Protein AF-A4GHK6-F1 (afdb_monomer_lite)

InterPro domains:
  IPR031161 Peptidase family M60 domain [PF13402] (667-925)
  IPR031161 Peptidase family M60 domain [PS51723] (570-876)
  IPR031161 Peptidase family M60 domain [SM01276] (570-876)
  IPR035423 M60-like domain, N-terminal [PF17291] (563-652)
  IPR042279 Peptidase M60, enhancin-like domain 3 [G3DSA:1.10.390.30] (796-961)
  IPR051244 TRPM8 Channel-Associated Factors [PTHR15730] (474-944)

Radius of gyration: 40.1 Å; chains: 1; bounding box: 82×114×128 Å

Organism: NCBI:txid415435

pLDDT: mean 71.29, std 22.97, range [21.38, 98.38]

Sequence (1173 aa):
MQSFAGSCADGSDPVKSISADGTYFVFECSNSSSESTTVGNQEYFEIINLTSNDDKYYMELLNFSASKIKNIPADQKTLAVFIPIGAYIRTIENDAKSYGMTSDLYEVLLTQTQMDNVFKKIDDFYENLGCANYYDAGIETTKYQIKNGIWTSLKISLCGNKNLIIMIFNETLRPTNAPFTTNWRDYTLSHVTLHETYHSFQKKIIKNCHRVDMPHYVFLIEGGAEYFSTYYMLERENRLDELNNLMLEQVMRRGADSSTLVHEGEPHMKGLAAINLMIQQGWVEQSSILDGSFFSDCRGVRQFLLGSDKLKYLNDNWYKIEKHNGNYRFNASMSDDEAMAQKYRIETVSIEESYEDILLKSARIDAKQKISGFTFTQMDFHKMVKKDGVLVKSAPETEITGWYQFIPKENDWHTGIIFFEKGQLKWKN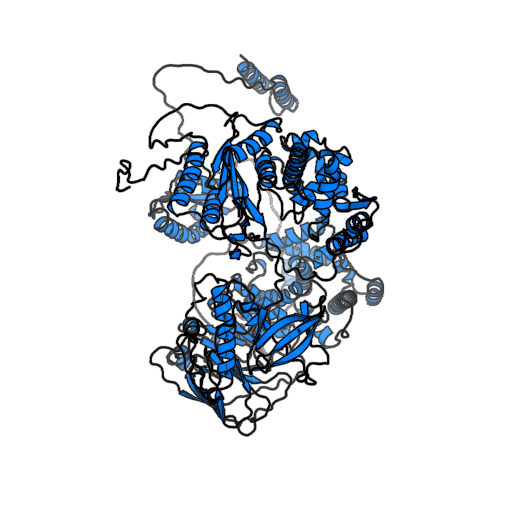EAGVEWNLQPDINNNKLITGEDNPYQTEYEPDFMIIKSSEKSKSVPQSEEYPRHLFRLSQETVPSISNIWFQKLSTENLFDIKKDKILIESMQKNPLDVIAHPGAQFTPGLPIEGSSPVVHKFQINKIISPTDVHIHMSGDNWFSTGLFASAGQKITIKVPKDLVNAGLKIQIGSHIWGDYIFNHMDMRRFPYITYQWNLDQSEVIVNSSFGGLIYIVDPVNQQINFPKTSSWSISGAYLAPRYIHGKTALNDWKNEIRKYPAPWAEIESDKVILTVPSHAIRDLDNPDDLMEFWARAIDAAADLASISRVREFPQRYVTDPNWQWGAHAGYPIMMAGPWYPYLLNHKKIGLNYWWGTFHELGHNHQMNDWMWDGWGEVSTNLWSVYILETIAGLERKNTWDGMLLFPGKRQKRINKFIDRGRSFAILQADPELALEHLLQLQEVFGWELFMALHQSYHDKPVHKNVSDNEKIQQFVIRTSQITKTNLINFYKEWGFPIERSTIDFLANFNYPSKDLAIAQKIAEAIKSSEKSSSKKLPDNSKFSRNRYGFKCNSGFKREGNNMCTKDLAIAQKIAEAIKTSEKSKSVSQSEEYPTADYNTKLDEVCRGLINNSWNGYLDINKNEFNSKGYMFVVAGEDGRCESGIGRAKENALNECTKWQEENNIIGVCELYAEGEEVVWDGSVWDDSVKASKSASKEVSTLETNESVDYVERLKQIKALLDSGIINQDDFEKMKQKIIDTMN

Structure (mmCIF, N/CA/C/O backbone):
data_AF-A4GHK6-F1
#
_entry.id   AF-A4GHK6-F1
#
loop_
_atom_site.group_PDB
_atom_site.id
_atom_site.type_symbol
_atom_site.label_atom_id
_atom_site.label_alt_id
_atom_site.label_comp_id
_atom_site.label_asym_id
_atom_site.label_entity_id
_atom_site.label_seq_id
_atom_site.pdbx_PDB_ins_code
_atom_site.Cartn_x
_atom_site.Cartn_y
_atom_site.Cartn_z
_atom_site.occupancy
_atom_site.B_iso_or_equiv
_atom_site.auth_seq_id
_atom_site.auth_comp_id
_atom_site.auth_asym_id
_atom_site.auth_atom_id
_atom_site.pdbx_PDB_model_num
ATOM 1 N N . MET A 1 1 ? -4.283 61.940 36.201 1.00 27.42 1 MET A N 1
ATOM 2 C CA . MET A 1 1 ? -5.539 62.721 36.205 1.00 27.42 1 MET A CA 1
ATOM 3 C C . MET A 1 1 ? -6.494 62.096 35.201 1.00 27.42 1 MET A C 1
ATOM 5 O O . MET A 1 1 ? -6.031 61.448 34.277 1.00 27.42 1 MET A O 1
ATOM 9 N N . GLN A 1 2 ? -7.788 62.216 35.481 1.00 27.91 2 GLN A N 1
ATOM 10 C CA . GLN A 1 2 ? -8.930 61.525 34.875 1.00 27.91 2 GLN A CA 1
ATOM 11 C C . GLN A 1 2 ? -9.129 61.778 33.368 1.00 27.91 2 GLN A C 1
ATOM 13 O O . GLN A 1 2 ? -8.873 62.880 32.894 1.00 27.91 2 GLN A O 1
ATOM 18 N N . SER A 1 3 ? -9.758 60.804 32.700 1.00 24.81 3 SER A N 1
ATOM 19 C CA . SER A 1 3 ? -11.000 60.931 31.903 1.00 24.81 3 SER A CA 1
ATOM 20 C C . SER A 1 3 ? -10.967 60.307 30.501 1.00 24.81 3 SER A C 1
ATOM 22 O O . SER A 1 3 ? -9.923 60.140 29.883 1.00 24.81 3 SER A O 1
ATOM 24 N N . PHE A 1 4 ? -12.171 59.893 30.105 1.00 30.62 4 PHE A N 1
ATOM 25 C CA . PHE A 1 4 ? -12.578 59.076 28.969 1.00 30.62 4 PHE A CA 1
ATOM 26 C C . PHE A 1 4 ? -12.646 59.830 27.627 1.00 30.62 4 PHE A C 1
ATOM 28 O O . PHE A 1 4 ? -13.033 60.993 27.595 1.00 30.62 4 PHE A O 1
ATOM 35 N N . ALA A 1 5 ? -12.425 59.041 26.567 1.00 39.09 5 ALA A N 1
ATOM 36 C CA . ALA A 1 5 ? -13.111 58.963 25.267 1.00 39.09 5 ALA A CA 1
ATOM 37 C C . ALA A 1 5 ? -13.114 60.145 24.275 1.00 39.09 5 ALA A C 1
ATOM 39 O O . ALA A 1 5 ? -13.640 61.226 24.523 1.00 39.09 5 ALA A O 1
ATOM 40 N N . GLY A 1 6 ? -12.688 59.809 23.055 1.00 33.69 6 GLY A N 1
ATOM 41 C CA . GLY A 1 6 ? -13.040 60.460 21.798 1.00 33.69 6 GLY A CA 1
ATOM 42 C C . GLY A 1 6 ? -12.570 59.575 20.643 1.00 33.69 6 GLY A C 1
ATOM 43 O O . GLY A 1 6 ? -11.481 59.786 20.124 1.00 33.69 6 GLY A O 1
ATOM 44 N N . SER A 1 7 ? -13.352 58.547 20.309 1.00 40.56 7 SER A N 1
ATOM 45 C CA . SER A 1 7 ? -13.084 57.621 19.203 1.00 40.56 7 SER A CA 1
ATOM 46 C C . SER A 1 7 ? -13.066 58.341 17.850 1.00 40.56 7 SER A C 1
ATOM 48 O O . SER A 1 7 ? -13.842 59.278 17.636 1.00 40.56 7 SER A O 1
ATOM 50 N N . CYS A 1 8 ? -12.248 57.856 16.910 1.00 43.56 8 CYS A N 1
ATOM 51 C CA . CYS A 1 8 ? -12.377 58.172 15.485 1.00 43.56 8 CYS A CA 1
ATOM 52 C C . CYS A 1 8 ? -13.792 57.814 14.982 1.00 43.56 8 CYS A C 1
ATOM 54 O O . CYS A 1 8 ? -14.490 57.010 15.601 1.00 43.56 8 CYS A O 1
ATOM 56 N N . ALA A 1 9 ? -14.246 58.404 13.869 1.00 47.06 9 ALA A N 1
ATOM 57 C CA . ALA A 1 9 ? -15.612 58.206 13.354 1.00 47.06 9 ALA A CA 1
ATOM 58 C C . ALA A 1 9 ? -15.945 56.740 12.979 1.00 47.06 9 ALA A C 1
ATOM 60 O O . ALA A 1 9 ? -17.107 56.431 12.723 1.00 47.06 9 ALA A O 1
ATOM 61 N N . ASP A 1 10 ? -14.947 55.850 12.981 1.00 45.31 10 ASP A N 1
ATOM 62 C CA . ASP A 1 10 ? -15.059 54.402 12.785 1.00 45.31 10 ASP A CA 1
ATOM 63 C C . ASP A 1 10 ? -14.940 53.560 14.078 1.00 45.31 10 ASP A C 1
ATOM 65 O O . ASP A 1 10 ? -15.151 52.350 14.032 1.00 45.31 10 ASP A O 1
ATOM 69 N N . GLY A 1 11 ? -14.650 54.171 15.233 1.00 43.91 11 GLY A N 1
ATOM 70 C CA . GLY A 1 11 ? -14.576 53.492 16.532 1.00 43.91 11 GLY A CA 1
ATOM 71 C C . GLY A 1 11 ? -13.181 53.064 17.016 1.00 43.91 11 GLY A C 1
ATOM 72 O O . GLY A 1 11 ? -13.109 52.348 18.012 1.00 43.91 11 GLY A O 1
ATOM 73 N N . SER A 1 12 ? -12.083 53.493 16.384 1.00 45.62 12 SER A N 1
ATOM 74 C CA . SER A 1 12 ? -10.707 53.238 16.867 1.00 45.62 12 SER A CA 1
ATOM 75 C C . SER A 1 12 ? -10.127 54.377 17.744 1.00 45.62 12 SER A C 1
ATOM 77 O O . SER A 1 12 ? -10.534 55.535 17.614 1.00 45.62 12 SER A O 1
ATOM 79 N N . ASP A 1 13 ? -9.192 54.055 18.658 1.00 38.59 13 ASP A N 1
ATOM 80 C CA . ASP A 1 13 ? -8.453 55.014 19.512 1.00 38.59 13 ASP A CA 1
ATOM 81 C C . ASP A 1 13 ? -7.125 55.463 18.844 1.00 38.59 13 ASP A C 1
ATOM 83 O O . ASP A 1 13 ? -6.335 54.605 18.440 1.00 38.59 13 ASP A O 1
ATOM 87 N N . PRO A 1 14 ? -6.793 56.771 18.776 1.00 43.47 14 PRO A N 1
ATOM 88 C CA . PRO A 1 14 ? -5.481 57.242 18.320 1.00 43.47 14 PRO A CA 1
ATOM 89 C C . PRO A 1 14 ? -4.412 57.133 19.425 1.00 43.47 14 PRO A C 1
ATOM 91 O O . PRO A 1 14 ? -4.570 57.679 20.519 1.00 43.47 14 PRO A O 1
ATOM 94 N N . VAL A 1 15 ? -3.270 56.497 19.139 1.00 43.22 15 VAL A N 1
ATOM 95 C CA . VAL A 1 15 ? -2.154 56.369 20.097 1.00 43.22 15 VAL A CA 1
ATOM 96 C C . VAL A 1 15 ? -1.099 57.454 19.846 1.00 43.22 15 VAL A C 1
ATOM 98 O O . VAL A 1 15 ? -0.433 57.460 18.814 1.00 43.22 15 VAL A O 1
ATOM 101 N N . LYS A 1 16 ? -0.909 58.363 20.814 1.00 39.44 16 LYS A N 1
ATOM 102 C CA . LYS A 1 16 ? 0.283 59.229 20.912 1.00 39.44 16 LYS A CA 1
ATOM 103 C C . LYS A 1 16 ? 1.232 58.665 21.969 1.00 39.44 16 LYS A C 1
ATOM 105 O O . LYS A 1 16 ? 0.854 58.572 23.135 1.00 39.44 16 LYS A O 1
ATOM 110 N N . SER A 1 17 ? 2.477 58.371 21.596 1.00 41.34 17 SER A N 1
ATOM 111 C CA . SER A 1 17 ? 3.575 58.116 22.539 1.00 41.34 17 SER A CA 1
ATOM 112 C C . SER A 1 17 ? 4.658 59.186 22.395 1.00 41.34 17 SER A C 1
ATOM 114 O O . SER A 1 17 ? 5.035 59.548 21.282 1.00 41.34 17 SER A O 1
ATOM 116 N N . ILE A 1 18 ? 5.150 59.689 23.527 1.00 39.75 18 ILE A N 1
ATOM 117 C CA . ILE A 1 18 ? 6.223 60.688 23.617 1.00 39.75 18 ILE A CA 1
ATOM 118 C C . ILE A 1 18 ? 7.545 59.963 23.893 1.00 39.75 18 ILE A C 1
ATOM 120 O O . ILE A 1 18 ? 7.604 59.086 24.756 1.00 39.75 18 ILE A O 1
ATOM 124 N N . SER A 1 19 ? 8.595 60.348 23.173 1.00 44.94 19 SER A N 1
ATOM 125 C CA . SER A 1 19 ? 9.975 59.910 23.392 1.00 44.94 19 SER A CA 1
ATOM 126 C C . SER A 1 19 ? 10.612 60.653 24.580 1.00 44.94 19 SER A C 1
ATOM 128 O O . SER A 1 19 ? 10.254 61.791 24.888 1.00 44.94 19 SER A O 1
ATOM 130 N N . ALA A 1 20 ? 11.600 60.040 25.241 1.00 41.56 20 ALA A N 1
ATOM 131 C CA . ALA A 1 20 ? 12.314 60.624 26.383 1.00 41.56 20 ALA A CA 1
ATOM 132 C C . ALA A 1 20 ? 13.119 61.906 26.051 1.00 41.56 20 ALA A C 1
ATOM 134 O O . ALA A 1 20 ? 13.588 62.576 26.969 1.00 41.56 20 ALA A O 1
ATOM 135 N N . ASP A 1 21 ? 13.262 62.264 24.771 1.00 52.72 21 ASP A N 1
ATOM 136 C CA . ASP A 1 21 ? 13.945 63.475 24.291 1.00 52.72 21 ASP A CA 1
ATOM 137 C C . ASP A 1 21 ? 13.006 64.653 23.951 1.00 52.72 21 ASP A C 1
ATOM 139 O O . ASP A 1 21 ? 13.468 65.704 23.508 1.00 52.72 21 ASP A O 1
ATOM 143 N N . GLY A 1 22 ? 11.696 64.519 24.195 1.00 40.97 22 GLY A N 1
ATOM 144 C CA . GLY A 1 22 ? 10.720 65.598 24.000 1.00 40.97 22 GLY A CA 1
ATOM 145 C C . GLY A 1 22 ? 10.097 65.676 22.603 1.00 40.97 22 GLY A C 1
ATOM 146 O O . GLY A 1 22 ? 9.376 66.633 22.317 1.00 40.97 22 GLY A O 1
ATOM 147 N N . THR A 1 23 ? 10.313 64.679 21.745 1.00 48.16 23 THR A N 1
ATOM 148 C CA . THR A 1 23 ? 9.615 64.561 20.454 1.00 48.16 23 THR A CA 1
ATOM 149 C C . THR A 1 23 ? 8.329 63.724 20.569 1.00 48.16 23 THR A C 1
ATOM 151 O O . THR A 1 23 ? 8.226 62.812 21.396 1.00 48.16 23 THR A O 1
ATOM 154 N N . TYR A 1 24 ? 7.312 64.053 19.761 1.00 37.03 24 TYR A N 1
ATOM 155 C CA . TYR A 1 24 ? 6.031 63.336 19.694 1.00 37.03 24 TYR A CA 1
ATOM 156 C C . TYR A 1 24 ? 5.666 63.000 18.241 1.00 37.03 24 TYR A C 1
ATOM 158 O O . TYR A 1 24 ? 5.963 63.778 17.338 1.00 37.03 24 TYR A O 1
ATOM 166 N N . PHE A 1 25 ? 4.967 61.881 18.032 1.00 33.94 25 PHE A N 1
ATOM 167 C CA . PHE A 1 25 ? 4.295 61.545 16.771 1.00 33.94 25 PHE A CA 1
ATOM 168 C C . PHE A 1 25 ? 2.773 61.531 16.974 1.00 33.94 25 PHE A C 1
ATOM 170 O O . PHE A 1 25 ? 2.278 61.129 18.030 1.00 33.94 25 PHE A O 1
ATOM 177 N N . VAL A 1 26 ? 2.030 62.001 15.969 1.00 38.16 26 VAL A N 1
ATOM 178 C CA . VAL A 1 26 ? 0.562 61.944 15.898 1.00 38.16 26 VAL A CA 1
ATOM 179 C C . VAL A 1 26 ? 0.191 61.058 14.716 1.00 38.16 26 VAL A C 1
ATOM 181 O O . VAL A 1 26 ? 0.655 61.310 13.610 1.00 38.16 26 VAL A O 1
ATOM 184 N N . PHE A 1 27 ? -0.628 60.036 14.952 1.00 37.47 27 PHE A N 1
ATOM 185 C CA . PHE A 1 27 ? -1.241 59.233 13.894 1.00 37.47 27 PHE A CA 1
ATOM 186 C C . PHE A 1 27 ? -2.582 59.884 13.509 1.00 37.47 27 PHE A C 1
ATOM 188 O O . PHE A 1 27 ? -3.435 60.062 14.381 1.00 37.47 27 PHE A O 1
ATOM 195 N N . GLU A 1 28 ? -2.761 60.278 12.243 1.00 36.78 28 GLU A N 1
ATOM 196 C CA . GLU A 1 28 ? -4.038 60.777 11.707 1.00 36.78 28 GLU A CA 1
ATOM 197 C C . GLU A 1 28 ? -4.739 59.679 10.899 1.00 36.78 28 GLU A C 1
ATOM 199 O O . GLU A 1 28 ? -4.146 59.070 10.008 1.00 36.78 28 GLU A O 1
ATOM 204 N N . CYS A 1 29 ? -6.013 59.424 11.207 1.00 34.91 29 CYS A N 1
ATOM 205 C CA . CYS A 1 29 ? -6.822 58.433 10.506 1.00 34.91 29 CYS A CA 1
ATOM 206 C C . CYS A 1 29 ? -7.606 59.054 9.333 1.00 34.91 29 CYS A C 1
ATOM 208 O O . CYS A 1 29 ? -8.519 59.855 9.524 1.00 34.91 29 CYS A O 1
ATOM 210 N N . SER A 1 30 ? -7.316 58.512 8.147 1.00 35.25 30 SER A N 1
ATOM 211 C CA . SER A 1 30 ? -8.158 58.330 6.952 1.00 35.25 30 SER A CA 1
ATOM 212 C C . SER A 1 30 ? -8.123 59.337 5.780 1.00 35.25 30 SER A C 1
ATOM 214 O O . SER A 1 30 ? -8.526 60.491 5.865 1.00 35.25 30 SER A O 1
ATOM 216 N N . ASN A 1 31 ? -7.805 58.721 4.633 1.00 29.55 31 ASN A N 1
ATOM 217 C CA . ASN A 1 31 ? -8.411 58.818 3.300 1.00 29.55 31 ASN A CA 1
ATOM 218 C C . ASN A 1 31 ? -7.882 59.779 2.212 1.00 29.55 31 ASN A C 1
ATOM 220 O O . ASN A 1 31 ? -8.177 60.968 2.166 1.00 29.55 31 ASN A O 1
ATOM 224 N N . SER A 1 32 ? -7.359 59.091 1.185 1.00 30.75 32 SER A N 1
ATOM 225 C CA . SER A 1 32 ? -7.462 59.303 -0.269 1.00 30.75 32 SER A CA 1
ATOM 226 C C . SER A 1 32 ? -6.279 59.936 -1.017 1.00 30.75 32 SER A C 1
ATOM 228 O O . SER A 1 32 ? -5.817 61.026 -0.712 1.00 30.75 32 SER A O 1
ATOM 230 N N . SER A 1 33 ? -5.885 59.205 -2.072 1.00 29.12 33 SER A N 1
ATOM 231 C CA . SER A 1 33 ? -5.151 59.602 -3.285 1.00 29.12 33 SER A CA 1
ATOM 232 C C . SER A 1 33 ? -3.713 60.134 -3.179 1.00 29.12 33 SER A C 1
ATOM 234 O O . SER A 1 33 ? -3.468 61.224 -2.686 1.00 29.12 33 SER A O 1
ATOM 236 N N . SER A 1 34 ? -2.815 59.360 -3.807 1.00 33.75 34 SER A N 1
ATOM 237 C CA . SER A 1 34 ? -1.658 59.784 -4.616 1.00 33.75 34 SER A CA 1
ATOM 238 C C . SER A 1 34 ? -0.711 60.846 -4.045 1.00 33.75 34 SER A C 1
ATOM 240 O O . SER A 1 34 ? -0.977 62.032 -4.176 1.00 33.75 34 SER A O 1
ATOM 242 N N . GLU A 1 35 ? 0.476 60.421 -3.605 1.00 27.61 35 GLU A N 1
ATOM 243 C CA . GLU A 1 35 ? 1.738 60.815 -4.252 1.00 27.61 35 GLU A CA 1
ATOM 244 C C . GLU A 1 35 ? 2.916 60.012 -3.688 1.00 27.61 35 GLU A C 1
ATOM 246 O O . GLU A 1 35 ? 3.124 59.897 -2.482 1.00 27.61 35 GLU A O 1
ATOM 251 N N . SER A 1 36 ? 3.658 59.398 -4.607 1.00 31.50 36 SER A N 1
ATOM 252 C CA . SER A 1 36 ? 4.780 58.509 -4.349 1.00 31.50 36 SER A CA 1
ATOM 253 C C . SER A 1 36 ? 6.056 59.299 -4.069 1.00 31.50 36 SER A C 1
ATOM 255 O O . SER A 1 36 ? 6.468 60.113 -4.896 1.00 31.50 36 SER A O 1
ATOM 257 N N . THR A 1 37 ? 6.766 58.961 -2.999 1.00 29.20 37 THR A N 1
ATOM 258 C CA . THR A 1 37 ? 8.202 59.235 -2.870 1.00 29.20 37 THR A CA 1
ATOM 259 C C . THR A 1 37 ? 8.967 57.927 -3.052 1.00 29.20 37 THR A C 1
ATOM 261 O O . THR A 1 37 ? 9.301 57.196 -2.129 1.00 29.20 37 THR A O 1
ATOM 264 N N . THR A 1 38 ? 9.160 57.642 -4.338 1.00 37.31 38 THR A N 1
ATOM 265 C CA . THR A 1 38 ? 10.039 56.672 -4.997 1.00 37.31 38 THR A CA 1
ATOM 266 C C . THR A 1 38 ? 11.212 56.126 -4.174 1.00 37.31 38 THR A C 1
ATOM 268 O O . THR A 1 38 ? 12.230 56.797 -3.994 1.00 37.31 38 THR A O 1
ATOM 271 N N . VAL A 1 39 ? 11.125 54.831 -3.860 1.00 35.16 39 VAL A N 1
ATOM 272 C CA . VAL A 1 39 ? 12.255 53.898 -3.942 1.00 35.16 39 VAL A CA 1
ATOM 273 C C . VAL A 1 39 ? 11.981 52.971 -5.136 1.00 35.16 39 VAL A C 1
ATOM 275 O O . VAL A 1 39 ? 11.044 52.184 -5.111 1.00 35.16 39 VAL A O 1
ATOM 278 N N . GLY A 1 40 ? 12.768 53.182 -6.196 1.00 32.22 40 GLY A N 1
ATOM 279 C CA . GLY A 1 40 ? 13.051 52.352 -7.381 1.00 32.22 40 GLY A CA 1
ATOM 280 C C . GLY A 1 40 ? 12.034 51.316 -7.883 1.00 32.22 40 GLY A C 1
ATOM 281 O O . GLY A 1 40 ? 11.935 50.235 -7.321 1.00 32.22 40 GLY A O 1
ATOM 282 N N . ASN A 1 41 ? 11.398 51.635 -9.019 1.00 37.41 41 ASN A N 1
ATOM 283 C CA . ASN A 1 41 ? 10.707 50.772 -9.995 1.00 37.41 41 ASN A CA 1
ATOM 284 C C . ASN A 1 41 ? 9.940 49.539 -9.466 1.00 37.41 41 ASN A C 1
ATOM 286 O O . ASN A 1 41 ? 10.455 48.426 -9.462 1.00 37.41 41 ASN A O 1
ATOM 290 N N . GLN A 1 42 ? 8.632 49.709 -9.225 1.00 55.47 42 GLN A N 1
ATOM 291 C CA . GLN A 1 42 ? 7.611 48.638 -9.255 1.00 55.47 42 GLN A CA 1
ATOM 292 C C . GLN A 1 42 ? 7.342 48.129 -10.692 1.00 55.47 42 GLN A C 1
ATOM 294 O O . GLN A 1 42 ? 6.212 47.839 -11.066 1.00 55.47 42 GLN A O 1
ATOM 299 N N . GLU A 1 43 ? 8.358 48.096 -11.553 1.00 69.88 43 GLU A N 1
ATOM 300 C CA . GLU A 1 43 ? 8.166 47.853 -12.990 1.00 69.88 43 GLU A CA 1
ATOM 301 C C . GLU A 1 43 ? 7.739 46.403 -13.274 1.00 69.88 43 GLU A C 1
ATOM 303 O O . GLU A 1 43 ? 6.987 46.160 -14.214 1.00 69.88 43 GLU A O 1
ATOM 308 N N . TYR A 1 44 ? 8.153 45.460 -12.416 1.00 84.38 44 TYR A N 1
ATOM 309 C CA . TYR A 1 44 ? 7.946 44.021 -12.618 1.00 84.38 44 TYR A CA 1
ATOM 310 C C . TYR A 1 44 ? 7.234 43.306 -11.464 1.00 84.38 44 TYR A C 1
ATOM 312 O O . TYR A 1 44 ? 6.766 42.185 -11.667 1.00 84.38 44 TYR A O 1
ATOM 320 N N . PHE A 1 45 ? 7.161 43.907 -10.270 1.00 91.31 45 PHE A N 1
ATOM 321 C CA . PHE A 1 45 ? 6.693 43.234 -9.054 1.00 91.31 45 PHE A CA 1
ATOM 322 C C . PHE A 1 45 ? 5.592 43.994 -8.319 1.00 91.31 45 PHE A C 1
ATOM 324 O O . PHE A 1 45 ? 5.689 45.201 -8.100 1.00 91.31 45 PHE A O 1
ATOM 331 N N . GLU A 1 46 ? 4.603 43.237 -7.858 1.00 92.12 46 GLU A N 1
ATOM 332 C CA . GLU A 1 46 ? 3.603 43.638 -6.870 1.00 92.12 46 GLU A CA 1
ATOM 333 C C . GLU A 1 46 ? 3.745 42.727 -5.645 1.00 92.12 46 GLU A C 1
ATOM 335 O O . GLU A 1 46 ? 4.115 41.561 -5.792 1.00 92.12 46 GLU A O 1
ATOM 340 N N . ILE A 1 47 ? 3.467 43.230 -4.437 1.00 92.88 47 ILE A N 1
ATOM 341 C CA . ILE A 1 47 ? 3.597 42.428 -3.214 1.00 92.88 47 ILE A CA 1
ATOM 342 C C . ILE A 1 47 ? 2.339 42.449 -2.349 1.00 92.88 47 ILE A C 1
ATOM 344 O O . ILE A 1 47 ? 1.644 43.458 -2.226 1.00 92.88 47 ILE A O 1
ATOM 348 N N . ILE A 1 48 ? 2.078 41.314 -1.708 1.00 93.38 48 ILE A N 1
ATOM 349 C CA . ILE A 1 48 ? 1.164 41.172 -0.579 1.00 93.38 48 ILE A CA 1
ATOM 350 C C . ILE A 1 48 ? 1.998 40.636 0.571 1.00 93.38 48 ILE A C 1
ATOM 352 O O . ILE A 1 48 ? 2.422 39.485 0.549 1.00 93.38 48 ILE A O 1
ATOM 356 N N . ASN A 1 49 ? 2.228 41.463 1.578 1.00 92.12 49 ASN A N 1
ATOM 357 C CA . ASN A 1 49 ? 3.017 41.094 2.738 1.00 92.12 49 ASN A CA 1
ATOM 358 C C . ASN A 1 49 ? 2.151 41.170 3.996 1.00 92.12 49 ASN A C 1
ATOM 360 O O . ASN A 1 49 ? 1.547 42.201 4.290 1.00 92.12 49 ASN A O 1
ATOM 364 N N . LEU A 1 50 ? 2.066 40.054 4.714 1.00 91.25 50 LEU A N 1
ATOM 365 C CA . LEU A 1 50 ? 1.386 39.955 6.006 1.00 91.25 50 LEU A CA 1
ATOM 366 C C . LEU A 1 50 ? 2.349 39.568 7.134 1.00 91.25 50 LEU A C 1
ATOM 368 O O . LEU A 1 50 ? 1.898 39.242 8.226 1.00 91.25 50 LEU A O 1
ATOM 372 N N . THR A 1 51 ? 3.654 39.573 6.861 1.00 87.88 51 THR A N 1
ATOM 373 C CA . THR A 1 51 ? 4.711 39.205 7.811 1.00 87.88 51 THR A CA 1
ATOM 374 C C . THR A 1 51 ? 5.100 40.391 8.694 1.00 87.88 51 THR A C 1
ATOM 376 O O . THR A 1 51 ? 4.691 41.526 8.451 1.00 87.88 51 THR A O 1
ATOM 379 N N . SER A 1 52 ? 5.915 40.145 9.718 1.00 85.00 52 SER A N 1
ATOM 380 C CA . SER A 1 52 ? 6.470 41.199 10.572 1.00 85.00 52 SER A CA 1
ATOM 381 C C . SER A 1 52 ? 7.554 42.051 9.891 1.00 85.00 52 SER A C 1
ATOM 383 O O . SER A 1 52 ? 7.909 43.114 10.403 1.00 85.00 52 SER A O 1
ATOM 385 N N . ASN A 1 53 ? 8.084 41.606 8.746 1.00 82.50 53 ASN A N 1
ATOM 386 C CA . ASN A 1 53 ? 9.096 42.336 7.983 1.00 82.50 53 ASN A CA 1
ATOM 387 C C . ASN A 1 53 ? 8.463 43.427 7.111 1.00 82.50 53 ASN A C 1
ATOM 389 O O . ASN A 1 53 ? 7.355 43.264 6.610 1.00 82.50 53 ASN A O 1
ATOM 393 N N . ASP A 1 54 ? 9.194 44.521 6.892 1.00 83.75 54 ASP A N 1
ATOM 394 C CA . ASP A 1 54 ? 8.729 45.653 6.084 1.00 83.75 54 ASP A CA 1
ATOM 395 C C . ASP A 1 54 ? 8.686 45.321 4.581 1.00 83.75 54 ASP A C 1
ATOM 397 O O . ASP A 1 54 ? 9.562 44.629 4.059 1.00 83.75 54 ASP A O 1
ATOM 401 N N . ASP A 1 55 ? 7.707 45.870 3.863 1.00 86.69 55 ASP A N 1
ATOM 402 C CA . ASP A 1 55 ? 7.549 45.743 2.406 1.00 86.69 55 ASP A CA 1
ATOM 403 C C . ASP A 1 55 ? 8.834 46.071 1.635 1.00 86.69 55 ASP A C 1
ATOM 405 O O . ASP A 1 55 ? 9.174 45.411 0.646 1.00 86.69 55 ASP A O 1
ATOM 409 N N . LYS A 1 56 ? 9.594 47.060 2.119 1.00 86.88 56 LYS A N 1
ATOM 410 C CA . LYS A 1 56 ? 10.869 47.479 1.541 1.00 86.88 56 LYS A CA 1
ATOM 411 C C . LYS A 1 56 ? 11.901 46.356 1.534 1.00 86.88 56 LYS A C 1
ATOM 413 O O . LYS A 1 56 ? 12.652 46.256 0.570 1.00 86.88 56 LYS A O 1
ATOM 418 N N . TYR A 1 57 ? 11.927 45.499 2.554 1.00 87.06 57 TYR A N 1
ATOM 419 C CA . TYR A 1 57 ? 12.878 44.388 2.630 1.00 87.06 57 TYR A CA 1
ATOM 420 C C . TYR A 1 57 ? 12.690 43.410 1.463 1.00 87.06 57 TYR A C 1
ATOM 422 O O . TYR A 1 57 ? 13.648 43.078 0.763 1.00 87.06 57 TYR A O 1
ATOM 430 N N . TYR A 1 58 ? 11.448 42.995 1.201 1.00 88.31 58 TYR A N 1
ATOM 431 C CA . TYR A 1 58 ? 11.152 42.086 0.093 1.00 88.31 58 TYR A CA 1
ATOM 432 C C . TYR A 1 58 ? 11.340 42.771 -1.258 1.00 88.31 58 TYR A C 1
ATOM 434 O O . TYR A 1 58 ? 11.967 42.201 -2.148 1.00 88.31 58 TYR A O 1
ATOM 442 N N . MET A 1 59 ? 10.871 44.014 -1.404 1.00 89.88 59 MET A N 1
ATOM 443 C CA . MET A 1 59 ? 11.050 44.772 -2.645 1.00 89.88 59 MET A CA 1
ATOM 444 C C . MET A 1 59 ? 12.525 44.985 -2.994 1.00 89.88 59 MET A C 1
ATOM 446 O O . MET A 1 59 ? 12.884 44.895 -4.166 1.00 89.88 59 MET A O 1
ATOM 450 N N . GLU A 1 60 ? 13.398 45.211 -2.009 1.00 88.81 60 GLU A N 1
ATOM 451 C CA . GLU A 1 60 ? 14.844 45.292 -2.233 1.00 88.81 60 GLU A CA 1
ATOM 452 C C . GLU A 1 60 ? 15.406 43.983 -2.798 1.00 88.81 60 GLU A C 1
ATOM 454 O O . GLU A 1 60 ? 16.179 44.031 -3.750 1.00 88.81 60 GLU A O 1
ATOM 459 N N . LEU A 1 61 ? 14.991 42.818 -2.288 1.00 88.94 61 LEU A N 1
ATOM 460 C CA . LEU A 1 61 ? 15.429 41.507 -2.793 1.00 88.94 61 LEU A CA 1
ATOM 461 C C . LEU A 1 61 ? 14.902 41.208 -4.205 1.00 88.94 61 LEU A C 1
ATOM 463 O O . LEU A 1 61 ? 15.651 40.722 -5.061 1.00 88.94 61 LEU A O 1
ATOM 467 N N . LEU A 1 62 ? 13.628 41.517 -4.459 1.00 92.19 62 LEU A N 1
ATOM 468 C CA . LEU A 1 62 ? 12.984 41.323 -5.759 1.00 92.19 62 LEU A CA 1
ATOM 469 C C . LEU A 1 62 ? 13.644 42.201 -6.833 1.00 92.19 62 LEU A C 1
ATOM 471 O O . LEU A 1 62 ? 14.082 41.707 -7.876 1.00 92.19 62 LEU A O 1
ATOM 475 N N . ASN A 1 63 ? 13.798 43.495 -6.546 1.00 91.00 63 ASN A N 1
ATOM 476 C CA . ASN A 1 63 ? 14.431 44.451 -7.454 1.00 91.00 63 ASN A CA 1
ATOM 477 C C . ASN A 1 63 ? 15.924 44.181 -7.625 1.00 91.00 63 ASN A C 1
ATOM 479 O O . ASN A 1 63 ? 16.459 44.332 -8.724 1.00 91.00 63 ASN A O 1
ATOM 483 N N . PHE A 1 64 ? 16.603 43.744 -6.564 1.00 90.56 64 PHE A N 1
ATOM 484 C CA . PHE A 1 64 ? 17.988 43.315 -6.662 1.00 90.56 64 PHE A CA 1
ATOM 485 C C . PHE A 1 64 ? 18.119 42.128 -7.614 1.00 90.56 64 PHE A C 1
ATOM 487 O O . PHE A 1 64 ? 18.952 42.192 -8.515 1.00 90.56 64 PHE A O 1
ATOM 494 N N . SER A 1 65 ? 17.256 41.113 -7.506 1.00 91.38 65 SER A N 1
ATOM 495 C CA . SER A 1 65 ? 17.246 39.981 -8.442 1.00 91.38 65 SER A CA 1
ATOM 496 C C . SER A 1 65 ? 17.048 40.450 -9.883 1.00 91.38 65 SER A C 1
ATOM 498 O O . SER A 1 65 ? 17.847 40.104 -10.748 1.00 91.38 65 SER A O 1
ATOM 500 N N . ALA A 1 66 ? 16.052 41.309 -10.131 1.00 91.19 66 ALA A N 1
ATOM 501 C CA . ALA A 1 66 ? 15.809 41.885 -11.456 1.00 91.19 66 ALA A CA 1
ATOM 502 C C . ALA A 1 66 ? 17.028 42.635 -12.008 1.00 91.19 66 ALA A C 1
ATOM 504 O O . ALA A 1 66 ? 17.369 42.476 -13.175 1.00 91.19 66 ALA A O 1
ATOM 505 N N . SER A 1 67 ? 17.733 43.401 -11.170 1.00 91.19 67 SER A N 1
ATOM 506 C CA . SER A 1 67 ? 18.910 44.173 -11.592 1.00 91.19 67 SER A CA 1
ATOM 507 C C . SER A 1 67 ? 20.064 43.313 -12.119 1.00 91.19 67 SER A C 1
ATOM 509 O O . SER A 1 67 ? 20.940 43.824 -12.817 1.00 91.19 67 SER A O 1
ATOM 511 N N . LYS A 1 68 ? 20.080 42.016 -11.784 1.00 92.69 68 LYS A N 1
ATOM 512 C CA . LYS A 1 68 ? 21.091 41.061 -12.250 1.00 92.69 68 LYS A CA 1
ATOM 513 C C . LYS A 1 68 ? 20.711 40.388 -13.565 1.00 92.69 68 LYS A C 1
ATOM 515 O O . LYS A 1 68 ? 21.590 39.870 -14.247 1.00 92.69 68 LYS A O 1
ATOM 520 N N . ILE A 1 69 ? 19.435 40.410 -13.944 1.00 90.94 69 ILE A N 1
ATOM 521 C CA . ILE A 1 69 ? 18.946 39.744 -15.150 1.00 90.94 69 ILE A CA 1
ATOM 522 C C . ILE A 1 69 ? 19.165 40.626 -16.373 1.00 90.94 69 ILE A C 1
ATOM 524 O O . ILE A 1 69 ? 18.735 41.775 -16.430 1.00 90.94 69 ILE A O 1
ATOM 528 N N . LYS A 1 70 ? 19.801 40.060 -17.401 1.00 87.25 70 LYS A N 1
ATOM 529 C CA . LYS A 1 70 ? 20.186 40.803 -18.606 1.00 87.25 70 LYS A CA 1
ATOM 530 C C . LYS A 1 70 ? 19.009 41.169 -19.504 1.00 87.25 70 LYS A C 1
ATOM 532 O O . LYS A 1 70 ? 19.013 42.237 -20.105 1.00 87.25 70 LYS A O 1
ATOM 537 N N . ASN A 1 71 ? 18.034 40.270 -19.634 1.00 82.19 71 ASN A N 1
ATOM 538 C CA . ASN A 1 71 ? 16.921 40.405 -20.573 1.00 82.19 71 ASN A CA 1
ATOM 539 C C . ASN A 1 71 ? 15.586 40.127 -19.874 1.00 82.19 71 ASN A C 1
ATOM 541 O O . ASN A 1 71 ? 15.081 39.002 -19.930 1.00 82.19 71 ASN A O 1
ATOM 545 N N . ILE A 1 72 ? 15.002 41.149 -19.249 1.00 85.00 72 ILE A N 1
ATOM 546 C CA . ILE A 1 72 ? 13.650 41.065 -18.688 1.00 85.00 72 ILE A CA 1
ATOM 547 C C . ILE A 1 72 ? 12.634 41.437 -19.781 1.00 85.00 72 ILE A C 1
ATOM 549 O O . ILE A 1 72 ? 12.772 42.487 -20.411 1.00 85.00 72 ILE A O 1
ATOM 553 N N . PRO A 1 73 ? 11.632 40.587 -20.068 1.00 80.50 73 PRO A N 1
ATOM 554 C CA . PRO A 1 73 ? 10.571 40.928 -21.009 1.00 80.50 73 PRO A CA 1
ATOM 555 C C . PRO A 1 73 ? 9.775 42.160 -20.562 1.00 80.50 73 PRO A C 1
ATOM 557 O O . PRO A 1 73 ? 9.440 42.288 -19.390 1.00 80.50 73 PRO A O 1
ATOM 560 N N . ALA A 1 74 ? 9.401 43.029 -21.504 1.00 81.12 74 ALA A N 1
ATOM 561 C CA . ALA A 1 74 ? 8.643 44.247 -21.199 1.00 81.12 74 ALA A CA 1
ATOM 562 C C . ALA A 1 74 ? 7.244 43.979 -20.602 1.00 81.12 74 ALA A C 1
ATOM 564 O O . ALA A 1 74 ? 6.671 44.851 -19.962 1.00 81.12 74 ALA A O 1
ATOM 565 N N . ASP A 1 75 ? 6.683 42.783 -20.808 1.00 82.44 75 ASP A N 1
ATOM 566 C CA . ASP A 1 75 ? 5.404 42.350 -20.235 1.00 82.44 75 ASP A CA 1
ATOM 567 C C . ASP A 1 75 ? 5.561 41.493 -18.963 1.00 82.44 75 ASP A C 1
ATOM 569 O O . ASP A 1 75 ? 4.609 40.814 -18.562 1.00 82.44 75 ASP A O 1
ATOM 573 N N . GLN A 1 76 ? 6.752 41.485 -18.351 1.00 86.56 76 GLN A N 1
ATOM 574 C CA . GLN A 1 76 ? 7.019 40.779 -17.101 1.00 86.56 76 GLN A CA 1
ATOM 575 C C . GLN A 1 76 ? 6.189 41.374 -15.960 1.00 86.56 76 GLN A C 1
ATOM 577 O O . GLN A 1 76 ? 6.295 42.562 -15.663 1.00 86.56 76 GLN A O 1
ATOM 582 N N . LYS A 1 77 ? 5.406 40.529 -15.281 1.00 90.25 77 LYS A N 1
ATOM 583 C CA . LYS A 1 77 ? 4.673 40.903 -14.064 1.00 90.25 77 LYS A CA 1
ATOM 584 C C . LYS A 1 77 ? 4.659 39.767 -13.055 1.00 90.25 77 LYS A C 1
ATOM 586 O O . LYS A 1 77 ? 4.267 38.657 -13.391 1.00 90.25 77 LYS A O 1
ATOM 591 N N . THR A 1 78 ? 5.009 40.026 -11.809 1.00 91.44 78 THR A N 1
ATOM 592 C CA . THR A 1 78 ? 5.006 39.004 -10.762 1.00 91.44 78 THR A CA 1
ATOM 593 C C . THR A 1 78 ? 4.347 39.542 -9.500 1.00 91.44 78 THR A C 1
ATOM 595 O O . THR A 1 78 ? 4.788 40.552 -8.964 1.00 91.44 78 THR A O 1
ATOM 598 N N . LEU A 1 79 ? 3.326 38.849 -8.998 1.00 92.69 79 LEU A N 1
ATOM 599 C CA . LEU A 1 79 ? 2.796 39.090 -7.655 1.00 92.69 79 LEU A CA 1
ATOM 600 C C . LEU A 1 79 ? 3.556 38.206 -6.663 1.00 92.69 79 LEU A C 1
ATOM 602 O O . LEU A 1 79 ? 3.611 36.998 -6.865 1.00 92.69 79 LEU A O 1
ATOM 606 N N . ALA A 1 80 ? 4.135 38.767 -5.607 1.00 93.94 80 ALA A N 1
ATOM 607 C CA . ALA A 1 80 ? 4.766 38.003 -4.533 1.00 93.94 80 ALA A CA 1
ATOM 608 C C . ALA A 1 80 ? 3.946 38.099 -3.241 1.00 93.94 80 ALA A C 1
ATOM 610 O O . ALA A 1 80 ? 3.599 39.187 -2.786 1.00 93.94 80 ALA A O 1
ATOM 611 N N . VAL A 1 81 ? 3.618 36.953 -2.652 1.00 94.38 81 VAL A N 1
ATOM 612 C CA . VAL A 1 81 ? 2.711 36.829 -1.509 1.00 94.38 81 VAL A CA 1
ATOM 613 C C . VAL A 1 81 ? 3.458 36.198 -0.339 1.00 94.38 81 VAL A C 1
ATOM 615 O O . VAL A 1 81 ? 3.884 35.049 -0.427 1.00 94.38 81 VAL A O 1
ATOM 618 N N . PHE A 1 82 ? 3.591 36.938 0.760 1.00 93.81 82 PHE A N 1
ATOM 619 C CA . PHE A 1 82 ? 4.308 36.533 1.969 1.00 93.81 82 PHE A CA 1
ATOM 620 C C . PHE A 1 82 ? 3.333 36.410 3.143 1.00 93.81 82 PHE A C 1
ATOM 622 O O . PHE A 1 82 ? 2.715 37.396 3.558 1.00 93.81 82 PHE A O 1
ATOM 629 N N . ILE A 1 83 ? 3.195 35.196 3.675 1.00 94.06 83 ILE A N 1
ATOM 630 C CA . ILE A 1 83 ? 2.208 34.820 4.691 1.00 94.06 83 ILE A CA 1
ATOM 631 C C . ILE A 1 83 ? 2.916 34.193 5.901 1.00 94.06 83 ILE A C 1
ATOM 633 O O . ILE A 1 83 ? 3.590 33.171 5.739 1.00 94.06 83 ILE A O 1
ATOM 637 N N . PRO A 1 84 ? 2.747 34.744 7.117 1.00 92.94 84 PRO A N 1
ATOM 638 C CA . PRO A 1 84 ? 3.299 34.132 8.315 1.00 92.94 84 PRO A CA 1
ATOM 639 C C . PRO A 1 84 ? 2.416 32.980 8.811 1.00 92.94 84 PRO A C 1
ATOM 641 O O . PRO A 1 84 ? 1.184 33.056 8.801 1.00 92.94 84 PRO A O 1
ATOM 644 N N . ILE A 1 85 ? 3.063 31.926 9.300 1.00 90.75 85 ILE A N 1
ATOM 645 C CA . ILE A 1 85 ? 2.433 30.780 9.972 1.00 90.75 85 ILE A CA 1
ATOM 646 C C . ILE A 1 85 ? 3.087 30.525 11.336 1.00 90.75 85 ILE A C 1
ATOM 648 O O . ILE A 1 85 ? 4.249 30.866 11.563 1.00 90.75 85 ILE A O 1
ATOM 652 N N . GLY A 1 86 ? 2.308 29.970 12.263 1.00 85.62 86 GLY A N 1
ATOM 653 C CA . GLY A 1 86 ? 2.668 29.772 13.665 1.00 85.62 86 GLY A CA 1
ATOM 654 C C . GLY A 1 86 ? 3.403 28.459 13.899 1.00 85.62 86 GLY A C 1
ATOM 655 O O . GLY A 1 86 ? 4.222 28.046 13.082 1.00 85.62 86 GLY A O 1
ATOM 656 N N . ALA A 1 87 ? 3.162 27.800 15.031 1.00 79.25 87 ALA A N 1
ATOM 657 C CA . ALA A 1 87 ? 3.889 26.581 15.386 1.00 79.25 87 ALA A CA 1
ATOM 658 C C . ALA A 1 87 ? 3.614 25.425 14.405 1.00 79.25 87 ALA A C 1
ATOM 660 O O . ALA A 1 87 ? 2.519 25.308 13.851 1.00 79.25 87 ALA A O 1
ATOM 661 N N . TYR A 1 88 ? 4.616 24.562 14.199 1.00 82.81 88 TYR A N 1
ATOM 662 C CA . TYR A 1 88 ? 4.445 23.319 13.444 1.00 82.81 88 TYR A CA 1
ATOM 663 C C . TYR A 1 88 ? 3.387 22.441 14.115 1.00 82.81 88 TYR A C 1
ATOM 665 O O . TYR A 1 88 ? 3.407 22.258 15.333 1.00 82.81 88 TYR A O 1
ATOM 673 N N . ILE A 1 89 ? 2.485 21.886 13.309 1.00 73.75 89 ILE A N 1
ATOM 674 C CA . ILE A 1 89 ? 1.411 21.005 13.765 1.00 73.75 89 ILE A CA 1
ATOM 675 C C . ILE A 1 89 ? 1.733 19.554 13.401 1.00 73.75 89 ILE A C 1
ATOM 677 O O . ILE A 1 89 ? 1.774 18.700 14.286 1.00 73.75 89 ILE A O 1
ATOM 681 N N . ARG A 1 90 ? 1.900 19.256 12.103 1.00 70.50 90 ARG A N 1
ATOM 682 C CA . ARG A 1 90 ? 2.163 17.900 11.573 1.00 70.50 90 ARG A CA 1
ATOM 683 C C . ARG A 1 90 ? 2.532 17.928 10.087 1.00 70.50 90 ARG A C 1
ATOM 685 O O . ARG A 1 90 ? 2.122 18.842 9.384 1.00 70.50 90 ARG A O 1
ATOM 692 N N . THR A 1 91 ? 3.145 16.868 9.581 1.00 74.06 91 THR A N 1
ATOM 693 C CA . THR A 1 91 ? 3.330 16.610 8.147 1.00 74.06 91 THR A CA 1
ATOM 694 C C . THR A 1 91 ? 2.122 15.864 7.567 1.00 74.06 91 THR A C 1
ATOM 696 O O . THR A 1 91 ? 1.517 15.032 8.239 1.00 74.06 91 THR A O 1
ATOM 699 N N . ILE A 1 92 ? 1.742 16.164 6.326 1.00 69.44 92 ILE A N 1
ATOM 700 C CA . ILE A 1 92 ? 0.738 15.446 5.531 1.00 69.44 92 ILE A CA 1
ATOM 701 C C . ILE A 1 92 ? 1.484 14.745 4.400 1.00 69.44 92 ILE A C 1
ATOM 703 O O . ILE A 1 92 ? 2.003 15.410 3.512 1.00 69.44 92 ILE A O 1
ATOM 707 N N . GLU A 1 93 ? 1.542 13.420 4.414 1.00 65.00 93 GLU A N 1
ATOM 708 C CA . GLU A 1 93 ? 2.127 12.649 3.313 1.00 65.00 93 GLU A CA 1
ATOM 709 C C . GLU A 1 93 ? 1.139 12.557 2.143 1.00 65.00 93 GLU A C 1
ATOM 711 O O . GLU A 1 93 ? -0.061 12.383 2.356 1.00 65.00 93 GLU A O 1
ATOM 716 N N . ASN A 1 94 ? 1.640 12.671 0.909 1.00 52.72 94 ASN A N 1
ATOM 717 C CA . ASN A 1 94 ? 0.851 12.546 -0.321 1.00 52.72 94 ASN A CA 1
ATOM 718 C C . ASN A 1 94 ? -0.408 13.438 -0.374 1.00 52.72 94 ASN A C 1
ATOM 720 O O . ASN A 1 94 ? -1.501 12.967 -0.703 1.00 52.72 94 ASN A O 1
ATOM 724 N N . ASP A 1 95 ? -0.281 14.737 -0.074 1.00 66.56 95 ASP A N 1
ATOM 725 C CA . ASP A 1 95 ? -1.418 15.663 -0.087 1.00 66.56 95 ASP A CA 1
A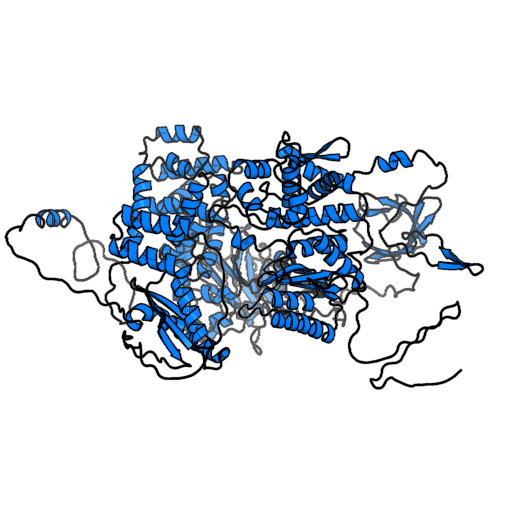TOM 726 C C . ASP A 1 95 ? -1.995 15.811 -1.505 1.00 66.56 95 ASP A C 1
ATOM 728 O O . ASP A 1 95 ? -1.466 16.535 -2.350 1.00 66.56 95 ASP A O 1
ATOM 732 N N . ALA A 1 96 ? -3.120 15.140 -1.767 1.00 51.28 96 ALA A N 1
ATOM 733 C CA . ALA A 1 96 ? -3.793 15.124 -3.065 1.00 51.28 96 ALA A CA 1
ATOM 734 C C . ALA A 1 96 ? -4.195 16.523 -3.574 1.00 51.28 96 ALA A C 1
ATOM 736 O O . ALA A 1 96 ? -4.360 16.709 -4.778 1.00 51.28 96 ALA A O 1
ATOM 737 N N . LYS A 1 97 ? -4.344 17.511 -2.679 1.00 62.72 97 LYS A N 1
ATOM 738 C CA . LYS A 1 97 ? -4.648 18.908 -3.040 1.00 62.72 97 LYS A CA 1
ATOM 739 C C . LYS A 1 97 ? -3.397 19.762 -3.275 1.00 62.72 97 LYS A C 1
ATOM 741 O O . LYS A 1 97 ? -3.513 20.865 -3.805 1.00 62.72 97 LYS A O 1
ATOM 746 N N . SER A 1 98 ? -2.227 19.209 -2.964 1.00 58.25 98 SER A N 1
ATOM 747 C CA . SER A 1 98 ? -0.890 19.744 -3.239 1.00 58.25 98 SER A CA 1
ATOM 748 C C . SER A 1 98 ? -0.119 18.793 -4.173 1.00 58.25 98 SER A C 1
ATOM 750 O O . SER A 1 98 ? 1.040 18.468 -3.933 1.00 58.25 98 SER A O 1
ATOM 752 N N . TYR A 1 99 ? -0.782 18.296 -5.227 1.00 52.72 99 TYR A N 1
ATOM 753 C CA . TYR A 1 99 ? -0.203 17.418 -6.261 1.00 52.72 99 TYR A CA 1
ATOM 754 C C . TYR A 1 99 ? 0.413 16.099 -5.752 1.00 52.72 99 TYR A C 1
ATOM 756 O O . TYR A 1 99 ? 1.267 15.517 -6.417 1.00 52.72 99 TYR A O 1
ATOM 764 N N . GLY A 1 100 ? -0.022 15.607 -4.590 1.00 50.69 100 GLY A N 1
ATOM 765 C CA . GLY A 1 100 ? 0.520 14.392 -3.979 1.00 50.69 100 GLY A CA 1
ATOM 766 C C . GLY A 1 100 ? 1.879 14.599 -3.306 1.00 50.69 100 GLY A C 1
ATOM 767 O O . GLY A 1 100 ? 2.573 13.621 -3.058 1.00 50.69 100 GLY A O 1
ATOM 768 N N . MET A 1 101 ? 2.277 15.842 -3.013 1.00 58.62 101 MET A N 1
ATOM 769 C CA . MET A 1 101 ? 3.513 16.138 -2.282 1.00 58.62 101 MET A CA 1
ATOM 770 C C . MET A 1 101 ? 3.320 16.029 -0.765 1.00 58.62 101 MET A C 1
ATOM 772 O O . MET A 1 101 ? 2.250 16.325 -0.227 1.00 58.62 101 MET A O 1
ATOM 776 N N . THR A 1 102 ? 4.390 15.661 -0.060 1.00 68.31 102 THR A N 1
ATOM 777 C CA . THR A 1 102 ? 4.456 15.763 1.401 1.00 68.31 102 THR A CA 1
ATOM 778 C C . THR A 1 102 ? 4.440 17.237 1.818 1.00 68.31 102 THR A C 1
ATOM 780 O O . THR A 1 102 ? 5.247 18.024 1.333 1.00 68.31 102 THR A O 1
ATOM 783 N N . SER A 1 103 ? 3.504 17.618 2.686 1.00 79.25 103 SER A N 1
ATOM 784 C CA . SER A 1 103 ? 3.200 19.009 3.041 1.00 79.25 103 SER A CA 1
ATOM 785 C C . SER A 1 103 ? 3.231 19.214 4.556 1.00 79.25 103 SER A C 1
ATOM 787 O O . SER A 1 103 ? 2.446 18.596 5.274 1.00 79.25 103 SER A O 1
ATOM 789 N N . ASP A 1 104 ? 4.088 20.102 5.061 1.00 80.81 104 ASP A N 1
ATOM 790 C CA . ASP A 1 104 ? 4.150 20.421 6.492 1.00 80.81 104 ASP A CA 1
ATOM 791 C C . ASP A 1 104 ? 3.097 21.466 6.876 1.00 80.81 104 ASP A C 1
ATOM 793 O O . ASP A 1 104 ? 3.034 22.558 6.310 1.00 80.81 104 ASP A O 1
ATOM 797 N N . LEU A 1 105 ? 2.253 21.123 7.845 1.00 81.94 105 LEU A N 1
ATOM 798 C CA . LEU A 1 105 ? 1.142 21.930 8.333 1.00 81.94 105 LEU A CA 1
ATOM 799 C C . LEU A 1 105 ? 1.549 22.711 9.581 1.00 81.94 105 LEU A C 1
ATOM 801 O O . LEU A 1 105 ? 2.064 22.136 10.543 1.00 81.94 105 LEU A O 1
ATOM 805 N N . TYR A 1 106 ? 1.224 23.997 9.595 1.00 87.75 106 TYR A N 1
ATOM 806 C CA . TYR A 1 106 ? 1.491 24.927 10.683 1.00 87.75 106 TYR A CA 1
ATOM 807 C C . TYR A 1 106 ? 0.213 25.665 11.086 1.00 87.75 106 TYR A C 1
ATOM 809 O O . TYR A 1 106 ? -0.791 25.667 10.373 1.00 87.75 106 TYR A O 1
ATOM 817 N N . GLU A 1 107 ? 0.240 26.288 12.259 1.00 88.19 107 GLU A N 1
ATOM 818 C CA . GLU A 1 107 ? -0.851 27.133 12.734 1.00 88.19 107 GLU A CA 1
ATOM 819 C C . GLU A 1 107 ? -1.104 28.307 11.776 1.00 88.19 107 GLU A C 1
ATOM 821 O O . GLU A 1 107 ? -0.192 29.051 11.411 1.00 88.19 107 GLU A O 1
ATOM 826 N N . VAL A 1 108 ? -2.363 28.493 11.376 1.00 89.44 108 VAL A N 1
ATOM 827 C CA . VAL A 1 108 ? -2.778 29.636 10.558 1.00 89.44 108 VAL A CA 1
ATOM 828 C C . VAL A 1 108 ? -2.907 30.859 11.459 1.00 89.44 108 VAL A C 1
ATOM 830 O O . VAL A 1 108 ? -3.788 30.910 12.312 1.00 89.44 108 VAL A O 1
ATOM 833 N N . LEU A 1 109 ? -2.049 31.858 11.245 1.00 90.62 109 LEU A N 1
ATOM 834 C CA . LEU A 1 109 ? -2.072 33.112 12.010 1.00 90.62 109 LEU A CA 1
ATOM 835 C C . LEU A 1 109 ? -3.027 34.161 11.424 1.00 90.62 109 LEU A C 1
ATOM 837 O O . LEU A 1 109 ? -3.320 35.168 12.067 1.00 90.62 109 LEU A O 1
ATOM 841 N N . LEU A 1 110 ? -3.506 33.948 10.197 1.00 87.25 110 LEU A N 1
ATOM 842 C CA . LEU A 1 110 ? -4.406 34.874 9.522 1.00 87.25 110 LEU A CA 1
ATOM 843 C C . LEU A 1 110 ? -5.856 34.699 9.977 1.00 87.25 110 LEU A C 1
ATOM 845 O O . LEU A 1 110 ? -6.384 33.591 10.050 1.00 87.25 110 LEU A O 1
ATOM 849 N N . THR A 1 111 ? -6.543 35.820 10.181 1.00 88.94 111 THR A N 1
ATOM 850 C CA . THR A 1 111 ? -8.003 35.833 10.332 1.00 88.94 111 THR A CA 1
ATOM 851 C C . THR A 1 111 ? -8.698 35.527 9.002 1.00 88.94 111 THR A C 1
ATOM 853 O O . THR A 1 111 ? -8.139 35.759 7.928 1.00 88.94 111 THR A O 1
ATOM 856 N N . GLN A 1 112 ? -9.956 35.072 9.053 1.00 81.88 112 GLN A N 1
ATOM 857 C CA . GLN A 1 112 ? -10.745 34.810 7.841 1.00 81.88 112 GLN A CA 1
ATOM 858 C C . GLN A 1 112 ? -10.823 36.042 6.924 1.00 81.88 112 GLN A C 1
ATOM 860 O O . GLN A 1 112 ? -10.582 35.925 5.730 1.00 81.88 112 GLN A O 1
ATOM 865 N N . THR A 1 113 ? -11.032 37.235 7.488 1.00 87.31 113 THR A N 1
ATOM 866 C CA . THR A 1 113 ? -11.062 38.493 6.725 1.00 87.31 113 THR A CA 1
ATOM 867 C C . THR A 1 113 ? -9.727 38.811 6.048 1.00 87.31 113 THR A C 1
ATOM 869 O O . THR A 1 113 ? -9.706 39.296 4.919 1.00 87.31 113 THR A O 1
ATOM 872 N N . GLN A 1 114 ? -8.595 38.544 6.710 1.00 88.19 114 GLN A N 1
ATOM 873 C CA . GLN A 1 114 ? -7.277 38.716 6.092 1.00 88.19 114 GLN A CA 1
ATOM 874 C C . GLN A 1 114 ? -7.075 37.731 4.939 1.00 88.19 114 GLN A C 1
ATOM 876 O O . GLN A 1 114 ? -6.611 38.146 3.881 1.00 88.19 114 GLN A O 1
ATOM 881 N N . MET A 1 115 ? -7.468 36.465 5.110 1.00 92.88 115 MET A N 1
ATOM 882 C CA . MET A 1 115 ? -7.402 35.465 4.039 1.00 92.88 115 MET A CA 1
ATOM 883 C C . MET A 1 115 ? -8.281 35.846 2.847 1.00 92.88 115 MET A C 1
ATOM 885 O O . MET A 1 115 ? -7.797 35.843 1.719 1.00 92.88 115 MET A O 1
ATOM 889 N N . ASP A 1 116 ? -9.529 36.251 3.083 1.00 89.94 116 ASP A N 1
ATOM 890 C CA . ASP A 1 116 ? -10.454 36.661 2.021 1.00 89.94 116 ASP A CA 1
ATOM 891 C C . ASP A 1 116 ? -9.905 37.866 1.236 1.00 89.94 116 ASP A C 1
ATOM 893 O O . ASP A 1 116 ? -9.992 37.907 0.009 1.00 89.94 116 ASP A O 1
ATOM 897 N N . ASN A 1 117 ? -9.261 38.817 1.923 1.00 90.88 117 ASN A N 1
ATOM 898 C CA . ASN A 1 117 ? -8.588 39.946 1.280 1.00 90.88 117 ASN A CA 1
ATOM 899 C C . ASN A 1 117 ? -7.378 39.513 0.438 1.00 90.88 117 ASN A C 1
ATOM 901 O O . ASN A 1 117 ? -7.165 40.068 -0.639 1.00 90.88 117 ASN A O 1
ATOM 905 N N . VAL A 1 118 ? -6.580 38.548 0.907 1.00 91.75 118 VAL A N 1
ATOM 906 C CA . VAL A 1 118 ? -5.460 37.989 0.130 1.00 91.75 118 VAL A CA 1
ATOM 907 C C . VAL A 1 118 ? -5.983 37.283 -1.114 1.00 91.75 118 VAL A C 1
ATOM 909 O O . VAL A 1 118 ? -5.491 37.548 -2.207 1.00 91.75 118 VAL A O 1
ATOM 912 N N . PHE A 1 119 ? -7.002 36.433 -0.969 1.00 93.62 119 PHE A N 1
ATOM 913 C CA . PHE A 1 119 ? -7.601 35.703 -2.086 1.00 93.62 119 PHE A CA 1
ATOM 914 C C . PHE A 1 119 ? -8.164 36.656 -3.124 1.00 93.62 119 PHE A C 1
ATOM 916 O O . PHE A 1 119 ? -7.836 36.525 -4.298 1.00 93.62 119 PHE A O 1
ATOM 923 N N . LYS A 1 120 ? -8.897 37.680 -2.678 1.00 91.06 120 LYS A N 1
ATOM 924 C CA . LYS A 1 120 ? -9.405 38.719 -3.563 1.00 91.06 120 LYS A CA 1
ATOM 925 C C . LYS A 1 120 ? -8.282 39.440 -4.306 1.00 91.06 120 LYS A C 1
ATOM 927 O O . LYS A 1 120 ? -8.398 39.638 -5.500 1.00 91.06 120 LYS A O 1
ATOM 932 N N . LYS A 1 121 ? -7.183 39.811 -3.642 1.00 91.00 121 LYS A N 1
ATOM 933 C CA . LYS A 1 121 ? -6.058 40.475 -4.322 1.00 91.00 121 LYS A CA 1
ATOM 934 C C . LYS A 1 121 ? -5.351 39.568 -5.332 1.00 91.00 121 LYS A C 1
ATOM 936 O O . LYS A 1 121 ? -4.910 40.065 -6.362 1.00 91.00 121 LYS A O 1
ATOM 941 N N . ILE A 1 122 ? -5.233 38.268 -5.049 1.00 90.06 122 ILE A N 1
ATOM 942 C CA . ILE A 1 122 ? -4.701 37.287 -6.008 1.00 90.06 122 ILE A CA 1
ATOM 943 C C . ILE A 1 122 ? -5.630 37.193 -7.227 1.00 90.06 122 ILE A C 1
ATOM 945 O O . ILE A 1 122 ? -5.146 37.225 -8.357 1.00 90.06 122 ILE A O 1
ATOM 949 N N . ASP A 1 123 ? -6.943 37.135 -6.996 1.00 88.00 123 ASP A N 1
ATOM 950 C CA . ASP A 1 123 ? -7.959 37.077 -8.050 1.00 88.00 123 ASP A CA 1
ATOM 951 C C . ASP A 1 123 ? -7.986 38.367 -8.881 1.00 88.00 123 ASP A C 1
ATOM 953 O O . ASP A 1 123 ? -7.864 38.308 -10.101 1.00 88.00 123 ASP A O 1
ATOM 957 N N . ASP A 1 124 ? -8.026 39.535 -8.236 1.00 87.44 124 ASP A N 1
ATOM 958 C CA . ASP A 1 124 ? -7.989 40.847 -8.887 1.00 87.44 124 ASP A CA 1
ATOM 959 C C . ASP A 1 124 ? -6.696 41.014 -9.706 1.00 87.44 124 ASP A C 1
ATOM 961 O O . ASP A 1 124 ? -6.732 41.508 -10.835 1.00 87.44 124 ASP A O 1
ATOM 965 N N . PHE A 1 125 ? -5.539 40.604 -9.168 1.00 87.19 125 PHE A N 1
ATOM 966 C CA . PHE A 1 125 ? -4.283 40.613 -9.920 1.00 87.19 125 PHE A CA 1
ATOM 967 C C . PHE A 1 125 ? -4.426 39.752 -11.173 1.00 87.19 125 PHE A C 1
ATOM 969 O O . PHE A 1 125 ? -4.190 40.250 -12.269 1.00 87.19 125 PHE A O 1
ATOM 976 N N . TYR A 1 126 ? -4.887 38.507 -11.026 1.00 85.44 126 TYR A N 1
ATOM 977 C CA . TYR A 1 126 ? -5.070 37.572 -12.133 1.00 85.44 126 TYR A CA 1
ATOM 978 C C . TYR A 1 126 ? -6.026 38.093 -13.218 1.00 85.44 126 TYR A C 1
ATOM 980 O O . TYR A 1 126 ? -5.682 38.072 -14.403 1.00 85.44 126 TYR A O 1
ATOM 988 N N . GLU A 1 127 ? -7.190 38.613 -12.827 1.00 83.00 127 GLU A N 1
ATOM 989 C CA . GLU A 1 127 ? -8.189 39.183 -13.737 1.00 83.00 127 GLU A CA 1
ATOM 990 C C . GLU A 1 127 ? -7.621 40.368 -14.535 1.00 83.00 127 GLU A C 1
ATOM 992 O O . GLU A 1 127 ? -7.848 40.486 -15.743 1.00 83.00 127 GLU A O 1
ATOM 997 N N . ASN A 1 128 ? -6.800 41.203 -13.895 1.00 81.81 128 ASN A N 1
ATOM 998 C CA . ASN A 1 128 ? -6.188 42.377 -14.517 1.00 81.81 128 ASN A CA 1
ATOM 999 C C . ASN A 1 128 ? -4.982 42.059 -15.420 1.00 81.81 128 ASN A C 1
ATOM 1001 O O . ASN A 1 128 ? -4.519 42.938 -16.153 1.00 81.81 128 ASN A O 1
ATOM 1005 N N . LEU A 1 129 ? -4.468 40.822 -15.425 1.00 78.88 129 LEU A N 1
ATOM 1006 C CA . LEU A 1 129 ? -3.374 40.418 -16.319 1.00 78.88 129 LEU A CA 1
ATOM 1007 C C . LEU A 1 129 ? -3.820 40.200 -17.774 1.00 78.88 129 LEU A C 1
ATOM 1009 O O . LEU A 1 129 ? -2.967 40.022 -18.649 1.00 78.88 129 LEU A O 1
ATOM 1013 N N . GLY A 1 130 ? -5.132 40.185 -18.046 1.00 69.06 130 GLY A N 1
ATOM 1014 C CA . GLY A 1 130 ? -5.672 39.866 -19.370 1.00 69.06 130 GLY A CA 1
ATOM 1015 C C . GLY A 1 130 ? -5.452 38.403 -19.774 1.00 69.06 130 GLY A C 1
ATOM 1016 O O . GLY A 1 130 ? -5.471 38.083 -20.963 1.00 69.06 130 GLY A O 1
ATOM 1017 N N . CYS A 1 131 ? -5.233 37.507 -18.804 1.00 66.19 131 CYS A N 1
ATOM 1018 C CA . CYS A 1 131 ? -5.089 36.064 -19.011 1.00 66.19 131 CYS A CA 1
ATOM 1019 C C . CYS A 1 131 ? -6.463 35.400 -19.288 1.00 66.19 131 CYS A C 1
ATOM 1021 O O . CYS A 1 131 ? -6.888 34.505 -18.562 1.00 66.19 131 CYS A O 1
ATOM 1023 N N . ALA A 1 132 ? -7.200 35.835 -20.316 1.00 48.00 132 ALA A N 1
ATOM 1024 C CA . ALA A 1 132 ? -8.464 35.195 -20.687 1.00 48.00 132 ALA A CA 1
ATOM 1025 C C . ALA A 1 132 ? -8.199 33.775 -21.236 1.00 48.00 132 ALA A C 1
ATOM 1027 O O . ALA A 1 132 ? -7.370 33.613 -22.131 1.00 48.00 132 ALA A O 1
ATOM 1028 N N . ASN A 1 133 ? -8.921 32.770 -20.717 1.00 49.75 133 ASN A N 1
ATOM 1029 C CA . ASN A 1 133 ? -8.911 31.338 -21.097 1.00 49.75 133 ASN A CA 1
ATOM 1030 C C . ASN A 1 133 ? -7.985 30.373 -20.326 1.00 49.75 133 ASN A C 1
ATOM 1032 O O . ASN A 1 133 ? -7.853 29.222 -20.741 1.00 49.75 133 ASN A O 1
ATOM 1036 N N . TYR A 1 134 ? -7.403 30.760 -19.189 1.00 48.84 134 TYR A N 1
ATOM 1037 C CA . TYR A 1 134 ? -6.740 29.803 -18.291 1.00 48.84 134 TYR A CA 1
ATOM 1038 C C . TYR A 1 134 ? -7.540 29.652 -16.987 1.00 48.84 134 TYR A C 1
ATOM 1040 O O . TYR A 1 134 ? -7.702 30.603 -16.230 1.00 48.84 134 TYR A O 1
ATOM 1048 N N . TYR A 1 135 ? -8.073 28.460 -16.717 1.00 47.59 135 TYR A N 1
ATOM 1049 C CA . TYR A 1 135 ? -8.422 28.070 -15.350 1.00 47.59 135 TYR A CA 1
ATOM 1050 C C . TYR A 1 135 ? -7.124 27.584 -14.705 1.00 47.59 135 TYR A C 1
ATOM 1052 O O . TYR A 1 135 ? -6.585 26.558 -15.128 1.00 47.59 135 TYR A O 1
ATOM 1060 N N . ASP A 1 136 ? -6.564 28.345 -13.765 1.00 62.62 136 ASP A N 1
ATOM 1061 C CA . ASP A 1 136 ? -5.270 28.006 -13.173 1.00 62.62 136 ASP A CA 1
ATOM 1062 C C . ASP A 1 136 ? -5.463 27.243 -11.858 1.00 62.62 136 ASP A C 1
ATOM 1064 O O . ASP A 1 136 ? -5.690 27.824 -10.795 1.00 62.62 136 ASP A O 1
ATOM 1068 N N . ALA A 1 137 ? -5.348 25.915 -11.934 1.00 64.56 137 ALA A N 1
ATOM 1069 C CA . ALA A 1 137 ? -5.329 25.037 -10.767 1.00 64.56 137 ALA A CA 1
ATOM 1070 C C . ALA A 1 137 ? -4.273 25.463 -9.722 1.00 64.56 137 ALA A C 1
ATOM 1072 O O . ALA A 1 137 ? -4.463 25.213 -8.535 1.00 64.56 137 ALA A O 1
ATOM 1073 N N . GLY A 1 138 ? -3.198 26.158 -10.123 1.00 71.12 138 GLY A N 1
ATOM 1074 C CA . GLY A 1 138 ? -2.181 26.690 -9.216 1.00 71.12 138 GLY A CA 1
ATOM 1075 C C . GLY A 1 138 ? -2.694 27.783 -8.273 1.00 71.12 138 GLY A C 1
ATOM 1076 O O . GLY A 1 138 ? -2.283 27.818 -7.111 1.00 71.12 138 GLY A O 1
ATOM 1077 N N . ILE A 1 139 ? -3.629 28.633 -8.714 1.00 81.31 139 ILE A N 1
ATOM 1078 C CA . ILE A 1 139 ? -4.234 29.669 -7.857 1.00 81.31 139 ILE A CA 1
ATOM 1079 C C . ILE A 1 139 ? -5.105 29.014 -6.781 1.00 81.31 139 ILE A C 1
ATOM 1081 O O . ILE A 1 139 ? -5.001 29.349 -5.602 1.00 81.31 139 ILE A O 1
ATOM 1085 N N . GLU A 1 140 ? -5.919 28.029 -7.151 1.00 82.56 140 GLU A N 1
ATOM 1086 C CA . GLU A 1 140 ? -6.768 27.324 -6.186 1.00 82.56 140 GLU A CA 1
ATOM 1087 C C . GLU A 1 140 ? -5.947 26.472 -5.204 1.00 82.56 140 GLU A C 1
ATOM 1089 O O . GLU A 1 140 ? -6.231 26.473 -4.002 1.00 82.56 140 GLU A O 1
ATOM 1094 N N . THR A 1 141 ? -4.865 25.830 -5.664 1.00 81.62 141 THR A N 1
ATOM 1095 C CA . THR A 1 141 ? -3.893 25.171 -4.774 1.00 81.62 141 THR A CA 1
ATOM 1096 C C . THR A 1 141 ? -3.260 26.170 -3.803 1.00 81.62 141 THR A C 1
ATOM 1098 O O . THR A 1 141 ? -3.165 25.883 -2.611 1.00 81.62 141 THR A O 1
ATOM 1101 N N . THR A 1 142 ? -2.905 27.370 -4.268 1.00 83.56 142 THR A N 1
ATOM 1102 C CA . THR A 1 142 ? -2.356 28.433 -3.412 1.00 83.56 142 THR A CA 1
ATOM 1103 C C . THR A 1 142 ? -3.334 28.827 -2.312 1.00 83.56 142 THR A C 1
ATOM 1105 O O . THR A 1 142 ? -2.978 28.868 -1.132 1.00 83.56 142 THR A O 1
ATOM 1108 N N . LYS A 1 143 ? -4.592 29.108 -2.674 1.00 89.31 143 LYS A N 1
ATOM 1109 C CA . LYS A 1 143 ? -5.626 29.480 -1.699 1.00 89.31 143 LYS A CA 1
ATOM 1110 C C . LYS A 1 143 ? -5.835 28.370 -0.674 1.00 89.31 143 LYS A C 1
ATOM 1112 O O . LYS A 1 143 ? -5.987 28.644 0.517 1.00 89.31 143 LYS A O 1
ATOM 1117 N N . TYR A 1 144 ? -5.788 27.113 -1.113 1.00 87.31 144 TYR A N 1
ATOM 1118 C CA . TYR A 1 144 ? -5.825 25.956 -0.227 1.00 87.31 144 TYR A CA 1
ATOM 1119 C C . TYR A 1 144 ? -4.630 25.918 0.741 1.00 87.31 144 TYR A C 1
ATOM 1121 O O . TYR A 1 144 ? -4.847 25.734 1.941 1.00 87.31 144 TYR A O 1
ATOM 1129 N N . GLN A 1 145 ? -3.402 26.139 0.269 1.00 88.06 145 GLN A N 1
ATOM 1130 C CA . GLN A 1 145 ? -2.199 26.147 1.111 1.00 88.06 145 GLN A CA 1
ATOM 1131 C C . GLN A 1 145 ? -2.249 27.256 2.169 1.00 88.06 145 GLN A C 1
ATOM 1133 O O . GLN A 1 145 ? -2.027 26.981 3.349 1.00 88.06 145 GLN A O 1
ATOM 1138 N N . ILE A 1 146 ? -2.650 28.473 1.783 1.00 90.12 146 ILE A N 1
ATOM 1139 C CA . ILE A 1 146 ? -2.838 29.607 2.705 1.00 90.12 146 ILE A CA 1
ATOM 1140 C C . ILE A 1 146 ? -3.909 29.280 3.750 1.00 90.12 146 ILE A C 1
ATOM 1142 O O . ILE A 1 146 ? -3.671 29.429 4.946 1.00 90.12 146 ILE A O 1
ATOM 1146 N N . LYS A 1 147 ? -5.072 28.778 3.313 1.00 90.25 147 LYS A N 1
ATOM 1147 C CA . LYS A 1 147 ? -6.200 28.456 4.200 1.00 90.25 147 LYS A CA 1
ATOM 1148 C C . LYS A 1 147 ? -5.853 27.411 5.259 1.00 90.25 147 LYS A C 1
ATOM 1150 O O . LYS A 1 147 ? -6.463 27.395 6.324 1.00 90.25 147 LYS A O 1
ATOM 1155 N N . ASN A 1 148 ? -4.928 26.509 4.947 1.00 84.75 148 ASN A N 1
ATOM 1156 C CA . ASN A 1 148 ? -4.563 25.410 5.830 1.00 84.75 148 ASN A CA 1
ATOM 1157 C C . ASN A 1 148 ? -3.237 25.641 6.564 1.00 84.75 148 ASN A C 1
ATOM 1159 O O . ASN A 1 148 ? -2.922 24.847 7.439 1.00 84.75 148 ASN A O 1
ATOM 1163 N N . GLY A 1 149 ? -2.482 26.702 6.260 1.00 88.44 149 GLY A N 1
ATOM 1164 C CA . GLY A 1 149 ? -1.188 26.959 6.901 1.00 88.44 149 GLY A CA 1
ATOM 1165 C C . GLY A 1 149 ? -0.115 25.965 6.463 1.00 88.44 149 GLY A C 1
ATOM 1166 O O . GLY A 1 149 ? 0.693 25.523 7.273 1.00 88.44 149 GLY A O 1
ATOM 1167 N N . ILE A 1 150 ? -0.139 25.558 5.193 1.00 88.75 150 ILE A N 1
ATOM 1168 C CA . ILE A 1 150 ? 0.861 24.646 4.632 1.00 88.75 150 ILE A CA 1
ATOM 1169 C C . ILE A 1 150 ? 2.126 25.443 4.324 1.00 88.75 150 ILE A C 1
ATOM 1171 O O . ILE A 1 150 ? 2.068 26.423 3.582 1.00 88.75 150 ILE A O 1
ATOM 1175 N N . TRP A 1 151 ? 3.268 25.018 4.867 1.00 88.50 151 TRP A N 1
ATOM 1176 C CA . TRP A 1 151 ? 4.555 25.619 4.533 1.00 88.50 151 TRP A CA 1
ATOM 1177 C C . TRP A 1 151 ? 4.809 25.482 3.038 1.00 88.50 151 TRP A C 1
ATOM 1179 O O . TRP A 1 151 ? 4.747 24.390 2.477 1.00 88.50 151 TRP A O 1
ATOM 1189 N N . THR A 1 152 ? 5.084 26.591 2.365 1.00 87.75 152 THR A N 1
ATOM 1190 C CA . THR A 1 152 ? 5.237 26.608 0.910 1.00 87.75 152 THR A CA 1
ATOM 1191 C C . THR A 1 152 ? 6.198 27.714 0.510 1.00 87.75 152 THR A C 1
ATOM 1193 O O . THR A 1 152 ? 6.144 28.826 1.025 1.00 87.75 152 THR A O 1
ATOM 1196 N N . SER A 1 153 ? 7.104 27.417 -0.411 1.00 87.62 153 SER A N 1
ATOM 1197 C CA . SER A 1 153 ? 7.966 28.408 -1.053 1.00 87.62 153 SER A CA 1
ATOM 1198 C C . SER A 1 153 ? 8.114 27.976 -2.499 1.00 87.62 153 SER A C 1
ATOM 1200 O O . SER A 1 153 ? 8.773 26.976 -2.759 1.00 87.62 153 SER A O 1
ATOM 1202 N N . LEU A 1 154 ? 7.382 28.631 -3.397 1.00 86.69 154 LEU A N 1
ATOM 1203 C CA . LEU A 1 154 ? 7.386 28.276 -4.812 1.00 86.69 154 LEU A CA 1
ATOM 1204 C C . LEU A 1 154 ? 6.971 29.454 -5.693 1.00 86.69 154 LEU A C 1
ATOM 1206 O O . LEU A 1 154 ? 6.234 30.354 -5.272 1.00 86.69 154 LEU A O 1
ATOM 1210 N N . LYS A 1 155 ? 7.380 29.384 -6.956 1.00 89.62 155 LYS A N 1
ATOM 1211 C CA . LYS A 1 155 ? 6.910 30.237 -8.043 1.00 89.62 155 LYS A CA 1
ATOM 1212 C C . LYS A 1 155 ? 5.948 29.484 -8.972 1.00 89.62 155 LYS A C 1
ATOM 1214 O O . LYS A 1 155 ? 6.261 28.425 -9.509 1.00 89.62 155 LYS A O 1
ATOM 1219 N N . ILE A 1 156 ? 4.803 30.097 -9.265 1.00 84.50 156 ILE A N 1
ATOM 1220 C CA . ILE A 1 156 ? 3.779 29.645 -10.220 1.00 84.50 156 ILE A CA 1
ATOM 1221 C C . ILE A 1 156 ? 3.831 30.519 -11.476 1.00 84.50 156 ILE A C 1
ATOM 1223 O O . ILE A 1 156 ? 4.009 31.736 -11.408 1.00 84.50 156 ILE A O 1
ATOM 1227 N N . SER A 1 157 ? 3.679 29.901 -12.650 1.00 80.75 157 SER A N 1
ATOM 1228 C CA . SER A 1 157 ? 3.596 30.618 -13.930 1.00 80.75 157 SER A CA 1
ATOM 1229 C C . SER A 1 157 ? 2.141 30.710 -14.380 1.00 80.75 157 SER A C 1
ATOM 1231 O O . SER A 1 157 ? 1.574 29.682 -14.736 1.00 80.75 157 SER A O 1
ATOM 1233 N N . LEU A 1 158 ? 1.582 31.920 -14.435 1.00 79.19 158 LEU A N 1
ATOM 1234 C CA . LEU A 1 158 ? 0.170 32.149 -14.756 1.00 79.19 158 LEU A CA 1
ATOM 1235 C C . LEU A 1 158 ? -0.036 32.135 -16.282 1.00 79.19 158 LEU A C 1
ATOM 1237 O O . LEU A 1 158 ? -0.492 31.160 -16.878 1.00 79.19 158 LEU A O 1
ATOM 1241 N N . CYS A 1 159 ? 0.411 33.185 -16.974 1.00 75.81 159 CYS A N 1
ATOM 1242 C CA . CYS A 1 159 ? 0.361 33.271 -18.434 1.00 75.81 159 CYS A CA 1
ATOM 1243 C C . CYS A 1 159 ? 1.515 34.136 -18.965 1.00 75.81 159 CYS A C 1
ATOM 1245 O O . CYS A 1 159 ? 1.954 35.053 -18.288 1.00 75.81 159 CYS A O 1
ATOM 1247 N N . GLY A 1 160 ? 2.052 33.861 -20.162 1.00 76.19 160 GLY A N 1
ATOM 1248 C CA . GLY A 1 160 ? 3.201 34.616 -20.704 1.00 76.19 160 GLY A CA 1
ATOM 1249 C C . GLY A 1 160 ? 4.372 34.757 -19.712 1.00 76.19 160 GLY A C 1
ATOM 1250 O O . GLY A 1 160 ? 4.834 33.750 -19.176 1.00 76.19 160 GLY A O 1
ATOM 1251 N N . ASN A 1 161 ? 4.805 36.002 -19.470 1.00 80.06 161 ASN A N 1
ATOM 1252 C CA . ASN A 1 161 ? 5.807 36.395 -18.465 1.00 80.06 161 ASN A CA 1
ATOM 1253 C C . ASN A 1 161 ? 5.174 36.869 -17.135 1.00 80.06 161 ASN A C 1
ATOM 1255 O O . ASN A 1 161 ? 5.766 37.662 -16.403 1.00 80.06 161 ASN A O 1
ATOM 1259 N N . LYS A 1 162 ? 3.949 36.413 -16.841 1.00 86.81 162 LYS A N 1
ATOM 1260 C CA . LYS A 1 162 ? 3.187 36.771 -15.645 1.00 86.81 162 LYS A CA 1
ATOM 1261 C C . LYS A 1 162 ? 3.204 35.635 -14.625 1.00 86.81 162 LYS A C 1
ATOM 1263 O O . LYS A 1 162 ? 2.913 34.489 -14.979 1.00 86.81 162 LYS A O 1
ATOM 1268 N N . ASN A 1 163 ? 3.548 35.932 -13.376 1.00 88.69 163 ASN A N 1
ATOM 1269 C CA . ASN A 1 163 ? 3.884 34.927 -12.366 1.00 88.69 163 ASN A CA 1
ATOM 1270 C C . ASN A 1 163 ? 3.306 35.256 -10.983 1.00 88.69 163 ASN A C 1
ATOM 1272 O O . ASN A 1 163 ? 2.951 36.398 -10.696 1.00 88.69 163 ASN A O 1
ATOM 1276 N N . LEU A 1 164 ? 3.271 34.244 -10.119 1.00 90.06 164 LEU A N 1
ATOM 1277 C CA . LEU A 1 164 ? 2.900 34.353 -8.712 1.00 90.06 164 LEU A CA 1
ATOM 1278 C C . LEU A 1 164 ? 3.983 33.674 -7.863 1.00 90.06 164 LEU A C 1
ATOM 1280 O O . LEU A 1 164 ? 4.255 32.496 -8.059 1.00 90.06 164 LEU A O 1
ATOM 1284 N N . ILE A 1 165 ? 4.616 34.402 -6.950 1.00 92.75 165 ILE A N 1
ATOM 1285 C CA . ILE A 1 165 ? 5.530 33.854 -5.939 1.00 92.75 165 ILE A CA 1
ATOM 1286 C C . ILE A 1 165 ? 4.751 33.742 -4.634 1.00 92.75 165 ILE A C 1
ATOM 1288 O O . ILE A 1 165 ? 4.123 34.710 -4.212 1.00 92.75 165 ILE A O 1
ATOM 1292 N N . ILE A 1 166 ? 4.804 32.587 -3.981 1.00 91.62 166 ILE A N 1
ATOM 1293 C CA . ILE A 1 166 ? 4.157 32.356 -2.687 1.00 91.62 166 ILE A CA 1
ATOM 1294 C C . ILE A 1 166 ? 5.180 31.880 -1.678 1.00 91.62 166 ILE A C 1
ATOM 1296 O O . ILE A 1 166 ? 5.902 30.912 -1.915 1.00 91.62 166 ILE A O 1
ATOM 1300 N N . MET A 1 167 ? 5.183 32.548 -0.528 1.00 91.81 167 MET A N 1
ATOM 1301 C CA . MET A 1 167 ? 5.985 32.205 0.634 1.00 91.81 167 MET A CA 1
ATOM 1302 C C . MET A 1 167 ? 5.093 32.140 1.865 1.00 91.81 167 MET A C 1
ATOM 1304 O O . MET A 1 167 ? 4.639 33.159 2.376 1.00 91.81 167 MET A O 1
ATOM 1308 N N . ILE A 1 168 ? 4.861 30.924 2.342 1.00 91.75 168 ILE A N 1
ATOM 1309 C CA . ILE A 1 168 ? 4.143 30.612 3.573 1.00 91.75 168 ILE A CA 1
ATOM 1310 C C . ILE A 1 168 ? 5.159 29.962 4.507 1.00 91.75 168 ILE A C 1
ATOM 1312 O O . ILE A 1 168 ? 5.614 28.847 4.245 1.00 91.75 168 ILE A O 1
ATOM 1316 N N . PHE A 1 169 ? 5.572 30.673 5.554 1.00 89.88 169 PHE A N 1
ATOM 1317 C CA . PHE A 1 169 ? 6.689 30.248 6.401 1.00 89.88 169 PHE A CA 1
ATOM 1318 C C . PHE A 1 169 ? 6.554 30.741 7.845 1.00 89.88 169 PHE A C 1
ATOM 1320 O O . PHE A 1 169 ? 5.861 31.717 8.138 1.00 89.88 169 PHE A O 1
ATOM 1327 N N . ASN A 1 170 ? 7.230 30.053 8.765 1.00 87.31 170 ASN A N 1
ATOM 1328 C CA . ASN A 1 170 ? 7.318 30.468 10.162 1.00 87.31 170 ASN A CA 1
ATOM 1329 C C . ASN A 1 170 ? 8.471 31.464 10.333 1.00 87.31 170 ASN A C 1
ATOM 1331 O O . ASN A 1 170 ? 9.639 31.116 10.139 1.00 87.31 170 ASN A O 1
ATOM 1335 N N . GLU A 1 171 ? 8.147 32.690 10.739 1.00 81.31 171 GLU A N 1
ATOM 1336 C CA . GLU A 1 171 ? 9.112 33.789 10.880 1.00 81.31 171 GLU A CA 1
ATOM 1337 C C . GLU A 1 171 ? 10.192 33.529 11.943 1.00 81.31 171 GLU A C 1
ATOM 1339 O O . GLU A 1 171 ? 11.301 34.046 11.839 1.00 81.31 171 GLU A O 1
ATOM 1344 N N . THR A 1 172 ? 9.912 32.680 12.936 1.00 77.00 172 THR A N 1
ATOM 1345 C CA . THR A 1 172 ? 10.895 32.293 13.964 1.00 77.00 172 THR A CA 1
ATOM 1346 C C . THR A 1 172 ? 11.943 31.329 13.407 1.00 77.00 172 THR A C 1
ATOM 1348 O O . THR A 1 172 ? 13.092 31.345 13.841 1.00 77.00 172 THR A O 1
ATOM 1351 N N . LEU A 1 173 ? 11.562 30.490 12.438 1.00 71.31 173 LEU A N 1
ATOM 1352 C CA . LEU A 1 173 ? 12.445 29.488 11.829 1.00 71.31 173 LEU A CA 1
ATOM 1353 C C . LEU A 1 173 ? 13.236 30.032 10.630 1.00 71.31 173 LEU A C 1
ATOM 1355 O O . LEU A 1 173 ? 14.193 29.400 10.193 1.00 71.31 173 LEU A O 1
ATOM 1359 N N . ARG A 1 174 ? 12.854 31.194 10.087 1.00 70.75 174 ARG A N 1
ATOM 1360 C CA . ARG A 1 174 ? 13.509 31.837 8.936 1.00 70.75 174 ARG A CA 1
ATOM 1361 C C . ARG A 1 174 ? 13.910 33.273 9.286 1.00 70.75 174 ARG A C 1
ATOM 1363 O O . ARG A 1 174 ? 13.240 34.213 8.856 1.00 70.75 174 ARG A O 1
ATOM 1370 N N . PRO A 1 175 ? 14.999 33.475 10.048 1.00 66.31 175 PRO A N 1
ATOM 1371 C CA . PRO A 1 175 ? 15.462 34.817 10.368 1.00 66.31 175 PRO A CA 1
ATOM 1372 C C . PRO A 1 175 ? 15.863 35.573 9.093 1.00 66.31 175 PRO A C 1
ATOM 1374 O O . PRO A 1 175 ? 16.523 35.035 8.200 1.00 66.31 175 PRO A O 1
ATOM 1377 N N . THR A 1 176 ? 15.496 36.850 9.024 1.00 63.59 176 THR A N 1
ATOM 1378 C CA . THR A 1 176 ? 15.813 37.731 7.888 1.00 63.59 176 THR A CA 1
ATOM 1379 C C . THR A 1 176 ? 17.256 38.238 7.889 1.00 63.59 176 THR A C 1
ATOM 1381 O O . THR A 1 176 ? 17.783 38.559 6.824 1.00 63.59 176 THR A O 1
ATOM 1384 N N . ASN A 1 177 ? 17.914 38.233 9.057 1.00 57.97 177 ASN A N 1
ATOM 1385 C CA . ASN A 1 177 ? 19.235 38.836 9.297 1.00 57.97 177 ASN A CA 1
ATOM 1386 C C . ASN A 1 177 ? 20.319 37.838 9.756 1.00 57.97 177 ASN A C 1
ATOM 1388 O O . ASN A 1 177 ? 21.296 38.244 10.385 1.00 57.97 177 ASN A O 1
ATOM 1392 N N . ALA A 1 178 ? 20.153 36.537 9.501 1.00 64.50 178 ALA A N 1
ATOM 1393 C CA . ALA A 1 178 ? 21.214 35.565 9.777 1.00 64.50 178 ALA A CA 1
ATOM 1394 C C . ALA A 1 178 ? 22.234 35.517 8.618 1.00 64.50 178 ALA A C 1
ATOM 1396 O O . ALA A 1 178 ? 21.842 35.743 7.473 1.00 64.50 178 ALA A O 1
ATOM 1397 N N . PRO A 1 179 ? 23.522 35.225 8.882 1.00 66.19 179 PRO A N 1
ATOM 1398 C CA . PRO A 1 179 ? 24.494 34.956 7.825 1.00 66.19 179 PRO A CA 1
ATOM 1399 C C . PRO A 1 179 ? 24.090 33.711 7.034 1.00 66.19 179 PRO A C 1
ATOM 1401 O O . PRO A 1 179 ? 23.587 32.748 7.615 1.00 66.19 179 PRO A O 1
ATOM 1404 N N . PHE A 1 180 ? 24.348 33.696 5.730 1.00 69.56 180 PHE A N 1
ATOM 1405 C CA . PHE A 1 180 ? 24.152 32.521 4.897 1.00 69.56 180 PHE A CA 1
ATOM 1406 C C . PHE A 1 180 ? 25.049 31.372 5.376 1.00 69.56 180 PHE A C 1
ATOM 1408 O O . PHE A 1 180 ? 26.273 31.517 5.512 1.00 69.56 180 PHE A O 1
ATOM 1415 N N . THR A 1 181 ? 24.425 30.221 5.632 1.00 67.94 181 THR A N 1
ATOM 1416 C CA . THR A 1 181 ? 25.091 28.991 6.068 1.00 67.94 181 THR A CA 1
ATOM 1417 C C . THR A 1 181 ? 24.854 27.865 5.063 1.00 67.94 181 THR A C 1
ATOM 1419 O O . THR A 1 181 ? 23.945 27.918 4.238 1.00 67.94 181 THR A O 1
ATOM 1422 N N . THR A 1 182 ? 25.664 26.810 5.149 1.00 63.62 182 THR A N 1
ATOM 1423 C CA . THR A 1 182 ? 25.552 25.622 4.289 1.00 63.62 182 THR A CA 1
ATOM 1424 C C . THR A 1 182 ? 24.443 24.655 4.711 1.00 63.62 182 THR A C 1
ATOM 1426 O O . THR A 1 182 ? 24.260 23.619 4.072 1.00 63.62 182 THR A O 1
ATOM 1429 N N . ASN A 1 183 ? 23.689 24.960 5.774 1.00 63.53 183 ASN A N 1
ATOM 1430 C CA . ASN A 1 183 ? 22.562 24.149 6.217 1.00 63.53 183 ASN A CA 1
ATOM 1431 C C . ASN A 1 183 ? 21.262 24.649 5.576 1.00 63.53 183 ASN A C 1
ATOM 1433 O O . ASN A 1 183 ? 20.786 25.744 5.864 1.00 63.53 183 ASN A O 1
ATOM 1437 N N . TRP A 1 184 ? 20.642 23.809 4.746 1.00 56.16 184 TRP A N 1
ATOM 1438 C CA . TRP A 1 184 ? 19.386 24.131 4.059 1.00 56.16 184 TRP A CA 1
ATOM 1439 C C . TRP A 1 184 ? 18.220 24.425 5.023 1.00 56.16 184 TRP A C 1
ATOM 1441 O O . TRP A 1 184 ? 17.320 25.214 4.706 1.00 56.16 184 TRP A O 1
ATOM 1451 N N . ARG A 1 185 ? 18.247 23.834 6.231 1.00 52.19 185 ARG A N 1
ATOM 1452 C CA . ARG A 1 185 ? 17.265 24.118 7.294 1.00 52.19 185 ARG A CA 1
ATOM 1453 C C . ARG A 1 185 ? 17.403 25.532 7.856 1.00 52.19 185 ARG A C 1
ATOM 1455 O O . ARG A 1 185 ? 16.412 26.082 8.320 1.00 52.19 185 ARG A O 1
ATOM 1462 N N . ASP A 1 186 ? 18.580 26.131 7.703 1.00 56.47 186 ASP A N 1
ATOM 1463 C CA . ASP A 1 186 ? 18.909 27.476 8.170 1.00 56.47 186 ASP A CA 1
ATOM 1464 C C . ASP A 1 186 ? 18.938 28.496 7.021 1.00 56.47 186 ASP A C 1
ATOM 1466 O O . ASP A 1 186 ? 19.366 29.632 7.230 1.00 56.47 186 ASP A O 1
ATOM 1470 N N . TYR A 1 187 ? 18.505 28.126 5.801 1.00 68.19 187 TYR A N 1
ATOM 1471 C CA . TYR A 1 187 ? 18.415 29.101 4.710 1.00 68.19 187 TYR A CA 1
ATOM 1472 C C . TYR A 1 187 ? 17.621 30.316 5.169 1.00 68.19 187 TYR A C 1
ATOM 1474 O O . TYR A 1 187 ? 16.520 30.210 5.716 1.00 68.19 187 TYR A O 1
ATOM 1482 N N . THR A 1 188 ? 18.204 31.482 4.951 1.00 75.94 188 THR A N 1
ATOM 1483 C CA . THR A 1 188 ? 17.555 32.739 5.282 1.00 75.94 188 THR A CA 1
ATOM 1484 C C . THR A 1 188 ? 16.379 32.953 4.345 1.00 75.94 188 THR A C 1
ATOM 1486 O O . THR A 1 188 ? 16.362 32.473 3.206 1.00 75.94 188 THR A O 1
ATOM 1489 N N . LEU A 1 189 ? 15.398 33.726 4.801 1.00 81.38 189 LEU A N 1
ATOM 1490 C CA . LEU A 1 189 ? 14.293 34.140 3.942 1.00 81.38 189 LEU A CA 1
ATOM 1491 C C . LEU A 1 189 ? 14.796 34.873 2.685 1.00 81.38 189 LEU A C 1
ATOM 1493 O O . LEU A 1 189 ? 14.235 34.700 1.605 1.00 81.38 189 LEU A O 1
ATOM 1497 N N . SER A 1 190 ? 15.908 35.611 2.808 1.00 85.06 190 SER A N 1
ATOM 1498 C CA . SER A 1 190 ? 16.610 36.240 1.685 1.00 85.06 190 SER A CA 1
ATOM 1499 C C . SER A 1 190 ? 16.996 35.232 0.599 1.00 85.06 190 SER A C 1
ATOM 1501 O O . SER A 1 190 ? 16.707 35.470 -0.568 1.00 85.06 190 SER A O 1
ATOM 1503 N N . HIS A 1 191 ? 17.622 34.108 0.969 1.00 87.06 191 HIS A N 1
ATOM 1504 C CA . HIS A 1 191 ? 18.096 33.099 0.014 1.00 87.06 191 HIS A CA 1
ATOM 1505 C C . HIS A 1 191 ? 16.947 32.494 -0.794 1.00 87.06 191 HIS A C 1
ATOM 1507 O O . HIS A 1 191 ? 16.976 32.494 -2.023 1.00 87.06 191 HIS A O 1
ATOM 1513 N N . VAL A 1 192 ? 15.895 32.061 -0.093 1.00 87.75 192 VAL A N 1
ATOM 1514 C CA . VAL A 1 192 ? 14.692 31.482 -0.711 1.00 87.75 192 VAL A CA 1
ATOM 1515 C C . VAL A 1 192 ? 13.989 32.513 -1.598 1.00 87.75 192 VAL A C 1
ATOM 1517 O O . VAL A 1 192 ? 13.551 32.190 -2.699 1.00 87.75 192 VAL A O 1
ATOM 1520 N N . THR A 1 193 ? 13.945 33.779 -1.172 1.00 89.25 193 THR A N 1
ATOM 1521 C CA . THR A 1 193 ? 13.382 34.869 -1.983 1.00 89.25 193 THR A CA 1
ATOM 1522 C C . THR A 1 193 ? 14.145 35.066 -3.284 1.00 89.25 193 THR A C 1
ATOM 1524 O O . THR A 1 193 ? 13.519 35.142 -4.339 1.00 89.25 193 THR A O 1
ATOM 1527 N N . LEU A 1 194 ? 15.479 35.092 -3.251 1.00 91.31 194 LEU A N 1
ATOM 1528 C CA . LEU A 1 194 ? 16.293 35.206 -4.465 1.00 91.31 194 LEU A CA 1
ATOM 1529 C C . LEU A 1 194 ? 16.091 34.002 -5.405 1.00 91.31 194 LEU A C 1
ATOM 1531 O O . LEU A 1 194 ? 15.980 34.199 -6.615 1.00 91.31 194 LEU A O 1
ATOM 1535 N N . HIS A 1 195 ? 15.984 32.784 -4.857 1.00 92.94 195 HIS A N 1
ATOM 1536 C CA . HIS A 1 195 ? 15.748 31.547 -5.618 1.00 92.94 195 HIS A CA 1
ATOM 1537 C C . HIS A 1 195 ? 14.426 31.586 -6.393 1.00 92.94 195 HIS A C 1
ATOM 1539 O O . HIS A 1 195 ? 14.415 31.491 -7.619 1.00 92.94 195 HIS A O 1
ATOM 1545 N N . GLU A 1 196 ? 13.307 31.813 -5.700 1.00 92.62 196 GLU A N 1
ATOM 1546 C CA . GLU A 1 196 ? 11.979 31.833 -6.334 1.00 92.62 196 GLU A CA 1
ATOM 1547 C C . GLU A 1 196 ? 11.797 33.020 -7.289 1.00 92.62 196 GLU A C 1
ATOM 1549 O O . GLU A 1 196 ? 11.073 32.948 -8.289 1.00 92.62 196 GLU A O 1
ATOM 1554 N N . THR A 1 197 ? 12.492 34.126 -7.023 1.00 92.44 197 THR A N 1
ATOM 1555 C CA . THR A 1 197 ? 12.473 35.288 -7.916 1.00 92.44 197 THR A CA 1
ATOM 1556 C C . THR A 1 197 ? 13.199 34.996 -9.221 1.00 92.44 197 THR A C 1
ATOM 1558 O O . THR A 1 197 ? 12.714 35.383 -10.284 1.00 92.44 197 THR A O 1
ATOM 1561 N N . TYR A 1 198 ? 14.310 34.258 -9.185 1.00 92.25 198 TYR A N 1
ATOM 1562 C CA . TYR A 1 198 ? 15.038 33.867 -10.390 1.00 92.25 198 TYR A CA 1
ATOM 1563 C C . TYR A 1 198 ? 14.175 33.028 -11.353 1.00 92.25 198 TYR A C 1
ATOM 1565 O O . TYR A 1 198 ? 14.153 33.290 -12.562 1.00 92.25 198 TYR A O 1
ATOM 1573 N N . HIS A 1 199 ? 13.348 32.121 -10.818 1.00 89.38 199 HIS A N 1
ATOM 1574 C CA . HIS A 1 199 ? 12.357 31.346 -11.584 1.00 89.38 199 HIS A CA 1
ATOM 1575 C C . HIS A 1 199 ? 11.313 32.214 -12.313 1.00 89.38 199 HIS A C 1
ATOM 1577 O O . HIS A 1 199 ? 10.669 31.766 -13.271 1.00 89.38 199 HIS A O 1
ATOM 1583 N N . SER A 1 200 ? 11.118 33.473 -11.900 1.00 87.00 200 SER A N 1
ATOM 1584 C CA . SER A 1 200 ? 10.257 34.427 -12.618 1.00 87.00 200 SER A CA 1
ATOM 1585 C C . SER A 1 200 ? 10.873 34.938 -13.920 1.00 87.00 200 SER A C 1
ATOM 1587 O O . SER A 1 200 ? 10.128 35.408 -14.779 1.00 87.00 200 SER A O 1
ATOM 1589 N N . PHE A 1 201 ? 12.193 34.814 -14.087 1.00 84.81 201 PHE A N 1
ATOM 1590 C CA . PHE A 1 201 ? 12.944 35.292 -15.251 1.00 84.81 201 PHE A CA 1
ATOM 1591 C C . PHE A 1 201 ? 13.428 34.168 -16.172 1.00 84.81 201 PHE A C 1
ATOM 1593 O O . PHE A 1 201 ? 13.686 34.397 -17.358 1.00 84.81 201 PHE A O 1
ATOM 1600 N N . GLN A 1 202 ? 13.500 32.936 -15.667 1.00 79.50 202 GLN A N 1
ATOM 1601 C CA . GLN A 1 202 ? 13.652 31.750 -16.502 1.00 79.50 202 GLN A CA 1
ATOM 1602 C C . GLN A 1 202 ? 12.374 31.581 -17.344 1.00 79.50 202 GLN A C 1
ATOM 1604 O O . GLN A 1 202 ? 11.333 31.134 -16.861 1.00 79.50 202 GLN A O 1
ATOM 1609 N N . LYS A 1 203 ? 12.420 31.988 -18.624 1.00 64.12 203 LYS A N 1
ATOM 1610 C CA . LYS A 1 203 ? 11.308 31.813 -19.584 1.00 64.12 203 LYS A CA 1
ATOM 1611 C C . LYS A 1 203 ? 10.835 30.353 -19.602 1.00 64.12 203 LYS A C 1
ATOM 1613 O O . LYS A 1 203 ? 11.598 29.472 -19.230 1.00 64.12 203 LYS A O 1
ATOM 1618 N N . LYS A 1 204 ? 9.605 30.071 -20.075 1.00 56.81 204 LYS A N 1
ATOM 1619 C CA . LYS A 1 204 ? 8.998 28.715 -20.182 1.00 56.81 204 LYS A CA 1
ATOM 1620 C C . LYS A 1 204 ? 9.855 27.715 -20.992 1.00 56.81 204 LYS A C 1
ATOM 1622 O O . LYS A 1 204 ? 9.502 27.315 -22.101 1.00 56.81 204 LYS A O 1
ATOM 1627 N N . ILE A 1 205 ? 10.958 27.251 -20.418 1.00 50.72 205 ILE A N 1
ATOM 1628 C CA . ILE A 1 205 ? 11.857 26.250 -20.987 1.00 50.72 205 ILE A CA 1
ATOM 1629 C C . ILE A 1 205 ? 11.164 24.895 -20.958 1.00 50.72 205 ILE A C 1
ATOM 1631 O O . ILE A 1 205 ? 11.267 24.155 -21.929 1.00 50.72 205 ILE A O 1
ATOM 1635 N N . ILE A 1 206 ? 10.381 24.598 -19.916 1.00 47.12 206 ILE A N 1
ATOM 1636 C CA . ILE A 1 206 ? 9.719 23.298 -19.700 1.00 47.12 206 ILE A CA 1
ATOM 1637 C C . ILE A 1 206 ? 8.792 22.896 -20.867 1.00 47.12 206 ILE A C 1
ATOM 1639 O O . ILE A 1 206 ? 8.696 21.715 -21.176 1.00 47.12 206 ILE A O 1
ATOM 1643 N N . LYS A 1 207 ? 8.170 23.853 -21.579 1.00 47.66 207 LYS A N 1
ATOM 1644 C CA . LYS A 1 207 ? 7.311 23.560 -22.748 1.00 47.66 207 LYS A CA 1
ATOM 1645 C C . LYS A 1 207 ? 7.964 23.836 -24.107 1.00 47.66 207 LYS A C 1
ATOM 1647 O O . LYS A 1 207 ? 7.657 23.138 -25.064 1.00 47.66 207 LYS A O 1
ATOM 1652 N N . ASN A 1 208 ? 8.873 24.811 -24.206 1.00 50.12 208 ASN A N 1
ATOM 1653 C CA . ASN A 1 208 ? 9.376 25.279 -25.508 1.00 50.12 208 ASN A CA 1
ATOM 1654 C C . ASN A 1 208 ? 10.738 24.696 -25.908 1.00 50.12 208 ASN A C 1
ATOM 1656 O O . ASN A 1 208 ? 11.095 24.729 -27.090 1.00 50.12 208 ASN A O 1
ATOM 1660 N N . CYS A 1 209 ? 11.517 24.175 -24.954 1.00 57.72 209 CYS A N 1
ATOM 1661 C CA . CYS A 1 209 ? 12.825 23.591 -25.255 1.00 57.72 209 CYS A CA 1
ATOM 1662 C C . CYS A 1 209 ? 12.749 22.094 -25.567 1.00 57.72 209 CYS A C 1
ATOM 1664 O O . CYS A 1 209 ? 13.611 21.609 -26.306 1.00 57.72 209 CYS A O 1
ATOM 1666 N N . HIS A 1 210 ? 11.696 21.424 -25.089 1.00 54.44 210 HIS A N 1
ATOM 1667 C CA . HIS A 1 210 ? 11.458 19.994 -25.239 1.00 54.44 210 HIS A CA 1
ATOM 1668 C C . HIS A 1 210 ? 11.429 19.577 -26.717 1.00 54.44 210 HIS A C 1
ATOM 1670 O O . HIS A 1 210 ? 10.696 20.129 -27.538 1.00 54.44 210 HIS A O 1
ATOM 1676 N N . ARG A 1 211 ? 12.234 18.568 -27.049 1.00 54.41 211 ARG A N 1
ATOM 1677 C CA . ARG A 1 211 ? 12.101 17.743 -28.253 1.00 54.41 211 ARG A CA 1
ATOM 1678 C C . ARG A 1 211 ? 11.938 16.290 -27.814 1.00 54.41 211 ARG A C 1
ATOM 1680 O O . ARG A 1 211 ? 12.279 15.960 -26.683 1.00 54.41 211 ARG A O 1
ATOM 1687 N N . VAL A 1 212 ? 11.367 15.441 -28.664 1.00 49.97 212 VAL A N 1
ATOM 1688 C CA . VAL A 1 212 ? 11.045 14.036 -28.328 1.00 49.97 212 VAL A CA 1
ATOM 1689 C C . VAL A 1 212 ? 12.294 13.223 -27.924 1.00 49.97 212 VAL A C 1
ATOM 1691 O O . VAL A 1 212 ? 12.178 12.212 -27.245 1.00 49.97 212 VAL A O 1
ATOM 1694 N N . ASP A 1 213 ? 13.485 13.692 -28.291 1.00 53.53 213 ASP A N 1
ATOM 1695 C CA . ASP A 1 213 ? 14.801 13.085 -28.077 1.00 53.53 213 ASP A CA 1
ATOM 1696 C C . ASP A 1 213 ? 15.595 13.657 -26.880 1.00 53.53 213 ASP A C 1
ATOM 1698 O O . ASP A 1 213 ? 16.753 13.291 -26.684 1.00 53.53 213 ASP A O 1
ATOM 1702 N N . MET A 1 214 ? 15.010 14.548 -26.071 1.00 58.34 214 MET A N 1
ATOM 1703 C CA . MET A 1 214 ? 15.723 15.265 -25.006 1.00 58.34 214 MET A CA 1
ATOM 1704 C C . MET A 1 214 ? 15.447 14.670 -23.608 1.00 58.34 214 MET A C 1
ATOM 1706 O O . MET A 1 214 ? 14.280 14.537 -23.237 1.00 58.34 214 MET A O 1
ATOM 1710 N N . PRO A 1 215 ? 16.480 14.349 -22.799 1.00 60.62 215 PRO A N 1
ATOM 1711 C CA . PRO A 1 215 ? 16.309 13.931 -21.404 1.00 60.62 215 PRO A CA 1
ATOM 1712 C C . PRO A 1 215 ? 15.662 15.022 -20.544 1.00 60.62 215 PRO A C 1
ATOM 1714 O O . PRO A 1 215 ? 15.753 16.210 -20.859 1.00 60.62 215 PRO A O 1
ATOM 1717 N N . HIS A 1 216 ? 15.051 14.625 -19.427 1.00 71.00 216 HIS A N 1
ATOM 1718 C CA . HIS A 1 216 ? 14.452 15.561 -18.477 1.00 71.00 216 HIS A CA 1
ATOM 1719 C C . HIS A 1 216 ? 15.512 16.542 -17.935 1.00 71.00 216 HIS A C 1
ATOM 1721 O O . HIS A 1 216 ? 16.580 16.127 -17.493 1.00 71.00 216 HIS A O 1
ATOM 1727 N N . TYR A 1 217 ? 15.238 17.850 -17.984 1.00 76.62 217 TYR A N 1
ATOM 1728 C CA . TYR A 1 217 ? 16.238 18.903 -17.724 1.00 76.62 217 TYR A CA 1
ATOM 1729 C C . TYR A 1 217 ? 15.880 19.852 -16.579 1.00 76.62 217 TYR A C 1
ATOM 1731 O O . TYR A 1 217 ? 16.477 20.919 -16.449 1.00 76.62 217 TYR A O 1
ATOM 1739 N N . VAL A 1 218 ? 14.925 19.469 -15.729 1.00 81.19 218 VAL A N 1
ATOM 1740 C CA . VAL A 1 218 ? 14.513 20.267 -14.560 1.00 81.19 218 VAL A CA 1
ATOM 1741 C C . VAL A 1 218 ? 15.686 20.548 -13.612 1.00 81.19 218 VAL A C 1
ATOM 1743 O O . VAL A 1 218 ? 15.753 21.639 -13.058 1.00 81.19 218 VAL A O 1
ATOM 1746 N N . PHE A 1 219 ? 16.673 19.649 -13.524 1.00 83.88 219 PHE A N 1
ATOM 1747 C CA . PHE A 1 219 ? 17.890 19.870 -12.733 1.00 83.88 219 PHE A CA 1
ATOM 1748 C C . PHE A 1 219 ? 18.682 21.119 -13.159 1.00 83.88 219 PHE A C 1
ATOM 1750 O O . PHE A 1 219 ? 19.264 21.790 -12.316 1.00 83.88 219 PHE A O 1
ATOM 1757 N N . LEU A 1 220 ? 18.682 21.487 -14.449 1.00 86.00 220 LEU A N 1
ATOM 1758 C CA . LEU A 1 220 ? 19.338 22.719 -14.910 1.00 86.00 220 LEU A CA 1
ATOM 1759 C C . LEU A 1 220 ? 18.568 23.966 -14.471 1.00 86.00 220 LEU A C 1
ATOM 1761 O O . LEU A 1 220 ? 19.178 24.998 -14.219 1.00 86.00 220 LEU A O 1
ATOM 1765 N N . ILE A 1 221 ? 17.240 23.881 -14.400 1.00 85.38 221 ILE A N 1
ATOM 1766 C CA . ILE A 1 221 ? 16.381 25.006 -14.017 1.00 85.38 221 ILE A CA 1
ATOM 1767 C C . ILE A 1 221 ? 16.543 25.270 -12.519 1.00 85.38 221 ILE A C 1
ATOM 1769 O O . ILE A 1 221 ? 16.943 26.370 -12.142 1.00 85.38 221 ILE A O 1
ATOM 1773 N N . GLU A 1 222 ? 16.320 24.244 -11.695 1.00 87.50 222 GLU A N 1
ATOM 1774 C CA . GLU A 1 222 ? 16.437 24.336 -10.237 1.00 87.50 222 GLU A CA 1
ATOM 1775 C C . GLU A 1 222 ? 17.875 24.594 -9.783 1.00 87.50 222 GLU A C 1
ATOM 1777 O O . GLU A 1 222 ? 18.115 25.428 -8.915 1.00 87.50 222 GLU A O 1
ATOM 1782 N N . GLY A 1 223 ? 18.854 23.945 -10.420 1.00 90.50 223 GLY A N 1
ATOM 1783 C CA . GLY A 1 223 ? 20.264 24.220 -10.166 1.00 90.50 223 GLY A CA 1
ATOM 1784 C C . GLY A 1 223 ? 20.662 25.650 -10.512 1.00 90.50 223 GLY A C 1
ATOM 1785 O O . GLY A 1 223 ? 21.509 26.228 -9.838 1.00 90.50 223 GLY A O 1
ATOM 1786 N N . GLY A 1 224 ? 20.071 26.230 -11.562 1.00 91.75 224 GLY A N 1
ATOM 1787 C CA . GLY A 1 224 ? 20.351 27.604 -11.981 1.00 91.75 224 GLY A CA 1
ATOM 1788 C C . GLY A 1 224 ? 19.855 28.618 -10.957 1.00 91.75 224 GLY A C 1
ATOM 1789 O O . GLY A 1 224 ? 20.592 29.543 -10.616 1.00 91.75 224 GLY A O 1
ATOM 1790 N N . ALA A 1 225 ? 18.647 28.398 -10.434 1.00 92.19 225 ALA A N 1
ATOM 1791 C CA . ALA A 1 225 ? 18.076 29.197 -9.356 1.00 92.19 225 ALA A CA 1
ATOM 1792 C C . ALA A 1 225 ? 18.905 29.089 -8.064 1.00 92.19 225 ALA A C 1
ATOM 1794 O O . ALA A 1 225 ? 19.258 30.118 -7.488 1.00 92.19 225 ALA A O 1
ATOM 1795 N N . GLU A 1 226 ? 19.321 27.875 -7.685 1.00 92.31 226 GLU A N 1
ATOM 1796 C CA . GLU A 1 226 ? 20.144 27.641 -6.489 1.00 92.31 226 GLU A CA 1
ATOM 1797 C C . GLU A 1 226 ? 21.553 28.249 -6.627 1.00 92.31 226 GLU A C 1
ATOM 1799 O O . GLU A 1 226 ? 22.120 28.799 -5.678 1.00 92.31 226 GLU A O 1
ATOM 1804 N N . TYR A 1 227 ? 22.133 28.192 -7.832 1.00 94.31 227 TYR A N 1
ATOM 1805 C CA . TYR A 1 227 ? 23.424 28.813 -8.118 1.00 94.31 227 TYR A CA 1
ATOM 1806 C C . TYR A 1 227 ? 23.338 30.339 -8.014 1.00 94.31 227 TYR A C 1
ATOM 1808 O O . TYR A 1 227 ? 24.201 30.972 -7.401 1.00 94.31 227 TYR A O 1
ATOM 1816 N N . PHE A 1 228 ? 22.291 30.929 -8.600 1.00 95.31 228 PHE A N 1
ATOM 1817 C CA . PHE A 1 228 ? 22.031 32.366 -8.565 1.00 95.31 228 PHE A CA 1
ATOM 1818 C C . PHE A 1 228 ? 21.840 32.876 -7.134 1.00 95.31 228 PHE A C 1
ATOM 1820 O O . PHE A 1 228 ? 22.509 33.831 -6.733 1.00 95.31 228 PHE A O 1
ATOM 1827 N N . SER A 1 229 ? 20.962 32.235 -6.357 1.00 92.44 229 SER A N 1
ATOM 1828 C CA . SER A 1 229 ? 20.662 32.636 -4.979 1.00 92.44 229 SER A CA 1
ATOM 1829 C C . SER A 1 229 ? 21.904 32.544 -4.093 1.00 92.44 229 SER A C 1
ATOM 1831 O O . SER A 1 229 ? 22.244 33.521 -3.424 1.00 92.44 229 SER A O 1
ATOM 1833 N N . THR A 1 230 ? 22.655 31.439 -4.176 1.00 91.12 230 THR A N 1
ATOM 1834 C CA . THR A 1 230 ? 23.896 31.243 -3.411 1.00 91.12 230 THR A CA 1
ATOM 1835 C C . THR A 1 230 ? 24.952 32.291 -3.764 1.00 91.12 230 THR A C 1
ATOM 1837 O O . THR A 1 230 ? 25.538 32.904 -2.870 1.00 91.12 230 THR A O 1
ATOM 1840 N N . TYR A 1 231 ? 25.190 32.535 -5.060 1.00 94.38 231 TYR A N 1
ATOM 1841 C CA . TYR A 1 231 ? 26.170 33.527 -5.511 1.00 94.38 231 TYR A CA 1
ATOM 1842 C C . TYR A 1 231 ? 25.850 34.906 -4.948 1.00 94.38 231 TYR A C 1
ATOM 1844 O O . TYR A 1 231 ? 26.700 35.569 -4.354 1.00 94.38 231 TYR A O 1
ATOM 1852 N N . TYR A 1 232 ? 24.607 35.341 -5.113 1.00 92.44 232 TYR A N 1
ATOM 1853 C CA . TYR A 1 232 ? 24.221 36.694 -4.766 1.00 92.44 232 TYR A CA 1
ATOM 1854 C C . TYR A 1 232 ? 23.985 36.905 -3.269 1.00 92.44 232 TYR A C 1
ATOM 1856 O O . TYR A 1 232 ? 24.162 38.024 -2.786 1.00 92.44 232 TYR A O 1
ATOM 1864 N N . MET A 1 233 ? 23.685 35.851 -2.507 1.00 88.25 233 MET A N 1
ATOM 1865 C CA . MET A 1 233 ? 23.784 35.897 -1.049 1.00 88.25 233 MET A CA 1
ATOM 1866 C C . MET A 1 233 ? 25.224 36.157 -0.600 1.00 88.25 233 MET A C 1
ATOM 1868 O O . MET A 1 233 ? 25.461 37.074 0.186 1.00 88.25 233 MET A O 1
ATOM 1872 N N . LEU A 1 234 ? 26.195 35.429 -1.156 1.00 88.81 234 LEU A N 1
ATOM 1873 C CA . LEU A 1 234 ? 27.608 35.614 -0.822 1.00 88.81 234 LEU A CA 1
ATOM 1874 C C . LEU A 1 234 ? 28.169 36.950 -1.318 1.00 88.81 234 LEU A C 1
ATOM 1876 O O . LEU A 1 234 ? 28.987 37.553 -0.630 1.00 88.81 234 LEU A O 1
ATOM 1880 N N . GLU A 1 235 ? 27.712 37.460 -2.464 1.00 90.12 235 GLU A N 1
ATOM 1881 C CA . GLU A 1 235 ? 28.056 38.811 -2.933 1.00 90.12 235 GLU A CA 1
ATOM 1882 C C . GLU A 1 235 ? 27.621 39.874 -1.920 1.00 90.12 235 GLU A C 1
ATOM 1884 O O . GLU A 1 235 ? 28.416 40.738 -1.552 1.00 90.12 235 GLU A O 1
ATOM 1889 N N . ARG A 1 236 ? 26.383 39.783 -1.420 1.00 84.44 236 ARG A N 1
ATOM 1890 C CA . ARG A 1 236 ? 25.843 40.725 -0.426 1.00 84.44 236 ARG A CA 1
ATOM 1891 C C . ARG A 1 236 ? 26.576 40.656 0.911 1.00 84.44 236 ARG A C 1
ATOM 1893 O O . ARG A 1 236 ? 26.667 41.667 1.602 1.00 84.44 236 ARG A O 1
ATOM 1900 N N . GLU A 1 237 ? 27.112 39.491 1.255 1.00 85.94 237 GLU A N 1
ATOM 1901 C CA . GLU A 1 237 ? 27.928 39.281 2.453 1.00 85.94 237 GLU A CA 1
ATOM 1902 C C . GLU A 1 237 ? 29.424 39.552 2.233 1.00 85.94 237 GLU A C 1
ATOM 1904 O O . GLU A 1 237 ? 30.196 39.488 3.187 1.00 85.94 237 GLU A O 1
ATOM 1909 N N . ASN A 1 238 ? 29.839 39.882 1.003 1.00 88.31 238 ASN A N 1
ATOM 1910 C CA . ASN A 1 238 ? 31.236 40.056 0.605 1.00 88.31 238 ASN A CA 1
ATOM 1911 C C . ASN A 1 238 ? 32.105 38.802 0.872 1.00 88.31 238 ASN A C 1
ATOM 1913 O O . ASN A 1 238 ? 33.220 38.909 1.380 1.00 88.31 238 ASN A O 1
ATOM 1917 N N . ARG A 1 239 ? 31.566 37.622 0.525 1.00 90.56 239 ARG A N 1
ATOM 1918 C CA . ARG A 1 239 ? 32.126 36.268 0.742 1.00 90.56 239 ARG A CA 1
ATOM 1919 C C . ARG A 1 239 ? 32.187 35.422 -0.540 1.00 90.56 239 ARG A C 1
ATOM 1921 O O . ARG A 1 239 ? 32.090 34.196 -0.513 1.00 90.56 239 ARG A O 1
ATOM 1928 N N . LEU A 1 240 ? 32.274 36.063 -1.708 1.00 90.88 240 LEU A N 1
ATOM 1929 C CA . LEU A 1 240 ? 32.301 35.356 -3.000 1.00 90.88 240 LEU A CA 1
ATOM 1930 C C . LEU A 1 240 ? 33.533 34.460 -3.184 1.00 90.88 240 LEU A C 1
ATOM 1932 O O . LEU A 1 240 ? 33.495 33.522 -3.976 1.00 90.88 240 LEU A O 1
ATOM 1936 N N . ASP A 1 241 ? 34.612 34.723 -2.457 1.00 89.50 241 ASP A N 1
ATOM 1937 C CA . ASP A 1 241 ? 35.791 33.862 -2.402 1.00 89.50 241 ASP A CA 1
ATOM 1938 C C . ASP A 1 241 ? 35.480 32.461 -1.843 1.00 89.50 241 ASP A C 1
ATOM 1940 O O . ASP A 1 241 ? 36.153 31.495 -2.203 1.00 89.50 241 ASP A O 1
ATOM 1944 N N . GLU A 1 242 ? 34.411 32.318 -1.055 1.00 88.56 242 GLU A N 1
ATOM 1945 C CA . GLU A 1 242 ? 33.957 31.041 -0.491 1.00 88.56 242 GLU A CA 1
ATOM 1946 C C . GLU A 1 242 ? 32.992 30.263 -1.411 1.00 88.56 242 GLU A C 1
ATOM 1948 O O . GLU A 1 242 ? 32.654 29.114 -1.120 1.00 88.56 242 GLU A O 1
ATOM 1953 N N . LEU A 1 243 ? 32.559 30.851 -2.535 1.00 88.88 243 LEU A N 1
ATOM 1954 C CA . LEU A 1 243 ? 31.461 30.361 -3.382 1.00 88.88 243 LEU A CA 1
ATOM 1955 C C . LEU A 1 243 ? 31.551 28.870 -3.723 1.00 88.88 243 LEU A C 1
ATOM 1957 O O . LEU A 1 243 ? 30.630 28.102 -3.446 1.00 88.88 243 LEU A O 1
ATOM 1961 N N . ASN A 1 244 ? 32.664 28.456 -4.331 1.00 88.06 244 ASN A N 1
ATOM 1962 C CA . ASN A 1 244 ? 32.826 27.080 -4.791 1.00 88.06 244 ASN A CA 1
ATOM 1963 C C . ASN A 1 244 ? 32.844 26.092 -3.618 1.00 88.06 244 ASN A C 1
ATOM 1965 O O . ASN A 1 244 ? 32.243 25.023 -3.693 1.00 88.06 244 ASN A O 1
ATOM 1969 N N . ASN A 1 245 ? 33.513 26.464 -2.526 1.00 88.00 245 ASN A N 1
ATOM 1970 C CA . ASN A 1 245 ? 33.628 25.614 -1.353 1.00 88.00 245 ASN A CA 1
ATOM 1971 C C . ASN A 1 245 ? 32.263 25.414 -0.677 1.00 88.00 245 ASN A C 1
ATOM 1973 O O . ASN A 1 245 ? 31.879 24.280 -0.404 1.00 88.00 245 ASN A O 1
ATOM 1977 N N . LEU A 1 246 ? 31.499 26.495 -0.492 1.00 84.75 246 LEU A N 1
ATOM 1978 C CA . LEU A 1 246 ? 30.177 26.456 0.139 1.00 84.75 246 LEU A CA 1
ATOM 1979 C C . LEU A 1 246 ? 29.139 25.724 -0.715 1.00 84.75 246 LEU A C 1
ATOM 1981 O O . LEU A 1 246 ? 28.300 25.016 -0.166 1.00 84.75 246 LEU A O 1
ATOM 1985 N N . MET A 1 247 ? 29.179 25.865 -2.044 1.00 88.75 247 MET A N 1
ATOM 1986 C CA . MET A 1 247 ? 28.273 25.132 -2.937 1.00 88.75 247 MET A CA 1
ATOM 1987 C C . MET A 1 247 ? 28.507 23.623 -2.862 1.00 88.75 247 MET A C 1
ATOM 1989 O O . MET A 1 247 ? 27.561 22.854 -2.719 1.00 88.75 247 MET A O 1
ATOM 1993 N N . LEU A 1 248 ? 29.765 23.185 -2.936 1.00 88.56 248 LEU A N 1
ATOM 1994 C CA . LEU A 1 248 ? 30.087 21.760 -2.869 1.00 88.56 248 LEU A CA 1
ATOM 1995 C C . LEU A 1 248 ? 29.859 21.194 -1.466 1.00 88.56 248 LEU A C 1
ATOM 1997 O O . LEU A 1 248 ? 29.392 20.069 -1.332 1.00 88.56 248 LEU A O 1
ATOM 2001 N N . GLU A 1 249 ? 30.098 21.986 -0.422 1.00 86.00 249 GLU A N 1
ATOM 2002 C CA . GLU A 1 249 ? 29.735 21.612 0.942 1.00 86.00 249 GLU A CA 1
ATOM 2003 C C . GLU A 1 249 ? 28.220 21.405 1.099 1.00 86.00 249 GLU A C 1
ATOM 2005 O O . GLU A 1 249 ? 27.803 20.416 1.700 1.00 86.00 249 GLU A O 1
ATOM 2010 N N . GLN A 1 250 ? 27.390 22.285 0.527 1.00 82.06 250 GLN A N 1
ATOM 2011 C CA . GLN A 1 250 ? 25.929 22.126 0.528 1.00 82.06 250 GLN A CA 1
ATOM 2012 C C . GLN A 1 250 ? 25.494 20.827 -0.161 1.00 82.06 250 GLN A C 1
ATOM 2014 O O . GLN A 1 250 ? 24.656 20.099 0.373 1.00 82.06 250 GLN A O 1
ATOM 2019 N N . VAL A 1 251 ? 26.111 20.498 -1.299 1.00 84.88 251 VAL A N 1
ATOM 2020 C CA . VAL A 1 251 ? 25.857 19.244 -2.028 1.00 84.88 251 VAL A CA 1
ATOM 2021 C C . VAL A 1 251 ? 26.239 18.023 -1.181 1.00 84.88 251 VAL A C 1
ATOM 2023 O O . VAL A 1 251 ? 25.514 17.028 -1.184 1.00 84.88 251 VAL A O 1
ATOM 2026 N N . MET A 1 252 ? 27.339 18.099 -0.425 1.00 80.50 252 MET A N 1
ATOM 2027 C CA . MET A 1 252 ? 27.822 16.994 0.412 1.00 80.50 252 MET A CA 1
ATOM 2028 C C . MET A 1 252 ? 27.074 16.832 1.742 1.00 80.50 252 MET A C 1
ATOM 2030 O O . MET A 1 252 ? 27.063 15.732 2.287 1.00 80.50 252 MET A O 1
ATOM 2034 N N . ARG A 1 253 ? 26.446 17.891 2.271 1.00 72.38 253 ARG A N 1
ATOM 2035 C CA . ARG A 1 253 ? 25.668 17.857 3.529 1.00 72.38 253 ARG A CA 1
ATOM 2036 C C . ARG A 1 253 ? 24.223 17.372 3.357 1.00 72.38 253 ARG A C 1
ATOM 2038 O O . ARG A 1 253 ? 23.544 17.114 4.350 1.00 72.38 253 ARG A O 1
ATOM 2045 N N . ARG A 1 254 ? 23.719 17.292 2.125 1.00 66.81 254 ARG A N 1
ATOM 2046 C CA . ARG A 1 254 ? 22.364 16.815 1.816 1.00 66.81 254 ARG A CA 1
ATOM 2047 C C . ARG A 1 254 ? 22.349 15.278 1.773 1.00 66.81 254 ARG A C 1
ATOM 2049 O O . ARG A 1 254 ? 23.302 14.673 1.282 1.00 66.81 254 ARG A O 1
ATOM 2056 N N . GLY A 1 255 ? 21.263 14.668 2.257 1.00 56.47 255 GLY A N 1
ATOM 2057 C CA . GLY A 1 255 ? 21.123 13.212 2.384 1.00 56.47 255 GLY A CA 1
ATOM 2058 C C . GLY A 1 255 ? 21.419 12.426 1.100 1.00 56.47 255 GLY A C 1
ATOM 2059 O O . GLY A 1 255 ? 21.403 12.953 -0.022 1.00 56.47 255 GLY A O 1
ATOM 2060 N N . ALA A 1 256 ? 21.738 11.144 1.261 1.00 54.22 256 ALA A N 1
ATOM 2061 C CA . ALA A 1 256 ? 22.070 10.267 0.145 1.00 54.22 256 ALA A CA 1
ATOM 2062 C C . ALA A 1 256 ? 20.848 9.991 -0.755 1.00 54.22 256 ALA A C 1
ATOM 2064 O O . ALA A 1 256 ? 20.024 9.129 -0.470 1.00 54.22 256 ALA A O 1
ATOM 2065 N N . ASP A 1 257 ? 20.746 10.720 -1.866 1.00 57.84 257 ASP A N 1
ATOM 2066 C CA . ASP A 1 257 ? 19.938 10.318 -3.019 1.00 57.84 257 ASP A CA 1
ATOM 2067 C C . ASP A 1 257 ? 20.560 9.065 -3.663 1.00 57.84 257 ASP A C 1
ATOM 2069 O O . ASP A 1 257 ? 21.765 9.034 -3.921 1.00 57.84 257 ASP A O 1
ATOM 2073 N N . SER A 1 258 ? 19.751 8.031 -3.897 1.00 56.34 258 SER A N 1
ATOM 2074 C CA . SER A 1 258 ? 20.199 6.741 -4.429 1.00 56.34 258 SER A CA 1
ATOM 2075 C C . SER A 1 258 ? 20.590 6.776 -5.910 1.00 56.34 258 SER A C 1
ATOM 2077 O O . SER A 1 258 ? 21.206 5.823 -6.382 1.00 56.34 258 SER A O 1
ATOM 2079 N N . SER A 1 259 ? 20.228 7.826 -6.662 1.00 73.31 259 SER A N 1
ATOM 2080 C CA . SER A 1 259 ? 20.523 7.915 -8.099 1.00 73.31 259 SER A CA 1
ATOM 2081 C C . SER A 1 259 ? 21.715 8.825 -8.401 1.00 73.31 259 SER A C 1
ATOM 2083 O O . SER A 1 259 ? 21.744 10.005 -8.040 1.00 73.31 259 SER A O 1
ATOM 2085 N N . THR A 1 260 ? 22.673 8.293 -9.160 1.00 75.06 260 THR A N 1
ATOM 2086 C CA . THR A 1 260 ? 23.803 9.042 -9.731 1.00 75.06 260 THR A CA 1
ATOM 2087 C C . THR A 1 260 ? 23.411 9.841 -10.976 1.00 75.06 260 THR A C 1
ATOM 2089 O O . THR A 1 260 ? 24.191 10.662 -11.452 1.00 75.06 260 THR A O 1
ATOM 2092 N N . LEU A 1 261 ? 22.197 9.675 -11.503 1.00 80.94 261 LEU A N 1
ATOM 2093 C CA . LEU A 1 261 ? 21.736 10.418 -12.671 1.00 80.94 261 LEU A CA 1
ATOM 2094 C C . LEU A 1 261 ? 21.278 11.825 -12.263 1.00 80.94 261 LEU A C 1
ATOM 2096 O O . LEU A 1 261 ? 20.422 11.980 -11.392 1.00 80.94 261 LEU A O 1
ATOM 2100 N N . VAL A 1 262 ? 21.807 12.870 -12.918 1.00 77.88 262 VAL A N 1
ATOM 2101 C CA . VAL A 1 262 ? 21.498 14.277 -12.560 1.00 77.88 262 VAL A CA 1
ATOM 2102 C C . VAL A 1 262 ? 20.033 14.657 -12.772 1.00 77.88 262 VAL A C 1
ATOM 2104 O O . VAL A 1 262 ? 19.571 15.654 -12.234 1.00 77.88 262 VAL A O 1
ATOM 2107 N N . HIS A 1 263 ? 19.306 13.882 -13.576 1.00 73.38 263 HIS A N 1
ATOM 2108 C CA . HIS A 1 263 ? 17.925 14.148 -13.974 1.00 73.38 263 HIS A CA 1
ATOM 2109 C C . HIS A 1 263 ? 16.888 13.310 -13.211 1.00 73.38 263 HIS A C 1
ATOM 2111 O O . HIS A 1 263 ? 15.696 13.424 -13.494 1.00 73.38 263 HIS A O 1
ATOM 2117 N N . GLU A 1 264 ? 17.330 12.485 -12.262 1.00 69.75 264 GLU A N 1
ATOM 2118 C CA . GLU A 1 264 ? 16.485 11.692 -11.368 1.00 69.75 264 GLU A CA 1
ATOM 2119 C C . GLU A 1 264 ? 16.652 12.183 -9.924 1.00 69.75 264 GLU A C 1
ATOM 2121 O O . GLU A 1 264 ? 17.708 12.708 -9.576 1.00 69.75 264 GLU A O 1
ATOM 2126 N N . GLY A 1 265 ? 15.648 11.985 -9.067 1.00 67.44 265 GLY A N 1
ATOM 2127 C CA . GLY A 1 265 ? 15.730 12.361 -7.649 1.00 67.44 265 GLY A CA 1
ATOM 2128 C C . GLY A 1 265 ? 15.672 13.875 -7.399 1.00 67.44 265 GLY A C 1
ATOM 2129 O O . GLY A 1 265 ? 14.922 14.574 -8.082 1.00 67.44 265 GLY A O 1
ATOM 2130 N N . GLU A 1 266 ? 16.413 14.385 -6.406 1.00 65.50 266 GLU A N 1
ATOM 2131 C CA . GLU A 1 266 ? 16.361 15.803 -5.997 1.00 65.50 266 GLU A CA 1
ATOM 2132 C C . GLU A 1 266 ? 17.027 16.745 -7.032 1.00 65.50 266 GLU A C 1
ATOM 2134 O O . GLU A 1 266 ? 18.254 16.733 -7.182 1.00 65.50 266 GLU A O 1
ATOM 2139 N N . PRO A 1 267 ? 16.269 17.615 -7.730 1.00 75.56 267 PRO A N 1
ATOM 2140 C CA . PRO A 1 267 ? 16.782 18.327 -8.901 1.00 75.56 267 PRO A CA 1
ATOM 2141 C C . PRO A 1 267 ? 17.680 19.537 -8.586 1.00 75.56 267 PRO A C 1
ATOM 2143 O O . PRO A 1 267 ? 18.584 19.822 -9.370 1.00 75.56 267 PRO A O 1
ATOM 2146 N N . HIS A 1 268 ? 17.476 20.256 -7.475 1.00 78.94 268 HIS A N 1
ATOM 2147 C CA . HIS A 1 268 ? 18.191 21.512 -7.179 1.00 78.94 268 HIS A CA 1
ATOM 2148 C C . HIS A 1 268 ? 19.642 21.289 -6.737 1.00 78.94 268 HIS A C 1
ATOM 2150 O O . HIS A 1 268 ? 20.535 21.943 -7.264 1.00 78.94 268 HIS A O 1
ATOM 2156 N N . MET A 1 269 ? 19.918 20.323 -5.852 1.00 84.94 269 MET A N 1
ATOM 2157 C CA . MET A 1 269 ? 21.288 20.034 -5.380 1.00 84.94 269 MET A CA 1
ATOM 2158 C C . MET A 1 269 ? 22.147 19.364 -6.454 1.00 84.94 269 MET A C 1
ATOM 2160 O O . MET A 1 269 ? 23.301 19.743 -6.666 1.00 84.94 269 MET A O 1
ATOM 2164 N N . LYS A 1 270 ? 21.569 18.400 -7.183 1.00 86.50 270 LYS A N 1
ATOM 2165 C CA . LYS A 1 270 ? 22.211 17.792 -8.358 1.00 86.50 270 LYS A CA 1
ATOM 2166 C C . LYS A 1 270 ? 22.477 18.844 -9.427 1.00 86.50 270 LYS A C 1
ATOM 2168 O O . LYS A 1 270 ? 23.560 18.884 -10.007 1.00 86.50 270 LYS A O 1
ATOM 2173 N N . GLY A 1 271 ? 21.509 19.735 -9.630 1.00 88.88 271 GLY A N 1
ATOM 2174 C CA . GLY A 1 271 ? 21.614 20.905 -10.487 1.00 88.88 271 GLY A CA 1
ATOM 2175 C C . GLY A 1 271 ? 22.738 21.860 -10.096 1.00 88.88 271 GLY A C 1
ATOM 2176 O O . GLY A 1 271 ? 23.525 22.250 -10.955 1.00 88.88 271 GLY A O 1
ATOM 2177 N N . LEU A 1 272 ? 22.848 22.203 -8.811 1.00 90.81 272 LEU A N 1
ATOM 2178 C CA . LEU A 1 272 ? 23.877 23.096 -8.279 1.00 90.81 272 LEU A CA 1
ATOM 2179 C C . LEU A 1 272 ? 25.282 22.540 -8.551 1.00 90.81 272 LEU A C 1
ATOM 2181 O O . LEU A 1 272 ? 26.140 23.245 -9.089 1.00 90.81 272 LEU A O 1
ATOM 2185 N N . ALA A 1 273 ? 25.498 21.258 -8.243 1.00 90.69 273 ALA A N 1
ATOM 2186 C CA . ALA A 1 273 ? 26.754 20.566 -8.524 1.00 90.69 273 ALA A CA 1
ATOM 2187 C C . ALA A 1 273 ? 27.045 20.500 -10.030 1.00 90.69 273 ALA A C 1
ATOM 2189 O O . ALA A 1 273 ? 28.152 20.813 -10.466 1.00 90.69 273 ALA A O 1
ATOM 2190 N N . ALA A 1 274 ? 26.039 20.139 -10.831 1.00 90.50 274 ALA A N 1
ATOM 2191 C CA . ALA A 1 274 ? 26.145 20.055 -12.280 1.00 90.50 274 ALA A CA 1
ATOM 2192 C C . ALA A 1 274 ? 26.536 21.398 -12.908 1.00 90.50 274 ALA A C 1
ATOM 2194 O O . ALA A 1 274 ? 27.481 21.442 -13.691 1.00 90.50 274 ALA A O 1
ATOM 2195 N N . ILE A 1 275 ? 25.868 22.497 -12.549 1.00 91.44 275 ILE A N 1
ATOM 2196 C CA . ILE A 1 275 ? 26.169 23.832 -13.083 1.00 91.44 275 ILE A CA 1
ATOM 2197 C C . ILE A 1 275 ? 27.553 24.302 -12.647 1.00 91.44 275 ILE A C 1
ATOM 2199 O O . ILE A 1 275 ? 28.306 24.818 -13.474 1.00 91.44 275 ILE A O 1
ATOM 2203 N N . ASN A 1 276 ? 27.927 24.079 -11.386 1.00 93.38 276 ASN A N 1
ATOM 2204 C CA . ASN A 1 276 ? 29.271 24.400 -10.916 1.00 93.38 276 ASN A CA 1
ATOM 2205 C C . ASN A 1 276 ? 30.334 23.622 -11.718 1.00 93.38 276 ASN A C 1
ATOM 2207 O O . ASN A 1 276 ? 31.289 24.210 -12.225 1.00 93.38 276 ASN A O 1
ATOM 2211 N N . LEU A 1 277 ? 30.121 22.323 -11.948 1.00 91.19 277 LEU A N 1
ATOM 2212 C CA . LEU A 1 277 ? 31.004 21.500 -12.775 1.00 91.19 277 LEU A CA 1
ATOM 2213 C C . LEU A 1 277 ? 31.036 21.976 -14.238 1.00 91.19 277 LEU A C 1
ATOM 2215 O O . LEU A 1 277 ? 32.108 22.057 -14.829 1.00 91.19 277 LEU A O 1
ATOM 2219 N N . MET A 1 278 ? 29.895 22.358 -14.820 1.00 90.81 278 MET A N 1
ATOM 2220 C CA . MET A 1 278 ? 29.812 22.918 -16.177 1.00 90.81 278 MET A CA 1
ATOM 2221 C C . MET A 1 278 ? 30.638 24.200 -16.325 1.00 90.81 278 MET A C 1
ATOM 2223 O O . MET A 1 278 ? 31.316 24.373 -17.340 1.00 90.81 278 MET A O 1
ATOM 2227 N N . ILE A 1 279 ? 30.605 25.074 -15.317 1.00 92.19 279 ILE A N 1
ATOM 2228 C CA . ILE A 1 279 ? 31.397 26.308 -15.279 1.00 92.19 279 ILE A CA 1
ATOM 2229 C C . ILE A 1 279 ? 32.889 25.980 -15.141 1.00 92.19 279 ILE A C 1
ATOM 2231 O O . ILE A 1 279 ? 33.704 26.518 -15.888 1.00 92.19 279 ILE A O 1
ATOM 2235 N N . GLN A 1 280 ? 33.262 25.045 -14.261 1.00 90.38 280 GLN A N 1
ATOM 2236 C CA . GLN A 1 280 ? 34.662 24.630 -14.083 1.00 90.38 280 GLN A CA 1
ATOM 2237 C C . GLN A 1 280 ? 35.263 23.973 -15.331 1.00 90.38 280 GLN A C 1
ATOM 2239 O O . GLN A 1 280 ? 36.440 24.170 -15.626 1.00 90.38 280 GLN A O 1
ATOM 2244 N N . GLN A 1 281 ? 34.458 23.224 -16.088 1.00 89.25 281 GLN A N 1
ATOM 2245 C CA . GLN A 1 281 ? 34.866 22.633 -17.365 1.00 89.25 281 GLN A CA 1
ATOM 2246 C C . GLN A 1 281 ? 34.891 23.653 -18.522 1.00 89.25 281 GLN A C 1
ATOM 2248 O O . GLN A 1 281 ? 35.231 23.294 -19.652 1.00 89.25 281 GLN A O 1
ATOM 2253 N N . GLY A 1 282 ? 34.505 24.912 -18.276 1.00 88.94 282 GLY A N 1
ATOM 2254 C CA . GLY A 1 282 ? 34.415 25.957 -19.298 1.00 88.94 282 GLY A CA 1
ATOM 2255 C C . GLY A 1 282 ? 33.321 25.698 -20.338 1.00 88.94 282 GLY A C 1
ATOM 2256 O O . GLY A 1 282 ? 33.406 26.174 -21.468 1.00 88.94 282 GLY A O 1
ATOM 2257 N N . TRP A 1 283 ? 32.309 24.892 -20.003 1.00 87.75 283 TRP A N 1
ATOM 2258 C CA . TRP A 1 283 ? 31.202 24.572 -20.910 1.00 87.75 283 TRP A CA 1
ATOM 2259 C C . TRP A 1 283 ? 30.115 25.637 -20.909 1.00 87.75 283 TRP A C 1
ATOM 2261 O O . TRP A 1 283 ? 29.391 25.761 -21.899 1.00 87.75 283 TRP A O 1
ATOM 2271 N N . VAL A 1 284 ? 29.989 26.364 -19.799 1.00 88.06 284 VAL A N 1
ATOM 2272 C CA . VAL A 1 284 ? 29.038 27.455 -19.603 1.00 88.06 284 VAL A CA 1
ATOM 2273 C C . VAL A 1 284 ? 29.743 28.596 -18.886 1.00 88.06 284 VAL A C 1
ATOM 2275 O O . VAL A 1 284 ? 30.454 28.381 -17.910 1.00 88.06 284 VAL A O 1
ATOM 2278 N N . GLU A 1 285 ? 29.526 29.815 -19.365 1.00 90.69 285 GLU A N 1
ATOM 2279 C CA . GLU A 1 285 ? 30.016 31.022 -18.705 1.00 90.69 285 GLU A CA 1
ATOM 2280 C C . GLU A 1 285 ? 29.182 31.303 -17.451 1.00 90.69 285 GLU A C 1
ATOM 2282 O O . GLU A 1 285 ? 27.952 31.363 -17.531 1.00 90.69 285 GLU A O 1
ATOM 2287 N N . GLN A 1 286 ? 29.828 31.532 -16.305 1.00 93.94 286 GLN A N 1
ATOM 2288 C CA . GLN A 1 286 ? 29.145 31.824 -15.035 1.00 93.94 286 GLN A CA 1
ATOM 2289 C C . GLN A 1 286 ? 28.162 32.996 -15.169 1.00 93.94 286 GLN A C 1
ATOM 2291 O O . GLN A 1 286 ? 27.032 32.928 -14.686 1.00 93.94 286 GLN A O 1
ATOM 2296 N N . SER A 1 287 ? 28.566 34.045 -15.887 1.00 93.62 287 SER A N 1
ATOM 2297 C CA . SER A 1 287 ? 27.731 35.220 -16.147 1.00 93.62 287 SER A CA 1
ATOM 2298 C C . SER A 1 287 ? 26.424 34.871 -16.857 1.00 93.62 287 SER A C 1
ATOM 2300 O O . SER A 1 287 ? 25.412 35.483 -16.552 1.00 93.62 287 SER A O 1
ATOM 2302 N N . SER A 1 288 ?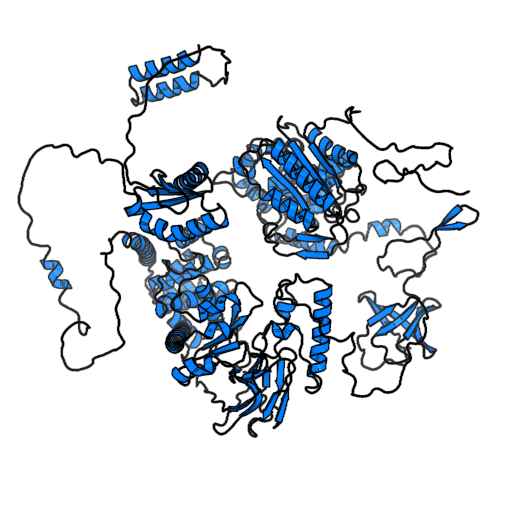 26.414 33.855 -17.728 1.00 91.25 288 SER A N 1
ATOM 2303 C CA . SER A 1 288 ? 25.209 33.441 -18.459 1.00 91.25 288 SER A CA 1
ATOM 2304 C C . SER A 1 288 ? 24.171 32.728 -17.587 1.00 91.25 288 SER A C 1
ATOM 2306 O O . SER A 1 288 ? 22.979 32.759 -17.895 1.00 91.25 288 SER A O 1
ATOM 2308 N N . ILE A 1 289 ? 24.613 32.094 -16.494 1.00 92.25 289 ILE A N 1
ATOM 2309 C CA . ILE A 1 289 ? 23.723 31.573 -15.452 1.00 92.25 289 ILE A CA 1
ATOM 2310 C C . ILE A 1 289 ? 23.231 32.742 -14.603 1.00 92.25 289 ILE A C 1
ATOM 2312 O O . ILE A 1 289 ? 22.029 32.934 -14.466 1.00 92.25 289 ILE A O 1
ATOM 2316 N N . LEU A 1 290 ? 24.134 33.581 -14.093 1.00 93.69 290 LEU A N 1
ATOM 2317 C CA . LEU A 1 290 ? 23.764 34.678 -13.195 1.00 93.69 290 LEU A CA 1
ATOM 2318 C C . LEU A 1 290 ? 22.831 35.710 -13.845 1.00 93.69 290 LEU A C 1
ATOM 2320 O O . LEU A 1 290 ? 21.923 36.209 -13.191 1.00 93.69 290 LEU A O 1
ATOM 2324 N N . ASP A 1 291 ? 23.008 35.993 -15.134 1.00 91.62 291 ASP A N 1
ATOM 2325 C CA . ASP A 1 291 ? 22.208 36.979 -15.864 1.00 91.62 291 ASP A CA 1
ATOM 2326 C C . ASP A 1 291 ? 20.954 36.396 -16.547 1.00 91.62 291 ASP A C 1
ATOM 2328 O O . ASP A 1 291 ? 20.213 37.117 -17.227 1.00 91.62 291 ASP A O 1
ATOM 2332 N N . GLY A 1 292 ? 20.718 35.088 -16.375 1.00 87.62 292 GLY A N 1
ATOM 2333 C CA . GLY A 1 292 ? 19.583 34.342 -16.923 1.00 87.62 292 GLY A CA 1
ATOM 2334 C C . GLY A 1 292 ? 19.651 34.053 -18.428 1.00 87.62 292 GLY A C 1
ATOM 2335 O O . GLY A 1 292 ? 18.765 33.384 -18.968 1.00 87.62 292 GLY A O 1
ATOM 2336 N N . SER A 1 293 ? 20.680 34.517 -19.144 1.00 87.06 293 SER A N 1
ATOM 2337 C CA . SER A 1 293 ? 20.751 34.386 -20.605 1.00 87.06 293 SER A CA 1
ATOM 2338 C C . SER A 1 293 ? 20.905 32.941 -21.087 1.00 87.06 293 SER A C 1
ATOM 2340 O O . SER A 1 293 ? 20.367 32.615 -22.150 1.00 87.06 293 SER A O 1
ATOM 2342 N N . PHE A 1 294 ? 21.515 32.052 -20.294 1.00 86.12 294 PHE A N 1
ATOM 2343 C CA . PHE A 1 294 ? 21.620 30.613 -20.584 1.00 86.12 294 PHE A CA 1
ATOM 2344 C C . PHE A 1 294 ? 20.248 29.954 -20.816 1.00 86.12 294 PHE A C 1
ATOM 2346 O O . PHE A 1 294 ? 20.101 29.036 -21.628 1.00 86.12 294 PHE A O 1
ATOM 2353 N N . PHE A 1 295 ? 19.225 30.476 -20.139 1.00 83.69 295 PHE A N 1
ATOM 2354 C CA . PHE A 1 295 ? 17.859 29.964 -20.129 1.00 83.69 295 PHE A CA 1
ATOM 2355 C C . PHE A 1 295 ? 16.924 30.680 -21.126 1.00 83.69 295 PHE A C 1
ATOM 2357 O O . PHE A 1 295 ? 15.771 30.290 -21.304 1.00 83.69 295 PHE A O 1
ATOM 2364 N N . SER A 1 296 ? 17.402 31.725 -21.806 1.00 74.12 296 SER A N 1
ATOM 2365 C CA . SER A 1 296 ? 16.533 32.693 -22.489 1.00 74.12 296 SER A CA 1
ATOM 2366 C C . SER A 1 296 ? 15.954 32.246 -23.845 1.00 74.12 296 SER A C 1
ATOM 2368 O O . SER A 1 296 ? 14.898 32.748 -24.239 1.00 74.12 296 SER A O 1
ATOM 2370 N N . ASP A 1 297 ? 16.598 31.316 -24.560 1.00 69.50 297 ASP A N 1
ATOM 2371 C CA . ASP A 1 297 ? 16.235 30.946 -25.943 1.00 69.50 297 ASP A CA 1
ATOM 2372 C C . ASP A 1 297 ? 16.384 29.446 -26.272 1.00 69.50 297 ASP A C 1
ATOM 2374 O O . ASP A 1 297 ? 16.452 29.047 -27.438 1.00 69.50 297 ASP A O 1
ATOM 2378 N N . CYS A 1 298 ? 16.443 28.598 -25.243 1.00 71.62 298 CYS A N 1
ATOM 2379 C CA . CYS A 1 298 ? 16.682 27.156 -25.339 1.00 71.62 298 CYS A CA 1
ATOM 2380 C C . CYS A 1 298 ? 18.033 26.730 -25.932 1.00 71.62 298 CYS A C 1
ATOM 2382 O O . CYS A 1 298 ? 18.308 25.531 -25.903 1.00 71.62 298 CYS A O 1
ATOM 2384 N N . ARG A 1 299 ? 18.881 27.620 -26.472 1.00 71.75 299 ARG A N 1
ATOM 2385 C CA . ARG A 1 299 ? 20.147 27.206 -27.101 1.00 71.75 299 ARG A CA 1
ATOM 2386 C C . ARG A 1 299 ? 21.119 26.643 -26.077 1.00 71.75 299 ARG A C 1
ATOM 2388 O O . ARG A 1 299 ? 21.654 25.571 -26.330 1.00 71.75 299 ARG A O 1
ATOM 2395 N N . GLY A 1 300 ? 21.271 27.292 -24.920 1.00 73.12 300 GLY A N 1
ATOM 2396 C CA . GLY A 1 300 ? 22.132 26.806 -23.833 1.00 73.12 300 GLY A CA 1
ATOM 2397 C C . GLY A 1 300 ? 21.737 25.404 -23.362 1.00 73.12 300 GLY A C 1
ATOM 2398 O O . GLY A 1 300 ? 22.548 24.480 -23.380 1.00 73.12 300 GLY A O 1
ATOM 2399 N N . VAL A 1 301 ? 20.449 25.212 -23.061 1.00 76.69 301 VAL A N 1
ATOM 2400 C CA . VAL A 1 301 ? 19.885 23.922 -22.625 1.00 76.69 301 VAL A CA 1
ATOM 2401 C C . VAL A 1 301 ? 19.989 22.849 -23.725 1.00 76.69 301 VAL A C 1
ATOM 2403 O O . VAL A 1 301 ? 20.396 21.720 -23.456 1.00 76.69 301 VAL A O 1
ATOM 2406 N N . ARG A 1 302 ? 19.688 23.184 -24.990 1.00 73.75 302 ARG A N 1
ATOM 2407 C CA . ARG A 1 302 ? 19.747 22.241 -26.128 1.00 73.75 302 ARG A CA 1
ATOM 2408 C C . ARG A 1 302 ? 21.163 21.847 -26.518 1.00 73.75 302 ARG A C 1
ATOM 2410 O O . ARG A 1 302 ? 21.408 20.671 -26.751 1.00 73.75 302 ARG A O 1
ATOM 2417 N N . GLN A 1 303 ? 22.087 22.799 -26.577 1.00 66.06 303 GLN A N 1
ATOM 2418 C CA . GLN A 1 303 ? 23.490 22.545 -26.910 1.00 66.06 303 GLN A CA 1
ATOM 2419 C C . GLN A 1 303 ? 24.166 21.636 -25.878 1.00 66.06 303 GLN A C 1
ATOM 2421 O O . GLN A 1 303 ? 25.119 20.934 -26.206 1.00 66.06 303 GLN A O 1
ATOM 2426 N N . PHE A 1 304 ? 23.684 21.656 -24.635 1.00 67.00 304 PHE A N 1
ATOM 2427 C CA . PHE A 1 304 ? 24.224 20.828 -23.571 1.00 67.00 304 PHE A CA 1
ATOM 2428 C C . PHE A 1 304 ? 23.664 19.396 -23.567 1.00 67.00 304 PHE A C 1
ATOM 2430 O O . PHE A 1 304 ? 24.383 18.454 -23.243 1.00 67.00 304 PHE A O 1
ATOM 2437 N N . LEU A 1 305 ? 22.393 19.230 -23.943 1.00 66.12 305 LEU A N 1
ATOM 2438 C CA . LEU A 1 305 ? 21.675 17.951 -23.865 1.00 66.12 305 LEU A CA 1
ATOM 2439 C C . LEU A 1 305 ? 21.635 17.175 -25.196 1.00 66.12 305 LEU A C 1
ATOM 2441 O O . LEU A 1 305 ? 21.328 15.986 -25.192 1.00 66.12 305 LEU A O 1
ATOM 2445 N N . LEU A 1 306 ? 21.992 17.807 -26.321 1.00 52.06 306 LEU A N 1
ATOM 2446 C CA . LEU A 1 306 ? 22.197 17.154 -27.620 1.00 52.06 306 LEU A CA 1
ATOM 2447 C C . LEU A 1 306 ? 23.683 16.791 -27.803 1.00 52.06 306 LEU A C 1
ATOM 2449 O O . LEU A 1 306 ? 24.511 17.660 -28.070 1.00 52.06 306 LEU A O 1
ATOM 2453 N N . GLY A 1 307 ? 24.013 15.500 -27.687 1.00 53.34 307 GLY A N 1
ATOM 2454 C CA . GLY A 1 307 ? 25.383 14.971 -27.764 1.00 53.34 307 GLY A CA 1
ATOM 2455 C C . GLY A 1 307 ? 25.804 14.344 -26.434 1.00 53.34 307 GLY A C 1
ATOM 2456 O O . GLY A 1 307 ? 26.226 15.038 -25.513 1.00 53.34 307 GLY A O 1
ATOM 2457 N N . SER A 1 308 ? 25.658 13.022 -26.341 1.00 59.47 308 SER A N 1
ATOM 2458 C CA . SER A 1 308 ? 25.608 12.206 -25.116 1.00 59.47 308 SER A CA 1
ATOM 2459 C C . SER A 1 308 ? 26.757 12.362 -24.116 1.00 59.47 308 SER A C 1
ATOM 2461 O O . SER A 1 308 ? 26.584 12.000 -22.956 1.00 59.47 308 SER A O 1
ATOM 2463 N N . ASP A 1 309 ? 27.911 12.892 -24.516 1.00 75.12 309 ASP A N 1
ATOM 2464 C CA . ASP A 1 309 ? 29.142 12.791 -23.726 1.00 75.12 309 ASP A CA 1
ATOM 2465 C C . ASP A 1 309 ? 29.206 13.786 -22.561 1.00 75.12 309 ASP A C 1
ATOM 2467 O O . ASP A 1 309 ? 29.736 13.449 -21.505 1.00 75.12 309 ASP A O 1
ATOM 2471 N N . LYS A 1 310 ? 28.621 14.986 -22.699 1.00 82.94 310 LYS A N 1
ATOM 2472 C CA . LYS A 1 310 ? 28.593 15.983 -21.610 1.00 82.94 310 LYS A CA 1
ATOM 2473 C C . LYS A 1 310 ? 27.611 15.602 -20.509 1.00 82.94 310 LYS A C 1
ATOM 2475 O O . LYS A 1 310 ? 27.954 15.666 -19.333 1.00 82.94 310 LYS A O 1
ATOM 2480 N N . LEU A 1 311 ? 26.405 15.168 -20.882 1.00 82.31 311 LEU A N 1
ATOM 2481 C CA . LEU A 1 311 ? 25.417 14.680 -19.917 1.00 82.31 311 LEU A CA 1
ATOM 2482 C C . LEU A 1 311 ? 25.894 13.390 -19.245 1.00 82.31 311 LEU A C 1
ATOM 2484 O O . LEU A 1 311 ? 25.742 13.248 -18.035 1.00 82.31 311 LEU A O 1
ATOM 2488 N N . LYS A 1 312 ? 26.514 12.481 -20.008 1.00 83.38 312 LYS A N 1
ATOM 2489 C CA . LYS A 1 312 ? 27.169 11.299 -19.447 1.00 83.38 312 LYS A CA 1
ATOM 2490 C C . LYS A 1 312 ? 28.256 11.699 -18.452 1.00 83.38 312 LYS A C 1
ATOM 2492 O O . LYS A 1 312 ? 28.239 11.218 -17.331 1.00 83.38 312 LYS A O 1
ATOM 2497 N N . TYR A 1 313 ? 29.128 12.640 -18.811 1.00 87.25 313 TYR A N 1
ATOM 2498 C CA . TYR A 1 313 ? 30.148 13.132 -17.891 1.00 87.25 313 TYR A CA 1
ATOM 2499 C C . TYR A 1 313 ? 29.542 13.716 -16.611 1.00 87.25 313 TYR A C 1
ATOM 2501 O O . TYR A 1 313 ? 30.056 13.446 -15.533 1.00 87.25 313 TYR A O 1
ATOM 2509 N N . LEU A 1 314 ? 28.445 14.476 -16.695 1.00 87.44 314 LEU A N 1
ATOM 2510 C CA . LEU A 1 314 ? 27.764 14.951 -15.492 1.00 87.44 314 LEU A CA 1
ATOM 2511 C C . LEU A 1 314 ? 27.236 13.792 -14.647 1.00 87.44 314 LEU A C 1
ATOM 2513 O O . LEU A 1 314 ? 27.560 13.754 -13.467 1.00 87.44 314 LEU A O 1
ATOM 2517 N N . ASN A 1 315 ? 26.500 12.843 -15.237 1.00 86.62 315 ASN A N 1
ATOM 2518 C CA . ASN A 1 315 ? 26.005 11.646 -14.542 1.00 86.62 315 ASN A CA 1
ATOM 2519 C C . ASN A 1 315 ? 27.135 10.850 -13.876 1.00 86.62 315 ASN A C 1
ATOM 2521 O O . ASN A 1 315 ? 26.937 10.308 -12.798 1.00 86.62 315 ASN A O 1
ATOM 2525 N N . ASP A 1 316 ? 28.317 10.816 -14.487 1.00 87.06 316 ASP A N 1
ATOM 2526 C CA . ASP A 1 316 ? 29.458 10.054 -13.984 1.00 87.06 316 ASP A CA 1
ATOM 2527 C C . ASP A 1 316 ? 30.263 10.815 -12.906 1.00 87.06 316 ASP A C 1
ATOM 2529 O O . ASP A 1 316 ? 31.085 10.198 -12.230 1.00 87.06 316 ASP A O 1
ATOM 2533 N N . ASN A 1 317 ? 30.091 12.142 -12.753 1.00 88.81 317 ASN A N 1
ATOM 2534 C CA . ASN A 1 317 ? 31.036 12.972 -11.982 1.00 88.81 317 ASN A CA 1
ATOM 2535 C C . ASN A 1 317 ? 30.434 14.032 -11.046 1.00 88.81 317 ASN A C 1
ATOM 2537 O O . ASN A 1 317 ? 31.164 14.532 -10.191 1.00 88.81 317 ASN A O 1
ATOM 2541 N N . TRP A 1 318 ? 29.150 14.397 -11.147 1.00 88.94 318 TRP A N 1
ATOM 2542 C CA . TRP A 1 318 ? 28.586 15.499 -10.342 1.00 88.94 318 TRP A CA 1
ATOM 2543 C C . TRP A 1 318 ? 28.657 15.260 -8.822 1.00 88.94 318 TRP A C 1
ATOM 2545 O O . TRP A 1 318 ? 28.683 16.215 -8.055 1.00 88.94 318 TRP A O 1
ATOM 2555 N N . TYR A 1 319 ? 28.692 14.001 -8.381 1.00 87.25 319 TYR A N 1
ATOM 2556 C CA . TYR A 1 319 ? 28.733 13.607 -6.967 1.00 87.25 319 TYR A CA 1
ATOM 2557 C C . TYR A 1 319 ? 30.139 13.219 -6.488 1.00 87.25 319 TYR A C 1
ATOM 2559 O O . TYR A 1 319 ? 30.337 12.952 -5.304 1.00 87.25 319 TYR A O 1
ATOM 2567 N N . LYS A 1 320 ? 31.131 13.190 -7.387 1.00 89.75 320 LYS A N 1
ATOM 2568 C CA . LYS A 1 320 ? 32.516 12.824 -7.069 1.00 89.75 320 LYS A CA 1
ATOM 2569 C C . LYS A 1 320 ? 33.252 14.019 -6.493 1.00 89.75 320 LYS A C 1
ATOM 2571 O O . LYS A 1 320 ? 34.037 14.675 -7.176 1.00 89.75 320 LYS A O 1
ATOM 2576 N N . ILE A 1 321 ? 32.938 14.339 -5.246 1.00 88.94 321 ILE A N 1
ATOM 2577 C CA . ILE A 1 321 ? 33.454 15.504 -4.534 1.00 88.94 321 ILE A CA 1
ATOM 2578 C C . ILE A 1 321 ? 34.307 15.016 -3.367 1.00 88.94 321 ILE A C 1
ATOM 2580 O O . ILE A 1 321 ? 33.828 14.291 -2.499 1.00 88.94 321 ILE A O 1
ATOM 2584 N N . GLU A 1 322 ? 35.560 15.463 -3.320 1.00 87.00 322 GLU A N 1
ATOM 2585 C CA . GLU A 1 322 ? 36.439 15.241 -2.175 1.00 87.00 322 GLU A CA 1
ATOM 2586 C C . GLU A 1 322 ? 36.664 16.515 -1.375 1.00 87.00 322 GLU A C 1
ATOM 2588 O O . GLU A 1 322 ? 36.749 17.619 -1.919 1.00 87.00 322 GLU A O 1
ATOM 2593 N N . LYS A 1 323 ? 36.863 16.338 -0.071 1.00 83.69 323 LYS A N 1
ATOM 2594 C CA . LYS A 1 323 ? 37.482 17.340 0.791 1.00 83.69 323 LYS A CA 1
ATOM 2595 C C . LYS A 1 323 ? 39.006 17.217 0.689 1.00 83.69 323 LYS A C 1
ATOM 2597 O O . LYS A 1 323 ? 39.587 16.250 1.174 1.00 83.69 323 LYS A O 1
ATOM 2602 N N . HIS A 1 324 ? 39.655 18.196 0.065 1.00 79.62 324 HIS A N 1
ATOM 2603 C CA . HIS A 1 324 ? 41.105 18.269 -0.109 1.00 79.62 324 HIS A CA 1
ATOM 2604 C C . HIS A 1 324 ? 41.647 19.573 0.498 1.00 79.62 324 HIS A C 1
ATOM 2606 O O . HIS A 1 324 ? 41.332 20.669 0.036 1.00 79.62 324 HIS A O 1
ATOM 2612 N N . ASN A 1 325 ? 42.500 19.459 1.523 1.00 76.69 325 ASN A N 1
ATOM 2613 C CA . ASN A 1 325 ? 43.049 20.590 2.290 1.00 76.69 325 ASN A CA 1
ATOM 2614 C C . ASN A 1 325 ? 41.966 21.514 2.881 1.00 76.69 325 ASN A C 1
ATOM 2616 O O . ASN A 1 325 ? 42.063 22.734 2.778 1.00 76.69 325 ASN A O 1
ATOM 2620 N N . GLY A 1 326 ? 40.914 20.929 3.461 1.00 73.56 326 GLY A N 1
ATOM 2621 C CA . GLY A 1 326 ? 39.816 21.675 4.088 1.00 73.56 326 GLY A CA 1
ATOM 2622 C C . GLY A 1 326 ? 38.786 22.254 3.113 1.00 73.56 326 GLY A C 1
ATOM 2623 O O . GLY A 1 326 ? 37.718 22.650 3.563 1.00 73.56 326 GLY A O 1
ATOM 2624 N N . ASN A 1 327 ? 39.061 22.226 1.804 1.00 81.75 327 ASN A N 1
ATOM 2625 C CA . ASN A 1 327 ? 38.158 22.712 0.765 1.00 81.75 327 ASN A CA 1
ATOM 2626 C C . ASN A 1 327 ? 37.576 21.565 -0.064 1.00 81.75 327 ASN A C 1
ATOM 2628 O O . ASN A 1 327 ? 38.252 20.569 -0.325 1.00 81.75 327 ASN A O 1
ATOM 2632 N N . TYR A 1 328 ? 36.343 21.720 -0.524 1.00 88.81 328 TYR A N 1
ATOM 2633 C CA . TYR A 1 328 ? 35.694 20.777 -1.422 1.00 88.81 328 TYR A CA 1
ATOM 2634 C C . TYR A 1 328 ? 36.082 21.039 -2.881 1.00 88.81 328 TYR A C 1
ATOM 2636 O O . TYR A 1 328 ? 36.166 22.186 -3.331 1.00 88.81 328 TYR A O 1
ATOM 2644 N N . ARG A 1 329 ? 36.311 19.963 -3.637 1.00 89.19 329 ARG A N 1
ATOM 2645 C CA . ARG A 1 329 ? 36.555 19.999 -5.086 1.00 89.19 329 ARG A CA 1
ATOM 2646 C C . ARG A 1 329 ? 36.040 18.734 -5.763 1.00 89.19 329 ARG A C 1
ATOM 2648 O O . ARG A 1 329 ? 35.966 17.683 -5.133 1.00 89.19 329 ARG A O 1
ATOM 2655 N N . PHE A 1 330 ? 35.754 18.814 -7.059 1.00 91.62 330 PHE A N 1
ATOM 2656 C CA . PHE A 1 330 ? 35.464 17.623 -7.857 1.00 91.62 330 PHE A CA 1
ATOM 2657 C C . PHE A 1 330 ? 36.727 16.781 -8.077 1.00 91.62 330 PHE A C 1
ATOM 2659 O O . PHE A 1 330 ? 37.803 17.317 -8.348 1.00 91.62 330 PHE A O 1
ATOM 2666 N N . ASN A 1 331 ? 36.581 15.460 -8.011 1.00 90.31 331 ASN A N 1
ATOM 2667 C CA . ASN A 1 331 ? 37.618 14.488 -8.329 1.00 90.31 331 ASN A CA 1
ATOM 2668 C C . ASN A 1 331 ? 37.039 13.364 -9.200 1.00 90.31 331 ASN A C 1
ATOM 2670 O O . ASN A 1 331 ? 36.574 12.340 -8.709 1.00 90.31 331 ASN A O 1
ATOM 2674 N N . ALA A 1 332 ? 37.126 13.543 -10.517 1.00 86.12 332 ALA A N 1
ATOM 2675 C CA . ALA A 1 332 ? 36.634 12.579 -11.503 1.00 86.12 332 ALA A CA 1
ATOM 2676 C C . ALA A 1 332 ? 37.326 11.199 -11.447 1.00 86.12 332 ALA A C 1
ATOM 2678 O O . ALA A 1 332 ? 36.795 10.223 -11.971 1.00 86.12 332 ALA A O 1
ATOM 2679 N N . SER A 1 333 ? 38.507 11.106 -10.826 1.00 84.62 333 SER A N 1
ATOM 2680 C CA . SER A 1 333 ? 39.249 9.846 -10.671 1.00 84.62 333 SER A CA 1
ATOM 2681 C C . SER A 1 333 ? 38.737 8.988 -9.512 1.00 84.62 333 SER A C 1
ATOM 2683 O O . SER A 1 333 ? 39.173 7.849 -9.371 1.00 84.62 333 SER A O 1
ATOM 2685 N N . MET A 1 334 ? 37.853 9.534 -8.677 1.00 84.50 334 MET A N 1
ATOM 2686 C CA . MET A 1 334 ? 37.230 8.819 -7.571 1.00 84.50 334 MET A CA 1
ATOM 2687 C C . MET A 1 334 ? 36.265 7.752 -8.105 1.00 84.50 334 MET A C 1
ATOM 2689 O O . MET A 1 334 ? 35.516 7.992 -9.058 1.00 84.50 334 MET A O 1
ATOM 2693 N N . SER A 1 335 ? 36.282 6.565 -7.504 1.00 83.38 335 SER A N 1
ATOM 2694 C CA . SER A 1 335 ? 35.275 5.543 -7.793 1.00 83.38 335 SER A CA 1
ATOM 2695 C C . SER A 1 335 ? 33.917 5.923 -7.202 1.00 83.38 335 SER A C 1
ATOM 2697 O O . SER A 1 335 ? 33.823 6.708 -6.257 1.00 83.38 335 SER A O 1
ATOM 2699 N N . ASP A 1 336 ? 32.848 5.364 -7.761 1.00 77.44 336 ASP A N 1
ATOM 2700 C CA . ASP A 1 336 ? 31.485 5.650 -7.310 1.00 77.44 336 ASP A CA 1
ATOM 2701 C C . ASP A 1 336 ? 31.291 5.204 -5.846 1.00 77.44 336 ASP A C 1
ATOM 2703 O O . ASP A 1 336 ? 30.688 5.925 -5.052 1.00 77.44 336 ASP A O 1
ATOM 2707 N N . ASP A 1 337 ? 31.908 4.081 -5.460 1.00 74.00 337 ASP A N 1
ATOM 2708 C CA . ASP A 1 337 ? 31.918 3.567 -4.085 1.00 74.00 337 ASP A CA 1
ATOM 2709 C C . ASP A 1 337 ? 32.656 4.502 -3.115 1.00 74.00 337 ASP A C 1
ATOM 2711 O O . ASP A 1 337 ? 32.187 4.732 -2.000 1.00 74.00 337 ASP A O 1
ATOM 2715 N N . GLU A 1 338 ? 33.791 5.080 -3.526 1.00 76.44 338 GLU A N 1
ATOM 2716 C CA . GLU A 1 338 ? 34.530 6.060 -2.718 1.00 76.44 338 GLU A CA 1
ATOM 2717 C C . GLU A 1 338 ? 33.730 7.355 -2.532 1.00 76.44 338 GLU A C 1
ATOM 2719 O O . GLU A 1 338 ? 33.672 7.883 -1.420 1.00 76.44 338 GLU A O 1
ATOM 2724 N N . ALA A 1 339 ? 33.066 7.831 -3.588 1.00 77.12 339 ALA A N 1
ATOM 2725 C CA . ALA A 1 339 ? 32.235 9.031 -3.542 1.00 77.12 339 ALA A CA 1
ATOM 2726 C C . ALA A 1 339 ? 31.007 8.841 -2.640 1.00 77.12 339 ALA A C 1
ATOM 2728 O O . ALA A 1 339 ? 30.715 9.686 -1.789 1.00 77.12 339 ALA A O 1
ATOM 2729 N N . MET A 1 340 ? 30.326 7.698 -2.763 1.00 70.75 340 MET A N 1
ATOM 2730 C CA . MET A 1 340 ? 29.195 7.349 -1.904 1.00 70.75 340 MET A CA 1
ATOM 2731 C C . MET A 1 340 ? 29.646 7.160 -0.453 1.00 70.75 340 MET A C 1
ATOM 2733 O O . MET A 1 340 ? 29.047 7.739 0.453 1.00 70.75 340 MET A O 1
ATOM 2737 N N . ALA A 1 341 ? 30.749 6.444 -0.208 1.00 68.81 341 ALA A N 1
ATOM 2738 C CA . ALA A 1 341 ? 31.310 6.277 1.131 1.00 68.81 341 ALA A CA 1
ATOM 2739 C C . ALA A 1 341 ? 31.727 7.612 1.766 1.00 68.81 341 ALA A C 1
ATOM 2741 O O . ALA A 1 341 ? 31.588 7.769 2.977 1.00 68.81 341 ALA A O 1
ATOM 2742 N N . GLN A 1 342 ? 32.206 8.585 0.985 1.00 68.31 342 GLN A N 1
ATOM 2743 C CA . GLN A 1 342 ? 32.525 9.926 1.475 1.00 68.31 342 GLN A CA 1
ATOM 2744 C C . GLN A 1 342 ? 31.269 10.727 1.827 1.00 68.31 342 GLN A C 1
ATOM 2746 O O . GLN A 1 342 ? 31.260 11.407 2.852 1.00 68.31 342 GLN A O 1
ATOM 2751 N N . LYS A 1 343 ? 30.194 10.605 1.043 1.00 64.69 343 LYS A N 1
ATOM 2752 C CA . LYS A 1 343 ? 28.899 11.230 1.342 1.00 64.69 343 LYS A CA 1
ATOM 2753 C C . LYS A 1 343 ? 28.277 10.666 2.628 1.00 64.69 343 LYS A C 1
ATOM 2755 O O . LYS A 1 343 ? 27.916 11.436 3.512 1.00 64.69 343 LYS A O 1
ATOM 2760 N N . TYR A 1 344 ? 28.288 9.341 2.801 1.00 53.84 344 TYR A N 1
ATOM 2761 C CA . TYR A 1 344 ? 27.874 8.693 4.056 1.00 53.84 344 TYR A CA 1
ATOM 2762 C C . TYR A 1 344 ? 28.830 8.990 5.219 1.00 53.84 344 TYR A C 1
ATOM 2764 O O . TYR A 1 344 ? 28.395 9.137 6.360 1.00 53.84 344 TYR A O 1
ATOM 2772 N N . ARG A 1 345 ? 30.136 9.141 4.948 1.00 50.91 345 ARG A N 1
ATOM 2773 C CA . ARG A 1 345 ? 31.096 9.569 5.970 1.00 50.91 345 ARG A CA 1
ATOM 2774 C C . ARG A 1 345 ? 30.851 10.993 6.426 1.00 50.91 345 ARG A C 1
ATOM 2776 O O . ARG A 1 345 ? 31.017 11.233 7.607 1.00 50.91 345 ARG A O 1
ATOM 2783 N N . ILE A 1 346 ? 30.452 11.918 5.556 1.00 48.12 346 ILE A N 1
ATOM 2784 C CA . ILE A 1 346 ? 30.093 13.290 5.944 1.00 48.12 346 ILE A CA 1
ATOM 2785 C C . ILE A 1 346 ? 28.774 13.308 6.732 1.00 48.12 346 ILE A C 1
ATOM 2787 O O . ILE A 1 346 ? 28.641 14.134 7.625 1.00 48.12 346 ILE A O 1
ATOM 2791 N N . GLU A 1 347 ? 27.854 12.357 6.547 1.00 41.41 347 GLU A N 1
ATOM 2792 C CA . GLU A 1 347 ? 26.739 12.161 7.494 1.00 41.41 347 GLU A CA 1
ATOM 2793 C C . GLU A 1 347 ? 27.229 11.684 8.874 1.00 41.41 347 GLU A C 1
ATOM 2795 O O . GLU A 1 347 ? 26.761 12.193 9.888 1.00 41.41 347 GLU A O 1
ATOM 2800 N N . THR A 1 348 ? 28.238 10.806 8.944 1.00 34.09 348 THR A N 1
ATOM 2801 C CA . THR A 1 348 ? 28.854 10.420 10.232 1.00 34.09 348 THR A CA 1
ATOM 2802 C C . THR A 1 348 ? 29.835 11.460 10.807 1.00 34.09 348 THR A C 1
ATOM 2804 O O . THR A 1 348 ? 30.002 11.522 12.017 1.00 34.09 348 THR A O 1
ATOM 2807 N N . VAL A 1 349 ? 30.448 12.314 9.974 1.00 32.22 349 VAL A N 1
ATOM 2808 C CA . VAL A 1 349 ? 31.483 13.312 10.331 1.00 32.22 349 VAL A CA 1
ATOM 2809 C C . VAL A 1 349 ? 30.907 14.729 10.464 1.00 32.22 349 VAL A C 1
ATOM 2811 O O . VAL A 1 349 ? 31.495 15.573 11.126 1.00 32.22 349 VAL A O 1
ATOM 2814 N N . SER A 1 350 ? 29.700 15.003 9.968 1.00 33.78 350 SER A N 1
ATOM 2815 C CA . SER A 1 350 ? 28.912 16.189 10.361 1.00 33.78 350 SER A CA 1
ATOM 2816 C C . SER A 1 350 ? 28.410 16.107 11.807 1.00 33.78 350 SER A C 1
ATOM 2818 O O . SER A 1 350 ? 27.915 17.095 12.347 1.00 33.78 350 SER A O 1
ATOM 2820 N N . ILE A 1 351 ? 28.625 14.953 12.449 1.00 34.97 351 ILE A N 1
ATOM 2821 C CA . ILE A 1 351 ? 28.549 14.752 13.896 1.00 34.97 351 ILE A CA 1
ATOM 2822 C C . ILE A 1 351 ? 29.953 14.902 14.555 1.00 34.97 351 ILE A C 1
ATOM 2824 O O . ILE A 1 351 ? 30.027 15.071 15.769 1.00 34.97 351 ILE A O 1
ATOM 2828 N N . GLU A 1 352 ? 31.068 14.942 13.797 1.00 32.09 352 GLU A N 1
ATOM 2829 C CA . GLU A 1 352 ? 32.454 14.853 14.324 1.00 32.09 352 GLU A CA 1
ATOM 2830 C C . GLU A 1 352 ? 33.528 15.888 13.861 1.00 32.09 352 GLU A C 1
ATOM 2832 O O . GLU A 1 352 ? 34.606 15.906 14.453 1.00 32.09 352 GLU A O 1
ATOM 2837 N N . GLU A 1 353 ? 33.315 16.825 12.926 1.00 26.05 353 GLU A N 1
ATOM 2838 C CA . GLU A 1 353 ? 34.261 17.950 12.684 1.00 26.05 353 GLU A CA 1
ATOM 2839 C C . GLU A 1 353 ? 33.643 19.296 13.121 1.00 26.05 353 GLU A C 1
ATOM 2841 O O . GLU A 1 353 ? 32.852 19.896 12.403 1.00 26.05 353 GLU A O 1
ATOM 2846 N N . SER A 1 354 ? 33.938 19.810 14.322 1.00 32.19 354 SER A N 1
ATOM 2847 C CA . SER A 1 354 ? 35.141 20.624 14.541 1.00 32.19 354 SER A CA 1
ATOM 2848 C C . SER A 1 354 ? 35.867 20.306 15.864 1.00 32.19 354 SER A C 1
ATOM 2850 O O . SER A 1 354 ? 35.806 21.067 16.832 1.00 32.19 354 SER A O 1
ATOM 2852 N N . TYR A 1 355 ? 36.604 19.198 15.918 1.00 30.42 355 TYR A N 1
ATOM 2853 C CA . TYR A 1 355 ? 37.479 18.889 17.060 1.00 30.42 355 TYR A CA 1
ATOM 2854 C C . TYR A 1 355 ? 38.792 19.713 17.051 1.00 30.42 355 TYR A C 1
ATOM 2856 O O . TYR A 1 355 ? 39.380 19.958 18.101 1.00 30.42 355 TYR A O 1
ATOM 2864 N N . GLU A 1 356 ? 39.233 20.229 15.896 1.00 28.64 356 GLU A N 1
ATOM 2865 C CA . GLU A 1 356 ? 40.510 20.962 15.760 1.00 28.64 356 GLU A CA 1
ATOM 2866 C C . GLU A 1 356 ? 40.408 22.495 15.923 1.00 28.64 356 GLU A C 1
ATOM 2868 O O . GLU A 1 356 ? 41.302 23.099 16.521 1.00 28.64 356 GLU A O 1
ATOM 2873 N N . ASP A 1 357 ? 39.299 23.142 15.537 1.00 31.70 357 ASP A N 1
ATOM 2874 C CA . ASP A 1 357 ? 39.087 24.583 15.816 1.00 31.70 357 ASP A CA 1
ATOM 2875 C C . ASP A 1 357 ? 38.905 24.876 17.318 1.00 31.70 357 ASP A C 1
ATOM 2877 O O . ASP A 1 357 ? 39.113 25.997 17.797 1.00 31.70 357 ASP A O 1
ATOM 2881 N N . ILE A 1 358 ? 38.568 23.837 18.084 1.00 37.06 358 ILE A N 1
ATOM 2882 C CA . ILE A 1 358 ? 38.505 23.858 19.545 1.00 37.06 358 ILE A CA 1
ATOM 2883 C C . ILE A 1 358 ? 39.919 23.739 20.147 1.00 37.06 358 ILE A C 1
ATOM 2885 O O . ILE A 1 358 ? 40.235 24.449 21.105 1.00 37.06 358 ILE A O 1
ATOM 2889 N N . LEU A 1 359 ? 40.802 22.926 19.552 1.00 29.22 359 LEU A N 1
ATOM 2890 C CA . LEU A 1 359 ? 42.155 22.654 20.062 1.00 29.22 359 LEU A CA 1
ATOM 2891 C C . LEU A 1 359 ? 43.123 23.842 19.921 1.00 29.22 359 LEU A C 1
ATOM 2893 O O . LEU A 1 359 ? 43.984 24.047 20.781 1.00 29.22 359 LEU A O 1
ATOM 2897 N N . LEU A 1 360 ? 42.957 24.687 18.899 1.00 28.03 360 LEU A N 1
ATOM 2898 C CA . LEU A 1 360 ? 43.769 25.903 18.737 1.00 28.03 360 LEU A CA 1
ATOM 2899 C C . LEU A 1 360 ? 43.354 27.043 19.683 1.00 28.03 360 LEU A C 1
ATOM 2901 O O . LEU A 1 360 ? 44.185 27.886 20.032 1.00 28.03 360 LEU A O 1
ATOM 2905 N N . LYS A 1 361 ? 42.105 27.048 20.167 1.00 30.25 361 LYS A N 1
ATOM 2906 C CA . LYS A 1 361 ? 41.627 28.005 21.182 1.00 30.25 361 LYS A CA 1
ATOM 2907 C C . LYS A 1 361 ? 41.852 27.526 22.620 1.00 30.25 361 LYS A C 1
ATOM 2909 O O . LYS A 1 361 ? 41.950 28.361 23.517 1.00 30.25 361 LYS A O 1
ATOM 2914 N N . SER A 1 362 ? 42.011 26.223 22.858 1.00 27.45 362 SER A N 1
ATOM 2915 C CA . SER A 1 362 ? 42.180 25.657 24.206 1.00 27.45 362 SER A CA 1
ATOM 2916 C C . SER A 1 362 ? 43.604 25.732 24.775 1.00 27.45 362 SER A C 1
ATOM 2918 O O . SER A 1 362 ? 43.815 25.373 25.930 1.00 27.45 362 SER A O 1
ATOM 2920 N N . ALA A 1 363 ? 44.596 26.220 24.024 1.00 26.22 363 ALA A N 1
ATOM 2921 C CA . ALA A 1 363 ? 45.977 26.299 24.514 1.00 26.22 363 ALA A CA 1
ATOM 2922 C C . ALA A 1 363 ? 46.284 27.538 25.380 1.00 26.22 363 ALA A C 1
ATOM 2924 O O . ALA A 1 363 ? 47.387 27.660 25.915 1.00 26.22 363 ALA A O 1
ATOM 2925 N N . ARG A 1 364 ? 45.348 28.480 25.537 1.00 25.56 364 ARG A N 1
ATOM 2926 C CA . ARG A 1 364 ? 45.538 29.653 26.401 1.00 25.56 364 ARG A CA 1
ATOM 2927 C C . ARG A 1 364 ? 44.220 30.079 27.026 1.00 25.56 364 ARG A C 1
ATOM 2929 O O . ARG A 1 364 ? 43.525 30.920 26.477 1.00 25.56 364 ARG A O 1
ATOM 2936 N N . ILE A 1 365 ? 43.919 29.544 28.199 1.00 25.48 365 ILE A N 1
ATOM 2937 C CA . ILE A 1 365 ? 43.766 30.325 29.435 1.00 25.48 365 ILE A CA 1
ATOM 2938 C C . ILE A 1 365 ? 43.359 29.332 30.520 1.00 25.48 365 ILE A C 1
ATOM 2940 O O . ILE A 1 365 ? 42.278 28.751 30.531 1.00 25.48 365 ILE A O 1
ATOM 2944 N N . ASP A 1 366 ? 44.335 29.109 31.381 1.00 26.59 366 ASP A N 1
ATOM 2945 C CA . ASP A 1 366 ? 44.351 28.152 32.464 1.00 26.59 366 ASP A CA 1
ATOM 2946 C C . ASP A 1 366 ? 43.503 28.632 33.656 1.00 26.59 366 ASP A C 1
ATOM 2948 O O . ASP A 1 366 ? 43.323 29.831 33.881 1.00 26.59 366 ASP A O 1
ATOM 2952 N N . ALA A 1 367 ? 43.072 27.659 34.458 1.00 27.44 367 ALA A N 1
ATOM 2953 C CA . ALA A 1 367 ? 42.648 27.790 35.851 1.00 27.44 367 ALA A CA 1
ATOM 2954 C C . ALA A 1 367 ? 41.414 28.667 36.179 1.00 27.44 367 ALA A C 1
ATOM 2956 O O . ALA A 1 367 ? 41.572 29.768 36.708 1.00 27.44 367 ALA A O 1
ATOM 2957 N N . LYS A 1 368 ? 40.182 28.122 36.035 1.00 25.06 368 LYS A N 1
ATOM 2958 C CA . LYS A 1 368 ? 39.096 28.321 37.044 1.00 25.06 368 LYS A CA 1
ATOM 2959 C C . LYS A 1 368 ? 37.769 27.555 36.902 1.00 25.06 368 LYS A C 1
ATOM 2961 O O . LYS A 1 368 ? 36.953 27.680 37.810 1.00 25.06 368 LYS A O 1
ATOM 2966 N N . GLN A 1 369 ? 37.512 26.753 35.870 1.00 26.58 369 GLN A N 1
ATOM 2967 C CA . GLN A 1 369 ? 36.212 26.070 35.734 1.00 26.58 369 GLN A CA 1
ATOM 2968 C C . GLN A 1 369 ? 36.360 24.549 35.709 1.00 26.58 369 GLN A C 1
ATOM 2970 O O . GLN A 1 369 ? 36.717 23.954 34.699 1.00 26.58 369 GLN A O 1
ATOM 2975 N N . LYS A 1 370 ? 36.055 23.912 36.842 1.00 30.19 370 LYS A N 1
ATOM 2976 C CA . LYS A 1 370 ? 35.662 22.504 36.891 1.00 30.19 370 LYS A CA 1
ATOM 2977 C C . LYS A 1 370 ? 34.206 22.456 37.345 1.00 30.19 370 LYS A C 1
ATOM 2979 O O . LYS A 1 370 ? 33.879 23.012 38.389 1.00 30.19 370 LYS A O 1
ATOM 2984 N N . ILE A 1 371 ? 33.414 21.715 36.569 1.00 29.62 371 ILE A N 1
ATOM 2985 C CA . ILE A 1 371 ? 32.025 21.294 36.803 1.00 29.62 371 ILE A CA 1
ATOM 2986 C C . ILE A 1 371 ? 30.951 22.322 36.387 1.00 29.62 371 ILE A C 1
ATOM 2988 O O . ILE A 1 371 ? 30.324 22.975 37.212 1.00 29.62 371 ILE A O 1
ATOM 2992 N N . SER A 1 372 ? 30.688 22.392 35.080 1.00 29.08 372 SER A N 1
ATOM 2993 C CA . SER A 1 372 ? 29.381 22.767 34.513 1.00 29.08 372 SER A CA 1
ATOM 2994 C C . SER A 1 372 ? 29.257 22.114 33.130 1.00 29.08 372 SER A C 1
ATOM 2996 O O . SER A 1 372 ? 29.747 22.651 32.142 1.00 29.08 372 SER A O 1
ATOM 2998 N N . GLY A 1 373 ? 28.701 20.904 33.077 1.00 26.88 373 GLY A N 1
ATOM 2999 C CA . GLY A 1 373 ? 28.634 20.076 31.865 1.00 26.88 373 GLY A CA 1
ATOM 3000 C C . GLY A 1 373 ? 27.303 19.344 31.732 1.00 26.88 373 GLY A C 1
ATOM 3001 O O . GLY A 1 373 ? 27.284 18.161 31.424 1.00 26.88 373 GLY A O 1
ATOM 3002 N N . PHE A 1 374 ? 26.205 20.042 32.018 1.00 25.78 374 PHE A N 1
ATOM 3003 C CA . PHE A 1 374 ? 24.869 19.646 31.589 1.00 25.78 374 PHE A CA 1
ATOM 3004 C C . PHE A 1 374 ? 24.290 20.808 30.790 1.00 25.78 374 PHE A C 1
ATOM 3006 O O . PHE A 1 374 ? 24.132 21.900 31.335 1.00 25.78 374 PHE A O 1
ATOM 3013 N N . THR A 1 375 ? 23.985 20.576 29.518 1.00 28.98 375 THR A N 1
ATOM 3014 C CA . THR A 1 375 ? 23.242 21.517 28.677 1.00 28.98 375 THR A CA 1
ATOM 3015 C C . THR A 1 375 ? 22.169 20.718 27.949 1.00 28.98 375 THR A C 1
ATOM 3017 O O . THR A 1 375 ? 22.432 20.094 26.926 1.00 28.98 375 THR A O 1
ATOM 3020 N N . PHE A 1 376 ? 20.955 20.717 28.506 1.00 27.62 376 PHE A N 1
ATOM 3021 C CA . PHE A 1 376 ? 19.754 20.612 27.683 1.00 27.62 376 PHE A CA 1
ATOM 3022 C C . PHE A 1 376 ? 19.657 21.921 26.897 1.00 27.62 376 PHE A C 1
ATOM 3024 O O . PHE A 1 376 ? 19.884 23.000 27.445 1.00 27.62 376 PHE A O 1
ATOM 3031 N N . THR A 1 377 ? 19.377 21.847 25.604 1.00 24.80 377 THR A N 1
ATOM 3032 C CA . THR A 1 377 ? 19.133 23.033 24.788 1.00 24.80 377 THR A CA 1
ATOM 3033 C C . THR A 1 377 ? 17.804 23.672 25.194 1.00 24.80 377 THR A C 1
ATOM 3035 O O . THR A 1 377 ? 16.735 23.250 24.764 1.00 24.80 377 THR A O 1
ATOM 3038 N N . GLN A 1 378 ? 17.869 24.738 25.991 1.00 26.75 378 GLN A N 1
ATOM 3039 C CA . GLN A 1 378 ? 16.851 25.784 26.004 1.00 26.75 378 GLN A CA 1
ATOM 3040 C C . GLN A 1 378 ? 17.519 27.162 25.977 1.00 26.75 378 GLN A C 1
ATOM 3042 O O . GLN A 1 378 ? 18.577 27.377 26.560 1.00 26.75 378 GLN A O 1
ATOM 3047 N N . MET A 1 379 ? 16.900 28.069 25.223 1.00 29.20 379 MET A N 1
ATOM 3048 C CA . MET A 1 379 ? 17.338 29.438 24.964 1.00 29.20 379 MET A CA 1
ATOM 3049 C C . MET A 1 379 ? 17.635 30.223 26.254 1.00 29.20 379 MET A C 1
ATOM 3051 O O . MET A 1 379 ? 16.857 30.199 27.205 1.00 29.20 379 MET A O 1
ATOM 3055 N N . ASP A 1 380 ? 18.735 30.977 26.237 1.00 27.61 380 ASP A N 1
ATOM 3056 C CA . ASP A 1 380 ? 19.231 31.846 27.309 1.00 27.61 380 ASP A CA 1
ATOM 3057 C C . ASP A 1 380 ? 18.224 32.928 27.769 1.00 27.61 380 ASP A C 1
ATOM 3059 O O . ASP A 1 380 ? 18.326 34.097 27.381 1.00 27.61 380 ASP A O 1
ATOM 3063 N N . PHE A 1 381 ? 17.307 32.621 28.689 1.00 27.69 381 PHE A N 1
ATOM 3064 C CA . PHE A 1 381 ? 16.575 33.663 29.421 1.00 27.69 381 PHE A CA 1
ATOM 3065 C C . PHE A 1 381 ? 17.393 34.163 30.616 1.00 27.69 381 PHE A C 1
ATOM 3067 O O . PHE A 1 381 ? 17.285 33.675 31.738 1.00 27.69 381 PHE A O 1
ATOM 3074 N N . HIS A 1 382 ? 18.188 35.211 30.395 1.00 35.34 382 HIS A N 1
ATOM 3075 C CA . HIS A 1 382 ? 18.728 36.007 31.497 1.00 35.34 382 HIS A CA 1
ATOM 3076 C C . HIS A 1 382 ? 17.655 36.990 31.975 1.00 35.34 382 HIS A C 1
ATOM 3078 O O . HIS A 1 382 ? 17.226 37.861 31.215 1.00 35.34 382 HIS A O 1
ATOM 3084 N N . LYS A 1 383 ? 17.253 36.924 33.248 1.00 32.75 383 LYS A N 1
ATOM 3085 C CA . LYS A 1 383 ? 16.426 37.986 33.833 1.00 32.75 383 LYS A CA 1
ATOM 3086 C C . LYS A 1 383 ? 17.303 39.219 34.057 1.00 32.75 383 LYS A C 1
ATOM 3088 O O . LYS A 1 383 ? 18.285 39.173 34.797 1.00 32.75 383 LYS A O 1
ATOM 3093 N N . MET A 1 384 ? 16.957 40.330 33.412 1.00 33.41 384 MET A N 1
ATOM 3094 C CA . MET A 1 384 ? 17.619 41.612 33.653 1.00 33.41 384 MET A CA 1
ATOM 3095 C C . MET A 1 384 ? 17.120 42.171 34.984 1.00 33.41 384 MET A C 1
ATOM 3097 O O . MET A 1 384 ? 15.919 42.383 35.162 1.00 33.41 384 MET A O 1
ATOM 3101 N N . VAL A 1 385 ? 18.027 42.411 35.926 1.00 37.69 385 VAL A N 1
ATOM 3102 C CA . VAL A 1 385 ? 17.679 42.944 37.248 1.00 37.69 385 VAL A CA 1
ATOM 3103 C C . VAL A 1 385 ? 18.300 44.325 37.400 1.00 37.69 385 VAL A C 1
ATOM 3105 O O . VAL A 1 385 ? 19.447 44.553 37.016 1.00 37.69 385 VAL A O 1
ATOM 3108 N N . LYS A 1 386 ? 17.526 45.279 37.923 1.00 32.25 386 LYS A N 1
ATOM 3109 C CA . LYS A 1 386 ? 17.971 46.665 38.083 1.00 32.25 386 LYS A CA 1
ATOM 3110 C C . LYS A 1 386 ? 18.810 46.770 39.356 1.00 32.25 386 LYS A C 1
ATOM 3112 O O . LYS A 1 386 ? 18.271 46.630 40.452 1.00 32.25 386 LYS A O 1
ATOM 3117 N N . LYS A 1 387 ? 20.111 47.014 39.215 1.00 36.28 387 LYS A N 1
ATOM 3118 C CA . LYS A 1 387 ? 21.030 47.253 40.334 1.00 36.28 387 LYS A CA 1
ATOM 3119 C C . LYS A 1 387 ? 21.649 48.634 40.149 1.00 36.28 387 LYS A C 1
ATOM 3121 O O . LYS A 1 387 ? 22.150 48.943 39.074 1.00 36.28 387 LYS A O 1
ATOM 3126 N N . ASP A 1 388 ? 21.497 49.494 41.152 1.00 36.53 388 ASP A N 1
ATOM 3127 C CA . ASP A 1 388 ? 21.962 50.892 41.134 1.00 36.53 388 ASP A CA 1
ATOM 3128 C C . ASP A 1 388 ? 21.478 51.700 39.913 1.00 36.53 388 ASP A C 1
ATOM 3130 O O . ASP A 1 388 ? 22.176 52.545 39.362 1.00 36.53 388 ASP A O 1
ATOM 3134 N N . GLY A 1 389 ? 20.249 51.422 39.467 1.00 32.91 389 GLY A N 1
ATOM 3135 C CA . GLY A 1 389 ? 19.614 52.124 38.350 1.00 32.91 389 GLY A CA 1
ATOM 3136 C C . GLY A 1 389 ? 19.964 51.598 36.955 1.00 32.91 389 GLY A C 1
ATOM 3137 O O . GLY A 1 389 ? 19.294 52.001 36.005 1.00 32.91 389 GLY A O 1
ATOM 3138 N N . VAL A 1 390 ? 20.899 50.650 36.822 1.00 28.95 390 VAL A N 1
ATOM 3139 C CA . VAL A 1 390 ? 21.290 50.034 35.540 1.00 28.95 390 VAL A CA 1
ATOM 3140 C C . VAL A 1 390 ? 20.846 48.566 35.496 1.00 28.95 390 VAL A C 1
ATOM 3142 O O . VAL A 1 390 ? 20.900 47.848 36.495 1.00 28.95 390 VAL A O 1
ATOM 3145 N N . LEU A 1 391 ? 20.335 48.121 34.346 1.00 28.09 391 LEU A N 1
ATOM 3146 C CA . LEU A 1 391 ? 19.916 46.733 34.125 1.00 28.09 391 LEU A CA 1
ATOM 3147 C C . LEU A 1 391 ? 21.153 45.854 33.889 1.00 28.09 391 LEU A C 1
ATOM 3149 O O . LEU A 1 391 ? 21.909 46.101 32.953 1.00 28.09 391 LEU A O 1
ATOM 3153 N N . VAL A 1 392 ? 21.340 44.819 34.712 1.00 33.41 392 VAL A N 1
ATOM 3154 C CA . VAL A 1 392 ? 22.463 43.869 34.606 1.00 33.41 392 VAL A CA 1
ATOM 3155 C C . VAL A 1 392 ? 21.932 42.429 34.575 1.00 33.41 392 VAL A C 1
ATOM 3157 O O . VAL A 1 392 ? 20.926 42.128 35.221 1.00 33.41 392 VAL A O 1
ATOM 3160 N N . LYS A 1 393 ? 22.591 41.540 33.818 1.00 32.03 393 LYS A N 1
ATOM 3161 C CA . LYS A 1 393 ? 22.255 40.104 33.723 1.00 32.03 393 LYS A CA 1
ATOM 3162 C C . LYS A 1 393 ? 22.614 39.361 35.023 1.00 32.03 393 LYS A C 1
ATOM 3164 O O . LYS A 1 393 ? 23.699 39.576 35.562 1.00 32.03 393 LYS A O 1
ATOM 3169 N N . SER A 1 394 ? 21.735 38.483 35.517 1.00 37.66 394 SER A N 1
ATOM 3170 C CA . SER A 1 394 ? 22.035 37.560 36.631 1.00 37.66 394 SER A CA 1
ATOM 3171 C C . SER A 1 394 ? 22.828 36.320 36.175 1.00 37.66 394 SER A C 1
ATOM 3173 O O . SER A 1 394 ? 22.859 36.020 34.984 1.00 37.66 394 SER A O 1
ATOM 3175 N N . ALA A 1 395 ? 23.466 35.604 37.114 1.00 36.72 395 ALA A N 1
ATOM 3176 C CA . ALA A 1 395 ? 24.209 34.361 36.845 1.00 36.72 395 ALA A CA 1
ATOM 3177 C C . ALA A 1 395 ? 23.277 33.155 36.550 1.00 36.72 395 ALA A C 1
ATOM 3179 O O . ALA A 1 395 ? 22.129 33.191 36.999 1.00 36.72 395 ALA A O 1
ATOM 3180 N N . PRO A 1 396 ? 23.746 32.101 35.842 1.00 35.34 396 PRO A N 1
ATOM 3181 C CA . PRO A 1 396 ? 22.921 30.952 35.447 1.00 35.34 396 PRO A CA 1
ATOM 3182 C C . PRO A 1 396 ? 22.746 29.929 36.588 1.00 35.34 396 PRO A C 1
ATOM 3184 O O . PRO A 1 396 ? 23.724 29.556 37.237 1.00 35.34 396 PRO A O 1
ATOM 3187 N N . GLU A 1 397 ? 21.526 29.432 36.809 1.00 37.00 397 GLU A N 1
ATOM 3188 C CA . GLU A 1 397 ? 21.241 28.245 37.639 1.00 37.00 397 GLU A CA 1
ATOM 3189 C C . GLU A 1 397 ? 21.331 26.968 36.772 1.00 37.00 397 GLU A C 1
ATOM 3191 O O . GLU A 1 397 ? 20.907 26.981 35.620 1.00 37.00 397 GLU A O 1
ATOM 3196 N N . THR A 1 398 ? 21.890 25.857 37.281 1.00 45.56 398 THR A N 1
ATOM 3197 C CA . THR A 1 398 ? 21.974 24.583 36.528 1.00 45.56 398 THR A CA 1
ATOM 3198 C C . THR A 1 398 ? 20.700 23.750 36.710 1.00 45.56 398 THR A C 1
ATOM 3200 O O . THR A 1 398 ? 20.323 23.376 37.821 1.00 45.56 398 THR A O 1
ATOM 3203 N N . GLU A 1 399 ? 20.035 23.428 35.600 1.00 52.53 399 GLU A N 1
ATOM 3204 C CA . GLU A 1 399 ? 18.687 22.846 35.565 1.00 52.53 399 GLU A CA 1
ATOM 3205 C C . GLU A 1 399 ? 18.536 21.416 36.120 1.00 52.53 399 GLU A C 1
ATOM 3207 O O . GLU A 1 399 ? 17.412 20.940 36.226 1.00 52.53 399 GLU A O 1
ATOM 3212 N N . ILE A 1 400 ? 19.595 20.707 36.518 1.00 52.28 400 ILE A N 1
ATOM 3213 C CA . ILE A 1 400 ? 19.433 19.360 37.098 1.00 52.28 400 ILE A CA 1
ATOM 3214 C C . ILE A 1 400 ? 19.055 19.378 38.561 1.00 52.28 400 ILE A C 1
ATOM 3216 O O . ILE A 1 400 ? 18.430 18.437 39.036 1.00 52.28 400 ILE A O 1
ATOM 3220 N N . THR A 1 401 ? 19.418 20.422 39.291 1.00 61.72 401 THR A N 1
ATOM 3221 C CA . THR A 1 401 ? 19.062 20.482 40.706 1.00 61.72 401 THR A CA 1
ATOM 3222 C C . THR A 1 401 ? 17.601 20.878 40.867 1.00 61.72 401 THR A C 1
ATOM 3224 O O . THR A 1 401 ? 17.087 21.724 40.133 1.00 61.72 401 THR A O 1
ATOM 3227 N N . GLY A 1 402 ? 16.900 20.218 41.780 1.00 65.31 402 GLY A N 1
ATOM 3228 C CA . GLY A 1 402 ? 15.462 20.407 41.931 1.00 65.31 402 GLY A CA 1
ATOM 3229 C C . GLY A 1 402 ? 14.758 19.174 42.464 1.00 65.31 402 GLY A C 1
ATOM 3230 O O . GLY A 1 402 ? 15.380 18.144 42.720 1.00 65.31 402 GLY A O 1
ATOM 3231 N N . TRP A 1 403 ? 13.452 19.301 42.666 1.00 69.19 403 TRP A N 1
ATOM 3232 C CA . TRP A 1 403 ? 12.618 18.190 43.102 1.00 69.19 403 TRP A CA 1
ATOM 3233 C C . TRP A 1 403 ? 12.257 17.305 41.922 1.00 69.19 403 TRP A C 1
ATOM 3235 O O . TRP A 1 403 ? 11.940 17.797 40.843 1.00 69.19 403 TRP A O 1
ATOM 3245 N N . TYR A 1 404 ? 12.278 16.003 42.153 1.00 66.94 404 TYR A N 1
ATOM 3246 C CA . TYR A 1 404 ? 11.984 14.993 41.159 1.00 66.94 404 TYR A CA 1
ATOM 3247 C C . TYR A 1 404 ? 11.114 13.894 41.746 1.00 66.94 404 TYR A C 1
ATOM 3249 O O . TYR A 1 404 ? 11.140 13.613 42.948 1.00 66.94 404 TYR A O 1
ATOM 3257 N N . GLN A 1 405 ? 10.363 13.249 40.865 1.00 63.09 405 GLN A N 1
ATOM 3258 C CA . GLN A 1 405 ? 9.548 12.095 41.195 1.00 63.09 405 GLN A CA 1
ATOM 3259 C C . GLN A 1 405 ? 9.750 11.002 40.143 1.00 63.09 405 GLN A C 1
ATOM 3261 O O . GLN A 1 405 ? 9.620 11.259 38.945 1.00 63.09 405 GLN A O 1
ATOM 3266 N N . PHE A 1 406 ? 10.053 9.790 40.603 1.00 59.12 406 PHE A N 1
ATOM 3267 C CA . PHE A 1 406 ? 9.964 8.568 39.816 1.00 59.12 406 PHE A CA 1
ATOM 3268 C C . PHE A 1 406 ? 8.495 8.198 39.616 1.00 59.12 406 PHE A C 1
ATOM 3270 O O . PHE A 1 406 ? 7.695 8.254 40.556 1.00 59.12 406 PHE A O 1
ATOM 3277 N N . ILE A 1 407 ? 8.136 7.837 38.385 1.00 44.62 407 ILE A N 1
ATOM 3278 C CA . ILE A 1 407 ? 6.780 7.418 38.034 1.00 44.62 407 ILE A CA 1
ATOM 3279 C C . ILE A 1 407 ? 6.779 5.932 37.652 1.00 44.62 407 ILE A C 1
ATOM 3281 O O . ILE A 1 407 ? 7.560 5.547 36.778 1.00 44.62 407 ILE A O 1
ATOM 3285 N N . PRO A 1 408 ? 5.881 5.123 38.253 1.00 40.75 408 PRO A N 1
ATOM 3286 C CA . PRO A 1 408 ? 4.876 5.515 39.256 1.00 40.75 408 PRO A CA 1
ATOM 3287 C C . PRO A 1 408 ? 5.472 5.776 40.660 1.00 40.75 408 PRO A C 1
ATOM 3289 O O . PRO A 1 408 ? 6.394 5.090 41.087 1.00 40.75 408 PRO A O 1
ATOM 3292 N N . LYS A 1 409 ? 4.927 6.752 41.415 1.00 60.44 409 LYS A N 1
ATOM 3293 C CA . LYS A 1 409 ? 5.316 6.972 42.825 1.00 60.44 409 LYS A CA 1
ATOM 3294 C C . LYS A 1 409 ? 4.644 5.922 43.700 1.00 60.44 409 LYS A C 1
ATOM 3296 O O . LYS A 1 409 ? 3.468 6.045 44.023 1.00 60.44 409 LYS A O 1
ATOM 3301 N N . GLU A 1 410 ? 5.403 4.920 44.116 1.00 53.06 410 GLU A N 1
ATOM 3302 C CA . GLU A 1 410 ? 4.874 3.861 44.991 1.00 53.06 410 GLU A CA 1
ATOM 3303 C C . GLU A 1 410 ? 5.080 4.129 46.492 1.00 53.06 410 GLU A C 1
ATOM 3305 O O . GLU A 1 410 ? 4.305 3.649 47.313 1.00 53.06 410 GLU A O 1
ATOM 3310 N N . ASN A 1 411 ? 6.111 4.893 46.871 1.00 65.69 411 ASN A N 1
ATOM 3311 C CA . ASN A 1 411 ? 6.468 5.187 48.262 1.00 65.69 411 ASN A CA 1
ATOM 3312 C C . ASN A 1 411 ? 7.383 6.431 48.337 1.00 65.69 411 ASN A C 1
ATOM 3314 O O . ASN A 1 411 ? 7.674 7.069 47.321 1.00 65.69 411 ASN A O 1
ATOM 3318 N N . ASP A 1 412 ? 7.852 6.761 49.537 1.00 66.38 412 ASP A N 1
ATOM 3319 C CA . ASP A 1 412 ? 8.630 7.980 49.813 1.00 66.38 412 ASP A CA 1
ATOM 3320 C C . ASP A 1 412 ? 10.089 7.916 49.328 1.00 66.38 412 ASP A C 1
ATOM 3322 O O . ASP A 1 412 ? 10.812 8.911 49.388 1.00 66.38 412 ASP A O 1
ATOM 3326 N N . TRP A 1 413 ? 10.538 6.770 48.804 1.00 72.44 413 TRP A N 1
ATOM 3327 C CA . TRP A 1 413 ? 11.811 6.674 48.085 1.00 72.44 413 TRP A CA 1
ATOM 3328 C C . TRP A 1 413 ? 11.718 7.278 46.677 1.00 72.44 413 TRP A C 1
ATOM 3330 O O . TRP A 1 413 ? 12.679 7.890 46.209 1.00 72.44 413 TRP A O 1
ATOM 3340 N N . HIS A 1 414 ? 10.542 7.195 46.047 1.00 69.81 414 HIS A N 1
ATOM 3341 C CA . HIS A 1 414 ? 10.304 7.630 44.670 1.00 69.81 414 HIS A CA 1
ATOM 3342 C C . HIS A 1 414 ? 10.167 9.147 44.492 1.00 69.81 414 HIS A C 1
ATOM 3344 O O . HIS A 1 414 ? 10.028 9.624 43.372 1.00 69.81 414 HIS A O 1
ATOM 3350 N N . THR A 1 415 ? 10.193 9.941 45.559 1.00 73.62 415 THR A N 1
ATOM 3351 C CA . THR A 1 415 ? 10.230 11.408 45.474 1.00 73.62 415 THR A CA 1
ATOM 3352 C C . THR A 1 415 ? 11.435 11.912 46.235 1.00 73.62 415 THR A C 1
ATOM 3354 O O . THR A 1 415 ? 11.722 11.443 47.333 1.00 73.62 415 THR A O 1
ATOM 3357 N N . GLY A 1 416 ? 12.161 12.853 45.651 1.00 73.44 416 GLY A N 1
ATOM 3358 C CA . GLY A 1 416 ? 13.392 13.338 46.240 1.00 73.44 416 GLY A CA 1
ATOM 3359 C C . GLY A 1 416 ? 13.945 14.543 45.518 1.00 73.44 416 GLY A C 1
ATOM 3360 O O . GLY A 1 416 ? 13.457 14.961 44.471 1.00 73.44 416 GLY A O 1
ATOM 3361 N N . ILE A 1 417 ? 14.956 15.142 46.120 1.00 75.44 417 ILE A N 1
ATOM 3362 C CA . ILE A 1 417 ? 15.659 16.282 45.558 1.00 75.44 417 ILE A CA 1
ATOM 3363 C C . ILE A 1 417 ? 16.999 15.814 45.011 1.00 75.44 417 ILE A C 1
ATOM 3365 O O . ILE A 1 417 ? 17.747 15.108 45.692 1.00 75.44 417 ILE A O 1
ATOM 3369 N N . ILE A 1 418 ? 17.303 16.238 43.787 1.00 78.50 418 ILE A N 1
ATOM 3370 C CA . ILE A 1 418 ? 18.650 16.147 43.239 1.00 78.50 418 ILE A CA 1
ATOM 3371 C C . ILE A 1 418 ? 19.361 17.449 43.568 1.00 78.50 418 ILE A C 1
ATOM 3373 O O . ILE A 1 418 ? 18.871 18.540 43.267 1.00 78.50 418 ILE A O 1
ATOM 3377 N N . PHE A 1 419 ? 20.519 17.338 44.202 1.00 72.19 419 PHE A N 1
ATOM 3378 C CA . PHE A 1 419 ? 21.336 18.482 44.575 1.00 72.19 419 PHE A CA 1
ATOM 3379 C C . PHE A 1 419 ? 22.817 18.153 44.423 1.00 72.19 419 PHE A C 1
ATOM 3381 O O . PHE A 1 419 ? 23.221 16.996 44.302 1.00 72.19 419 PHE A O 1
ATOM 3388 N N . PHE A 1 420 ? 23.626 19.206 44.395 1.00 62.44 420 PHE A N 1
ATOM 3389 C CA . PHE A 1 420 ? 25.064 19.099 44.230 1.00 62.44 420 PHE A CA 1
ATOM 3390 C C . PHE A 1 420 ? 25.749 19.321 45.576 1.00 62.44 420 PHE A C 1
ATOM 3392 O O . PHE A 1 420 ? 25.575 20.370 46.196 1.00 62.44 420 PHE A O 1
ATOM 3399 N N . GLU A 1 421 ? 26.549 18.359 46.027 1.00 68.38 421 GLU A N 1
ATOM 3400 C CA . GLU A 1 421 ? 27.319 18.487 47.263 1.00 68.38 421 GLU A CA 1
ATOM 3401 C C . GLU A 1 421 ? 28.767 18.038 47.038 1.00 68.38 421 GLU A C 1
ATOM 3403 O O . GLU A 1 421 ? 29.031 16.921 46.603 1.00 68.38 421 GLU A O 1
ATOM 3408 N N . LYS A 1 422 ? 29.730 18.925 47.336 1.00 63.72 422 LYS A N 1
ATOM 3409 C CA . LYS A 1 422 ? 31.185 18.660 47.269 1.00 63.72 422 LYS A CA 1
ATOM 3410 C C . LYS A 1 422 ? 31.683 18.037 45.952 1.00 63.72 422 LYS A C 1
ATOM 3412 O O . LYS A 1 422 ? 32.650 17.283 45.962 1.00 63.72 422 LYS A O 1
ATOM 3417 N N . GLY A 1 423 ? 31.076 18.379 44.817 1.00 51.59 423 GLY A N 1
ATOM 3418 C CA . GLY A 1 423 ? 31.508 17.853 43.517 1.00 51.59 423 GLY A CA 1
ATOM 3419 C C . GLY A 1 423 ? 30.702 16.657 43.002 1.00 51.59 423 GLY A C 1
ATOM 3420 O O . GLY A 1 423 ? 30.952 16.239 41.878 1.00 51.59 423 GLY A O 1
ATOM 3421 N N . GLN A 1 424 ? 29.758 16.128 43.789 1.00 66.75 424 GLN A N 1
ATOM 3422 C CA . GLN A 1 424 ? 28.982 14.925 43.478 1.00 66.75 424 GLN A CA 1
ATOM 3423 C C . GLN A 1 424 ? 27.478 15.242 43.417 1.00 66.75 424 GLN A C 1
ATOM 3425 O O . GLN A 1 424 ? 26.956 15.964 44.273 1.00 66.75 424 GLN A O 1
ATOM 3430 N N . LEU A 1 425 ? 26.778 14.689 42.419 1.00 69.56 425 LEU A N 1
ATOM 3431 C CA . LEU A 1 425 ? 25.313 14.685 42.382 1.00 69.56 425 LEU A CA 1
ATOM 3432 C C . LEU A 1 425 ? 24.789 13.700 43.417 1.00 69.56 425 LEU A C 1
ATOM 3434 O O . LEU A 1 425 ? 25.257 12.564 43.483 1.00 69.56 425 LEU A O 1
ATOM 3438 N N . LYS A 1 426 ? 23.803 14.128 44.197 1.00 76.94 426 LYS A N 1
ATOM 3439 C CA . LYS A 1 426 ? 23.147 13.288 45.192 1.00 76.94 426 LYS A CA 1
ATOM 3440 C C . LYS A 1 426 ? 21.646 13.326 45.024 1.00 76.94 426 LYS A C 1
ATOM 3442 O O . LYS A 1 426 ? 21.076 14.376 44.724 1.00 76.94 426 LYS A O 1
ATOM 3447 N N . TRP A 1 427 ? 21.028 12.182 45.272 1.00 82.75 427 TRP A N 1
ATOM 3448 C CA . TRP A 1 427 ? 19.601 12.087 45.516 1.00 82.75 427 TRP A CA 1
ATOM 3449 C C . TRP A 1 427 ? 19.362 12.064 47.019 1.00 82.75 427 TRP A C 1
ATOM 3451 O O . TRP A 1 427 ? 20.002 11.289 47.725 1.00 82.75 427 TRP A O 1
ATOM 3461 N N . LYS A 1 428 ? 18.417 12.871 47.503 1.00 83.44 428 LYS A N 1
ATOM 3462 C CA . LYS A 1 428 ? 17.826 12.723 48.837 1.00 83.44 428 LYS A CA 1
ATOM 3463 C C . LYS A 1 428 ? 16.341 12.475 48.693 1.00 83.44 428 LYS A C 1
ATOM 3465 O O . LYS A 1 428 ? 15.625 13.367 48.241 1.00 83.44 428 LYS A O 1
ATOM 3470 N N . ASN A 1 429 ? 15.881 11.299 49.098 1.00 83.44 429 ASN A N 1
ATOM 3471 C CA . ASN A 1 429 ? 14.462 10.975 49.043 1.00 83.44 429 ASN A CA 1
ATOM 3472 C C . ASN A 1 429 ? 13.667 11.609 50.203 1.00 83.44 429 ASN A C 1
ATOM 3474 O O . ASN A 1 429 ? 14.234 12.137 51.164 1.00 83.44 429 ASN A O 1
ATOM 3478 N N . GLU A 1 430 ? 12.337 11.542 50.131 1.00 77.31 430 GLU A N 1
ATOM 3479 C CA . GLU A 1 430 ? 11.442 12.015 51.196 1.00 77.31 430 GLU A CA 1
ATOM 3480 C C . GLU A 1 430 ? 11.552 11.175 52.481 1.00 77.31 430 GLU A C 1
ATOM 3482 O O . GLU A 1 430 ? 11.313 11.702 53.567 1.00 77.31 430 GLU A O 1
ATOM 3487 N N . ALA A 1 431 ? 12.029 9.927 52.394 1.00 73.81 431 ALA A N 1
ATOM 3488 C CA . ALA A 1 431 ? 12.376 9.101 53.556 1.00 73.81 431 ALA A CA 1
ATOM 3489 C C . ALA A 1 431 ? 13.676 9.541 54.278 1.00 73.81 431 ALA A C 1
ATOM 3491 O O . ALA A 1 431 ? 14.046 8.960 55.298 1.00 73.81 431 ALA A O 1
ATOM 3492 N N . GLY A 1 432 ? 14.371 10.571 53.777 1.00 75.44 432 GLY A N 1
ATOM 3493 C CA . GLY A 1 432 ? 15.583 11.139 54.376 1.00 75.44 432 GLY A CA 1
ATOM 3494 C C . GLY A 1 432 ? 16.873 10.372 54.075 1.00 75.44 432 GLY A C 1
ATOM 3495 O O . GLY A 1 432 ? 17.915 10.702 54.641 1.00 75.44 432 GLY A O 1
ATOM 3496 N N . VAL A 1 433 ? 16.808 9.378 53.193 1.00 77.69 433 VAL A N 1
ATOM 3497 C CA . VAL A 1 433 ? 17.937 8.563 52.750 1.00 77.69 433 VAL A CA 1
ATOM 3498 C C . VAL A 1 433 ? 18.573 9.190 51.515 1.00 77.69 433 VAL A C 1
ATOM 3500 O O . VAL A 1 433 ? 17.885 9.673 50.611 1.00 77.69 433 VAL A O 1
ATOM 3503 N N . GLU A 1 434 ? 19.903 9.192 51.502 1.00 86.38 434 GLU A N 1
ATOM 3504 C CA . GLU A 1 434 ? 20.717 9.843 50.484 1.00 86.38 434 GLU A CA 1
ATOM 3505 C C . GLU A 1 434 ? 21.705 8.864 49.868 1.00 86.38 434 GLU A C 1
ATOM 3507 O O . GLU A 1 434 ? 22.283 8.048 50.584 1.00 86.38 434 GLU A O 1
ATOM 3512 N N . TRP A 1 435 ? 21.932 8.988 48.565 1.00 86.06 435 TRP A N 1
ATOM 3513 C CA . TRP A 1 435 ? 22.990 8.267 47.861 1.00 86.06 435 TRP A CA 1
ATOM 3514 C C . TRP A 1 435 ? 23.519 9.088 46.688 1.00 86.06 435 TRP A C 1
ATOM 3516 O O . TRP A 1 435 ? 22.907 10.073 46.247 1.00 86.06 435 TRP A O 1
ATOM 3526 N N . ASN A 1 436 ? 24.687 8.700 46.191 1.00 82.31 436 ASN A N 1
ATOM 3527 C CA . ASN A 1 436 ? 25.322 9.378 45.073 1.00 82.31 436 ASN A CA 1
ATOM 3528 C C . ASN A 1 436 ? 24.656 8.996 43.748 1.00 82.31 436 ASN A C 1
ATOM 3530 O O . ASN A 1 436 ? 24.242 7.863 43.543 1.00 82.31 436 ASN A O 1
ATOM 3534 N N . LEU A 1 437 ? 24.594 9.937 42.813 1.00 70.12 437 LEU A N 1
ATOM 3535 C CA . LEU A 1 437 ? 24.197 9.701 41.429 1.00 70.12 437 LEU A CA 1
ATOM 3536 C C . LEU A 1 437 ? 25.398 9.925 40.511 1.00 70.12 437 LEU A C 1
ATOM 3538 O O . LEU A 1 437 ? 26.135 10.903 40.671 1.00 70.12 437 LEU A O 1
ATOM 3542 N N . GLN A 1 438 ? 25.576 9.042 39.536 1.00 66.88 438 GLN A N 1
ATOM 3543 C CA . GLN A 1 438 ? 26.542 9.166 38.455 1.00 66.88 438 GLN A CA 1
ATOM 3544 C C . GLN A 1 438 ? 25.807 9.381 37.128 1.00 66.88 438 GLN A C 1
ATOM 3546 O O . GLN A 1 438 ? 24.985 8.556 36.743 1.00 66.88 438 GLN A O 1
ATOM 3551 N N . PRO A 1 439 ? 26.065 10.475 36.402 1.00 54.78 439 PRO A N 1
ATOM 3552 C CA . PRO A 1 439 ? 25.498 10.651 35.073 1.00 54.78 439 PRO A CA 1
ATOM 3553 C C . PRO A 1 439 ? 26.129 9.672 34.075 1.00 54.78 439 PRO A C 1
ATOM 3555 O O . PRO A 1 439 ? 27.346 9.668 33.898 1.00 54.78 439 PRO A O 1
ATOM 3558 N N . ASP A 1 440 ? 25.295 8.883 33.399 1.00 51.94 440 ASP A N 1
ATOM 3559 C CA . ASP A 1 440 ? 25.668 8.120 32.208 1.00 51.94 440 ASP A CA 1
ATOM 3560 C C . ASP A 1 440 ? 25.303 8.931 30.973 1.00 51.94 440 ASP A C 1
ATOM 3562 O O . ASP A 1 440 ? 24.176 8.935 30.468 1.00 51.94 440 ASP A O 1
ATOM 3566 N N . ILE A 1 441 ? 26.310 9.676 30.539 1.00 42.00 441 ILE A N 1
ATOM 3567 C CA . ILE A 1 441 ? 26.215 10.691 29.498 1.00 42.00 441 ILE A CA 1
ATOM 3568 C C . ILE A 1 441 ? 25.908 10.051 28.136 1.00 42.00 441 ILE A C 1
ATOM 3570 O O . ILE A 1 441 ? 25.226 10.664 27.321 1.00 42.00 441 ILE A O 1
ATOM 3574 N N . ASN A 1 442 ? 26.338 8.807 27.906 1.00 39.50 442 ASN A N 1
ATOM 3575 C CA . ASN A 1 442 ? 26.171 8.129 26.619 1.00 39.50 442 ASN A CA 1
ATOM 3576 C C . ASN A 1 442 ? 24.740 7.623 26.403 1.00 39.50 442 ASN A C 1
ATOM 3578 O O . ASN A 1 442 ? 24.305 7.480 25.265 1.00 39.50 442 ASN A O 1
ATOM 3582 N N . ASN A 1 443 ? 24.008 7.382 27.493 1.00 40.91 443 ASN A N 1
ATOM 3583 C CA . ASN A 1 443 ? 22.653 6.833 27.458 1.00 40.91 443 ASN A CA 1
ATOM 3584 C C . ASN A 1 443 ? 21.587 7.813 27.973 1.00 40.91 443 ASN A C 1
ATOM 3586 O O . ASN A 1 443 ? 20.420 7.441 28.085 1.00 40.91 443 ASN A O 1
ATOM 3590 N N . ASN A 1 444 ? 21.974 9.055 28.289 1.00 48.44 444 ASN A N 1
ATOM 3591 C CA . ASN A 1 444 ? 21.112 10.093 28.862 1.00 48.44 444 ASN A CA 1
ATOM 3592 C C . ASN A 1 444 ? 20.371 9.634 30.140 1.00 48.44 444 ASN A C 1
ATOM 3594 O O . ASN A 1 444 ? 19.181 9.902 30.320 1.00 48.44 444 ASN A O 1
ATOM 3598 N N . LYS A 1 445 ? 21.073 8.914 31.028 1.00 50.78 445 LYS A N 1
ATOM 3599 C CA . LYS A 1 445 ? 20.542 8.373 32.293 1.00 50.78 445 LYS A CA 1
ATOM 3600 C C . LYS A 1 445 ? 21.318 8.916 33.499 1.00 50.78 445 LYS A C 1
ATOM 3602 O O . LYS A 1 445 ? 22.489 9.274 33.399 1.00 50.78 445 LYS A O 1
ATOM 3607 N N . LEU A 1 446 ? 20.676 8.950 34.668 1.00 57.88 446 LEU A N 1
ATOM 3608 C CA . LEU A 1 446 ? 21.346 9.138 35.960 1.00 57.88 446 LEU A CA 1
ATOM 3609 C C . LEU A 1 446 ? 21.403 7.781 36.661 1.00 57.88 446 LEU A C 1
ATOM 3611 O O . LEU A 1 446 ? 20.378 7.261 37.092 1.00 57.88 446 LEU A O 1
ATOM 3615 N N . ILE A 1 447 ? 22.598 7.210 36.748 1.00 62.44 447 ILE A N 1
ATOM 3616 C CA . ILE A 1 447 ? 22.857 5.933 37.405 1.00 62.44 447 ILE A CA 1
ATOM 3617 C C . ILE A 1 447 ? 22.987 6.162 38.909 1.00 62.44 447 ILE A C 1
ATOM 3619 O O . ILE A 1 447 ? 23.602 7.125 39.367 1.00 62.44 447 ILE A O 1
ATOM 3623 N N . THR A 1 448 ? 22.401 5.268 39.694 1.00 72.00 448 THR A N 1
ATOM 3624 C CA . THR A 1 448 ? 22.557 5.271 41.144 1.00 72.00 448 THR A CA 1
ATOM 3625 C C . THR A 1 448 ? 23.925 4.718 41.549 1.00 72.00 448 THR A C 1
ATOM 3627 O O . THR A 1 448 ? 24.379 3.714 41.015 1.00 72.00 448 THR A O 1
ATOM 3630 N N . GLY A 1 449 ? 24.595 5.360 42.501 1.00 66.38 449 GLY A N 1
ATOM 3631 C CA . GLY A 1 449 ? 25.824 4.849 43.099 1.00 66.38 449 GLY A CA 1
ATOM 3632 C C . GLY A 1 449 ? 25.574 3.592 43.934 1.00 66.38 449 GLY A C 1
ATOM 3633 O O . GLY A 1 449 ? 24.454 3.354 44.393 1.00 66.38 449 GLY A O 1
ATOM 3634 N N . GLU A 1 450 ? 26.639 2.817 44.160 1.00 71.00 450 GLU A N 1
ATOM 3635 C CA . GLU A 1 450 ? 26.641 1.587 44.978 1.00 71.00 450 GLU A CA 1
ATOM 3636 C C . GLU A 1 450 ? 26.240 1.828 46.448 1.00 71.00 450 GLU A C 1
ATOM 3638 O O . GLU A 1 450 ? 25.997 0.891 47.202 1.00 71.00 450 GLU A O 1
ATOM 3643 N N . ASP A 1 451 ? 26.172 3.090 46.877 1.00 74.62 451 ASP A N 1
ATOM 3644 C CA . ASP A 1 451 ? 25.727 3.506 48.204 1.00 74.62 451 ASP A CA 1
ATOM 3645 C C . ASP A 1 451 ? 24.199 3.625 48.334 1.00 74.62 451 ASP A C 1
ATOM 3647 O O . ASP A 1 451 ? 23.709 3.981 49.406 1.00 74.62 451 ASP A O 1
ATOM 3651 N N . ASN A 1 452 ? 23.435 3.308 47.281 1.00 77.88 452 ASN A N 1
ATOM 3652 C CA . ASN A 1 452 ? 21.978 3.242 47.336 1.00 77.88 452 ASN A CA 1
ATOM 3653 C C . ASN A 1 452 ? 21.502 1.992 48.099 1.00 77.88 452 ASN A C 1
ATOM 3655 O O . ASN A 1 452 ? 21.602 0.876 47.586 1.00 77.88 452 ASN A O 1
ATOM 3659 N N . PRO A 1 453 ? 20.895 2.147 49.290 1.00 68.69 453 PRO A N 1
ATOM 3660 C CA . PRO A 1 453 ? 20.492 1.013 50.118 1.00 68.69 453 PRO A CA 1
ATOM 3661 C C . PRO A 1 453 ? 19.264 0.263 49.580 1.00 68.69 453 PRO A C 1
ATOM 3663 O O . PRO A 1 453 ? 18.855 -0.733 50.174 1.00 68.69 453 PRO A O 1
ATOM 3666 N N . TYR A 1 454 ? 18.665 0.741 48.485 1.00 65.88 454 TYR A N 1
ATOM 3667 C CA . TYR A 1 454 ? 17.490 0.156 47.836 1.00 65.88 454 TYR A CA 1
ATOM 3668 C C . TYR A 1 454 ? 17.823 -0.572 46.527 1.00 65.88 454 TYR A C 1
ATOM 3670 O O . TYR A 1 454 ? 16.912 -0.963 45.801 1.00 65.88 454 TYR A O 1
ATOM 3678 N N . GLN A 1 455 ? 19.107 -0.753 46.204 1.00 61.53 455 GLN A N 1
ATOM 3679 C CA . GLN A 1 455 ? 19.529 -1.462 45.000 1.00 61.53 455 GLN A CA 1
ATOM 3680 C C . GLN A 1 455 ? 19.129 -2.950 45.089 1.00 61.53 455 GLN A C 1
ATOM 3682 O O . GLN A 1 455 ? 19.683 -3.713 45.879 1.00 61.53 455 GLN A O 1
ATOM 3687 N N . THR A 1 456 ? 18.133 -3.363 44.302 1.00 55.09 456 THR A N 1
ATOM 3688 C CA . THR A 1 456 ? 17.752 -4.773 44.115 1.00 55.09 456 THR A CA 1
ATOM 3689 C C . THR A 1 456 ? 18.465 -5.360 42.895 1.00 55.09 456 THR A C 1
ATOM 3691 O O . THR A 1 456 ? 18.800 -4.623 41.977 1.00 55.09 456 THR A O 1
ATOM 3694 N N . GLU A 1 457 ? 18.648 -6.686 42.831 1.00 46.19 457 GLU A N 1
ATOM 3695 C CA . GLU A 1 457 ? 19.250 -7.426 41.689 1.00 46.19 457 GLU A CA 1
ATOM 3696 C C . GLU A 1 457 ? 18.512 -7.250 40.337 1.00 46.19 457 GLU A C 1
ATOM 3698 O O . GLU A 1 457 ? 18.909 -7.813 39.321 1.00 46.19 457 GLU A O 1
ATOM 3703 N N . TYR A 1 458 ? 17.437 -6.463 40.318 1.00 38.38 458 TYR A N 1
ATOM 3704 C CA . TYR A 1 458 ? 16.636 -6.102 39.157 1.00 38.38 458 TYR A CA 1
ATOM 3705 C C . TYR A 1 458 ? 16.540 -4.572 39.101 1.00 38.38 458 TYR A C 1
ATOM 3707 O O . TYR A 1 458 ? 16.134 -3.966 40.095 1.00 38.38 458 TYR A O 1
ATOM 3715 N N . GLU A 1 459 ? 16.895 -3.961 37.966 1.00 48.44 459 GLU A N 1
ATOM 3716 C CA . GLU A 1 459 ? 16.676 -2.535 37.679 1.00 48.44 459 GLU A CA 1
ATOM 3717 C C . GLU A 1 459 ? 15.359 -2.371 36.900 1.00 48.44 459 GLU A C 1
ATOM 3719 O O . GLU A 1 459 ? 15.292 -2.758 35.732 1.00 48.44 459 GLU A O 1
ATOM 3724 N N . PRO A 1 460 ? 14.280 -1.837 37.498 1.00 40.59 460 PRO A N 1
ATOM 3725 C CA . PRO A 1 460 ? 13.093 -1.449 36.746 1.00 40.59 460 PRO A CA 1
ATOM 3726 C C . PRO A 1 460 ? 13.359 -0.134 35.996 1.00 40.59 460 PRO A C 1
ATOM 3728 O O . PRO A 1 460 ? 13.930 0.801 36.558 1.00 40.59 460 PRO A O 1
ATOM 3731 N N . ASP A 1 461 ? 12.917 -0.031 34.740 1.00 42.28 461 ASP A N 1
ATOM 3732 C CA . ASP A 1 461 ? 12.945 1.230 33.990 1.00 42.28 461 ASP A CA 1
ATOM 3733 C C . ASP A 1 461 ? 11.928 2.219 34.592 1.00 42.28 461 ASP A C 1
ATOM 3735 O O . ASP A 1 461 ? 10.717 2.076 34.410 1.00 42.28 461 ASP A O 1
ATOM 3739 N N . PHE A 1 462 ? 12.409 3.240 35.304 1.00 45.41 462 PHE A N 1
ATOM 3740 C CA . PHE A 1 462 ? 11.578 4.328 35.828 1.00 45.41 462 PHE A CA 1
ATOM 3741 C C . PHE A 1 462 ? 11.774 5.620 35.029 1.00 45.41 462 PHE A C 1
ATOM 3743 O O . PHE A 1 462 ? 12.889 5.961 34.632 1.00 45.41 462 PHE A O 1
ATOM 3750 N N . MET A 1 463 ? 10.702 6.397 34.859 1.00 41.84 463 MET A N 1
ATOM 3751 C CA . MET A 1 463 ? 10.787 7.759 34.320 1.00 41.84 463 MET A CA 1
ATOM 3752 C C . MET A 1 463 ? 10.872 8.788 35.449 1.00 41.84 463 MET A C 1
ATOM 3754 O O . MET A 1 463 ? 10.100 8.728 36.407 1.00 41.84 463 MET A O 1
ATOM 3758 N N . ILE A 1 464 ? 11.790 9.748 35.317 1.00 48.50 464 ILE A N 1
ATOM 3759 C CA . ILE A 1 464 ? 12.003 10.844 36.269 1.00 48.50 464 ILE A CA 1
ATOM 3760 C C . ILE A 1 464 ? 11.364 12.125 35.717 1.00 48.50 464 ILE A C 1
ATOM 3762 O O . ILE A 1 464 ? 11.683 12.539 34.605 1.00 48.50 464 ILE A O 1
ATOM 3766 N N . ILE A 1 465 ? 10.511 12.787 36.504 1.00 45.50 465 ILE A N 1
ATOM 3767 C CA . ILE A 1 465 ? 9.926 14.093 36.150 1.00 45.50 465 ILE A CA 1
ATOM 3768 C C . ILE A 1 465 ? 10.374 15.167 37.144 1.00 45.50 465 ILE A C 1
ATOM 3770 O O . ILE A 1 465 ? 10.282 14.963 38.356 1.00 45.50 465 ILE A O 1
ATOM 3774 N N . LYS A 1 466 ? 10.840 16.316 36.632 1.00 50.69 466 LYS A N 1
ATOM 3775 C CA . LYS A 1 466 ? 11.229 17.496 37.422 1.00 50.69 466 LYS A CA 1
ATOM 3776 C C . LYS A 1 466 ? 9.994 18.289 37.860 1.00 50.69 466 LYS A C 1
ATOM 3778 O O . LYS A 1 466 ? 9.162 18.640 37.030 1.00 50.69 466 LYS A O 1
ATOM 3783 N N . SER A 1 467 ? 9.893 18.607 39.146 1.00 48.62 467 SER A N 1
ATOM 3784 C CA . SER A 1 467 ? 8.829 19.423 39.741 1.00 48.62 467 SER A CA 1
ATOM 3785 C C . SER A 1 467 ? 9.347 20.815 40.117 1.00 48.62 467 SER A C 1
ATOM 3787 O O . SER A 1 467 ? 10.469 20.961 40.608 1.00 48.62 467 SER A O 1
ATOM 3789 N N . SER A 1 468 ? 8.532 21.849 39.886 1.00 43.38 468 SER A N 1
ATOM 3790 C CA . SER A 1 468 ? 8.926 23.257 40.027 1.00 43.38 468 SER A CA 1
ATOM 3791 C C . SER A 1 468 ? 8.870 23.805 41.458 1.00 43.38 468 SER A C 1
ATOM 3793 O O . SER A 1 468 ? 9.511 24.815 41.724 1.00 43.38 468 SER A O 1
ATOM 3795 N N . GLU A 1 469 ? 8.175 23.161 42.403 1.00 48.16 469 GLU A N 1
ATOM 3796 C CA . GLU A 1 469 ? 8.148 23.562 43.821 1.00 48.16 469 GLU A CA 1
ATOM 3797 C C . GLU A 1 469 ? 7.900 22.360 44.746 1.00 48.16 469 GLU A C 1
ATOM 3799 O O . GLU A 1 469 ? 7.269 21.378 44.350 1.00 48.16 469 GLU A O 1
ATOM 3804 N N . LYS A 1 470 ? 8.324 22.472 46.019 1.00 47.19 470 LYS A N 1
ATOM 3805 C CA . LYS A 1 470 ? 7.992 21.540 47.116 1.00 47.19 470 LYS A CA 1
ATOM 3806 C C . LYS A 1 470 ? 6.507 21.678 47.495 1.00 47.19 470 LYS A C 1
ATOM 3808 O O . LYS A 1 470 ? 6.155 22.093 48.599 1.00 47.19 470 LYS A O 1
ATOM 3813 N N . SER A 1 471 ? 5.620 21.417 46.544 1.00 35.31 471 SER A N 1
ATOM 3814 C CA . SER A 1 471 ? 4.179 21.560 46.700 1.00 35.31 471 SER A CA 1
ATOM 3815 C C . SER A 1 471 ? 3.579 20.250 47.214 1.00 35.31 471 SER A C 1
ATOM 3817 O O . SER A 1 471 ? 3.384 19.279 46.497 1.00 35.31 471 SER A O 1
ATOM 3819 N N . LYS A 1 472 ? 3.368 20.257 48.535 1.00 30.56 472 LYS A N 1
ATOM 3820 C CA . LYS A 1 472 ? 2.309 19.589 49.307 1.00 30.56 472 LYS A CA 1
ATOM 3821 C C . LYS A 1 472 ? 1.678 18.336 48.684 1.00 30.56 472 LYS A C 1
ATOM 3823 O O . LYS A 1 472 ? 0.782 18.436 47.856 1.00 30.56 472 LYS A O 1
ATOM 3828 N N . SER A 1 473 ? 2.055 17.189 49.252 1.00 29.20 473 SER A N 1
ATOM 3829 C CA . SER A 1 473 ? 1.152 16.102 49.666 1.00 29.20 473 SER A CA 1
ATOM 3830 C C . SER A 1 473 ? -0.209 16.064 48.953 1.00 29.20 473 SER A C 1
ATOM 3832 O O . SER A 1 473 ? -1.194 16.619 49.450 1.00 29.20 473 SER A O 1
ATOM 3834 N N . VAL A 1 474 ? -0.286 15.337 47.842 1.00 27.05 474 VAL A N 1
ATOM 3835 C CA . VAL A 1 474 ? -1.518 14.606 47.534 1.00 27.05 474 VAL A CA 1
ATOM 3836 C C . VAL A 1 474 ? -1.521 13.405 48.486 1.00 27.05 474 VAL A C 1
ATOM 3838 O O . VAL A 1 474 ? -0.501 12.717 48.568 1.00 27.05 474 VAL A O 1
ATOM 3841 N N . PRO A 1 475 ? -2.575 13.209 49.293 1.00 24.77 475 PRO A N 1
ATOM 3842 C CA . PRO A 1 475 ? -2.561 12.245 50.383 1.00 24.77 475 PRO A CA 1
ATOM 3843 C C . PRO A 1 475 ? -2.288 10.832 49.866 1.00 24.77 475 PRO A C 1
ATOM 3845 O O . PRO A 1 475 ? -2.989 10.311 49.001 1.00 24.77 475 PRO A O 1
ATOM 3848 N N . GLN A 1 476 ? -1.235 10.240 50.421 1.00 24.61 476 GLN A N 1
ATOM 3849 C CA . GLN A 1 476 ? -0.905 8.834 50.296 1.00 24.61 476 GLN A CA 1
ATOM 3850 C C . GLN A 1 476 ? -1.830 8.044 51.231 1.00 24.61 476 GLN A C 1
ATOM 3852 O O . GLN A 1 476 ? -2.060 8.442 52.372 1.00 24.61 476 GLN A O 1
ATOM 3857 N N . SER A 1 477 ? -2.307 6.915 50.715 1.00 25.48 477 SER A N 1
ATOM 3858 C CA . SER A 1 477 ? -2.865 5.772 51.439 1.00 25.48 477 SER A CA 1
ATOM 3859 C C . SER A 1 477 ? -4.102 6.007 52.315 1.00 25.48 477 SER A C 1
ATOM 3861 O O . SER A 1 477 ? -3.998 6.361 53.483 1.00 25.48 477 SER A O 1
ATOM 3863 N N . GLU A 1 478 ? -5.247 5.553 51.818 1.00 24.84 478 GLU A N 1
ATOM 3864 C CA . GLU A 1 478 ? -5.847 4.374 52.443 1.00 24.84 478 GLU A CA 1
ATOM 3865 C C . GLU A 1 478 ? -6.003 3.299 51.365 1.00 24.84 478 GLU A C 1
ATOM 3867 O O . GLU A 1 478 ? -6.549 3.567 50.300 1.00 24.84 478 GLU A O 1
ATOM 3872 N N . GLU A 1 479 ? -5.408 2.137 51.655 1.00 24.83 479 GLU A N 1
ATOM 3873 C CA . GLU A 1 479 ? -5.635 0.810 51.070 1.00 24.83 479 GLU A CA 1
ATOM 3874 C C . GLU A 1 479 ? -5.853 0.716 49.562 1.00 24.83 479 GLU A C 1
ATOM 3876 O O . GLU A 1 479 ? -6.892 1.104 49.062 1.00 24.83 479 GLU A O 1
ATOM 3881 N N . TYR A 1 480 ? -4.951 0.021 48.860 1.00 33.94 480 TYR A N 1
ATOM 3882 C CA . TYR A 1 480 ? -5.300 -0.684 47.625 1.00 33.94 480 TYR A CA 1
ATOM 3883 C C . TYR A 1 480 ? -6.525 -1.584 47.865 1.00 33.94 480 TYR A C 1
ATOM 3885 O O . TYR A 1 480 ? -6.376 -2.605 48.547 1.00 33.94 480 TYR A O 1
ATOM 3893 N N . PRO A 1 481 ? -7.685 -1.352 47.219 1.00 25.20 481 PRO A N 1
ATOM 3894 C CA . PRO A 1 481 ? -8.665 -2.400 47.056 1.00 25.20 481 PRO A CA 1
ATOM 3895 C C . PRO A 1 481 ? -8.618 -2.817 45.586 1.00 25.20 481 PRO A C 1
ATOM 3897 O O . PRO A 1 481 ? -8.577 -2.003 44.665 1.00 25.20 481 PRO A O 1
ATOM 3900 N N . ARG A 1 482 ? -8.665 -4.120 45.340 1.00 29.86 482 ARG A N 1
ATOM 3901 C CA . ARG A 1 482 ? -8.772 -4.736 44.010 1.00 29.86 482 ARG A CA 1
ATOM 3902 C C . ARG A 1 482 ? -10.106 -4.408 43.288 1.00 29.86 482 ARG A C 1
ATOM 3904 O O . ARG A 1 482 ? -10.689 -5.297 42.679 1.00 29.86 482 ARG A O 1
ATOM 3911 N N . HIS A 1 483 ? -10.633 -3.178 43.381 1.00 26.89 483 HIS A N 1
ATOM 3912 C CA . HIS A 1 483 ? -12.031 -2.844 43.073 1.00 26.89 483 HIS A CA 1
ATOM 3913 C C . HIS A 1 483 ? -12.312 -1.454 42.448 1.00 26.89 483 HIS A C 1
ATOM 3915 O O . HIS A 1 483 ? -13.470 -1.041 42.438 1.00 26.89 483 HIS A O 1
ATOM 3921 N N . LEU A 1 484 ? -11.339 -0.720 41.889 1.00 27.66 484 LEU A N 1
ATOM 3922 C CA . LEU A 1 484 ? -11.596 0.618 41.314 1.00 27.66 484 LEU A CA 1
ATOM 3923 C C . LEU A 1 484 ? -11.122 0.780 39.857 1.00 27.66 484 LEU A C 1
ATOM 3925 O O . LEU A 1 484 ? -10.252 1.585 39.563 1.00 27.66 484 LEU A O 1
ATOM 3929 N N . PHE A 1 485 ? -11.793 0.097 38.928 1.00 31.23 485 PHE A N 1
ATOM 3930 C CA . PHE A 1 485 ? -12.094 0.681 37.611 1.00 31.23 485 PHE A CA 1
ATOM 3931 C C . PHE A 1 485 ? -13.565 1.115 37.600 1.00 31.23 485 PHE A C 1
ATOM 3933 O O . PHE A 1 485 ? -14.386 0.621 36.832 1.00 31.23 485 PHE A O 1
ATOM 3940 N N . ARG A 1 486 ? -13.947 2.008 38.522 1.00 33.16 486 ARG A N 1
ATOM 3941 C CA . ARG A 1 486 ? -15.212 2.739 38.376 1.00 33.16 486 ARG A CA 1
ATOM 3942 C C . ARG A 1 486 ? -14.934 3.959 37.516 1.00 33.16 486 ARG A C 1
ATOM 3944 O O . ARG A 1 486 ? -14.120 4.788 37.905 1.00 33.16 486 ARG A O 1
ATOM 3951 N N . LEU A 1 487 ? -15.631 4.031 36.382 1.00 29.00 487 LEU A N 1
ATOM 3952 C CA . LEU A 1 487 ? -15.650 5.156 35.447 1.00 29.00 487 LEU A CA 1
ATOM 3953 C C . LEU A 1 487 ? -15.698 6.492 36.205 1.00 29.00 487 LEU A C 1
ATOM 3955 O O . LEU A 1 487 ? -16.732 6.857 36.765 1.00 29.00 487 LEU A O 1
ATOM 3959 N N . SER A 1 488 ? -14.575 7.203 36.239 1.00 35.03 488 SER A N 1
ATOM 3960 C CA . SER A 1 488 ? -14.517 8.626 36.576 1.00 35.03 488 SER A CA 1
ATOM 3961 C C . SER A 1 488 ? -14.643 9.440 35.283 1.00 35.03 488 SER A C 1
ATOM 3963 O O . SER A 1 488 ? -14.355 8.933 34.200 1.00 35.03 488 SER A O 1
ATOM 3965 N N . GLN A 1 489 ? -15.050 10.711 35.365 1.00 35.12 489 GLN A N 1
ATOM 3966 C CA . GLN A 1 489 ? -15.136 11.597 34.188 1.00 35.12 489 GLN A CA 1
ATOM 3967 C C . GLN A 1 489 ? -13.808 11.729 33.410 1.00 35.12 489 GLN A C 1
ATOM 3969 O O . GLN A 1 489 ? -13.837 12.094 32.242 1.00 35.12 489 GLN A O 1
ATOM 3974 N N . GLU A 1 490 ? -12.671 11.381 34.020 1.00 36.38 490 GLU A N 1
ATOM 3975 C CA . GLU A 1 490 ? -11.330 11.410 33.415 1.00 36.38 490 GLU A CA 1
ATOM 3976 C C . GLU A 1 490 ? -10.919 10.083 32.732 1.00 36.38 490 GLU A C 1
ATOM 3978 O O . GLU A 1 490 ? -9.863 10.020 32.112 1.00 36.38 490 GLU A O 1
ATOM 3983 N N . THR A 1 491 ? -11.731 9.019 32.837 1.00 43.03 491 THR A N 1
ATOM 3984 C CA . THR A 1 491 ? -11.440 7.656 32.323 1.00 43.03 491 THR A CA 1
ATOM 3985 C C . THR A 1 491 ? -12.477 7.146 31.315 1.00 43.03 491 THR A C 1
ATOM 3987 O O . THR A 1 491 ? -12.543 5.952 31.022 1.00 43.03 491 THR A O 1
ATOM 3990 N N . VAL A 1 492 ? -13.314 8.038 30.779 1.00 46.50 492 VAL A N 1
ATOM 3991 C CA . VAL A 1 492 ? -14.271 7.696 29.719 1.00 46.50 492 VAL A CA 1
ATOM 3992 C C . VAL A 1 492 ? -13.500 7.497 28.406 1.00 46.50 492 VAL A C 1
ATOM 3994 O O . VAL A 1 492 ? -12.757 8.405 28.035 1.00 46.50 492 VAL A O 1
ATOM 3997 N N . PRO A 1 493 ? -13.667 6.358 27.700 1.00 52.38 493 PRO A N 1
ATOM 3998 C CA . PRO A 1 493 ? -13.015 6.142 26.412 1.00 52.38 493 PRO A CA 1
ATOM 3999 C C . PRO A 1 493 ? -13.357 7.257 25.423 1.00 52.38 493 PRO A C 1
ATOM 4001 O O . PRO A 1 493 ? -14.496 7.746 25.423 1.00 52.38 493 PRO A O 1
ATOM 4004 N N . SER A 1 494 ? -12.406 7.642 24.571 1.00 57.22 494 SER A N 1
ATOM 4005 C CA . SER A 1 494 ? -12.604 8.743 23.628 1.00 57.22 494 SER A CA 1
ATOM 4006 C C . SER A 1 494 ? -13.856 8.522 22.769 1.00 57.22 494 SER A C 1
ATOM 4008 O O . SER A 1 494 ? -14.121 7.437 22.243 1.00 57.22 494 SER A O 1
ATOM 4010 N N . ILE A 1 495 ? -14.654 9.580 22.614 1.00 52.16 495 ILE A N 1
ATOM 4011 C CA . ILE A 1 495 ? -15.850 9.596 21.753 1.00 52.16 495 ILE A CA 1
ATOM 4012 C C . ILE A 1 495 ? -15.469 9.966 20.305 1.00 52.16 495 ILE A C 1
ATOM 4014 O O . ILE A 1 495 ? -16.336 10.113 19.443 1.00 52.16 495 ILE A O 1
ATOM 4018 N N . SER A 1 496 ? -14.175 10.155 20.022 1.00 47.19 496 SER A N 1
ATOM 4019 C CA . SER A 1 496 ? -13.696 10.605 18.716 1.00 47.19 496 SER A CA 1
ATOM 4020 C C . SER A 1 496 ? -14.050 9.596 17.614 1.00 47.19 496 SER A C 1
ATOM 4022 O O . SER A 1 496 ? -13.658 8.428 17.622 1.00 47.19 496 SER A O 1
ATOM 4024 N N . ASN A 1 497 ? -14.851 10.050 16.646 1.00 50.31 497 ASN A N 1
ATOM 4025 C CA . ASN A 1 497 ? -15.199 9.261 15.474 1.00 50.31 497 ASN A CA 1
ATOM 4026 C C . ASN A 1 497 ? -14.111 9.412 14.404 1.00 50.31 497 ASN A C 1
ATOM 4028 O O . ASN A 1 497 ? -14.140 10.328 13.583 1.00 50.31 497 ASN A O 1
ATOM 4032 N N . ILE A 1 498 ? -13.179 8.470 14.398 1.00 55.12 498 ILE A N 1
ATOM 4033 C CA . ILE A 1 498 ? -12.076 8.382 13.433 1.00 55.12 498 ILE A CA 1
ATOM 4034 C C . ILE A 1 498 ? -12.508 8.103 11.986 1.00 55.12 498 ILE A C 1
ATOM 4036 O O . ILE A 1 498 ? -11.714 8.317 11.082 1.00 55.12 498 ILE A O 1
ATOM 4040 N N . TRP A 1 499 ? -13.763 7.717 11.714 1.00 42.22 499 TRP A N 1
ATOM 4041 C CA . TRP A 1 499 ? -14.237 7.563 10.328 1.00 42.22 499 TRP A CA 1
ATOM 4042 C C . TRP A 1 499 ? -14.310 8.885 9.551 1.00 42.22 499 TRP A C 1
ATOM 4044 O O . TRP A 1 499 ? -14.259 8.870 8.321 1.00 42.22 499 TRP A O 1
ATOM 4054 N N . PHE A 1 500 ? -14.459 10.020 10.244 1.00 35.91 500 PHE A N 1
ATOM 4055 C CA . PHE A 1 500 ? -14.730 11.325 9.624 1.00 35.91 500 PHE A CA 1
ATOM 4056 C C . PHE A 1 500 ? -13.842 12.463 10.159 1.00 35.91 500 PHE A C 1
ATOM 4058 O O . PHE A 1 500 ? -14.122 13.631 9.890 1.00 35.91 500 PHE A O 1
ATOM 4065 N N . GLN A 1 501 ? -12.783 12.155 10.919 1.00 40.62 501 GLN A N 1
ATOM 4066 C CA . GLN A 1 501 ? -11.904 13.155 11.538 1.00 40.62 501 GLN A CA 1
ATOM 4067 C C . GLN A 1 501 ? -10.457 13.033 11.048 1.00 40.62 501 GLN A C 1
ATOM 4069 O O . GLN A 1 501 ? -9.904 11.942 10.970 1.00 40.62 501 GLN A O 1
ATOM 4074 N N . LYS A 1 502 ? -9.819 14.175 10.767 1.00 41.72 502 LYS A N 1
ATOM 4075 C CA . LYS A 1 502 ? -8.383 14.264 10.459 1.00 41.72 502 LYS A CA 1
ATOM 4076 C C . LYS A 1 502 ? -7.599 14.117 11.774 1.00 41.72 502 LYS A C 1
ATOM 4078 O O . LYS A 1 502 ? -7.712 14.996 12.626 1.00 41.72 502 LYS A O 1
ATOM 4083 N N . LEU A 1 503 ? -6.833 13.035 11.951 1.00 43.91 503 LEU A N 1
ATOM 4084 C CA . LEU A 1 503 ? -6.153 12.701 13.218 1.00 43.91 503 LEU A CA 1
ATOM 4085 C C . LEU A 1 503 ? -5.210 13.823 13.689 1.00 43.91 503 LEU A C 1
ATOM 4087 O O . LEU A 1 503 ? -4.233 14.140 13.010 1.00 43.91 503 LEU A O 1
ATOM 4091 N N . SER A 1 504 ? -5.490 14.440 14.839 1.00 47.34 504 SER A N 1
ATOM 4092 C CA . SER A 1 504 ? -4.565 15.353 15.531 1.00 47.34 504 SER A CA 1
ATOM 4093 C C . SER A 1 504 ? -3.606 14.579 16.455 1.00 47.34 504 SER A C 1
ATOM 4095 O O . SER A 1 504 ? -3.788 13.386 16.710 1.00 47.34 504 SER A O 1
ATOM 4097 N N . THR A 1 505 ? -2.586 15.253 16.992 1.00 49.38 505 THR A N 1
ATOM 4098 C CA . THR A 1 505 ? -1.702 14.706 18.040 1.00 49.38 505 THR A CA 1
ATOM 4099 C C . THR A 1 505 ? -2.463 14.356 19.324 1.00 49.38 505 THR A C 1
ATOM 4101 O O . THR A 1 505 ? -2.136 13.364 19.976 1.00 49.38 505 THR A O 1
ATOM 4104 N N . GLU A 1 506 ? -3.516 15.108 19.651 1.00 50.00 506 GLU A N 1
ATOM 4105 C CA . GLU A 1 506 ? -4.437 14.811 20.756 1.00 50.00 506 GLU A CA 1
ATOM 4106 C C . GLU A 1 506 ? -5.216 13.515 20.499 1.00 50.00 506 GLU A C 1
ATOM 4108 O O . GLU A 1 506 ? -5.245 12.645 21.366 1.00 50.00 506 GLU A O 1
ATOM 4113 N N . ASN A 1 507 ? -5.731 13.307 19.278 1.00 56.78 507 ASN A N 1
ATOM 4114 C CA . ASN A 1 507 ? -6.421 12.065 18.911 1.00 56.78 507 ASN A CA 1
ATOM 4115 C C . ASN A 1 507 ? -5.500 10.839 19.051 1.00 56.78 507 ASN A C 1
ATOM 4117 O O . ASN A 1 507 ? -5.929 9.798 19.537 1.00 56.78 507 ASN A O 1
ATOM 4121 N N . LEU A 1 508 ? -4.228 10.946 18.651 1.00 62.28 508 LEU A N 1
ATOM 4122 C CA . LEU A 1 508 ? -3.236 9.869 18.805 1.00 62.28 508 LEU A CA 1
ATOM 4123 C C . LEU A 1 508 ? -2.920 9.567 20.276 1.00 62.28 508 LEU A C 1
ATOM 4125 O O . LEU A 1 508 ? -2.742 8.404 20.646 1.00 62.28 508 LEU A O 1
ATOM 4129 N N . PHE A 1 509 ? -2.844 10.595 21.120 1.00 60.31 509 PHE A N 1
ATOM 4130 C CA . PHE A 1 509 ? -2.669 10.432 22.561 1.00 60.31 509 PHE A CA 1
ATOM 4131 C C . PHE A 1 509 ? -3.889 9.770 23.209 1.00 60.31 509 PHE A C 1
ATOM 4133 O O . PHE A 1 509 ? -3.725 8.857 24.019 1.00 60.31 509 PHE A O 1
ATOM 4140 N N . ASP A 1 510 ? -5.092 10.154 22.793 1.00 63.12 510 ASP A N 1
ATOM 4141 C CA . ASP A 1 510 ? -6.340 9.535 23.231 1.00 63.12 510 ASP A CA 1
ATOM 4142 C C . ASP A 1 510 ? -6.440 8.077 22.777 1.00 63.12 510 ASP A C 1
ATOM 4144 O O . ASP A 1 510 ? -6.739 7.216 23.593 1.00 63.12 510 ASP A O 1
ATOM 4148 N N . ILE A 1 511 ? -6.066 7.748 21.535 1.00 68.25 511 ILE A N 1
ATOM 4149 C CA . ILE A 1 511 ? -6.013 6.354 21.060 1.00 68.25 511 ILE A CA 1
ATOM 4150 C C . ILE A 1 511 ? -4.997 5.535 21.874 1.00 68.25 511 ILE A C 1
ATOM 4152 O O . ILE A 1 511 ? -5.263 4.377 22.200 1.00 68.25 511 ILE A O 1
ATOM 4156 N N . LYS A 1 512 ? -3.837 6.106 22.237 1.00 70.31 512 LYS A N 1
ATOM 4157 C CA . LYS A 1 512 ? -2.854 5.440 23.117 1.00 70.31 512 LYS A CA 1
ATOM 4158 C C . LYS A 1 512 ? -3.417 5.208 24.520 1.00 70.31 512 LYS A C 1
ATOM 4160 O O . LYS A 1 512 ? -3.233 4.124 25.071 1.00 70.31 512 LYS A O 1
ATOM 4165 N N . LYS A 1 513 ? -4.112 6.195 25.089 1.00 65.62 513 LYS A N 1
ATOM 4166 C CA . LYS A 1 513 ? -4.794 6.067 26.384 1.00 65.62 513 LYS A CA 1
ATOM 4167 C C . LYS A 1 513 ? -5.895 5.016 26.341 1.00 65.62 513 LYS A C 1
ATOM 4169 O O . LYS A 1 513 ? -5.919 4.146 27.206 1.00 65.62 513 LYS A O 1
ATOM 4174 N N . ASP A 1 514 ? -6.749 5.063 25.323 1.00 69.50 514 ASP A N 1
ATOM 4175 C CA . ASP A 1 514 ? -7.822 4.100 25.098 1.00 69.50 514 ASP A CA 1
ATOM 4176 C C . ASP A 1 514 ? -7.243 2.693 24.931 1.00 69.50 514 ASP A C 1
ATOM 4178 O O . ASP A 1 514 ? -7.745 1.760 25.548 1.00 69.50 514 ASP A O 1
ATOM 4182 N N . LYS A 1 515 ? -6.131 2.524 24.196 1.00 74.12 515 LYS A N 1
ATOM 4183 C CA . LYS A 1 515 ? -5.423 1.236 24.090 1.00 74.12 515 LYS A CA 1
ATOM 4184 C C . LYS A 1 515 ? -5.026 0.704 25.469 1.00 74.12 515 LYS A C 1
ATOM 4186 O O . LYS A 1 515 ? -5.398 -0.416 25.803 1.00 74.12 515 LYS A O 1
ATOM 4191 N N . ILE A 1 516 ? -4.334 1.507 26.282 1.00 68.75 516 ILE A N 1
ATOM 4192 C CA . ILE A 1 516 ? -3.893 1.105 27.630 1.00 68.75 516 ILE A CA 1
ATOM 4193 C C . ILE A 1 516 ? -5.098 0.771 28.522 1.00 68.75 516 ILE A C 1
ATOM 4195 O O . ILE A 1 516 ? -5.096 -0.242 29.227 1.00 68.75 516 ILE A O 1
ATOM 4199 N N . LEU A 1 517 ? -6.145 1.599 28.476 1.00 66.00 517 LEU A N 1
ATOM 4200 C CA . LEU A 1 517 ? -7.371 1.400 29.243 1.00 66.00 517 LEU A CA 1
ATOM 4201 C C . LEU A 1 517 ? -8.054 0.086 28.852 1.00 66.00 517 LEU A C 1
ATOM 4203 O O . LEU A 1 517 ? -8.367 -0.726 29.722 1.00 66.00 517 LEU A O 1
ATOM 4207 N N . ILE A 1 518 ? -8.232 -0.162 27.556 1.00 72.06 518 ILE A N 1
ATOM 4208 C CA . ILE A 1 518 ? -8.872 -1.371 27.034 1.00 72.06 518 ILE A CA 1
ATOM 4209 C C . ILE A 1 518 ? -8.042 -2.614 27.361 1.00 72.06 518 ILE A C 1
ATOM 4211 O O . ILE A 1 518 ? -8.594 -3.590 27.865 1.00 72.06 518 ILE A O 1
ATOM 4215 N N . GLU A 1 519 ? -6.725 -2.580 27.149 1.00 73.38 519 GLU A N 1
ATOM 4216 C CA . GLU A 1 519 ? -5.821 -3.681 27.507 1.00 73.38 519 GLU A CA 1
ATOM 4217 C C . GLU A 1 519 ? -5.877 -3.997 29.008 1.00 73.38 519 GLU A C 1
ATOM 4219 O O . GLU A 1 519 ? -5.831 -5.164 29.404 1.00 73.38 519 GLU A O 1
ATOM 4224 N N . SER A 1 520 ? -6.032 -2.978 29.861 1.00 66.81 520 SER A N 1
ATOM 4225 C CA . SER A 1 520 ? -6.213 -3.178 31.301 1.00 66.81 520 SER A CA 1
ATOM 4226 C C . SER A 1 520 ? -7.563 -3.827 31.637 1.00 66.81 520 SER A C 1
ATOM 4228 O O . SER A 1 520 ? -7.596 -4.794 32.400 1.00 66.81 520 SER A O 1
ATOM 4230 N N . MET A 1 521 ? -8.658 -3.368 31.015 1.00 66.38 521 MET A N 1
ATOM 4231 C CA . MET A 1 521 ? -10.006 -3.907 31.226 1.00 66.38 521 MET A CA 1
ATOM 4232 C C . MET A 1 521 ? -10.115 -5.359 30.758 1.00 66.38 521 MET A C 1
ATOM 4234 O O . MET A 1 521 ? -10.766 -6.176 31.402 1.00 66.38 521 MET A O 1
ATOM 4238 N N . GLN A 1 522 ? -9.440 -5.719 29.667 1.00 65.56 522 GLN A N 1
ATOM 4239 C CA . GLN A 1 522 ? -9.494 -7.069 29.102 1.00 65.56 522 GLN A CA 1
ATOM 4240 C C . GLN A 1 522 ? -8.901 -8.158 29.994 1.00 65.56 522 GLN A C 1
ATOM 4242 O O . GLN A 1 522 ? -9.196 -9.337 29.784 1.00 65.56 522 GLN A O 1
ATOM 4247 N N . LYS A 1 523 ? -8.125 -7.785 31.020 1.00 68.06 523 LYS A N 1
ATOM 4248 C CA . LYS A 1 523 ? -7.646 -8.716 32.051 1.00 68.06 523 LYS A CA 1
ATOM 4249 C C . LYS A 1 523 ? -8.766 -9.200 32.977 1.00 68.06 523 LYS A C 1
ATOM 4251 O O . LYS A 1 523 ? -8.625 -10.270 33.563 1.00 68.06 523 LYS A O 1
ATOM 4256 N N . ASN A 1 524 ? -9.868 -8.453 33.104 1.00 69.25 524 ASN A N 1
ATOM 4257 C CA . ASN A 1 524 ? -11.040 -8.860 33.876 1.00 69.25 524 ASN A CA 1
ATOM 4258 C C . ASN A 1 524 ? -12.335 -8.692 33.054 1.00 69.25 524 ASN A C 1
ATOM 4260 O O . ASN A 1 524 ? -12.879 -7.590 32.967 1.00 69.25 524 ASN A O 1
ATOM 4264 N N . PRO A 1 525 ? -12.910 -9.785 32.514 1.00 62.78 525 PRO A N 1
ATOM 4265 C CA . PRO A 1 525 ? -14.123 -9.742 31.688 1.00 62.78 525 PRO A CA 1
ATOM 4266 C C . PRO A 1 525 ? -15.340 -9.075 32.354 1.00 62.78 525 PRO A C 1
ATOM 4268 O O . PRO A 1 525 ? -16.299 -8.699 31.671 1.00 62.78 525 PRO A O 1
ATOM 4271 N N . LEU A 1 526 ? -15.340 -8.959 33.689 1.00 64.81 526 LEU A N 1
ATOM 4272 C CA . LEU A 1 526 ? -16.413 -8.321 34.448 1.00 64.81 526 LEU A CA 1
ATOM 4273 C C . LEU A 1 526 ? -16.394 -6.788 34.377 1.00 64.81 526 LEU A C 1
ATOM 4275 O O . LEU A 1 526 ? -17.462 -6.207 34.572 1.00 64.81 526 LEU A O 1
ATOM 4279 N N . ASP A 1 527 ? -15.250 -6.187 34.038 1.00 69.56 527 ASP A N 1
ATOM 4280 C CA . ASP A 1 527 ? -15.000 -4.739 34.106 1.00 69.56 527 ASP A CA 1
ATOM 4281 C C . ASP A 1 527 ? -14.961 -4.064 32.720 1.00 69.56 527 ASP A C 1
ATOM 4283 O O . ASP A 1 527 ? -14.844 -2.844 32.615 1.00 69.56 527 ASP A O 1
ATOM 4287 N N . VAL A 1 528 ? -15.074 -4.844 31.639 1.00 77.69 528 VAL A N 1
ATOM 4288 C CA . VAL A 1 528 ? -15.022 -4.337 30.260 1.00 77.69 528 VAL A CA 1
ATOM 4289 C C . VAL A 1 528 ? -16.311 -3.597 29.898 1.00 77.69 528 VAL A C 1
ATOM 4291 O O . VAL A 1 528 ? -17.405 -4.168 29.922 1.00 77.69 528 VAL A O 1
ATOM 4294 N N . ILE A 1 529 ? -16.161 -2.337 29.489 1.00 78.56 529 ILE A N 1
ATOM 4295 C CA . ILE A 1 529 ? -17.232 -1.497 28.943 1.00 78.56 529 ILE A CA 1
ATOM 4296 C C . ILE A 1 529 ? -17.139 -1.377 27.418 1.00 78.56 529 ILE A C 1
ATOM 4298 O O . ILE A 1 529 ? -16.075 -1.562 26.823 1.00 78.56 529 ILE A O 1
ATOM 4302 N N . ALA A 1 530 ? -18.268 -1.054 26.784 1.00 84.56 530 ALA A N 1
ATOM 4303 C CA . ALA A 1 530 ? -18.325 -0.769 25.356 1.00 84.56 530 ALA A CA 1
ATOM 4304 C C . ALA A 1 530 ? -17.578 0.533 25.032 1.00 84.56 530 ALA A C 1
ATOM 4306 O O . ALA A 1 530 ? -17.820 1.567 25.655 1.00 84.56 530 ALA A O 1
ATOM 4307 N N . HIS A 1 531 ? -16.711 0.497 24.025 1.00 84.62 531 HIS A N 1
ATOM 4308 C CA . HIS A 1 531 ? -16.082 1.695 23.489 1.00 84.62 531 HIS A CA 1
ATOM 4309 C C . HIS A 1 531 ? -17.068 2.433 22.572 1.00 84.62 531 HIS A C 1
ATOM 4311 O O . HIS A 1 531 ? -17.677 1.798 21.705 1.00 84.62 531 HIS A O 1
ATOM 4317 N N . PRO A 1 532 ? -17.178 3.771 22.651 1.00 76.81 532 PRO A N 1
ATOM 4318 C CA . PRO A 1 532 ? -18.049 4.546 21.763 1.00 76.81 532 PRO A CA 1
ATOM 4319 C C . PRO A 1 532 ? -17.778 4.364 20.258 1.00 76.81 532 PRO A C 1
ATOM 4321 O O . PRO A 1 532 ? -18.691 4.510 19.449 1.00 76.81 532 PRO A O 1
ATOM 4324 N N . GLY A 1 533 ? -16.548 4.020 19.860 1.00 77.44 533 GLY A N 1
ATOM 4325 C CA . GLY A 1 533 ? -16.157 3.796 18.467 1.00 77.44 533 GLY A CA 1
ATOM 4326 C C . GLY A 1 533 ? -16.681 2.479 17.886 1.00 77.44 533 GLY A C 1
ATOM 4327 O O . GLY A 1 533 ? -16.736 2.324 16.665 1.00 77.44 533 GLY A O 1
ATOM 4328 N N . ALA A 1 534 ? -17.134 1.555 18.739 1.00 86.56 534 ALA A N 1
ATOM 4329 C CA . ALA A 1 534 ? -17.665 0.264 18.319 1.00 86.56 534 ALA A CA 1
ATOM 4330 C C . ALA A 1 534 ? -18.900 0.384 17.420 1.00 86.56 534 ALA A C 1
ATOM 4332 O O . ALA A 1 534 ? -19.138 -0.494 16.598 1.00 86.56 534 ALA A O 1
ATOM 4333 N N . GLN A 1 535 ? -19.655 1.483 17.528 1.00 83.31 535 GLN A N 1
ATOM 4334 C CA . GLN A 1 535 ? -20.813 1.749 16.671 1.00 83.31 535 GLN A CA 1
ATOM 4335 C C . GLN A 1 535 ? -20.456 1.927 15.192 1.00 83.31 535 GLN A C 1
ATOM 4337 O O . GLN A 1 535 ? -21.303 1.687 14.335 1.00 83.31 535 GLN A O 1
ATOM 4342 N N . PHE A 1 536 ? -19.212 2.307 14.887 1.00 82.25 536 PHE A N 1
ATOM 4343 C CA . PHE A 1 536 ? -18.755 2.505 13.515 1.00 82.25 536 PHE A CA 1
ATOM 4344 C C . PHE A 1 536 ? -18.042 1.267 12.975 1.00 82.25 536 PHE A C 1
ATOM 4346 O O . PHE A 1 536 ? -18.295 0.825 11.856 1.00 82.25 536 PHE A O 1
ATOM 4353 N N . THR A 1 537 ? -17.141 0.676 13.764 1.00 85.62 537 THR A N 1
ATOM 4354 C CA . THR A 1 537 ? -16.506 -0.602 13.419 1.00 85.62 537 THR A CA 1
ATOM 4355 C C . THR A 1 537 ? -16.166 -1.383 14.680 1.00 85.62 537 THR A C 1
ATOM 4357 O O . THR A 1 537 ? -15.518 -0.832 15.568 1.00 85.62 537 THR A O 1
ATOM 4360 N N . PRO A 1 538 ? -16.558 -2.664 14.766 1.00 89.88 538 PRO A N 1
ATOM 4361 C CA . PRO A 1 538 ? -17.270 -3.458 13.757 1.00 89.88 538 PRO A CA 1
ATOM 4362 C C . PRO A 1 538 ? -18.769 -3.125 13.608 1.00 89.88 538 PRO A C 1
ATOM 4364 O O . PRO A 1 538 ? -19.427 -3.708 12.755 1.00 89.88 538 PRO A O 1
ATOM 4367 N N . GLY A 1 539 ? -19.313 -2.179 14.367 1.00 91.25 539 GLY A N 1
ATOM 4368 C CA . GLY A 1 539 ? -20.736 -1.840 14.365 1.00 91.25 539 GLY A CA 1
ATOM 4369 C C . GLY A 1 539 ? -21.494 -2.548 15.487 1.00 91.25 539 GLY A C 1
ATOM 4370 O O . GLY A 1 539 ? -20.959 -3.416 16.179 1.00 91.25 539 GLY A O 1
ATOM 4371 N N . LEU A 1 540 ? -22.770 -2.199 15.650 1.00 94.06 540 LEU A N 1
ATOM 4372 C CA . LEU A 1 540 ? -23.665 -2.821 16.631 1.00 94.06 540 LEU A CA 1
ATOM 4373 C C . LEU A 1 540 ? -24.690 -3.739 15.947 1.00 94.06 540 LEU A C 1
ATOM 4375 O O . LEU A 1 540 ? -25.017 -3.527 14.775 1.00 94.06 540 LEU A O 1
ATOM 4379 N N . PRO A 1 541 ? -25.218 -4.757 16.652 1.00 95.44 541 PRO A N 1
ATOM 4380 C CA . PRO A 1 541 ? -26.369 -5.511 16.170 1.00 95.44 541 PRO A CA 1
ATOM 4381 C C . PRO A 1 541 ? -27.587 -4.604 15.949 1.00 95.44 541 PRO A C 1
ATOM 4383 O O . PRO A 1 541 ? -27.713 -3.568 16.601 1.00 95.44 541 PRO A O 1
ATOM 4386 N N . ILE A 1 542 ? -28.511 -5.021 15.075 1.00 93.19 542 ILE A N 1
ATOM 4387 C CA . ILE A 1 542 ? -29.790 -4.323 14.861 1.00 93.19 542 ILE A CA 1
ATOM 4388 C C . ILE A 1 542 ? -30.483 -4.071 16.207 1.00 93.19 542 ILE A C 1
ATOM 4390 O O . ILE A 1 542 ? -30.675 -4.997 17.002 1.00 93.19 542 ILE A O 1
ATOM 4394 N N . GLU A 1 543 ? -30.884 -2.822 16.431 1.00 90.81 543 GLU A N 1
ATOM 4395 C CA . GLU A 1 543 ? -31.556 -2.377 17.649 1.00 90.81 543 GLU A CA 1
ATOM 4396 C C . GLU A 1 543 ? -32.795 -3.235 17.971 1.00 90.81 543 GLU A C 1
ATOM 4398 O O . GLU A 1 543 ? -33.547 -3.638 17.083 1.00 90.81 543 GLU A O 1
ATOM 4403 N N . GLY A 1 544 ? -32.989 -3.560 19.252 1.00 88.69 544 GLY A N 1
ATOM 4404 C CA . GLY A 1 544 ? -34.092 -4.411 19.721 1.00 88.69 544 GLY A CA 1
ATOM 4405 C C . GLY A 1 544 ? -33.869 -5.922 19.567 1.00 88.69 544 GLY A C 1
ATOM 4406 O O . GLY A 1 544 ? -34.695 -6.712 20.027 1.00 88.69 544 GLY A O 1
ATOM 4407 N N . SER A 1 545 ? -32.754 -6.353 18.971 1.00 93.75 545 SER A N 1
ATOM 4408 C CA . SER A 1 545 ? -32.386 -7.773 18.909 1.00 93.75 545 SER A CA 1
ATOM 4409 C C . SER A 1 545 ? -31.990 -8.315 20.284 1.00 93.75 545 SER A C 1
ATOM 4411 O O . SER A 1 545 ? -31.478 -7.585 21.128 1.00 93.75 545 SER A O 1
ATOM 4413 N N . SER A 1 546 ? -32.183 -9.618 20.505 1.00 93.62 546 SER A N 1
ATOM 4414 C CA . SER A 1 546 ? -31.806 -10.288 21.758 1.00 93.62 546 SER A CA 1
ATOM 4415 C C . SER A 1 546 ? -30.609 -11.230 21.567 1.00 93.62 546 SER A C 1
ATOM 4417 O O . SER A 1 546 ? -30.549 -11.919 20.543 1.00 93.62 546 SER A O 1
ATOM 4419 N N . PRO A 1 547 ? -29.684 -11.317 22.542 1.00 95.69 547 PRO A N 1
ATOM 4420 C CA . PRO A 1 547 ? -28.628 -12.322 22.535 1.00 95.69 547 PRO A CA 1
ATOM 4421 C C . PRO A 1 547 ? -29.195 -13.744 22.608 1.00 95.69 547 PRO A C 1
ATOM 4423 O O . PRO A 1 547 ? -30.253 -13.984 23.191 1.00 95.69 547 PRO A O 1
ATOM 4426 N N . VAL A 1 548 ? -28.452 -14.707 22.072 1.00 96.69 548 VAL A N 1
ATOM 4427 C CA . VAL A 1 548 ? -28.837 -16.117 21.999 1.00 96.69 548 VAL A CA 1
ATOM 4428 C C . VAL A 1 548 ? -27.880 -17.015 22.779 1.00 96.69 548 VAL A C 1
ATOM 4430 O O . VAL A 1 548 ? -26.754 -16.642 23.122 1.00 96.69 548 VAL A O 1
ATOM 4433 N N . VAL A 1 549 ? -28.341 -18.240 23.034 1.00 96.44 549 VAL A N 1
ATOM 4434 C CA . VAL A 1 549 ? -27.492 -19.384 23.372 1.00 96.44 549 VAL A CA 1
ATOM 4435 C C . VAL A 1 549 ? -27.413 -20.261 22.131 1.00 96.44 549 VAL A C 1
ATOM 4437 O O . VAL A 1 549 ? -28.419 -20.831 21.714 1.00 96.44 549 VAL A O 1
ATOM 4440 N N . HIS A 1 550 ? -26.231 -20.372 21.539 1.00 95.25 550 HIS A N 1
ATOM 4441 C CA . HIS A 1 550 ? -26.020 -21.134 20.319 1.00 95.25 550 HIS A CA 1
ATOM 4442 C C . HIS A 1 550 ? -25.138 -22.349 20.590 1.00 95.25 550 HIS A C 1
ATOM 4444 O O . HIS A 1 550 ? -24.068 -22.236 21.190 1.00 95.25 550 HIS A O 1
ATOM 4450 N N . LYS A 1 551 ? -25.601 -23.521 20.150 1.00 94.31 551 LYS A N 1
ATOM 4451 C CA . LYS A 1 551 ? -24.873 -24.786 20.256 1.00 94.31 551 LYS A CA 1
ATOM 4452 C C . LYS A 1 551 ? -24.495 -25.264 18.869 1.00 94.31 551 LYS A C 1
ATOM 4454 O O . LYS A 1 551 ? -25.342 -25.284 17.982 1.00 94.31 551 LYS A O 1
ATOM 4459 N N . PHE A 1 552 ? -23.247 -25.677 18.708 1.00 91.19 552 PHE A N 1
ATOM 4460 C CA . PHE A 1 552 ? -22.718 -26.112 17.422 1.00 91.19 552 PHE A CA 1
ATOM 4461 C C . PHE A 1 552 ? -21.609 -27.149 17.604 1.00 91.19 552 PHE A C 1
ATOM 4463 O O . PHE A 1 552 ? -21.142 -27.411 18.715 1.00 91.19 552 PHE A O 1
ATOM 4470 N N . GLN A 1 553 ? -21.196 -27.753 16.495 1.00 88.12 553 GLN A N 1
ATOM 4471 C CA . GLN A 1 553 ? -20.081 -28.691 16.428 1.00 88.12 553 GLN A CA 1
ATOM 4472 C C . GLN A 1 553 ? -19.062 -28.185 15.412 1.00 88.12 553 GLN A C 1
ATOM 4474 O O . GLN A 1 553 ? -19.430 -27.559 14.417 1.00 88.12 553 GLN A O 1
ATOM 4479 N N . ILE A 1 554 ? -17.787 -28.475 15.661 1.00 85.44 554 ILE A N 1
ATOM 4480 C CA . ILE A 1 554 ? -16.700 -28.187 14.726 1.00 85.44 554 ILE A CA 1
ATOM 4481 C C . ILE A 1 554 ? -16.275 -29.504 14.090 1.00 85.44 554 ILE A C 1
ATOM 4483 O O . ILE A 1 554 ? -15.907 -30.443 14.789 1.00 85.44 554 ILE A O 1
ATOM 4487 N N . ASN A 1 555 ? -16.314 -29.553 12.760 1.00 73.19 555 ASN A N 1
ATOM 4488 C CA . ASN A 1 555 ? -15.825 -30.684 11.983 1.00 73.19 555 ASN A CA 1
ATOM 4489 C C . ASN A 1 555 ? -14.538 -30.259 11.274 1.00 73.19 555 ASN A C 1
ATOM 4491 O O . ASN A 1 555 ? -14.607 -29.613 10.229 1.00 73.19 555 ASN A O 1
ATOM 4495 N N . LYS A 1 556 ? -13.382 -30.612 11.845 1.00 74.75 556 LYS A N 1
ATOM 4496 C CA . LYS A 1 556 ? -12.081 -30.397 11.203 1.00 74.75 556 LYS A CA 1
ATOM 4497 C C . LYS A 1 556 ? -11.857 -31.473 10.139 1.00 74.75 556 LYS A C 1
ATOM 4499 O O . LYS A 1 556 ? -11.973 -32.667 10.422 1.00 74.75 556 LYS A O 1
ATOM 4504 N N . ILE A 1 557 ? -11.570 -31.049 8.913 1.00 65.25 557 ILE A N 1
ATOM 4505 C CA . ILE A 1 557 ? -11.101 -31.938 7.848 1.00 65.25 557 ILE A CA 1
ATOM 4506 C C . ILE A 1 557 ? -9.585 -31.985 7.986 1.00 65.25 557 ILE A C 1
ATOM 4508 O O . ILE A 1 557 ? -8.961 -30.938 7.966 1.00 65.25 557 ILE A O 1
ATOM 4512 N N . ILE A 1 558 ? -8.999 -33.172 8.138 1.00 62.31 558 ILE A N 1
ATOM 4513 C CA . ILE A 1 558 ? -7.541 -33.341 8.110 1.00 62.31 558 ILE A CA 1
ATOM 4514 C C . ILE A 1 558 ? -7.171 -33.693 6.670 1.00 62.31 558 ILE A C 1
ATOM 4516 O O . ILE A 1 558 ? -7.578 -34.746 6.171 1.00 62.31 558 ILE A O 1
ATOM 4520 N N . SER A 1 559 ? -6.463 -32.794 5.982 1.00 53.62 559 SER A N 1
ATOM 4521 C CA . SER A 1 559 ? -5.972 -33.066 4.629 1.00 53.62 559 SER A CA 1
ATOM 4522 C C . SER A 1 559 ? -4.790 -34.045 4.694 1.00 53.62 559 SER A C 1
ATOM 4524 O O . SER A 1 559 ? -3.913 -33.869 5.535 1.00 53.62 559 SER A O 1
ATOM 4526 N N . PRO A 1 560 ? -4.727 -35.075 3.833 1.00 44.34 560 PRO A N 1
ATOM 4527 C CA . PRO A 1 560 ? -3.670 -36.088 3.868 1.00 44.34 560 PRO A CA 1
ATOM 4528 C C . PRO A 1 560 ? -2.312 -35.644 3.282 1.00 44.34 560 PRO A C 1
ATOM 4530 O O . PRO A 1 560 ? -1.445 -36.495 3.108 1.00 44.34 560 PRO A O 1
ATOM 4533 N N . THR A 1 561 ? -2.111 -34.366 2.932 1.00 47.34 561 THR A N 1
ATOM 4534 C CA . THR A 1 561 ? -0.897 -33.897 2.231 1.00 47.34 561 THR A CA 1
ATOM 4535 C C . THR A 1 561 ? -0.203 -32.733 2.940 1.00 47.34 561 THR A C 1
ATOM 4537 O O . THR A 1 561 ? -0.805 -31.672 3.084 1.00 47.34 561 THR A O 1
ATOM 4540 N N . ASP A 1 562 ? 1.085 -32.916 3.253 1.00 43.47 562 ASP A N 1
ATOM 4541 C CA . ASP A 1 562 ? 2.011 -31.981 3.929 1.00 43.47 562 ASP A CA 1
ATOM 4542 C C . ASP A 1 562 ? 2.425 -30.741 3.101 1.00 43.47 562 ASP A C 1
ATOM 4544 O O . ASP A 1 562 ? 3.385 -30.046 3.441 1.00 43.47 562 ASP A O 1
ATOM 4548 N N . VAL A 1 563 ? 1.744 -30.439 1.989 1.00 46.91 563 VAL A N 1
ATOM 4549 C CA . VAL A 1 563 ? 2.071 -29.247 1.189 1.00 46.91 563 VAL A CA 1
ATOM 4550 C C . VAL A 1 563 ? 1.376 -28.045 1.814 1.00 46.91 563 VAL A C 1
ATOM 4552 O O . VAL A 1 563 ? 0.262 -27.672 1.443 1.00 46.91 563 VAL A O 1
ATOM 4555 N N . HIS A 1 564 ? 2.033 -27.473 2.820 1.00 50.16 564 HIS A N 1
ATOM 4556 C CA . HIS A 1 564 ? 1.608 -26.233 3.446 1.00 50.16 564 HIS A CA 1
ATOM 4557 C C . HIS A 1 564 ? 1.618 -25.111 2.402 1.00 50.16 564 HIS A C 1
ATOM 4559 O O . HIS A 1 564 ? 2.674 -24.656 1.967 1.00 50.16 564 HIS A O 1
ATOM 4565 N N . ILE A 1 565 ? 0.430 -24.643 2.014 1.00 53.44 565 ILE A N 1
ATOM 4566 C CA . ILE A 1 565 ? 0.274 -23.289 1.471 1.00 53.44 565 ILE A CA 1
ATOM 4567 C C . ILE A 1 565 ? 0.863 -22.347 2.525 1.00 53.44 565 ILE A C 1
ATOM 4569 O O . ILE A 1 565 ? 0.617 -22.558 3.715 1.00 53.44 565 ILE A O 1
ATOM 4573 N N . HIS A 1 566 ? 1.646 -21.346 2.118 1.00 51.16 566 HIS A N 1
ATOM 4574 C CA . HIS A 1 566 ? 2.209 -20.341 3.021 1.00 51.16 566 HIS A CA 1
ATOM 4575 C C . HIS A 1 566 ? 1.084 -19.464 3.605 1.00 51.16 566 HIS A C 1
ATOM 4577 O O . HIS A 1 566 ? 0.894 -18.316 3.229 1.00 51.16 566 HIS A O 1
ATOM 4583 N N . MET A 1 567 ? 0.298 -20.028 4.521 1.00 57.44 567 MET A N 1
ATOM 4584 C CA . MET A 1 567 ? -0.724 -19.336 5.291 1.00 57.44 567 MET A CA 1
ATOM 4585 C C . MET A 1 567 ? -0.070 -18.916 6.602 1.00 57.44 567 MET A C 1
ATOM 4587 O O . MET A 1 567 ? 0.089 -19.706 7.530 1.00 57.44 567 MET A O 1
ATOM 4591 N N . SER A 1 568 ? 0.394 -17.673 6.648 1.00 52.50 568 SER A N 1
ATOM 4592 C CA . SER A 1 568 ? 1.008 -17.056 7.820 1.00 52.50 568 SER A CA 1
ATOM 4593 C C . SER A 1 568 ? -0.061 -16.679 8.859 1.00 52.50 568 SER A C 1
ATOM 4595 O O . SER A 1 568 ? -0.373 -15.508 9.040 1.00 52.50 568 SER A O 1
ATOM 4597 N N . GLY A 1 569 ? -0.669 -17.655 9.545 1.00 66.12 569 GLY A N 1
ATOM 4598 C CA . GLY A 1 569 ? -1.607 -17.351 10.636 1.00 66.12 569 GLY A CA 1
ATOM 4599 C C . GLY A 1 569 ? -2.343 -18.551 11.227 1.00 66.12 569 GLY A C 1
ATOM 4600 O O . GLY A 1 569 ? -2.506 -19.564 10.559 1.00 66.12 569 GLY A O 1
ATOM 4601 N N . ASP A 1 570 ? -2.805 -18.417 12.478 1.00 81.50 570 ASP A N 1
ATOM 4602 C CA . ASP A 1 570 ? -3.635 -19.418 13.167 1.00 81.50 570 ASP A CA 1
ATOM 4603 C C . ASP A 1 570 ? -4.932 -19.720 12.388 1.00 81.50 570 ASP A C 1
ATOM 4605 O O . ASP A 1 570 ? -5.519 -18.842 11.753 1.00 81.50 570 ASP A O 1
ATOM 4609 N N . ASN A 1 571 ? -5.428 -20.955 12.468 1.00 85.44 571 ASN A N 1
ATOM 4610 C CA . ASN A 1 571 ? -6.609 -21.387 11.725 1.00 85.44 571 ASN A CA 1
ATOM 4611 C C . ASN A 1 571 ? -7.911 -20.952 12.412 1.00 85.44 571 ASN A C 1
ATOM 4613 O O . ASN A 1 571 ? -8.061 -21.117 13.619 1.00 85.44 571 ASN A O 1
ATOM 4617 N N . TRP A 1 572 ? -8.878 -20.405 11.663 1.00 90.25 572 TRP A N 1
ATOM 4618 C CA . TRP A 1 572 ? -10.113 -19.837 12.233 1.00 90.25 572 TRP A CA 1
ATOM 4619 C C . TRP A 1 572 ? -11.361 -20.631 11.843 1.00 90.25 572 TRP A C 1
ATOM 4621 O O . TRP A 1 572 ? -11.746 -20.668 10.670 1.00 90.25 572 TRP A O 1
ATOM 4631 N N . PHE A 1 573 ? -12.065 -21.163 12.841 1.00 92.25 573 PHE A N 1
ATOM 4632 C CA . PHE A 1 573 ? -13.402 -21.727 12.693 1.00 92.25 573 PHE A CA 1
ATOM 4633 C C . PHE A 1 573 ? -14.471 -20.663 12.937 1.00 92.25 573 PHE A C 1
ATOM 4635 O O . PHE A 1 573 ? -14.665 -20.181 14.056 1.00 92.25 573 PHE A O 1
ATOM 4642 N N . SER A 1 574 ? -15.208 -20.342 11.879 1.00 94.94 574 SER A N 1
ATOM 4643 C CA . SER A 1 574 ? -16.377 -19.469 11.925 1.00 94.94 574 SER A CA 1
ATOM 4644 C C . SER A 1 574 ? -17.498 -20.068 12.780 1.00 94.94 574 SER A C 1
ATOM 4646 O O . SER A 1 574 ? -17.847 -21.245 12.639 1.00 94.94 574 SER A O 1
ATOM 4648 N N . THR A 1 575 ? -18.098 -19.253 13.653 1.00 95.94 575 THR A N 1
ATOM 4649 C CA . THR A 1 575 ? -19.201 -19.682 14.539 1.00 95.94 575 THR A CA 1
ATOM 4650 C C . THR A 1 575 ? -20.579 -19.216 14.066 1.00 95.94 575 THR A C 1
ATOM 4652 O O . THR A 1 575 ? -21.582 -19.793 14.471 1.00 95.94 575 THR A O 1
ATOM 4655 N N . GLY A 1 576 ? -20.651 -18.209 13.184 1.00 96.38 576 GLY A N 1
ATOM 4656 C CA . GLY A 1 576 ? -21.916 -17.550 12.824 1.00 96.38 576 GLY A CA 1
ATOM 4657 C C . GLY A 1 576 ? -22.488 -16.674 13.946 1.00 96.38 576 GLY A C 1
ATOM 4658 O O . GLY A 1 576 ? -23.689 -16.412 13.973 1.00 96.38 576 GLY A O 1
ATOM 4659 N N . LEU A 1 577 ? -21.643 -16.242 14.886 1.00 98.38 577 LEU A N 1
ATOM 4660 C CA . LEU A 1 577 ? -22.024 -15.417 16.028 1.00 98.38 577 LEU A CA 1
ATOM 4661 C C . LEU A 1 577 ? -21.238 -14.108 16.060 1.00 98.38 577 LEU A C 1
ATOM 4663 O O . LEU A 1 577 ? -20.095 -14.037 15.610 1.00 98.38 577 LEU A O 1
ATOM 4667 N N . PHE A 1 578 ? -21.853 -13.089 16.648 1.00 98.38 578 PHE A N 1
ATOM 4668 C CA . PHE A 1 578 ? -21.299 -11.756 16.826 1.00 98.38 578 PHE A CA 1
ATOM 4669 C C . PHE A 1 578 ? -21.404 -11.325 18.291 1.00 98.38 578 PHE A C 1
ATOM 4671 O O . PHE A 1 578 ? -22.482 -11.373 18.887 1.00 98.38 578 PHE A O 1
ATOM 4678 N N . ALA A 1 579 ? -20.297 -10.887 18.880 1.00 97.56 579 ALA A N 1
ATOM 4679 C CA . ALA A 1 579 ? -20.284 -10.255 20.191 1.00 97.56 579 ALA A CA 1
ATOM 4680 C C . ALA A 1 579 ? -20.572 -8.759 20.034 1.00 97.56 579 ALA A C 1
ATOM 4682 O O . ALA A 1 579 ? -19.892 -8.086 19.264 1.00 97.56 579 ALA A O 1
ATOM 4683 N N . SER A 1 580 ? -21.554 -8.229 20.765 1.00 95.88 580 SER A N 1
ATOM 4684 C CA . SER A 1 580 ? -21.744 -6.775 20.853 1.00 95.88 580 SER A CA 1
ATOM 4685 C C . SER A 1 580 ? -20.681 -6.153 21.763 1.00 95.88 580 SER A C 1
ATOM 4687 O O . SER A 1 580 ? -20.178 -6.811 22.673 1.00 95.88 580 SER A O 1
ATOM 4689 N N . ALA A 1 581 ? -20.353 -4.883 21.543 1.00 92.94 581 ALA A N 1
ATOM 4690 C CA . ALA A 1 581 ? -19.421 -4.137 22.385 1.00 92.94 581 ALA A CA 1
ATOM 4691 C C . ALA A 1 581 ? -19.834 -4.165 23.869 1.00 92.94 581 ALA A C 1
ATOM 4693 O O . ALA A 1 581 ? -21.000 -3.931 24.191 1.00 92.94 581 ALA A O 1
ATOM 4694 N N . GLY A 1 582 ? -18.891 -4.477 24.763 1.00 88.88 582 GLY A N 1
ATOM 4695 C CA . GLY A 1 582 ? -19.098 -4.576 26.215 1.00 88.88 582 GLY A CA 1
ATOM 4696 C C . GLY A 1 582 ? -19.967 -5.757 26.677 1.00 88.88 582 GLY A C 1
ATOM 4697 O O . GLY A 1 582 ? -20.205 -5.916 27.877 1.00 88.88 582 GLY A O 1
ATOM 4698 N N . GLN A 1 583 ? -20.459 -6.588 25.753 1.00 89.69 583 GLN A N 1
ATOM 4699 C CA . GLN A 1 583 ? -21.318 -7.725 26.063 1.00 89.69 583 GLN A CA 1
ATOM 4700 C C . GLN A 1 583 ? -20.482 -8.921 26.525 1.00 89.69 583 GLN A C 1
ATOM 4702 O O . GLN A 1 583 ? -19.582 -9.390 25.828 1.00 89.69 583 GLN A O 1
ATOM 4707 N N . LYS A 1 584 ? -20.850 -9.485 27.680 1.00 92.25 584 LYS A N 1
ATOM 4708 C CA . LYS A 1 584 ? -20.249 -10.726 28.181 1.00 92.25 584 LYS A CA 1
ATOM 4709 C C . LYS A 1 584 ? -20.661 -11.905 27.308 1.00 92.25 584 LYS A C 1
ATOM 4711 O O . LYS A 1 584 ? -21.856 -12.126 27.089 1.00 92.25 584 LYS A O 1
ATOM 4716 N N . ILE A 1 585 ? -19.665 -12.672 26.882 1.00 95.88 585 ILE A N 1
ATOM 4717 C CA . ILE A 1 585 ? -19.813 -13.906 26.119 1.00 95.88 585 ILE A CA 1
ATOM 4718 C C . ILE A 1 585 ? -19.315 -15.059 26.981 1.00 95.88 585 ILE A C 1
ATOM 4720 O O . ILE A 1 585 ? -18.178 -15.046 27.445 1.00 95.88 585 ILE A O 1
ATOM 4724 N N . THR A 1 586 ? -20.156 -16.067 27.183 1.00 96.75 586 THR A N 1
ATOM 4725 C CA . THR A 1 586 ? -19.787 -17.280 27.921 1.00 96.75 586 THR A CA 1
ATOM 4726 C C . THR A 1 586 ? -19.659 -18.442 26.950 1.00 96.75 586 THR A C 1
ATOM 4728 O O . THR A 1 586 ? -20.589 -18.730 26.196 1.00 96.75 586 THR A O 1
ATOM 4731 N N . ILE A 1 587 ? -18.516 -19.117 26.982 1.00 97.12 587 ILE A N 1
ATOM 4732 C CA . ILE A 1 587 ? -18.173 -20.252 26.135 1.00 97.12 587 ILE A CA 1
ATOM 4733 C C . ILE A 1 587 ? -18.079 -21.490 27.017 1.00 97.12 587 ILE A C 1
ATOM 4735 O O . ILE A 1 587 ? -17.245 -21.549 27.914 1.00 97.12 587 ILE A O 1
ATOM 4739 N N . LYS A 1 588 ? -18.897 -22.505 26.741 1.00 97.12 588 LYS A N 1
ATOM 4740 C CA . LYS A 1 588 ? -18.717 -23.844 27.308 1.00 97.12 588 LYS A CA 1
ATOM 4741 C C . LYS A 1 588 ? -17.851 -24.665 26.369 1.00 97.12 588 LYS A C 1
ATOM 4743 O O . LYS A 1 588 ? -18.276 -24.987 25.255 1.00 97.12 588 LYS A O 1
ATOM 4748 N N . VAL A 1 589 ? -16.650 -24.981 26.838 1.00 95.56 589 VAL A N 1
ATOM 4749 C CA . VAL A 1 589 ? -15.644 -25.736 26.093 1.00 95.56 589 VAL A CA 1
ATOM 4750 C C . VAL A 1 589 ? -15.929 -27.231 26.260 1.00 95.56 589 VAL A C 1
ATOM 4752 O O . VAL A 1 589 ? -16.147 -27.692 27.388 1.00 95.56 589 VAL A O 1
ATOM 4755 N N . PRO A 1 590 ? -15.958 -28.021 25.171 1.00 94.19 590 PRO A N 1
ATOM 4756 C CA . PRO A 1 590 ? -16.063 -29.471 25.271 1.00 94.19 590 PRO A CA 1
ATOM 4757 C C . PRO A 1 590 ? -14.953 -30.031 26.162 1.00 94.19 590 PRO A C 1
ATOM 4759 O O . PRO A 1 590 ? -13.797 -29.661 25.996 1.00 94.19 590 PRO A O 1
ATOM 4762 N N . LYS A 1 591 ? -15.291 -30.944 27.082 1.00 91.12 591 LYS A N 1
ATOM 4763 C CA . LYS A 1 591 ? -14.346 -31.468 28.088 1.00 91.12 591 LYS A CA 1
ATOM 4764 C C . LYS A 1 591 ? -13.038 -31.987 27.483 1.00 91.12 591 LYS A C 1
ATOM 4766 O O . LYS A 1 591 ? -11.984 -31.741 28.052 1.00 91.12 591 LYS A O 1
ATOM 4771 N N . ASP A 1 592 ? -13.119 -32.641 26.327 1.00 89.62 592 ASP A N 1
ATOM 4772 C CA . ASP A 1 592 ? -11.968 -33.230 25.630 1.00 89.62 592 ASP A CA 1
ATOM 4773 C C . ASP A 1 592 ? -11.058 -32.189 24.948 1.00 89.62 592 ASP A C 1
ATOM 4775 O O . ASP A 1 592 ? -9.986 -32.538 24.466 1.00 89.62 592 ASP A O 1
ATOM 4779 N N . LEU A 1 593 ? -11.489 -30.924 24.880 1.00 91.19 593 LEU A N 1
ATOM 4780 C CA . LEU A 1 593 ? -10.773 -29.815 24.237 1.00 91.19 593 LEU A CA 1
ATOM 4781 C C . LEU A 1 593 ? -10.312 -28.741 25.234 1.00 91.19 593 LEU A C 1
ATOM 4783 O O . LEU A 1 593 ? -9.640 -27.786 24.845 1.00 91.19 593 LEU A O 1
ATOM 4787 N N . VAL A 1 594 ? -10.651 -28.888 26.517 1.00 91.88 594 VAL A N 1
ATOM 4788 C CA . VAL A 1 594 ? -10.132 -28.024 27.583 1.00 91.88 594 VAL A CA 1
ATOM 4789 C C . VAL A 1 594 ? -8.618 -28.222 27.671 1.00 91.88 594 VAL A C 1
ATOM 4791 O O . VAL A 1 594 ? -8.152 -29.358 27.731 1.00 91.88 594 VAL A O 1
ATOM 4794 N N . ASN A 1 595 ? -7.850 -27.129 27.691 1.00 88.62 595 ASN A N 1
ATOM 4795 C CA . ASN A 1 595 ? -6.377 -27.141 27.661 1.00 88.62 595 ASN A CA 1
ATOM 4796 C C . ASN A 1 595 ? -5.755 -27.719 26.377 1.00 88.62 595 ASN A C 1
ATOM 4798 O O . ASN A 1 595 ? -4.558 -27.992 26.351 1.00 88.62 595 ASN A O 1
ATOM 4802 N N . ALA A 1 596 ? -6.521 -27.858 25.291 1.00 88.25 596 ALA A N 1
ATOM 4803 C CA . ALA A 1 596 ? -5.979 -28.312 24.009 1.00 88.25 596 ALA A CA 1
ATOM 4804 C C . ALA A 1 596 ? -5.120 -27.251 23.291 1.00 88.25 596 ALA A C 1
ATOM 4806 O O . ALA A 1 596 ? -4.610 -27.534 22.218 1.00 88.25 596 ALA A O 1
ATOM 4807 N N . GLY A 1 597 ? -4.982 -26.042 23.851 1.00 89.62 597 GLY A N 1
ATOM 4808 C CA . GLY A 1 597 ? -4.269 -24.917 23.229 1.00 89.62 597 GLY A CA 1
ATOM 4809 C C . GLY A 1 597 ? -5.134 -24.038 22.318 1.00 89.62 597 GLY A C 1
ATOM 4810 O O . GLY A 1 597 ? -4.633 -23.077 21.740 1.00 89.62 597 GLY A O 1
ATOM 4811 N N . LEU A 1 598 ? -6.437 -24.330 22.217 1.00 92.62 598 LEU A N 1
ATOM 4812 C CA . LEU A 1 598 ? -7.397 -23.527 21.458 1.00 92.62 598 LEU A CA 1
ATOM 4813 C C . LEU A 1 598 ? -7.599 -22.140 22.074 1.00 92.62 598 LEU A C 1
ATOM 4815 O O . LEU A 1 598 ? -7.527 -21.959 23.293 1.00 92.62 598 LEU A O 1
ATOM 4819 N N . LYS A 1 599 ? -7.949 -21.177 21.221 1.00 94.94 599 LYS A N 1
ATOM 4820 C CA . LYS A 1 599 ? -8.332 -19.824 21.632 1.00 94.94 599 LYS A CA 1
ATOM 4821 C C . LYS A 1 599 ? -9.716 -19.459 21.098 1.00 94.94 599 LYS A C 1
ATOM 4823 O O . LYS A 1 599 ? -10.205 -20.040 20.132 1.00 94.94 599 LYS A O 1
ATOM 4828 N N . ILE A 1 600 ? -10.350 -18.475 21.717 1.00 95.50 600 ILE A N 1
ATOM 4829 C CA . ILE A 1 600 ? -11.519 -17.768 21.186 1.00 95.50 600 ILE A CA 1
ATOM 4830 C C . ILE A 1 600 ? -11.058 -16.394 20.712 1.00 95.50 600 ILE A C 1
ATOM 4832 O O . ILE A 1 600 ? -10.340 -15.712 21.438 1.00 95.50 600 ILE A O 1
ATOM 4836 N N . GLN A 1 601 ? -11.466 -15.987 19.513 1.00 96.31 601 GLN A N 1
ATOM 4837 C CA . GLN A 1 601 ? -11.213 -14.657 18.968 1.00 96.31 601 GLN A CA 1
ATOM 4838 C C . GLN A 1 601 ? -12.526 -13.904 18.780 1.00 96.31 601 GLN A C 1
ATOM 4840 O O . GLN A 1 601 ? -13.508 -14.470 18.302 1.00 96.31 601 GLN A O 1
ATOM 4845 N N . ILE A 1 602 ? -12.528 -12.619 19.125 1.00 96.81 602 ILE A N 1
ATOM 4846 C CA . ILE A 1 602 ? -13.599 -11.683 18.782 1.00 96.81 602 ILE A CA 1
ATOM 4847 C C . ILE A 1 602 ? -12.995 -10.606 17.889 1.00 96.81 602 ILE A C 1
ATOM 4849 O O . ILE A 1 602 ? -12.079 -9.914 18.324 1.00 96.81 602 ILE A O 1
ATOM 4853 N N . GLY A 1 603 ? -13.512 -10.478 16.666 1.00 95.69 603 GLY A N 1
ATOM 4854 C CA . GLY A 1 603 ? -13.020 -9.565 15.633 1.00 95.69 603 GLY A CA 1
ATOM 4855 C C . GLY A 1 603 ? -12.394 -10.301 14.444 1.00 95.69 603 GLY A C 1
ATOM 4856 O O . GLY A 1 603 ? -11.802 -11.370 14.593 1.00 95.69 603 GLY A O 1
ATOM 4857 N N . SER A 1 604 ? -12.560 -9.735 13.248 1.00 94.06 604 SER A N 1
ATOM 4858 C CA . SER A 1 604 ? -12.019 -10.274 11.984 1.00 94.06 604 SER A CA 1
ATOM 4859 C C . SER A 1 604 ? -10.887 -9.418 11.419 1.00 94.06 604 SER A C 1
ATOM 4861 O O . SER A 1 604 ? -10.149 -9.871 10.550 1.00 94.06 604 SER A O 1
ATOM 4863 N N . HIS A 1 605 ? -10.767 -8.175 11.892 1.00 91.75 605 HIS A N 1
ATOM 4864 C CA . HIS A 1 605 ? -9.857 -7.185 11.339 1.00 91.75 605 HIS A CA 1
ATOM 4865 C C . HIS A 1 605 ? -8.529 -7.221 12.088 1.00 91.75 605 HIS A C 1
ATOM 4867 O O . HIS A 1 605 ? -8.446 -6.819 13.253 1.00 91.75 605 HIS A O 1
ATOM 4873 N N . ILE A 1 606 ? -7.507 -7.748 11.427 1.00 81.81 606 ILE A N 1
ATOM 4874 C CA . ILE A 1 606 ? -6.150 -7.864 11.965 1.00 81.81 606 ILE A CA 1
ATOM 4875 C C . ILE A 1 606 ? -5.308 -6.628 11.569 1.00 81.81 606 ILE A C 1
ATOM 4877 O O . ILE A 1 606 ? -5.852 -5.689 10.993 1.00 81.81 606 ILE A O 1
ATOM 4881 N N . TRP A 1 607 ? -4.020 -6.573 11.929 1.00 75.56 607 TRP A N 1
ATOM 4882 C CA . TRP A 1 607 ? -3.089 -5.461 11.616 1.00 75.56 607 TRP A CA 1
ATOM 4883 C C . TRP A 1 607 ? -3.270 -4.140 12.381 1.00 75.56 607 TRP A C 1
ATOM 4885 O O . TRP A 1 607 ? -3.027 -3.058 11.846 1.00 75.56 607 TRP A O 1
ATOM 4895 N N . GLY A 1 608 ? -3.625 -4.213 13.666 1.00 73.94 608 GLY A N 1
ATOM 4896 C CA . GLY A 1 608 ? -3.732 -3.022 14.518 1.00 73.94 608 GLY A CA 1
ATOM 4897 C C . GLY A 1 608 ? -2.468 -2.151 14.549 1.00 73.94 608 GLY A C 1
ATOM 4898 O O . GLY A 1 608 ? -2.590 -0.936 14.453 1.00 73.94 608 GLY A O 1
ATOM 4899 N N . ASP A 1 609 ? -1.267 -2.739 14.596 1.00 73.19 609 ASP A N 1
ATOM 4900 C CA . ASP A 1 609 ? -0.010 -1.969 14.634 1.00 73.19 609 ASP A CA 1
ATOM 4901 C C . ASP A 1 609 ? 0.258 -1.206 13.329 1.00 73.19 609 ASP A C 1
ATOM 4903 O O . ASP A 1 609 ? 0.646 -0.041 13.357 1.00 73.19 609 ASP A O 1
ATOM 4907 N N . TYR A 1 610 ? 0.003 -1.838 12.177 1.00 71.19 610 TYR A N 1
ATOM 4908 C CA . TYR A 1 610 ? 0.142 -1.186 10.873 1.00 71.19 610 TYR A CA 1
ATOM 4909 C C . TYR A 1 610 ? -0.790 0.025 10.783 1.00 71.19 610 TYR A C 1
ATOM 4911 O O . TYR A 1 610 ? -0.342 1.126 10.481 1.00 71.19 610 TYR A O 1
ATOM 4919 N N . ILE A 1 611 ? -2.064 -0.156 11.143 1.00 72.12 611 ILE A N 1
ATOM 4920 C CA . ILE A 1 611 ? -3.071 0.913 11.121 1.00 72.12 611 ILE A CA 1
ATOM 4921 C C . ILE A 1 611 ? -2.705 2.033 12.091 1.00 72.12 611 ILE A C 1
ATOM 4923 O O . ILE A 1 611 ? -2.809 3.200 11.737 1.00 72.12 611 ILE A O 1
ATOM 4927 N N . PHE A 1 612 ? -2.243 1.688 13.292 1.00 66.44 612 PHE A N 1
ATOM 4928 C CA . PHE A 1 612 ? -1.829 2.659 14.300 1.00 66.44 612 PHE A CA 1
ATOM 4929 C C . PHE A 1 612 ? -0.668 3.551 13.830 1.00 66.44 612 PHE A C 1
ATOM 4931 O O . PHE A 1 612 ? -0.573 4.703 14.247 1.00 66.44 612 PHE A O 1
ATOM 4938 N N . ASN A 1 613 ? 0.191 3.032 12.950 1.00 62.03 613 ASN A N 1
ATOM 4939 C CA . ASN A 1 613 ? 1.336 3.753 12.398 1.00 62.03 613 ASN A CA 1
ATOM 4940 C C . ASN A 1 613 ? 1.018 4.519 11.097 1.00 62.03 613 ASN A C 1
ATOM 4942 O O . ASN A 1 613 ? 1.929 5.098 10.515 1.00 62.03 613 ASN A O 1
ATOM 4946 N N . HIS A 1 614 ? -0.238 4.534 10.631 1.00 57.00 614 HIS A N 1
ATOM 4947 C CA . HIS A 1 614 ? -0.668 5.262 9.428 1.00 57.00 614 HIS A CA 1
ATOM 4948 C C . HIS A 1 614 ? -1.608 6.421 9.796 1.00 57.00 614 HIS A C 1
ATOM 4950 O O . HIS A 1 614 ? -2.474 6.280 10.655 1.00 57.00 614 HIS A O 1
ATOM 4956 N N . MET A 1 615 ? -1.476 7.576 9.132 1.00 46.69 615 MET A N 1
ATOM 4957 C CA . MET A 1 615 ? -2.241 8.790 9.482 1.00 46.69 615 MET A CA 1
ATOM 4958 C C . MET A 1 615 ? -3.702 8.805 8.985 1.00 46.69 615 MET A C 1
ATOM 4960 O O . MET A 1 615 ? -4.484 9.642 9.435 1.00 46.69 615 MET A O 1
ATOM 4964 N N . ASP A 1 616 ? -4.095 7.857 8.127 1.00 59.81 616 ASP A N 1
ATOM 4965 C CA . ASP A 1 616 ? -5.453 7.723 7.575 1.00 59.81 616 ASP A CA 1
ATOM 4966 C C . ASP A 1 616 ? -6.242 6.583 8.246 1.00 59.81 616 ASP A C 1
ATOM 4968 O O . ASP A 1 616 ? -6.811 5.709 7.584 1.00 59.81 616 ASP A O 1
ATOM 4972 N N . MET A 1 617 ? -6.274 6.557 9.582 1.00 67.75 617 MET A N 1
ATOM 4973 C CA . MET A 1 617 ? -7.083 5.574 10.308 1.00 67.75 617 MET A CA 1
ATOM 4974 C C . MET A 1 617 ? -8.573 5.868 10.146 1.00 67.75 617 MET A C 1
ATOM 4976 O O . MET A 1 617 ? -9.034 6.953 10.486 1.00 67.75 617 MET A O 1
ATOM 4980 N N . ARG A 1 618 ? -9.348 4.872 9.716 1.00 70.75 618 ARG A N 1
ATOM 4981 C CA . ARG A 1 618 ? -10.813 4.986 9.574 1.00 70.75 618 ARG A CA 1
ATOM 4982 C C . ARG A 1 618 ? -11.569 4.125 10.562 1.00 70.75 618 ARG A C 1
ATOM 4984 O O . ARG A 1 618 ? -12.775 4.241 10.659 1.00 70.75 618 ARG A O 1
ATOM 4991 N N . ARG A 1 619 ? -10.885 3.267 11.311 1.00 80.25 619 ARG A N 1
ATOM 4992 C CA . ARG A 1 619 ? -11.439 2.500 12.432 1.00 80.25 619 ARG A CA 1
ATOM 4993 C C . ARG A 1 619 ? -10.401 2.388 13.532 1.00 80.25 619 ARG A C 1
ATOM 4995 O O . ARG A 1 619 ? -9.220 2.643 13.299 1.00 80.25 619 ARG A O 1
ATOM 5002 N N . PHE A 1 620 ? -10.830 1.992 14.729 1.00 81.31 620 PHE A N 1
ATOM 5003 C CA . PHE A 1 620 ? -9.898 1.888 15.843 1.00 81.31 620 PHE A CA 1
ATOM 5004 C C . PHE A 1 620 ? -8.911 0.762 15.501 1.00 81.31 620 PHE A C 1
ATOM 5006 O O . PHE A 1 620 ? -9.345 -0.242 14.918 1.00 81.31 620 PHE A O 1
ATOM 5013 N N . PRO A 1 621 ? -7.599 0.904 15.759 1.00 80.94 621 PRO A N 1
ATOM 5014 C CA . PRO A 1 621 ? -6.629 -0.033 15.195 1.00 80.94 621 PRO A CA 1
ATOM 5015 C C . PRO A 1 621 ? -6.766 -1.421 15.821 1.00 80.94 621 PRO A C 1
ATOM 5017 O O . PRO A 1 621 ? -6.839 -2.429 15.116 1.00 80.94 621 PRO A O 1
ATOM 5020 N N . TYR A 1 622 ? -6.894 -1.458 17.147 1.00 85.31 622 TYR A N 1
ATOM 5021 C CA . TYR A 1 622 ? -6.946 -2.678 17.944 1.00 85.31 622 TYR A CA 1
ATOM 5022 C C . TYR A 1 622 ? -8.394 -2.997 18.309 1.00 85.31 622 TYR A C 1
ATOM 5024 O O . TYR A 1 622 ? -8.900 -2.504 19.308 1.00 85.31 622 TYR A O 1
ATOM 5032 N N . ILE A 1 623 ? -9.074 -3.790 17.479 1.00 88.81 623 ILE A N 1
ATOM 5033 C CA . ILE A 1 623 ? -10.473 -4.208 17.712 1.00 88.81 623 ILE A CA 1
ATOM 5034 C C . ILE A 1 623 ? -10.661 -5.729 17.722 1.00 88.81 623 ILE A C 1
ATOM 5036 O O . ILE A 1 623 ? -11.784 -6.205 17.875 1.00 88.81 623 ILE A O 1
ATOM 5040 N N . THR A 1 624 ? -9.572 -6.483 17.550 1.00 92.06 624 THR A N 1
ATOM 5041 C CA . THR A 1 624 ? -9.571 -7.948 17.523 1.00 92.06 624 THR A CA 1
ATOM 5042 C C . THR A 1 624 ? -8.766 -8.478 18.699 1.00 92.06 624 THR A C 1
ATOM 5044 O O . THR A 1 624 ? -7.624 -8.069 18.897 1.00 92.06 624 THR A O 1
ATOM 5047 N N . TYR A 1 625 ? -9.351 -9.398 19.464 1.00 90.12 625 TYR A N 1
ATOM 5048 C CA . TYR A 1 625 ? -8.768 -9.911 20.707 1.00 90.12 625 TYR A CA 1
ATOM 5049 C C . TYR A 1 625 ? -8.924 -11.425 20.810 1.00 90.12 625 TYR A C 1
ATOM 5051 O O . TYR A 1 625 ? -9.898 -11.979 20.293 1.00 90.12 625 TYR A O 1
ATOM 5059 N N . GLN A 1 626 ? -7.977 -12.080 21.488 1.00 92.50 626 GLN A N 1
ATOM 5060 C CA . GLN A 1 626 ? -7.949 -13.529 21.687 1.00 92.50 626 GLN A CA 1
ATOM 5061 C C . GLN A 1 626 ? -7.840 -13.898 23.172 1.00 92.50 626 GLN A C 1
ATOM 5063 O O . GLN A 1 626 ? -7.118 -13.247 23.923 1.00 92.50 626 GLN A O 1
ATOM 5068 N N . TRP A 1 627 ? -8.497 -14.987 23.572 1.00 93.12 627 TRP A N 1
ATOM 5069 C CA . TRP A 1 627 ? -8.407 -15.568 24.916 1.00 93.12 627 TRP A CA 1
ATOM 5070 C C . TRP A 1 627 ? -8.236 -17.084 24.839 1.00 93.12 627 TRP A C 1
ATOM 5072 O O . TRP A 1 627 ? -8.762 -17.721 23.928 1.00 93.12 627 TRP A O 1
ATOM 5082 N N . ASN A 1 628 ? -7.534 -17.672 25.806 1.00 93.81 628 ASN A N 1
ATOM 5083 C CA . ASN A 1 628 ? -7.340 -19.121 25.869 1.00 93.81 628 ASN A CA 1
ATOM 5084 C C . ASN A 1 628 ? -8.638 -19.852 26.249 1.00 93.81 628 ASN A C 1
ATOM 5086 O O . ASN A 1 628 ? -9.459 -19.342 27.010 1.00 93.81 628 ASN A O 1
ATOM 5090 N N . LEU A 1 629 ? -8.805 -21.069 25.729 1.00 93.94 629 LEU A N 1
ATOM 5091 C CA . LEU A 1 629 ? -9.896 -21.987 26.066 1.00 93.94 629 LEU A CA 1
ATOM 5092 C C . LEU A 1 629 ? -9.384 -23.125 26.969 1.00 93.94 629 LEU A C 1
ATOM 5094 O O . LEU A 1 629 ? -9.404 -24.304 26.617 1.00 93.94 629 LEU A O 1
ATOM 5098 N N . ASP A 1 630 ? -8.882 -22.749 28.143 1.00 93.38 630 ASP A N 1
ATOM 5099 C CA . ASP A 1 630 ? -8.208 -23.611 29.129 1.00 93.38 630 ASP A CA 1
ATOM 5100 C C . ASP A 1 630 ? -9.125 -24.098 30.269 1.00 93.38 630 ASP A C 1
ATOM 5102 O O . ASP A 1 630 ? -8.742 -24.935 31.090 1.00 93.38 630 ASP A O 1
ATOM 5106 N N . GLN A 1 631 ? -10.376 -23.636 30.294 1.00 94.50 631 GLN A N 1
ATOM 5107 C CA . GLN A 1 631 ? -11.386 -24.008 31.285 1.00 94.50 631 GLN A CA 1
ATOM 5108 C C . GLN A 1 631 ? -12.653 -24.542 30.612 1.00 94.50 631 GLN A C 1
ATOM 5110 O O . GLN A 1 631 ? -12.950 -24.239 29.459 1.00 94.50 631 GLN A O 1
ATOM 5115 N N . SER A 1 632 ? -13.443 -25.333 31.344 1.00 93.69 632 SER A N 1
ATOM 5116 C CA . SER A 1 632 ? -14.717 -25.872 30.838 1.00 93.69 632 SER A CA 1
ATOM 5117 C C . SER A 1 632 ? -15.765 -24.794 30.555 1.00 93.69 632 SER A C 1
ATOM 5119 O O . SER A 1 632 ? -16.693 -25.014 29.778 1.00 93.69 632 SER A O 1
ATOM 5121 N N . GLU A 1 633 ? -15.635 -23.645 31.212 1.00 95.81 633 GLU A N 1
ATOM 5122 C CA . GLU A 1 633 ? -16.433 -22.453 30.974 1.00 95.81 633 GLU A CA 1
ATOM 5123 C C . GLU A 1 633 ? -15.496 -21.245 30.989 1.00 95.81 633 GLU A C 1
ATOM 5125 O O . GLU A 1 633 ? -14.786 -21.034 31.966 1.00 95.81 633 GLU A O 1
ATOM 5130 N N . VAL A 1 634 ? -15.479 -20.480 29.900 1.00 94.06 634 VAL A N 1
ATOM 5131 C CA . VAL A 1 634 ? -14.654 -19.278 29.740 1.00 94.06 634 VAL A CA 1
ATOM 5132 C C . VAL A 1 634 ? -15.579 -18.098 29.486 1.00 94.06 634 VAL A C 1
ATOM 5134 O O . VAL A 1 634 ? -16.487 -18.182 28.658 1.00 94.06 634 VAL A O 1
ATOM 5137 N N . ILE A 1 635 ? -15.366 -16.994 30.199 1.00 93.38 635 ILE A N 1
ATOM 5138 C CA . ILE A 1 635 ? -16.108 -15.747 30.002 1.00 93.38 635 ILE A CA 1
ATOM 5139 C C . ILE A 1 635 ? -15.158 -14.733 29.382 1.00 93.38 635 ILE A C 1
ATOM 5141 O O . ILE A 1 635 ? -14.101 -14.459 29.940 1.00 93.38 635 ILE A O 1
ATOM 5145 N N . VAL A 1 636 ? -15.549 -14.158 28.250 1.00 92.69 636 VAL A N 1
ATOM 5146 C CA . VAL A 1 636 ? -14.792 -13.109 27.558 1.00 92.69 636 VAL A CA 1
ATOM 5147 C C . VAL A 1 636 ? -15.680 -11.898 27.317 1.00 92.69 636 VAL A C 1
ATOM 5149 O O . VAL A 1 636 ? -16.910 -11.998 27.299 1.00 92.69 636 VAL A O 1
ATOM 5152 N N . ASN A 1 637 ? -15.059 -10.738 27.144 1.00 89.19 637 ASN A N 1
ATOM 5153 C CA . ASN A 1 637 ? -15.759 -9.492 26.879 1.00 89.19 637 ASN A CA 1
ATOM 5154 C C . ASN A 1 637 ? -14.859 -8.579 26.033 1.00 89.19 637 ASN A C 1
ATOM 5156 O O . ASN A 1 637 ? -13.685 -8.409 26.356 1.00 89.19 637 ASN A O 1
ATOM 5160 N N . SER A 1 638 ? -15.396 -8.021 24.945 1.00 91.69 638 SER A N 1
ATOM 5161 C CA . SER A 1 638 ? -14.670 -7.146 24.016 1.00 91.69 638 SER A CA 1
ATOM 5162 C C . SER A 1 638 ? -15.262 -5.742 24.047 1.00 91.69 638 SER A C 1
ATOM 5164 O O . SER A 1 638 ? -16.464 -5.578 23.835 1.00 91.69 638 SER A O 1
ATOM 5166 N N . SER A 1 639 ? -14.422 -4.719 24.224 1.00 89.38 639 SER A N 1
ATOM 5167 C CA . SER A 1 639 ? -14.848 -3.313 24.183 1.00 89.38 639 SER A CA 1
ATOM 5168 C C . SER A 1 639 ? -15.411 -2.894 22.824 1.00 89.38 639 SER A C 1
ATOM 5170 O O . SER A 1 639 ? -16.214 -1.969 22.771 1.00 89.38 639 SER A O 1
ATOM 5172 N N . PHE A 1 640 ? -15.041 -3.578 21.739 1.00 91.44 640 PHE A N 1
ATOM 5173 C CA . PHE A 1 640 ? -15.521 -3.276 20.385 1.00 91.44 640 PHE A CA 1
ATOM 5174 C C . PHE A 1 640 ? -16.552 -4.277 19.860 1.00 91.44 640 PHE A C 1
ATOM 5176 O O . PHE A 1 640 ? -17.363 -3.934 19.004 1.00 91.44 640 PHE A O 1
ATOM 5183 N N . GLY A 1 641 ? -16.559 -5.504 20.379 1.00 94.56 641 GLY A N 1
ATOM 5184 C CA . GLY A 1 641 ? -17.331 -6.590 19.781 1.00 94.56 641 GLY A CA 1
ATOM 5185 C C . GLY A 1 641 ? -16.704 -7.105 18.480 1.00 94.56 641 GLY A C 1
ATOM 5186 O O . GLY A 1 641 ? -15.534 -6.848 18.204 1.00 94.56 641 GLY A O 1
ATOM 5187 N N . GLY A 1 642 ? -17.461 -7.870 17.694 1.00 97.56 642 GLY A N 1
ATOM 5188 C CA . GLY A 1 642 ? -16.989 -8.479 16.444 1.00 97.56 642 GLY A CA 1
ATOM 5189 C C . GLY A 1 642 ? -17.509 -9.898 16.214 1.00 97.56 642 GLY A C 1
ATOM 5190 O O . GLY A 1 642 ? -18.141 -10.492 17.089 1.00 97.56 642 GLY A O 1
ATOM 5191 N N . LEU A 1 643 ? -17.235 -10.457 15.029 1.00 98.38 643 LEU A N 1
ATOM 5192 C CA . LEU A 1 643 ? -17.493 -11.875 14.755 1.00 98.38 643 LEU A CA 1
ATOM 5193 C C . LEU A 1 643 ? -16.655 -12.763 15.680 1.00 98.38 643 LEU A C 1
ATOM 5195 O O . LEU A 1 643 ? -15.526 -12.418 16.026 1.00 98.38 643 LEU A O 1
ATOM 5199 N N . ILE A 1 644 ? -17.230 -13.894 16.083 1.00 98.19 644 ILE A N 1
ATOM 5200 C CA . ILE A 1 644 ? -16.627 -14.823 17.038 1.00 98.19 644 ILE A CA 1
ATOM 5201 C C . ILE A 1 644 ? -16.037 -16.024 16.290 1.00 98.19 644 ILE A C 1
ATOM 5203 O O . ILE A 1 644 ? -16.740 -16.688 15.521 1.00 98.19 644 ILE A O 1
ATOM 5207 N N . TYR A 1 645 ? -14.776 -16.349 16.568 1.00 97.06 645 TYR A N 1
ATOM 5208 C CA . TYR A 1 645 ? -14.050 -17.470 15.970 1.00 97.06 645 TYR A CA 1
ATOM 5209 C C . TYR A 1 645 ? -13.450 -18.383 17.035 1.00 97.06 645 TYR A C 1
ATOM 5211 O O . TYR A 1 645 ? -12.949 -17.905 18.051 1.00 97.06 645 TYR A O 1
ATOM 5219 N N . ILE A 1 646 ? -13.441 -19.692 16.780 1.00 95.12 646 ILE A N 1
ATOM 5220 C CA . ILE A 1 646 ? -12.558 -20.619 17.501 1.00 95.12 646 ILE A CA 1
ATOM 5221 C C . ILE A 1 646 ? -11.253 -20.708 16.714 1.00 95.12 646 ILE A C 1
ATOM 5223 O O . ILE A 1 646 ? -11.276 -20.985 15.517 1.00 95.12 646 ILE A O 1
ATOM 5227 N N . VAL A 1 647 ? -10.135 -20.446 17.377 1.00 92.44 647 VAL A N 1
ATOM 5228 C CA . VAL A 1 647 ? -8.806 -20.369 16.773 1.00 92.44 647 VAL A CA 1
ATOM 5229 C C . VAL A 1 647 ? -7.997 -21.604 17.155 1.00 92.44 647 VAL A C 1
ATOM 5231 O O . VAL A 1 647 ? -7.857 -21.933 18.335 1.00 92.44 647 VAL A O 1
ATOM 5234 N N . ASP A 1 648 ? -7.488 -22.277 16.130 1.00 88.12 648 ASP A N 1
ATOM 5235 C CA . ASP A 1 648 ? -6.682 -23.493 16.179 1.00 88.12 648 ASP A CA 1
ATOM 5236 C C . ASP A 1 648 ? -5.245 -23.167 15.729 1.00 88.12 648 ASP A C 1
ATOM 5238 O O . ASP A 1 648 ? -5.020 -22.909 14.540 1.00 88.12 648 ASP A O 1
ATOM 5242 N N . PRO A 1 649 ? -4.275 -23.101 16.660 1.00 83.88 649 PRO A N 1
ATOM 5243 C CA . PRO A 1 649 ? -2.902 -22.731 16.333 1.00 83.88 649 PRO A CA 1
ATOM 5244 C C . PRO A 1 649 ? -2.247 -23.721 15.359 1.00 83.88 649 PRO A C 1
ATOM 5246 O O . PRO A 1 649 ? -2.205 -24.920 15.625 1.00 83.88 649 PRO A O 1
ATOM 5249 N N . VAL A 1 650 ? -1.664 -23.227 14.259 1.00 69.38 650 VAL A N 1
ATOM 5250 C CA . VAL A 1 650 ? -1.161 -24.064 13.136 1.00 69.38 650 VAL A CA 1
ATOM 5251 C C . VAL A 1 650 ? -0.140 -25.121 13.570 1.00 69.38 650 VAL A C 1
ATOM 5253 O O . VAL A 1 650 ? -0.076 -26.206 12.999 1.00 69.38 650 VAL A O 1
ATOM 5256 N N . ASN A 1 651 ? 0.640 -24.834 14.611 1.00 63.53 651 ASN A N 1
ATOM 5257 C CA . ASN A 1 651 ? 1.709 -25.714 15.088 1.00 63.53 651 ASN A CA 1
ATOM 5258 C C . ASN A 1 651 ? 1.220 -26.835 16.024 1.00 63.53 651 ASN A C 1
ATOM 5260 O O . ASN A 1 651 ? 2.041 -27.539 16.613 1.00 63.53 651 ASN A O 1
ATOM 5264 N N . GLN A 1 652 ? -0.094 -26.993 16.203 1.00 65.62 652 GLN A N 1
ATOM 5265 C CA . GLN A 1 652 ? -0.677 -28.000 17.083 1.00 65.62 652 GLN A CA 1
ATOM 5266 C C . GLN A 1 652 ? -1.661 -28.874 16.297 1.00 65.62 652 GLN A C 1
ATOM 5268 O O . GLN A 1 652 ? -2.686 -28.417 15.802 1.00 65.62 652 GLN A O 1
ATOM 5273 N N . GLN A 1 653 ? -1.370 -30.173 16.185 1.00 69.06 653 GLN A N 1
ATOM 5274 C CA . GLN A 1 653 ? -2.308 -31.137 15.605 1.00 69.06 653 GLN A CA 1
ATOM 5275 C C . GLN A 1 653 ? -3.415 -31.465 16.617 1.00 69.06 653 GLN A C 1
ATOM 5277 O O . GLN A 1 653 ? -3.413 -32.518 17.256 1.00 69.06 653 GLN A O 1
ATOM 5282 N N . ILE A 1 654 ? -4.359 -30.539 16.789 1.00 79.12 654 ILE A N 1
ATOM 5283 C CA . ILE A 1 654 ? -5.494 -30.709 17.698 1.00 79.12 654 ILE A CA 1
ATOM 5284 C C . ILE A 1 654 ? -6.557 -31.582 17.023 1.00 79.12 654 ILE A C 1
ATOM 5286 O O . ILE A 1 654 ? -7.052 -31.276 15.934 1.00 79.12 654 ILE A O 1
ATOM 5290 N N . ASN A 1 655 ? -6.924 -32.683 17.682 1.00 79.75 655 ASN A N 1
ATOM 5291 C CA . ASN A 1 655 ? -8.018 -33.545 17.250 1.00 79.75 655 ASN A CA 1
ATOM 5292 C C . ASN A 1 655 ? -9.352 -33.001 17.773 1.00 79.75 655 ASN A C 1
ATOM 5294 O O . ASN A 1 655 ? -9.487 -32.757 18.968 1.00 79.75 655 ASN A O 1
ATOM 5298 N N . PHE A 1 656 ? -10.348 -32.871 16.895 1.00 81.44 656 PHE A N 1
ATOM 5299 C CA . PHE A 1 656 ? -11.705 -32.451 17.245 1.00 81.44 656 PHE A CA 1
ATOM 5300 C C . PHE A 1 656 ? -12.645 -33.666 17.222 1.00 81.44 656 PHE A C 1
ATOM 5302 O O . PHE A 1 656 ? -13.048 -34.106 16.139 1.00 81.44 656 PHE A O 1
ATOM 5309 N N . PRO A 1 657 ? -13.026 -34.234 18.384 1.00 80.00 657 PRO A N 1
ATOM 5310 C CA . PRO A 1 657 ? -13.964 -35.348 18.417 1.00 80.00 657 PRO A CA 1
ATOM 5311 C C . PRO A 1 657 ? -15.320 -34.945 17.827 1.00 80.00 657 PRO A C 1
ATOM 5313 O O . PRO A 1 657 ? -15.897 -33.922 18.191 1.00 80.00 657 PRO A O 1
ATOM 5316 N N . LYS A 1 658 ? -15.895 -35.798 16.970 1.00 72.69 658 LYS A N 1
ATOM 5317 C CA . LYS A 1 658 ? -17.218 -35.558 16.351 1.00 72.69 658 LYS A CA 1
ATOM 5318 C C . LYS A 1 658 ? -18.358 -35.389 17.369 1.00 72.69 658 LYS A C 1
ATOM 5320 O O . LYS A 1 658 ? -19.426 -34.891 17.029 1.00 72.69 658 LYS A O 1
ATOM 5325 N N . THR A 1 659 ? -18.158 -35.832 18.608 1.00 74.75 659 THR A N 1
ATOM 5326 C CA . THR A 1 659 ? -19.119 -35.727 19.715 1.00 74.75 659 THR A CA 1
ATOM 5327 C C . THR A 1 659 ? -18.986 -34.432 20.520 1.00 74.75 659 THR A C 1
ATOM 5329 O O . THR A 1 659 ? -19.833 -34.159 21.369 1.00 74.75 659 THR A O 1
ATOM 5332 N N . SER A 1 660 ? -17.957 -33.617 20.273 1.00 82.19 660 SER A N 1
ATOM 5333 C CA . SER A 1 660 ? -17.696 -32.382 21.014 1.00 82.19 660 SER A CA 1
ATOM 5334 C C . SER A 1 660 ? -18.685 -31.280 20.617 1.00 82.19 660 SER A C 1
ATOM 5336 O O . SER A 1 660 ? -18.626 -30.728 19.520 1.00 82.19 660 SER A O 1
ATOM 5338 N N . SER A 1 661 ? -19.612 -30.957 21.523 1.00 89.06 661 SER A N 1
ATOM 5339 C CA . SER A 1 661 ? -20.583 -29.871 21.346 1.00 89.06 661 SER A CA 1
ATOM 5340 C C . SER A 1 661 ? -20.122 -28.612 22.066 1.00 89.06 661 SER A C 1
ATOM 5342 O O . SER A 1 661 ? -19.966 -28.610 23.286 1.00 89.06 661 SER A O 1
ATOM 5344 N N . TRP A 1 662 ? -19.996 -27.528 21.314 1.00 93.50 662 TRP A N 1
ATOM 5345 C CA . TRP A 1 662 ? -19.745 -26.188 21.825 1.00 93.50 662 TRP A CA 1
ATOM 5346 C C . TRP A 1 662 ? -21.057 -25.522 22.238 1.00 93.50 662 TRP A C 1
ATOM 5348 O O . TRP A 1 662 ? -22.122 -25.839 21.699 1.00 93.50 662 TRP A O 1
ATOM 5358 N N . SER A 1 663 ? -20.989 -24.583 23.181 1.00 96.31 663 SER A N 1
ATOM 5359 C CA . SER A 1 663 ? -22.101 -23.683 23.498 1.00 96.31 663 SER A CA 1
ATOM 5360 C C . SER A 1 663 ? -21.561 -22.288 23.767 1.00 96.31 663 SER A C 1
ATOM 5362 O O . SER A 1 663 ? -20.715 -22.127 24.639 1.00 96.31 663 SER A O 1
ATOM 5364 N N . ILE A 1 664 ? -22.079 -21.287 23.064 1.00 97.81 664 ILE A N 1
ATOM 5365 C CA . ILE A 1 664 ? -21.748 -19.875 23.277 1.00 97.81 664 ILE A CA 1
ATOM 5366 C C . ILE A 1 664 ? -23.035 -19.135 23.640 1.00 97.81 664 ILE A C 1
ATOM 5368 O O . ILE A 1 664 ? -24.043 -19.275 22.948 1.00 97.81 664 ILE A O 1
ATOM 5372 N N . SER A 1 665 ? -23.026 -18.374 24.732 1.00 97.44 665 SER A N 1
ATOM 5373 C CA . SER A 1 665 ? -24.166 -17.570 25.184 1.00 97.44 665 SER A CA 1
ATOM 5374 C C . SER A 1 665 ? -23.814 -16.096 25.325 1.00 97.44 665 SER A C 1
ATOM 5376 O O . SER A 1 665 ? -22.690 -15.764 25.695 1.00 97.44 665 SER A O 1
ATOM 5378 N N . GLY A 1 666 ? -24.796 -15.227 25.073 1.00 95.62 666 GLY A N 1
ATOM 5379 C CA . GLY A 1 666 ? -24.630 -13.769 25.134 1.00 95.62 666 GLY A CA 1
ATOM 5380 C C . GLY A 1 666 ? -24.240 -13.131 23.797 1.00 95.62 666 GLY A C 1
ATOM 5381 O O . GLY A 1 666 ? -24.058 -11.921 23.737 1.00 95.62 666 GLY A O 1
ATOM 5382 N N . ALA A 1 667 ? -24.149 -13.920 22.723 1.00 97.31 667 ALA A N 1
ATOM 5383 C CA . ALA A 1 667 ? -23.835 -13.452 21.374 1.00 97.31 667 ALA A CA 1
ATOM 5384 C C . ALA A 1 667 ? -25.100 -13.246 20.525 1.00 97.31 667 ALA A C 1
ATOM 5386 O O . ALA A 1 667 ? -26.164 -13.760 20.853 1.00 97.31 667 ALA A O 1
ATOM 5387 N N . TYR A 1 668 ? -24.977 -12.544 19.405 1.00 98.19 668 TYR A N 1
ATOM 5388 C CA . TYR A 1 668 ? -26.027 -12.346 18.406 1.00 98.19 668 TYR A CA 1
ATOM 5389 C C . TYR A 1 668 ? -25.776 -13.244 17.197 1.00 98.19 668 TYR A C 1
ATOM 5391 O O . TYR A 1 668 ? -24.625 -13.520 16.862 1.00 98.19 668 TYR A O 1
ATOM 5399 N N . LEU A 1 669 ? -26.836 -13.684 16.520 1.00 98.00 669 LEU A N 1
ATOM 5400 C CA . LEU A 1 669 ? -26.686 -14.413 15.261 1.00 98.00 669 LEU A CA 1
ATOM 5401 C C . LEU A 1 669 ? -26.111 -13.479 14.187 1.00 98.00 669 LEU A C 1
ATOM 5403 O O . LEU A 1 669 ? -26.581 -12.349 14.017 1.00 98.00 669 LEU A O 1
ATOM 5407 N N . ALA A 1 670 ? -25.106 -13.960 13.462 1.00 98.31 670 ALA A N 1
ATOM 5408 C CA . ALA A 1 670 ? -24.557 -13.297 12.290 1.00 98.31 670 ALA A CA 1
ATOM 5409 C C . ALA A 1 670 ? -25.039 -13.991 11.011 1.00 98.31 670 ALA A C 1
ATOM 5411 O O . ALA A 1 670 ? -25.140 -15.222 11.000 1.00 98.31 670 ALA A O 1
ATOM 5412 N N . PRO A 1 671 ? -25.337 -13.249 9.927 1.00 98.31 671 PRO A N 1
ATOM 5413 C CA . PRO A 1 671 ? -25.642 -13.876 8.652 1.00 98.31 671 PRO A CA 1
ATOM 5414 C C . PRO A 1 671 ? -24.473 -14.752 8.200 1.00 98.31 671 PRO A C 1
ATOM 5416 O O . PRO A 1 671 ? -23.378 -14.256 7.936 1.00 98.31 671 PRO A O 1
ATOM 5419 N N . ARG A 1 672 ? -24.705 -16.062 8.119 1.00 97.62 672 ARG A N 1
ATOM 5420 C CA . ARG A 1 672 ? -23.707 -17.022 7.655 1.00 97.62 672 ARG A CA 1
ATOM 5421 C C . ARG A 1 672 ? -24.310 -17.957 6.626 1.00 97.62 672 ARG A C 1
ATOM 5423 O O . ARG A 1 672 ? -25.220 -18.727 6.931 1.00 97.62 672 ARG A O 1
ATOM 5430 N N . TYR A 1 673 ? -23.790 -17.886 5.411 1.00 98.12 673 TYR A N 1
ATOM 5431 C CA . TYR A 1 673 ? -24.143 -18.807 4.345 1.00 98.12 673 TYR A CA 1
ATOM 5432 C C . TYR A 1 673 ? -23.069 -19.875 4.199 1.00 98.12 673 TYR A C 1
ATOM 5434 O O . TYR A 1 673 ? -21.917 -19.528 3.969 1.00 98.12 673 TYR A O 1
ATOM 5442 N N . ILE A 1 674 ? -23.443 -21.151 4.280 1.00 96.75 674 ILE A N 1
ATOM 5443 C CA . ILE A 1 674 ? -22.532 -22.275 4.072 1.00 96.75 674 ILE A CA 1
ATOM 5444 C C . ILE A 1 674 ? -22.980 -23.049 2.838 1.00 96.75 674 ILE A C 1
ATOM 5446 O O . ILE A 1 674 ? -24.023 -23.710 2.857 1.00 96.75 674 ILE A O 1
ATOM 5450 N N . HIS A 1 675 ? -22.191 -22.982 1.770 1.00 96.56 675 HIS A N 1
ATOM 5451 C CA . HIS A 1 675 ? -22.504 -23.627 0.500 1.00 96.56 675 HIS A CA 1
ATOM 5452 C C . HIS A 1 675 ? -22.745 -25.134 0.676 1.00 96.56 675 HIS A C 1
ATOM 5454 O O . HIS A 1 675 ? -22.007 -25.832 1.378 1.00 96.56 675 HIS A O 1
ATOM 5460 N N . GLY A 1 676 ? -23.839 -25.627 0.088 1.00 94.50 676 GLY A N 1
ATOM 5461 C CA . GLY A 1 676 ? -24.279 -27.019 0.212 1.00 94.50 676 GLY A CA 1
ATOM 5462 C C . GLY A 1 676 ? -24.868 -27.419 1.574 1.00 94.50 676 GLY A C 1
ATOM 5463 O O . GLY A 1 676 ? -25.291 -28.566 1.720 1.00 94.50 676 GLY A O 1
ATOM 5464 N N . LYS A 1 677 ? -24.921 -26.520 2.571 1.00 94.56 677 LYS A N 1
ATOM 5465 C CA . LYS A 1 677 ? -25.515 -26.794 3.897 1.00 94.56 677 LYS A CA 1
ATOM 5466 C C . LYS A 1 677 ? -26.656 -25.847 4.259 1.00 94.56 677 LYS A C 1
ATOM 5468 O O . LYS A 1 677 ? -27.664 -26.299 4.793 1.00 94.56 677 LYS A O 1
ATOM 5473 N N . THR A 1 678 ? -26.512 -24.553 3.994 1.00 96.19 678 THR A N 1
ATOM 5474 C CA . THR A 1 678 ? -27.563 -23.565 4.252 1.00 96.19 678 THR A CA 1
ATOM 5475 C C . THR A 1 678 ? -28.639 -23.670 3.175 1.00 96.19 678 THR A C 1
ATOM 5477 O O . THR A 1 678 ? -28.351 -23.508 1.992 1.00 96.19 678 THR A O 1
ATOM 5480 N N . ALA A 1 679 ? -29.895 -23.910 3.558 1.00 96.38 679 ALA A N 1
ATOM 5481 C CA . ALA A 1 679 ? -30.988 -23.935 2.592 1.00 96.38 679 ALA A CA 1
ATOM 5482 C C . ALA A 1 679 ? -31.261 -22.524 2.039 1.00 96.38 679 ALA A C 1
ATOM 5484 O O . ALA A 1 679 ? -31.382 -21.560 2.796 1.00 96.38 679 ALA A O 1
ATOM 5485 N N . LEU A 1 680 ? -31.421 -22.396 0.717 1.00 95.50 680 LEU A N 1
ATOM 5486 C CA . LEU A 1 680 ? -31.645 -21.099 0.060 1.00 95.50 680 LEU A CA 1
ATOM 5487 C C . LEU A 1 680 ? -32.896 -20.361 0.564 1.00 95.50 680 LEU A C 1
ATOM 5489 O O . LEU A 1 680 ? -32.907 -19.131 0.612 1.00 95.50 680 LEU A O 1
ATOM 5493 N N . ASN A 1 681 ? -33.952 -21.089 0.937 1.00 96.44 681 ASN A N 1
ATOM 5494 C CA . ASN A 1 681 ? -35.161 -20.475 1.490 1.00 96.44 681 ASN A CA 1
ATOM 5495 C C . ASN A 1 681 ? -34.897 -19.862 2.869 1.00 96.44 681 ASN A C 1
ATOM 5497 O O . ASN A 1 681 ? -35.294 -18.721 3.102 1.00 96.44 681 ASN A O 1
ATOM 5501 N N . ASP A 1 682 ? -34.183 -20.573 3.742 1.00 97.19 682 ASP A N 1
ATOM 5502 C CA . ASP A 1 682 ? -33.810 -20.077 5.070 1.00 97.19 682 ASP A CA 1
ATOM 5503 C C . ASP A 1 682 ? -32.869 -18.879 4.936 1.00 97.19 682 ASP A C 1
ATOM 5505 O O . ASP A 1 682 ? -33.051 -17.862 5.605 1.00 97.19 682 ASP A O 1
ATOM 5509 N N . TRP A 1 683 ? -31.925 -18.944 3.988 1.00 97.50 683 TRP A N 1
ATOM 5510 C CA . TRP A 1 683 ? -31.060 -17.819 3.644 1.00 97.50 683 TRP A CA 1
ATOM 5511 C C . TRP A 1 683 ? -31.856 -16.562 3.283 1.00 97.50 683 TRP A C 1
ATOM 5513 O O . TRP A 1 683 ? -31.680 -15.522 3.916 1.00 97.50 683 TRP A O 1
ATOM 5523 N N . LYS A 1 684 ? -32.760 -16.659 2.300 1.00 96.00 684 LYS A N 1
ATOM 5524 C CA . LYS A 1 684 ? -33.544 -15.519 1.798 1.00 96.00 684 LYS A CA 1
ATOM 5525 C C . LYS A 1 684 ? -34.499 -14.943 2.838 1.00 96.00 684 LYS A C 1
ATOM 5527 O O . LYS A 1 684 ? -34.670 -13.720 2.927 1.00 96.00 684 LYS A O 1
ATOM 5532 N N . ASN A 1 685 ? -35.158 -15.824 3.582 1.00 95.38 685 ASN A N 1
ATOM 5533 C CA . ASN A 1 685 ? -36.263 -15.439 4.446 1.00 95.38 685 ASN A CA 1
ATOM 5534 C C . ASN A 1 685 ? -35.792 -15.001 5.830 1.00 95.38 685 ASN A C 1
ATOM 5536 O O . ASN A 1 685 ? -36.394 -14.074 6.378 1.00 95.38 685 ASN A O 1
ATOM 5540 N N . GLU A 1 686 ? -34.716 -15.600 6.344 1.00 96.06 686 GLU A N 1
ATOM 5541 C CA . GLU A 1 686 ? -34.305 -15.476 7.741 1.00 96.06 686 GLU A CA 1
ATOM 5542 C C . GLU A 1 686 ? -32.813 -15.139 7.903 1.00 96.06 686 GLU A C 1
ATOM 5544 O O . GLU A 1 686 ? -32.484 -14.054 8.379 1.00 96.06 686 GLU A O 1
ATOM 5549 N N . ILE A 1 687 ? -31.899 -16.019 7.482 1.00 97.94 687 ILE A N 1
ATOM 5550 C CA . ILE A 1 687 ? -30.483 -15.969 7.897 1.00 97.94 687 ILE A CA 1
ATOM 5551 C C . ILE A 1 687 ? -29.789 -14.696 7.405 1.00 97.94 687 ILE A C 1
ATOM 5553 O O . ILE A 1 687 ? -29.080 -14.042 8.171 1.00 97.94 687 ILE A O 1
ATOM 5557 N N 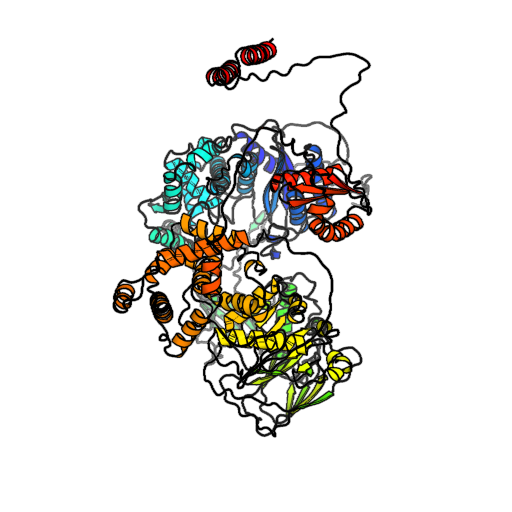. ARG A 1 688 ? -30.035 -14.267 6.158 1.00 97.06 688 ARG A N 1
ATOM 5558 C CA . ARG A 1 688 ? -29.454 -13.019 5.632 1.00 97.06 688 ARG A CA 1
ATOM 5559 C C . ARG A 1 688 ? -29.936 -11.767 6.363 1.00 97.06 688 ARG A C 1
ATOM 5561 O O . ARG A 1 688 ? -29.377 -10.696 6.159 1.00 97.06 688 ARG A O 1
ATOM 5568 N N . LYS A 1 689 ? -30.981 -11.878 7.192 1.00 96.38 689 LYS A N 1
ATOM 5569 C CA . LYS A 1 689 ? -31.589 -10.797 7.985 1.00 96.38 689 LYS A CA 1
ATOM 5570 C C . LYS A 1 689 ? -31.147 -10.812 9.451 1.00 96.38 689 LYS A C 1
ATOM 5572 O O . LYS A 1 689 ? -31.565 -9.938 10.204 1.00 96.38 689 LYS A O 1
ATOM 5577 N N . TYR A 1 690 ? -30.284 -11.746 9.854 1.00 98.00 690 TYR A N 1
ATOM 5578 C CA . TYR A 1 690 ? -29.753 -11.791 11.214 1.00 98.00 690 TYR A CA 1
ATOM 5579 C C . TYR A 1 690 ? -29.062 -10.480 11.627 1.00 98.00 690 TYR A C 1
ATOM 5581 O O . TYR A 1 690 ? -28.563 -9.735 10.770 1.00 98.00 690 TYR A O 1
ATOM 5589 N N . PRO A 1 691 ? -29.087 -10.156 12.933 1.00 97.38 691 PRO A N 1
ATOM 5590 C CA . PRO A 1 691 ? -28.889 -8.789 13.392 1.00 97.38 691 PRO A CA 1
ATOM 5591 C C . PRO A 1 691 ? -27.441 -8.310 13.384 1.00 97.38 691 PRO A C 1
ATOM 5593 O O . PRO A 1 691 ? -27.236 -7.106 13.486 1.00 97.38 691 PRO A O 1
ATOM 5596 N N . ALA A 1 692 ? -26.443 -9.190 13.266 1.00 97.81 692 ALA A N 1
ATOM 5597 C CA . ALA A 1 692 ? -25.050 -8.752 13.271 1.00 97.81 692 ALA A CA 1
ATOM 5598 C C . ALA A 1 692 ? -24.713 -7.807 12.093 1.00 97.81 692 ALA A C 1
ATOM 5600 O O . ALA A 1 692 ? -25.234 -7.994 10.986 1.00 97.81 692 ALA A O 1
ATOM 5601 N N . PRO A 1 693 ? -23.791 -6.846 12.293 1.00 96.50 693 PRO A N 1
ATOM 5602 C CA . PRO A 1 693 ? -23.349 -5.909 11.256 1.00 96.50 693 PRO A CA 1
ATOM 5603 C C . PRO A 1 693 ? -22.390 -6.522 10.223 1.00 96.50 693 PRO A C 1
ATOM 5605 O O . PRO A 1 693 ? -22.201 -5.940 9.158 1.00 96.50 693 PRO A O 1
ATOM 5608 N N . TRP A 1 694 ? -21.835 -7.705 10.499 1.00 97.81 694 TRP A N 1
ATOM 5609 C CA . TRP A 1 694 ? -20.951 -8.450 9.597 1.00 97.81 694 TRP A CA 1
ATOM 5610 C C . TRP A 1 694 ? -21.502 -9.837 9.291 1.00 97.81 694 TRP A C 1
ATOM 5612 O O . TRP A 1 694 ? -22.155 -10.455 10.135 1.00 97.81 694 TRP A O 1
ATOM 5622 N N . ALA A 1 695 ? -21.194 -10.318 8.091 1.00 98.12 695 ALA A N 1
ATOM 5623 C CA . ALA A 1 695 ? -21.648 -11.584 7.547 1.00 98.12 695 ALA A CA 1
ATOM 5624 C C . ALA A 1 695 ? -20.480 -12.410 6.996 1.00 98.12 695 ALA A C 1
ATOM 5626 O O . ALA A 1 695 ? -19.443 -11.867 6.611 1.00 98.12 695 ALA A O 1
ATOM 5627 N N . GLU A 1 696 ? -20.684 -13.724 6.909 1.00 98.31 696 GLU A N 1
ATOM 5628 C CA . GLU A 1 696 ? -19.762 -14.644 6.243 1.00 98.31 696 GLU A CA 1
ATOM 5629 C C . GLU A 1 696 ? -20.482 -15.465 5.174 1.00 98.31 696 GLU A C 1
ATOM 5631 O O . GLU A 1 696 ? -21.532 -16.060 5.424 1.00 98.31 696 GLU A O 1
ATOM 5636 N N . ILE A 1 697 ? -19.908 -15.517 3.975 1.00 97.81 697 ILE A N 1
ATOM 5637 C CA . ILE A 1 697 ? -20.350 -16.414 2.905 1.00 97.81 697 ILE A CA 1
ATOM 5638 C C . ILE A 1 697 ? -19.211 -17.374 2.618 1.00 97.81 697 ILE A C 1
ATOM 5640 O O . ILE A 1 697 ? -18.119 -16.946 2.252 1.00 97.81 697 ILE A O 1
ATOM 5644 N N . GLU A 1 698 ? -19.457 -18.661 2.833 1.00 95.62 698 GLU A N 1
ATOM 5645 C CA . GLU A 1 698 ? -18.412 -19.672 2.828 1.00 95.62 698 GLU A CA 1
ATOM 5646 C C . GLU A 1 698 ? -18.736 -20.902 1.980 1.00 95.62 698 GLU A C 1
ATOM 5648 O O . GLU A 1 698 ? -19.885 -21.307 1.790 1.00 95.62 698 GLU A O 1
ATOM 5653 N N . SER A 1 699 ? -17.656 -21.531 1.533 1.00 94.50 699 SER A N 1
ATOM 5654 C CA . SER A 1 699 ? -17.573 -22.894 1.016 1.00 94.50 699 SER A CA 1
ATOM 5655 C C . SER A 1 699 ? -16.462 -23.642 1.766 1.00 94.50 699 SER A C 1
ATOM 5657 O O . SER A 1 699 ? -15.818 -23.093 2.660 1.00 94.50 699 SER A O 1
ATOM 5659 N N . ASP A 1 700 ? -16.180 -24.887 1.387 1.00 90.69 700 ASP A N 1
ATOM 5660 C CA . ASP A 1 700 ? -14.982 -25.597 1.852 1.00 90.69 700 ASP A CA 1
ATOM 5661 C C . ASP A 1 700 ? -13.674 -25.018 1.270 1.00 90.69 700 ASP A C 1
ATOM 5663 O O . ASP A 1 700 ? -12.590 -25.424 1.684 1.00 90.69 700 ASP A O 1
ATOM 5667 N N . LYS A 1 701 ? -13.758 -24.079 0.313 1.00 92.69 701 LYS A N 1
ATOM 5668 C CA . LYS A 1 701 ? -12.603 -23.482 -0.379 1.00 92.69 701 LYS A CA 1
ATOM 5669 C C . LYS A 1 701 ? -12.295 -22.053 0.039 1.00 92.69 701 LYS A C 1
ATOM 5671 O O . LYS A 1 701 ? -11.122 -21.697 0.120 1.00 92.69 701 LYS A O 1
ATOM 5676 N N . VAL A 1 702 ? -13.325 -21.238 0.264 1.00 95.19 702 VAL A N 1
ATOM 5677 C CA . VAL A 1 702 ? -13.191 -19.809 0.575 1.00 95.19 702 VAL A CA 1
ATOM 5678 C C . VAL A 1 702 ? -14.221 -19.350 1.604 1.00 95.19 702 VAL A C 1
ATOM 5680 O O . VAL A 1 702 ? -15.335 -19.871 1.632 1.00 95.19 702 VAL A O 1
ATOM 5683 N N . ILE A 1 703 ? -13.867 -18.340 2.394 1.00 97.00 703 ILE A N 1
ATOM 5684 C CA . ILE A 1 703 ? -14.754 -17.568 3.265 1.00 97.00 703 ILE A CA 1
ATOM 5685 C C . ILE A 1 703 ? -14.615 -16.092 2.899 1.00 97.00 703 ILE A C 1
ATOM 5687 O O . ILE A 1 703 ? -13.511 -15.549 2.917 1.00 97.00 703 ILE A O 1
ATOM 5691 N N . LEU A 1 704 ? -15.735 -15.442 2.597 1.00 97.69 704 LEU A N 1
ATOM 5692 C CA . LEU A 1 704 ? -15.822 -14.002 2.382 1.00 97.69 704 LEU A CA 1
ATOM 5693 C C . LEU A 1 704 ? -16.463 -13.354 3.608 1.00 97.69 704 LEU A C 1
ATOM 5695 O O . LEU A 1 704 ? -17.631 -13.613 3.902 1.00 97.69 704 LEU A O 1
ATOM 5699 N N . THR A 1 705 ? -15.716 -12.506 4.305 1.00 97.88 705 THR A N 1
ATOM 5700 C CA . THR A 1 705 ? -16.194 -11.717 5.441 1.00 97.88 705 THR A CA 1
ATOM 5701 C C . THR A 1 705 ? -16.469 -10.289 4.978 1.00 97.88 705 THR A C 1
ATOM 5703 O O . THR A 1 705 ? -15.551 -9.557 4.605 1.00 97.88 705 THR A O 1
ATOM 5706 N N . VAL A 1 706 ? -17.747 -9.906 4.986 1.00 96.94 706 VAL A N 1
ATOM 5707 C CA . VAL A 1 706 ? -18.254 -8.655 4.395 1.00 96.94 706 VAL A CA 1
ATOM 5708 C C . VAL A 1 706 ? -19.295 -7.991 5.304 1.00 96.94 706 VAL A C 1
ATOM 5710 O O . VAL A 1 706 ? -19.886 -8.666 6.153 1.00 96.94 706 VAL A O 1
ATOM 5713 N N . PRO A 1 707 ? -19.588 -6.691 5.131 1.00 95.81 707 PRO A N 1
ATOM 5714 C CA . PRO A 1 707 ? -20.672 -6.041 5.858 1.00 95.81 707 PRO A CA 1
ATOM 5715 C C . PRO A 1 707 ? -22.036 -6.676 5.556 1.00 95.81 707 PRO A C 1
ATOM 5717 O O . PRO A 1 707 ? -22.380 -6.937 4.400 1.00 95.81 707 PRO A O 1
ATOM 5720 N N . SER A 1 708 ? -22.863 -6.866 6.584 1.00 96.62 708 SER A N 1
ATOM 5721 C CA . SER A 1 708 ? -24.175 -7.512 6.454 1.00 96.62 708 SER A CA 1
ATOM 5722 C C . SER A 1 708 ? -25.128 -6.760 5.529 1.00 96.62 708 SER A C 1
ATOM 5724 O O . SER A 1 708 ? -25.993 -7.387 4.921 1.00 96.62 708 SER A O 1
ATOM 5726 N N . HIS A 1 709 ? -25.004 -5.431 5.395 1.00 93.38 709 HIS A N 1
ATOM 5727 C CA . HIS A 1 709 ? -25.845 -4.661 4.468 1.00 93.38 709 HIS A CA 1
ATOM 5728 C C . HIS A 1 709 ? -25.642 -5.093 3.010 1.00 93.38 709 HIS A C 1
ATOM 5730 O O . HIS A 1 709 ? -26.594 -5.073 2.239 1.00 93.38 709 HIS A O 1
ATOM 5736 N N . ALA A 1 710 ? -24.442 -5.558 2.649 1.00 91.56 710 ALA A N 1
ATOM 5737 C CA . ALA A 1 710 ? -24.111 -5.964 1.287 1.00 91.56 710 ALA A CA 1
ATOM 5738 C C . ALA A 1 710 ? -24.743 -7.303 0.875 1.00 91.56 710 ALA A C 1
ATOM 5740 O O . ALA A 1 710 ? -24.884 -7.581 -0.314 1.00 91.56 710 ALA A O 1
ATOM 5741 N N . ILE A 1 711 ? -25.131 -8.137 1.847 1.00 95.31 711 ILE A N 1
ATOM 5742 C CA . ILE A 1 711 ? -25.687 -9.475 1.593 1.00 95.31 711 ILE A CA 1
ATOM 5743 C C . ILE A 1 711 ? -27.210 -9.535 1.737 1.00 95.31 711 ILE A C 1
ATOM 5745 O O . ILE A 1 711 ? -27.805 -10.573 1.438 1.00 95.31 711 ILE A O 1
ATOM 5749 N N . ARG A 1 712 ? -27.862 -8.444 2.176 1.00 93.56 712 ARG A N 1
ATOM 5750 C CA . ARG A 1 712 ? -29.316 -8.433 2.438 1.00 93.56 712 ARG A CA 1
ATOM 5751 C C . ARG A 1 712 ? -30.125 -8.777 1.188 1.00 93.56 712 ARG A C 1
ATOM 5753 O O . ARG A 1 712 ? -31.125 -9.478 1.307 1.00 93.56 712 ARG A O 1
ATOM 5760 N N . ASP A 1 713 ? -29.629 -8.391 0.014 1.00 91.00 713 ASP A N 1
ATOM 5761 C CA . ASP A 1 713 ? -30.266 -8.642 -1.285 1.00 91.00 713 ASP A CA 1
ATOM 5762 C C . ASP A 1 713 ? -29.583 -9.757 -2.098 1.00 91.00 713 ASP A C 1
ATOM 5764 O O . ASP A 1 713 ? -29.906 -9.988 -3.264 1.00 91.00 713 ASP A O 1
ATOM 5768 N N . LEU A 1 714 ? -28.650 -10.506 -1.496 1.00 93.75 714 LEU A N 1
ATOM 5769 C CA . LEU A 1 714 ? -27.987 -11.618 -2.172 1.00 93.75 714 LEU A CA 1
ATOM 5770 C C . LEU A 1 714 ? -28.904 -12.846 -2.197 1.00 93.75 714 LEU A C 1
ATOM 5772 O O . LEU A 1 714 ? -28.902 -13.663 -1.282 1.00 93.75 714 LEU A O 1
ATOM 5776 N N . ASP A 1 715 ? -29.710 -12.982 -3.245 1.00 92.50 715 ASP A N 1
ATOM 5777 C CA . ASP A 1 715 ? -30.686 -14.072 -3.356 1.00 92.50 715 ASP A CA 1
ATOM 5778 C C . ASP A 1 715 ? -30.066 -15.442 -3.661 1.00 92.50 715 ASP A C 1
ATOM 5780 O O . ASP A 1 715 ? -30.619 -16.465 -3.257 1.00 92.50 715 ASP A O 1
ATOM 5784 N N . ASN A 1 716 ? -28.964 -15.487 -4.411 1.00 91.12 716 ASN A N 1
ATOM 5785 C CA . ASN A 1 716 ? -28.366 -16.742 -4.868 1.00 91.12 716 ASN A CA 1
ATOM 5786 C C . ASN A 1 716 ? -26.869 -16.823 -4.529 1.00 91.12 716 ASN A C 1
ATOM 5788 O O . ASN A 1 716 ? -26.031 -16.627 -5.411 1.00 91.12 716 ASN A O 1
ATOM 5792 N N . PRO A 1 717 ? -26.523 -17.099 -3.262 1.00 95.31 717 PRO A N 1
ATOM 5793 C CA . PRO A 1 717 ? -25.136 -17.309 -2.857 1.00 95.31 717 PRO A CA 1
ATOM 5794 C C . PRO A 1 717 ? -24.517 -18.611 -3.403 1.00 95.31 717 PRO A C 1
ATOM 5796 O O . PRO A 1 717 ? -23.294 -18.711 -3.415 1.00 95.31 717 PRO A O 1
ATOM 5799 N N . ASP A 1 718 ? -25.305 -19.580 -3.895 1.00 94.50 718 ASP A N 1
ATOM 5800 C CA . ASP A 1 718 ? -24.765 -20.815 -4.494 1.00 94.50 718 ASP A CA 1
ATOM 5801 C C . ASP A 1 718 ? -23.970 -20.541 -5.767 1.00 94.50 718 ASP A C 1
ATOM 5803 O O . ASP A 1 718 ? -22.813 -20.929 -5.855 1.00 94.50 718 ASP A O 1
ATOM 5807 N N . ASP A 1 719 ? -24.553 -19.805 -6.715 1.00 93.00 719 ASP A N 1
ATOM 5808 C CA . ASP A 1 719 ? -23.887 -19.425 -7.974 1.00 93.00 719 ASP A CA 1
ATOM 5809 C C . ASP A 1 719 ? -22.577 -18.656 -7.712 1.00 93.00 719 ASP A C 1
ATOM 5811 O O . ASP A 1 719 ? -21.567 -18.851 -8.387 1.00 93.00 719 ASP A O 1
ATOM 5815 N N . LEU A 1 720 ? -22.571 -17.816 -6.671 1.00 94.62 720 LEU A N 1
ATOM 5816 C CA . LEU A 1 720 ? -21.378 -17.104 -6.225 1.00 94.62 720 LEU A CA 1
ATOM 5817 C C . LEU A 1 720 ? -20.314 -18.056 -5.657 1.00 94.62 720 LEU A C 1
ATOM 5819 O O . LEU A 1 720 ? -19.147 -17.966 -6.039 1.00 94.62 720 LEU A O 1
ATOM 5823 N N . MET A 1 721 ? -20.693 -18.955 -4.749 1.00 96.25 721 MET A N 1
ATOM 5824 C CA . MET A 1 721 ? -19.757 -19.893 -4.124 1.00 96.25 721 MET A CA 1
ATOM 5825 C C . MET A 1 721 ? -19.253 -20.964 -5.095 1.00 96.25 721 MET A C 1
ATOM 5827 O O . MET A 1 721 ? -18.100 -21.367 -4.982 1.00 96.25 721 MET A O 1
ATOM 5831 N N . GLU A 1 722 ? -20.038 -21.351 -6.101 1.00 95.19 722 GLU A N 1
ATOM 5832 C CA . GLU A 1 722 ? -19.591 -22.212 -7.202 1.00 95.19 722 GLU A CA 1
ATOM 5833 C C . GLU A 1 722 ? -18.486 -21.545 -8.034 1.00 95.19 722 GLU A C 1
ATOM 5835 O O . GLU A 1 722 ? -17.497 -22.190 -8.394 1.00 95.19 722 GLU A O 1
ATOM 5840 N N . PHE A 1 723 ? -18.619 -20.250 -8.343 1.00 94.81 723 PHE A N 1
ATOM 5841 C CA . PHE A 1 723 ? -17.560 -19.495 -9.017 1.00 94.81 723 PHE A CA 1
ATOM 5842 C C . PHE A 1 723 ? -16.283 -19.451 -8.171 1.00 94.81 723 PHE A C 1
ATOM 5844 O O . PHE A 1 723 ? -15.206 -19.802 -8.656 1.00 94.81 723 PHE A O 1
ATOM 5851 N N . TRP A 1 724 ? -16.408 -19.067 -6.902 1.00 96.12 724 TRP A N 1
ATOM 5852 C CA . TRP A 1 724 ? -15.265 -18.962 -6.004 1.00 96.12 724 TRP A CA 1
ATOM 5853 C C . TRP A 1 724 ? -14.570 -20.305 -5.768 1.00 96.12 724 TRP A C 1
ATOM 5855 O O . TRP A 1 724 ? -13.344 -20.366 -5.814 1.00 96.12 724 TRP A O 1
ATOM 5865 N N . ALA A 1 725 ? -15.322 -21.392 -5.581 1.00 95.00 725 ALA A N 1
ATOM 5866 C CA . ALA A 1 725 ? -14.752 -22.727 -5.440 1.00 95.00 725 ALA A CA 1
ATOM 5867 C C . ALA A 1 725 ? -13.916 -23.110 -6.671 1.00 95.00 725 ALA A C 1
ATOM 5869 O O . ALA A 1 725 ? -12.786 -23.570 -6.520 1.00 95.00 725 ALA A O 1
ATOM 5870 N N . ARG A 1 726 ? -14.413 -22.829 -7.887 1.00 96.06 726 ARG A N 1
ATOM 5871 C CA . ARG A 1 726 ? -13.645 -23.035 -9.128 1.00 96.06 726 ARG A CA 1
ATOM 5872 C C . ARG A 1 726 ? -12.389 -22.164 -9.197 1.00 96.06 726 ARG A C 1
ATOM 5874 O O . ARG A 1 726 ? -11.364 -22.650 -9.659 1.00 96.06 726 ARG A O 1
ATOM 5881 N N . ALA A 1 727 ? -12.452 -20.911 -8.747 1.00 95.50 727 ALA A N 1
ATOM 5882 C CA . ALA A 1 727 ? -11.296 -20.013 -8.727 1.00 95.50 727 ALA A CA 1
ATOM 5883 C C . ALA A 1 727 ? -10.193 -20.505 -7.770 1.00 95.50 727 ALA A C 1
ATOM 5885 O O . ALA A 1 727 ? -9.023 -20.544 -8.145 1.00 95.50 727 ALA A O 1
ATOM 5886 N N . ILE A 1 728 ? -10.557 -20.946 -6.560 1.00 95.38 728 ILE A N 1
ATOM 5887 C CA . ILE A 1 728 ? -9.599 -21.491 -5.584 1.00 95.38 728 ILE A CA 1
ATOM 5888 C C . ILE A 1 728 ? -9.045 -22.857 -6.020 1.00 95.38 728 ILE A C 1
ATOM 5890 O O . ILE A 1 728 ? -7.867 -23.143 -5.782 1.00 95.38 728 ILE A O 1
ATOM 5894 N N . ASP A 1 729 ? -9.861 -23.692 -6.668 1.00 95.81 729 ASP A N 1
ATOM 5895 C CA . ASP A 1 729 ? -9.405 -24.950 -7.269 1.00 95.81 729 ASP A CA 1
ATOM 5896 C C . ASP A 1 729 ? -8.425 -24.691 -8.419 1.00 95.81 729 ASP A C 1
ATOM 5898 O O . ASP A 1 729 ? -7.395 -25.351 -8.498 1.00 95.81 729 ASP A O 1
ATOM 5902 N N . ALA A 1 730 ? -8.687 -23.689 -9.262 1.00 96.44 730 ALA A N 1
ATOM 5903 C CA . ALA A 1 730 ? -7.761 -23.276 -10.313 1.00 96.44 730 ALA A CA 1
ATOM 5904 C C . ALA A 1 730 ? -6.435 -22.769 -9.728 1.00 96.44 730 ALA A C 1
ATOM 5906 O O . ALA A 1 730 ? -5.365 -23.140 -10.207 1.00 96.44 730 ALA A O 1
ATOM 5907 N N . ALA A 1 731 ? -6.479 -21.982 -8.650 1.00 95.62 731 ALA A N 1
ATOM 5908 C CA . ALA A 1 731 ? -5.266 -21.560 -7.955 1.00 95.62 731 ALA A CA 1
ATOM 5909 C C . ALA A 1 731 ? -4.439 -22.754 -7.443 1.00 95.62 731 ALA A C 1
ATOM 5911 O O . ALA A 1 731 ? -3.211 -22.744 -7.562 1.00 95.62 731 ALA A O 1
ATOM 5912 N N . ALA A 1 732 ? -5.108 -23.789 -6.917 1.00 93.56 732 ALA A N 1
ATOM 5913 C CA . ALA A 1 732 ? -4.468 -25.032 -6.487 1.00 93.56 732 ALA A CA 1
ATOM 5914 C C . ALA A 1 732 ? -3.884 -25.827 -7.666 1.00 93.56 732 ALA A C 1
ATOM 5916 O O . ALA A 1 732 ? -2.758 -26.310 -7.570 1.00 93.56 732 ALA A O 1
ATOM 5917 N N . ASP A 1 733 ? -4.612 -25.923 -8.783 1.00 95.38 733 ASP A N 1
ATOM 5918 C CA . ASP A 1 733 ? -4.144 -26.597 -9.998 1.00 95.38 733 ASP A CA 1
ATOM 5919 C C . ASP A 1 733 ? -2.877 -25.942 -10.544 1.00 95.38 733 ASP A C 1
ATOM 5921 O O . ASP A 1 733 ? -1.893 -26.631 -10.810 1.00 95.38 733 ASP A O 1
ATOM 5925 N N . LEU A 1 734 ? -2.877 -24.608 -10.668 1.00 96.69 734 LEU A N 1
ATOM 5926 C CA . LEU A 1 734 ? -1.715 -23.867 -11.151 1.00 96.69 734 LEU A CA 1
ATOM 5927 C C . LEU A 1 734 ? -0.505 -24.107 -10.248 1.00 96.69 734 LEU A C 1
ATOM 5929 O O . LEU A 1 734 ? 0.578 -24.381 -10.758 1.00 96.69 734 LEU A O 1
ATOM 5933 N N . ALA A 1 735 ? -0.708 -24.087 -8.928 1.00 93.81 735 ALA A N 1
ATOM 5934 C CA . ALA A 1 735 ? 0.312 -24.390 -7.925 1.00 93.81 735 ALA A CA 1
ATOM 5935 C C . ALA A 1 735 ? 0.681 -25.886 -7.836 1.00 93.81 735 ALA A C 1
ATOM 5937 O O . ALA A 1 735 ? 1.594 -26.244 -7.093 1.00 93.81 735 ALA A O 1
ATOM 5938 N N . SER A 1 736 ? -0.019 -26.767 -8.563 1.00 93.69 736 SER A N 1
ATOM 5939 C CA . SER A 1 736 ? 0.133 -28.229 -8.504 1.00 93.69 736 SER A CA 1
ATOM 5940 C C . SER A 1 736 ? 0.044 -28.795 -7.086 1.00 93.69 736 SER A C 1
ATOM 5942 O O . SER A 1 736 ? 0.838 -29.637 -6.676 1.00 93.69 736 SER A O 1
ATOM 5944 N N . ILE A 1 737 ? -0.941 -28.315 -6.327 1.00 89.06 737 ILE A N 1
ATOM 5945 C CA . ILE A 1 737 ? -1.252 -28.787 -4.975 1.00 89.06 737 ILE A CA 1
ATOM 5946 C C . ILE A 1 737 ? -2.651 -29.406 -4.923 1.00 89.06 737 ILE A C 1
ATOM 5948 O O . ILE A 1 737 ? -3.453 -29.293 -5.850 1.00 89.06 737 ILE A O 1
ATOM 5952 N N . SER A 1 738 ? -2.968 -30.060 -3.806 1.00 88.12 738 SER A N 1
ATOM 5953 C CA . SER A 1 738 ? -4.303 -30.611 -3.582 1.00 88.12 738 SER A CA 1
ATOM 5954 C C . SER A 1 738 ? -5.380 -29.519 -3.623 1.00 88.12 738 SER A C 1
ATOM 5956 O O . SER A 1 738 ? -5.265 -28.480 -2.974 1.00 88.12 738 SER A O 1
ATOM 5958 N N . ARG A 1 739 ? -6.489 -29.800 -4.319 1.00 90.12 739 ARG A N 1
ATOM 5959 C CA . ARG A 1 739 ? -7.720 -28.991 -4.247 1.00 90.12 739 ARG A CA 1
ATOM 5960 C C . ARG A 1 739 ? -8.426 -29.119 -2.895 1.00 90.12 739 ARG A C 1
ATOM 5962 O O . ARG A 1 739 ? -9.294 -28.313 -2.558 1.00 90.12 739 ARG A O 1
ATOM 5969 N N . VAL A 1 740 ? -8.114 -30.154 -2.111 1.00 85.56 740 VAL A N 1
ATOM 5970 C CA . VAL A 1 740 ? -8.650 -30.307 -0.753 1.00 85.56 740 VAL A CA 1
ATOM 5971 C C . VAL A 1 740 ? -7.948 -29.309 0.155 1.00 85.56 740 VAL A C 1
ATOM 5973 O O . VAL A 1 740 ? -6.725 -29.314 0.267 1.00 85.56 740 VAL A O 1
ATOM 5976 N N . ARG A 1 741 ? -8.737 -28.463 0.815 1.00 78.50 741 ARG A N 1
ATOM 5977 C CA . ARG A 1 741 ? -8.244 -27.477 1.769 1.00 78.50 741 ARG A CA 1
ATOM 5978 C C . ARG A 1 741 ? -8.550 -27.969 3.179 1.00 78.50 741 ARG A C 1
ATOM 5980 O O . ARG A 1 741 ? -9.686 -28.339 3.465 1.00 78.50 741 ARG A O 1
ATOM 5987 N N . GLU A 1 742 ? -7.535 -27.987 4.040 1.00 74.94 742 GLU A N 1
ATOM 5988 C CA . GLU A 1 742 ? -7.745 -28.191 5.481 1.00 74.94 742 GLU A CA 1
ATOM 5989 C C . GLU A 1 742 ? -8.546 -27.014 6.054 1.00 74.94 742 GLU A C 1
ATOM 5991 O O . GLU A 1 742 ? -9.513 -27.203 6.791 1.00 74.94 742 GLU A O 1
ATOM 5996 N N . PHE A 1 743 ? -8.191 -25.806 5.602 1.00 82.38 743 PHE A N 1
ATOM 5997 C CA . PHE A 1 743 ? -8.878 -24.563 5.907 1.00 82.38 743 PHE A CA 1
ATOM 5998 C C . PHE A 1 743 ? -9.126 -23.752 4.630 1.00 82.38 743 PHE A C 1
ATOM 6000 O O . PHE A 1 743 ? -8.224 -23.635 3.793 1.00 82.38 743 PHE A O 1
ATOM 6007 N N . PRO A 1 744 ? -10.338 -23.202 4.453 1.00 89.44 744 PRO A N 1
ATOM 6008 C CA . PRO A 1 744 ? -10.658 -22.368 3.301 1.00 89.44 744 PRO A CA 1
ATOM 6009 C C . PRO A 1 744 ? -9.821 -21.084 3.309 1.00 89.44 744 PRO A C 1
ATOM 6011 O O . PRO A 1 744 ? -9.508 -20.564 4.373 1.00 89.44 744 PRO A O 1
ATOM 6014 N N . GLN A 1 745 ? -9.507 -20.531 2.134 1.00 91.50 745 GLN A N 1
ATOM 6015 C CA . GLN A 1 745 ? -8.928 -19.186 2.018 1.00 91.50 745 GLN A CA 1
ATOM 6016 C C . GLN A 1 745 ? -9.896 -18.156 2.604 1.00 91.50 745 GLN A C 1
ATOM 6018 O O . GLN A 1 745 ? -11.108 -18.294 2.455 1.00 91.50 745 GLN A O 1
ATOM 6023 N N . ARG A 1 746 ? -9.397 -17.114 3.266 1.00 93.12 746 ARG A N 1
ATOM 6024 C CA . ARG A 1 746 ? -10.258 -16.148 3.957 1.00 93.12 746 ARG A CA 1
ATOM 6025 C C . ARG A 1 746 ? -10.002 -14.748 3.439 1.00 93.12 746 ARG A C 1
ATOM 6027 O O . ARG A 1 746 ? -8.877 -14.281 3.524 1.00 93.12 746 ARG A O 1
ATOM 6034 N N . TYR A 1 747 ? -11.054 -14.092 2.967 1.00 95.25 747 TYR A N 1
ATOM 6035 C CA . TYR A 1 747 ? -11.048 -12.687 2.583 1.00 95.25 747 TYR A CA 1
ATOM 6036 C C . TYR A 1 747 ? -11.814 -11.873 3.618 1.00 95.25 747 TYR A C 1
ATOM 6038 O O . TYR A 1 747 ? -12.957 -12.204 3.932 1.00 95.25 747 TYR A O 1
ATOM 6046 N N . VAL A 1 748 ? -11.217 -10.798 4.121 1.00 95.19 748 VAL A N 1
ATOM 6047 C CA . VAL A 1 748 ? -11.869 -9.861 5.045 1.00 95.19 748 VAL A CA 1
ATOM 6048 C C . VAL A 1 748 ? -11.803 -8.466 4.449 1.00 95.19 748 VAL A C 1
ATOM 6050 O O . VAL A 1 748 ? -10.722 -7.957 4.170 1.00 95.19 748 VAL A O 1
ATOM 6053 N N . THR A 1 749 ? -12.955 -7.832 4.246 1.00 92.69 749 THR A N 1
ATOM 6054 C CA . THR A 1 749 ? -12.990 -6.436 3.794 1.00 92.69 749 THR A CA 1
ATOM 6055 C C . THR A 1 749 ? -12.814 -5.512 4.986 1.00 92.69 749 THR A C 1
ATOM 6057 O O . THR A 1 749 ? -13.621 -5.575 5.910 1.00 92.69 749 THR A O 1
ATOM 6060 N N . ASP A 1 750 ? -11.809 -4.645 4.961 1.00 89.31 750 ASP A N 1
ATOM 6061 C CA . ASP A 1 750 ? -11.493 -3.735 6.056 1.00 89.31 750 ASP A CA 1
ATOM 6062 C C . ASP A 1 750 ? -11.850 -2.291 5.689 1.00 89.31 750 ASP A C 1
ATOM 6064 O O . ASP A 1 750 ? -11.325 -1.753 4.707 1.00 89.31 750 ASP A O 1
ATOM 6068 N N . PRO A 1 751 ? -12.715 -1.619 6.466 1.00 81.69 751 PRO A N 1
ATOM 6069 C CA . PRO A 1 751 ? -13.059 -0.230 6.202 1.00 81.69 751 PRO A CA 1
ATOM 6070 C C . PRO A 1 751 ? -11.886 0.749 6.345 1.00 81.69 751 PRO A C 1
ATOM 6072 O O . PRO A 1 751 ? -12.010 1.889 5.901 1.00 81.69 751 PRO A O 1
ATOM 6075 N N . ASN A 1 752 ? -10.763 0.336 6.946 1.00 76.12 752 ASN A N 1
ATOM 6076 C CA . ASN A 1 752 ? -9.576 1.174 7.073 1.00 76.12 752 ASN A CA 1
ATOM 6077 C C . ASN A 1 752 ? -8.947 1.541 5.721 1.00 76.12 752 ASN A C 1
ATOM 6079 O O . ASN A 1 752 ? -8.408 2.636 5.578 1.00 76.12 752 ASN A O 1
ATOM 6083 N N . TRP A 1 753 ? -9.046 0.666 4.718 1.00 71.25 753 TRP A N 1
ATOM 6084 C CA . TRP A 1 753 ? -8.461 0.898 3.398 1.00 71.25 753 TRP A CA 1
ATOM 6085 C C . TRP A 1 753 ? -9.523 1.294 2.371 1.00 71.25 753 TRP A C 1
ATOM 6087 O O . TRP A 1 753 ? -10.540 0.618 2.205 1.00 71.25 753 TRP A O 1
ATOM 6097 N N . GLN A 1 754 ? -9.274 2.388 1.645 1.00 60.91 754 GLN A N 1
ATOM 6098 C CA . GLN A 1 754 ? -10.099 2.796 0.499 1.00 60.91 754 GLN A CA 1
ATOM 6099 C C . GLN A 1 754 ? -9.733 2.064 -0.791 1.00 60.91 754 GLN A C 1
ATOM 6101 O O . GLN A 1 754 ? -10.589 1.886 -1.658 1.00 60.91 754 GLN A O 1
ATOM 6106 N N . TRP A 1 755 ? -8.474 1.656 -0.917 1.00 56.50 755 TRP A N 1
ATOM 6107 C CA . TRP A 1 755 ? -7.920 0.991 -2.085 1.00 56.50 755 TRP A CA 1
ATOM 6108 C C . TRP A 1 755 ? -6.794 0.049 -1.669 1.00 56.50 755 TRP A C 1
ATOM 6110 O O . TRP A 1 755 ? -6.208 0.222 -0.603 1.00 56.50 755 TRP A O 1
ATOM 6120 N N . GLY A 1 756 ? -6.512 -0.928 -2.528 1.00 73.38 756 GLY A N 1
ATOM 6121 C CA . GLY A 1 756 ? -5.505 -1.954 -2.289 1.00 73.38 756 GLY A CA 1
ATOM 6122 C C . GLY A 1 756 ? -6.046 -3.184 -1.564 1.00 73.38 756 GLY A C 1
ATOM 6123 O O . GLY A 1 756 ? -7.222 -3.276 -1.195 1.00 73.38 756 GLY A O 1
ATOM 6124 N N . ALA A 1 757 ? -5.160 -4.150 -1.407 1.00 82.81 757 ALA A N 1
ATOM 6125 C CA . ALA A 1 757 ? -5.370 -5.380 -0.676 1.00 82.81 757 ALA A CA 1
ATOM 6126 C C . ALA A 1 757 ? -3.999 -5.865 -0.182 1.00 82.81 757 ALA A C 1
ATOM 6128 O O . ALA A 1 757 ? -2.972 -5.311 -0.573 1.00 82.81 757 ALA A O 1
ATOM 6129 N N . HIS A 1 758 ? -3.986 -6.842 0.715 1.00 83.38 758 HIS A N 1
ATOM 6130 C CA . HIS A 1 758 ? -2.755 -7.530 1.074 1.00 83.38 758 HIS A CA 1
ATOM 6131 C C . HIS A 1 758 ? -3.018 -9.022 1.299 1.00 83.38 758 HIS A C 1
ATOM 6133 O O . HIS A 1 758 ? -4.062 -9.429 1.827 1.00 83.38 758 HIS A O 1
ATOM 6139 N N . ALA A 1 759 ? -2.036 -9.840 0.949 1.00 87.88 759 ALA A N 1
ATOM 6140 C CA . ALA A 1 759 ? -2.052 -11.279 1.141 1.00 87.88 759 ALA A CA 1
ATOM 6141 C C . ALA A 1 759 ? -1.934 -11.695 2.618 1.00 87.88 759 ALA A C 1
ATOM 6143 O O . ALA A 1 759 ? -1.692 -10.877 3.509 1.00 87.88 759 ALA A O 1
ATOM 6144 N N . GLY A 1 760 ? -2.112 -12.990 2.881 1.00 87.06 760 GLY A N 1
ATOM 6145 C CA . GLY A 1 760 ? -2.055 -13.577 4.219 1.00 87.06 760 GLY A CA 1
ATOM 6146 C C . GLY A 1 760 ? -3.278 -14.422 4.558 1.00 87.06 760 GLY A C 1
ATOM 6147 O O . GLY A 1 760 ? -4.062 -14.814 3.688 1.00 87.06 760 GLY A O 1
ATOM 6148 N N . TYR A 1 761 ? -3.440 -14.723 5.847 1.00 87.88 761 TYR A N 1
ATOM 6149 C CA . TYR A 1 761 ? -4.623 -15.401 6.365 1.00 87.88 761 TYR A CA 1
ATOM 6150 C C . TYR A 1 761 ? -5.195 -14.659 7.583 1.00 87.88 761 TYR A C 1
ATOM 6152 O O . TYR A 1 761 ? -4.725 -14.864 8.704 1.00 87.88 761 TYR A O 1
ATOM 6160 N N . PRO A 1 762 ? -6.222 -13.811 7.389 1.00 91.81 762 PRO A N 1
ATOM 6161 C CA . PRO A 1 762 ? -6.926 -13.514 6.134 1.00 91.81 762 PRO A CA 1
ATOM 6162 C C . PRO A 1 762 ? -6.127 -12.707 5.095 1.00 91.81 762 PRO A C 1
ATOM 6164 O O . PRO A 1 762 ? -5.241 -11.929 5.440 1.00 91.81 762 PRO A O 1
ATOM 6167 N N . ILE A 1 763 ? -6.531 -12.846 3.829 1.00 92.19 763 ILE A N 1
ATOM 6168 C CA . ILE A 1 763 ? -6.323 -11.848 2.778 1.00 92.19 763 ILE A CA 1
ATOM 6169 C C . ILE A 1 763 ? -7.212 -10.659 3.131 1.00 92.19 763 ILE A C 1
ATOM 6171 O O . ILE A 1 763 ? -8.433 -10.809 3.261 1.00 92.19 763 ILE A O 1
ATOM 6175 N N . MET A 1 764 ? -6.624 -9.481 3.302 1.00 89.88 764 MET A N 1
ATOM 6176 C CA . MET A 1 764 ? -7.407 -8.298 3.628 1.00 89.88 764 MET A CA 1
ATOM 6177 C C . MET A 1 764 ? -7.644 -7.453 2.387 1.00 89.88 764 MET A C 1
ATOM 6179 O O . MET A 1 764 ? -6.735 -7.173 1.612 1.00 89.88 764 MET A O 1
ATOM 6183 N N . MET A 1 765 ? -8.889 -7.033 2.214 1.00 88.69 765 MET A N 1
ATOM 6184 C CA . MET A 1 765 ? -9.360 -6.289 1.053 1.00 88.69 765 MET A CA 1
ATOM 6185 C C . MET A 1 765 ? -9.800 -4.899 1.486 1.00 88.69 765 MET A C 1
ATOM 6187 O O . MET A 1 765 ? -10.419 -4.755 2.541 1.00 88.69 765 MET A O 1
ATOM 6191 N N . ALA A 1 766 ? -9.574 -3.881 0.659 1.00 85.06 766 ALA A N 1
ATOM 6192 C CA . ALA A 1 766 ? -10.157 -2.569 0.909 1.00 85.06 766 ALA A CA 1
ATOM 6193 C C . ALA A 1 766 ? -11.686 -2.638 1.045 1.00 85.06 766 ALA A C 1
ATOM 6195 O O . ALA A 1 766 ? -12.375 -3.318 0.279 1.00 85.06 766 ALA A O 1
ATOM 6196 N N . GLY A 1 767 ? -12.226 -1.901 2.015 1.00 83.88 767 GLY A N 1
ATOM 6197 C CA . GLY A 1 767 ? -13.647 -1.880 2.352 1.00 83.88 767 GLY A CA 1
ATOM 6198 C C . GLY A 1 767 ? -14.550 -1.704 1.128 1.00 83.88 767 GLY A C 1
ATOM 6199 O O . GLY A 1 767 ? -15.421 -2.542 0.916 1.00 83.88 767 GLY A O 1
ATOM 6200 N N . PRO A 1 768 ? -14.330 -0.704 0.252 1.00 82.62 768 PRO A N 1
ATOM 6201 C CA . PRO A 1 768 ? -15.153 -0.494 -0.941 1.00 82.62 768 PRO A CA 1
ATOM 6202 C C . PRO A 1 768 ? -15.193 -1.663 -1.939 1.00 82.62 768 PRO A C 1
ATOM 6204 O O . PRO A 1 768 ? -15.976 -1.609 -2.887 1.00 82.62 768 PRO A O 1
ATOM 6207 N N . TRP A 1 769 ? -14.372 -2.707 -1.767 1.00 85.12 769 TRP A N 1
ATOM 6208 C CA . TRP A 1 769 ? -14.297 -3.828 -2.700 1.00 85.12 769 TRP A CA 1
ATOM 6209 C C . TRP A 1 769 ? -15.323 -4.938 -2.415 1.00 85.12 769 TRP A C 1
ATOM 6211 O O . TRP A 1 769 ? -15.543 -5.792 -3.278 1.00 85.12 769 TRP A O 1
ATOM 6221 N N . TYR A 1 770 ? -16.018 -4.912 -1.264 1.00 88.00 770 TYR A N 1
ATOM 6222 C CA . TYR A 1 770 ? -17.033 -5.923 -0.920 1.00 88.00 770 TYR A CA 1
ATOM 6223 C C . TYR A 1 770 ? -18.101 -6.165 -2.011 1.00 88.00 770 TYR A C 1
ATOM 6225 O O . TYR A 1 770 ? -18.474 -7.327 -2.193 1.00 88.00 770 TYR A O 1
ATOM 6233 N N . PRO A 1 771 ? -18.598 -5.163 -2.781 1.00 86.31 771 PRO A N 1
ATOM 6234 C CA . PRO A 1 771 ? -19.609 -5.420 -3.807 1.00 86.31 771 PRO A CA 1
ATOM 6235 C C . PRO A 1 771 ? -19.090 -6.313 -4.936 1.00 86.31 771 PRO A C 1
ATOM 6237 O O . PRO A 1 771 ? -19.871 -7.045 -5.545 1.00 86.31 771 PRO A O 1
ATOM 6240 N N . TYR A 1 772 ? -17.787 -6.254 -5.223 1.00 84.62 772 TYR A N 1
ATOM 6241 C CA . TYR A 1 772 ? -17.165 -7.055 -6.273 1.00 84.62 772 TYR A CA 1
ATOM 6242 C C . TYR A 1 772 ? -16.999 -8.497 -5.809 1.00 84.62 772 TYR A C 1
ATOM 6244 O O . TYR A 1 772 ? -17.431 -9.396 -6.519 1.00 84.62 772 TYR A O 1
ATOM 6252 N N . LEU A 1 773 ? -16.528 -8.725 -4.575 1.00 89.44 773 LEU A N 1
ATOM 6253 C CA . LEU A 1 773 ? -16.400 -10.078 -4.008 1.00 89.44 773 LEU A CA 1
ATOM 6254 C C . LEU A 1 773 ? -17.722 -10.865 -4.034 1.00 89.44 773 LEU A C 1
ATOM 6256 O O . LEU A 1 773 ? -17.717 -12.090 -4.152 1.00 89.44 773 LEU A O 1
ATOM 6260 N N . LEU A 1 774 ? -18.850 -10.152 -3.947 1.00 91.56 774 LEU A N 1
ATOM 6261 C CA . LEU A 1 774 ? -20.204 -10.707 -3.924 1.00 91.56 774 LEU A CA 1
ATOM 6262 C C . LEU A 1 774 ? -20.874 -10.812 -5.303 1.00 91.56 774 LEU A C 1
ATOM 6264 O O . LEU A 1 774 ? -22.004 -11.293 -5.395 1.00 91.56 774 LEU A O 1
ATOM 6268 N N . ASN A 1 775 ? -20.224 -10.366 -6.383 1.00 87.56 775 ASN A N 1
ATOM 6269 C CA . ASN A 1 775 ? -20.841 -10.311 -7.706 1.00 87.56 775 ASN A CA 1
ATOM 6270 C C . ASN A 1 775 ? -19.879 -10.708 -8.833 1.00 87.56 775 ASN A C 1
ATOM 6272 O O . ASN A 1 775 ? -19.364 -9.864 -9.570 1.00 87.56 775 ASN A O 1
ATOM 6276 N N . HIS A 1 776 ? -19.723 -12.020 -9.030 1.00 85.25 776 HIS A N 1
ATOM 6277 C CA . HIS A 1 776 ? -18.906 -12.587 -10.112 1.00 85.25 776 HIS A CA 1
ATOM 6278 C C . HIS A 1 776 ? -19.385 -12.208 -11.527 1.00 85.25 776 HIS A C 1
ATOM 6280 O O . HIS A 1 776 ? -18.603 -12.245 -12.470 1.00 85.25 776 HIS A O 1
ATOM 6286 N N . LYS A 1 777 ? -20.634 -11.749 -11.699 1.00 81.56 777 LYS A N 1
ATOM 6287 C CA . LYS A 1 777 ? -21.156 -11.305 -13.009 1.00 81.56 777 LYS A CA 1
ATOM 6288 C C . LYS A 1 777 ? -20.604 -9.950 -13.456 1.00 81.56 777 LYS A C 1
ATOM 6290 O O . LYS A 1 777 ? -20.805 -9.571 -14.604 1.00 81.56 777 LYS A O 1
ATOM 6295 N N . LYS A 1 778 ? -19.932 -9.218 -12.562 1.00 73.62 778 LYS A N 1
ATOM 6296 C CA . LYS A 1 778 ? -19.222 -7.962 -12.854 1.00 73.62 778 LYS A CA 1
ATOM 6297 C C . LYS A 1 778 ? -17.700 -8.163 -12.921 1.00 73.62 778 LYS A C 1
ATOM 6299 O O . LYS A 1 778 ? -16.939 -7.255 -12.587 1.00 73.62 778 LYS A O 1
ATOM 6304 N N . ILE A 1 779 ? -17.250 -9.366 -13.277 1.00 70.62 779 ILE A N 1
ATOM 6305 C CA . ILE A 1 779 ? -15.826 -9.669 -13.433 1.00 70.62 779 ILE A CA 1
ATOM 6306 C C . ILE A 1 779 ? -15.231 -8.899 -14.620 1.00 70.62 779 ILE A C 1
ATOM 6308 O O . ILE A 1 779 ? -15.874 -8.777 -15.660 1.00 70.62 779 ILE A O 1
ATOM 6312 N N . GLY A 1 780 ? -14.033 -8.332 -14.439 1.00 54.94 780 GLY A N 1
ATOM 6313 C CA . GLY A 1 780 ? -13.381 -7.461 -15.431 1.00 54.94 780 GLY A CA 1
ATOM 6314 C C . GLY A 1 780 ? -13.297 -5.973 -15.073 1.00 54.94 780 GLY A C 1
ATOM 6315 O O . GLY A 1 780 ? -12.951 -5.172 -15.927 1.00 54.94 780 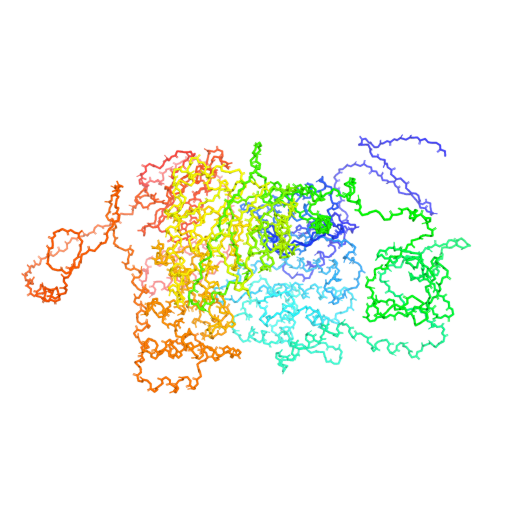GLY A O 1
ATOM 6316 N N . LEU A 1 781 ? -13.582 -5.591 -13.825 1.00 57.47 781 LEU A N 1
ATOM 6317 C CA . LEU A 1 781 ? -13.210 -4.287 -13.251 1.00 57.47 781 LEU A CA 1
ATOM 6318 C C . LEU A 1 781 ? -11.874 -4.400 -12.485 1.00 57.47 781 LEU A C 1
ATOM 6320 O O . LEU A 1 781 ? -11.546 -5.496 -12.024 1.00 57.47 781 LEU A O 1
ATOM 6324 N N . ASN A 1 782 ? -11.167 -3.273 -12.281 1.00 57.44 782 ASN A N 1
ATOM 6325 C CA . ASN A 1 782 ? -9.838 -3.142 -11.618 1.00 57.44 782 ASN A CA 1
ATOM 6326 C C . ASN A 1 782 ? -9.655 -3.991 -10.344 1.00 57.44 782 ASN A C 1
ATOM 6328 O O . ASN A 1 782 ? -8.553 -4.413 -10.011 1.00 57.44 782 ASN A O 1
ATOM 6332 N N . TYR A 1 783 ? -10.739 -4.256 -9.624 1.00 71.75 783 TYR A N 1
ATOM 6333 C CA . TYR A 1 783 ? -10.732 -4.898 -8.312 1.00 71.75 783 TYR A CA 1
ATOM 6334 C C . TYR A 1 783 ? -10.476 -6.412 -8.354 1.00 71.75 783 TYR A C 1
ATOM 6336 O O . TYR A 1 783 ? -9.963 -6.981 -7.390 1.00 71.75 783 TYR A O 1
ATOM 6344 N N . TRP A 1 784 ? -10.811 -7.089 -9.458 1.00 80.06 784 TRP A N 1
ATOM 6345 C CA . TRP A 1 784 ? -10.650 -8.546 -9.559 1.00 80.06 784 TRP A CA 1
ATOM 6346 C C . TRP A 1 784 ? -9.206 -8.971 -9.792 1.00 80.06 784 TRP A C 1
ATOM 6348 O O . TRP A 1 784 ? -8.803 -10.015 -9.287 1.00 80.06 784 TRP A O 1
ATOM 6358 N N . TRP A 1 785 ? -8.426 -8.149 -10.500 1.00 86.00 785 TRP A N 1
ATOM 6359 C CA . TRP A 1 785 ? -6.989 -8.369 -10.628 1.00 86.00 785 TRP A CA 1
ATOM 6360 C C . TRP A 1 785 ? -6.329 -8.378 -9.249 1.00 86.00 785 TRP A C 1
ATOM 6362 O O . TRP A 1 785 ? -5.744 -9.387 -8.874 1.00 86.00 785 TRP A O 1
ATOM 6372 N N . GLY A 1 786 ? -6.523 -7.313 -8.460 1.00 84.38 786 GLY A N 1
ATOM 6373 C CA . GLY A 1 786 ? -6.000 -7.227 -7.091 1.00 84.38 786 GLY A CA 1
ATOM 6374 C C . GLY A 1 786 ? -6.484 -8.373 -6.194 1.00 84.38 786 GLY A C 1
ATOM 6375 O O . GLY A 1 786 ? -5.707 -8.970 -5.464 1.00 84.38 786 GLY A O 1
ATOM 6376 N N . THR A 1 787 ? -7.753 -8.772 -6.314 1.00 88.38 787 THR A N 1
ATOM 6377 C CA . THR A 1 787 ? -8.326 -9.879 -5.521 1.00 88.38 787 THR A CA 1
ATOM 6378 C C . THR A 1 787 ? -7.610 -11.219 -5.736 1.00 88.38 787 THR A C 1
ATOM 6380 O O . THR A 1 787 ? -7.399 -11.974 -4.782 1.00 88.38 787 THR A O 1
ATOM 6383 N N . PHE A 1 788 ? -7.258 -11.539 -6.983 1.00 91.69 788 PHE A N 1
ATOM 6384 C CA . PHE A 1 788 ? -6.536 -12.771 -7.310 1.00 91.69 788 PHE A CA 1
ATOM 6385 C C . PHE A 1 788 ? -5.017 -12.613 -7.228 1.00 91.69 788 PHE A C 1
ATOM 6387 O O . PHE A 1 788 ? -4.326 -13.612 -7.050 1.00 91.69 788 PHE A O 1
ATOM 6394 N N . HIS A 1 789 ? -4.511 -11.383 -7.281 1.00 92.06 789 HIS A N 1
ATOM 6395 C CA . HIS A 1 789 ? -3.111 -11.062 -7.040 1.00 92.06 789 HIS A CA 1
ATOM 6396 C C . HIS A 1 789 ? -2.736 -11.397 -5.592 1.00 92.06 789 HIS A C 1
ATOM 6398 O O . HIS A 1 789 ? -1.812 -12.168 -5.362 1.00 92.06 789 HIS A O 1
ATOM 6404 N N . GLU A 1 790 ? -3.538 -10.980 -4.608 1.00 91.81 790 GLU A N 1
ATOM 6405 C CA . GLU A 1 790 ? -3.284 -11.372 -3.212 1.00 91.81 790 GLU A CA 1
ATOM 6406 C C . GLU A 1 790 ? -3.412 -12.882 -2.976 1.00 91.81 790 GLU A C 1
ATOM 6408 O O . GLU A 1 790 ? -2.705 -13.469 -2.155 1.00 91.81 790 GLU A O 1
ATOM 6413 N N . LEU A 1 791 ? -4.303 -13.547 -3.721 1.00 93.38 791 LEU A N 1
ATOM 6414 C CA . LEU A 1 791 ? -4.377 -15.007 -3.703 1.00 93.38 791 LEU A CA 1
ATOM 6415 C C . LEU A 1 791 ? -3.099 -15.635 -4.261 1.00 93.38 791 LEU A C 1
ATOM 6417 O O . LEU A 1 791 ? -2.659 -16.665 -3.749 1.00 93.38 791 LEU A O 1
ATOM 6421 N N . GLY A 1 792 ? -2.534 -15.032 -5.307 1.00 94.25 792 GLY A N 1
ATOM 6422 C CA . GLY A 1 792 ? -1.283 -15.435 -5.932 1.00 94.25 792 GLY A CA 1
ATOM 6423 C C . GLY A 1 792 ? -0.140 -15.445 -4.932 1.00 94.25 792 GLY A C 1
ATOM 6424 O O . GLY A 1 792 ? 0.542 -16.461 -4.836 1.00 94.25 792 GLY A O 1
ATOM 6425 N N . HIS A 1 793 ? -0.012 -14.403 -4.107 1.00 93.00 793 HIS A N 1
ATOM 6426 C CA . HIS A 1 793 ? 0.995 -14.327 -3.046 1.00 93.00 793 HIS A CA 1
ATOM 6427 C C . HIS A 1 793 ? 0.936 -15.522 -2.087 1.00 93.00 793 HIS A C 1
ATOM 6429 O O . HIS A 1 793 ? 1.966 -16.126 -1.794 1.00 93.00 793 HIS A O 1
ATOM 6435 N N . ASN A 1 794 ? -0.265 -15.955 -1.683 1.00 90.56 794 ASN A N 1
ATOM 6436 C CA . ASN A 1 794 ? -0.431 -17.146 -0.838 1.00 90.56 794 ASN A CA 1
ATOM 6437 C C . ASN A 1 794 ? 0.014 -18.457 -1.530 1.00 90.56 794 ASN A C 1
ATOM 6439 O O . ASN A 1 794 ? 0.207 -19.464 -0.849 1.00 90.56 794 ASN A O 1
ATOM 6443 N N . HIS A 1 795 ? 0.157 -18.479 -2.860 1.00 91.12 795 HIS A N 1
ATOM 6444 C CA . HIS A 1 795 ? 0.522 -19.661 -3.655 1.00 91.12 795 HIS A CA 1
ATOM 6445 C C . HIS A 1 795 ? 1.929 -19.593 -4.275 1.00 91.12 795 HIS A C 1
ATOM 6447 O O . HIS A 1 795 ? 2.332 -20.536 -4.961 1.00 91.12 795 HIS A O 1
ATOM 6453 N N . GLN A 1 796 ? 2.688 -18.520 -4.037 1.00 90.69 796 GLN A N 1
ATOM 6454 C CA . GLN A 1 796 ? 4.052 -18.404 -4.545 1.00 90.69 796 GLN A CA 1
ATOM 6455 C C . GLN A 1 796 ? 4.987 -19.455 -3.931 1.00 90.69 796 GLN A C 1
ATOM 6457 O O . GLN A 1 796 ? 4.804 -19.900 -2.797 1.00 90.69 796 GLN A O 1
ATOM 6462 N N . MET A 1 797 ? 6.026 -19.831 -4.683 1.00 87.81 797 MET A N 1
ATOM 6463 C CA . MET A 1 797 ? 7.053 -20.768 -4.225 1.00 87.81 797 MET A CA 1
ATOM 6464 C C . MET A 1 797 ? 8.410 -20.087 -4.146 1.00 87.81 797 MET A C 1
ATOM 6466 O O . MET A 1 797 ? 8.996 -19.726 -5.167 1.00 87.81 797 MET A O 1
ATOM 6470 N N . ASN A 1 798 ? 8.952 -20.012 -2.933 1.00 88.12 798 ASN A N 1
ATOM 6471 C CA . ASN A 1 798 ? 10.254 -19.401 -2.675 1.00 88.12 798 ASN A CA 1
ATOM 6472 C C . ASN A 1 798 ? 11.410 -20.054 -3.465 1.00 88.12 798 ASN A C 1
ATOM 6474 O O . ASN A 1 798 ? 12.415 -19.396 -3.732 1.00 88.12 798 ASN A O 1
ATOM 6478 N N . ASP A 1 799 ? 11.272 -21.321 -3.877 1.00 88.62 799 ASP A N 1
ATOM 6479 C CA . ASP A 1 799 ? 12.279 -22.080 -4.635 1.00 88.62 799 ASP A CA 1
ATOM 6480 C C . ASP A 1 799 ? 12.659 -21.470 -5.996 1.00 88.62 799 ASP A C 1
ATOM 6482 O O . ASP A 1 799 ? 13.737 -21.756 -6.523 1.00 88.62 799 ASP A O 1
ATOM 6486 N N . TRP A 1 800 ? 11.793 -20.633 -6.574 1.00 91.44 800 TRP A N 1
ATOM 6487 C CA . TRP A 1 800 ? 12.060 -19.916 -7.827 1.00 91.44 800 TRP A CA 1
ATOM 6488 C C . TRP A 1 800 ? 11.728 -18.425 -7.736 1.00 91.44 800 TRP A C 1
ATOM 6490 O O . TRP A 1 800 ? 11.464 -17.777 -8.744 1.00 91.44 800 TRP A O 1
ATOM 6500 N N . MET A 1 801 ? 11.774 -17.873 -6.522 1.00 90.31 801 MET A N 1
ATOM 6501 C CA . MET A 1 801 ? 11.686 -16.436 -6.285 1.00 90.31 801 MET A CA 1
ATOM 6502 C C . MET A 1 801 ? 13.056 -15.880 -5.918 1.00 90.31 801 MET A C 1
ATOM 6504 O O . MET A 1 801 ? 13.696 -16.351 -4.976 1.00 90.31 801 MET A O 1
ATOM 6508 N N . TRP A 1 802 ? 13.481 -14.866 -6.656 1.00 92.38 802 TRP A N 1
ATOM 6509 C CA . TRP A 1 802 ? 14.646 -14.034 -6.366 1.00 92.38 802 TRP A CA 1
ATOM 6510 C C . TRP A 1 802 ? 14.204 -12.597 -6.077 1.00 92.38 802 TRP A C 1
ATOM 6512 O O . TRP A 1 802 ? 13.014 -12.281 -6.169 1.00 92.38 802 TRP A O 1
ATOM 6522 N N . ASP A 1 803 ? 15.143 -11.734 -5.703 1.00 90.38 803 ASP A N 1
ATOM 6523 C CA . ASP A 1 803 ? 14.863 -10.320 -5.465 1.00 90.38 803 ASP A CA 1
ATOM 6524 C C . ASP A 1 803 ? 14.123 -9.673 -6.655 1.00 90.38 803 ASP A C 1
ATOM 6526 O O . ASP A 1 803 ? 14.426 -9.950 -7.819 1.00 90.38 803 ASP A O 1
ATOM 6530 N N . GLY A 1 804 ? 13.101 -8.867 -6.366 1.00 87.69 804 GLY A N 1
ATOM 6531 C CA . GLY A 1 804 ? 12.184 -8.294 -7.362 1.00 87.69 804 GLY A CA 1
ATOM 6532 C C . GLY A 1 804 ? 11.119 -9.249 -7.937 1.00 87.69 804 GLY A C 1
ATOM 6533 O O . GLY A 1 804 ? 10.248 -8.806 -8.679 1.00 87.69 804 GLY A O 1
ATOM 6534 N N . TRP A 1 805 ? 11.117 -10.546 -7.596 1.00 91.50 805 TRP A N 1
ATOM 6535 C CA . TRP A 1 805 ? 10.204 -11.539 -8.201 1.00 91.50 805 TRP A CA 1
ATOM 6536 C C . TRP A 1 805 ? 8.859 -11.734 -7.476 1.00 91.50 805 TRP A C 1
ATOM 6538 O O . TRP A 1 805 ? 7.966 -12.435 -7.977 1.00 91.50 805 TRP A O 1
ATOM 6548 N N . GLY A 1 806 ? 8.711 -11.109 -6.301 1.00 90.25 806 GLY A N 1
ATOM 6549 C CA . GLY A 1 806 ? 7.497 -11.120 -5.474 1.00 90.25 806 GLY A CA 1
ATOM 6550 C C . GLY A 1 806 ? 6.270 -10.622 -6.231 1.00 90.25 806 GLY A C 1
ATOM 6551 O O . GLY A 1 806 ? 5.292 -11.349 -6.365 1.00 90.25 806 GLY A O 1
ATOM 6552 N N . GLU A 1 807 ? 6.376 -9.453 -6.852 1.00 93.00 807 GLU A N 1
ATOM 6553 C CA . GLU A 1 807 ? 5.286 -8.835 -7.619 1.00 93.00 807 GLU A CA 1
ATOM 6554 C C . GLU A 1 807 ? 5.162 -9.373 -9.053 1.00 93.00 807 GLU A C 1
ATOM 6556 O O . GLU A 1 807 ? 4.333 -8.923 -9.840 1.00 93.00 807 GLU A O 1
ATOM 6561 N N . VAL A 1 808 ? 5.983 -10.359 -9.424 1.00 94.38 808 VAL A N 1
ATOM 6562 C CA . VAL A 1 808 ? 6.015 -10.931 -10.776 1.00 94.38 808 VAL A CA 1
ATOM 6563 C C . VAL A 1 808 ? 5.236 -12.233 -10.821 1.00 94.38 808 VAL A C 1
ATOM 6565 O O . VAL A 1 808 ? 4.231 -12.355 -11.520 1.00 94.38 808 VAL A O 1
ATOM 6568 N N . SER A 1 809 ? 5.699 -13.227 -10.064 1.00 94.06 809 SER A N 1
ATOM 6569 C CA . SER A 1 809 ? 5.157 -14.588 -10.121 1.00 94.06 809 SER A CA 1
ATOM 6570 C C . SER A 1 809 ? 3.724 -14.674 -9.593 1.00 94.06 809 SER A C 1
ATOM 6572 O O . SER A 1 809 ? 2.930 -15.447 -10.127 1.00 94.06 809 SER A O 1
ATOM 6574 N N . THR A 1 810 ? 3.363 -13.833 -8.618 1.00 94.12 810 THR A N 1
ATOM 6575 C CA . THR A 1 810 ? 2.001 -13.731 -8.072 1.00 94.12 810 THR A CA 1
ATOM 6576 C C . THR A 1 810 ? 0.947 -13.456 -9.158 1.00 94.12 810 THR A C 1
ATOM 6578 O O . THR A 1 810 ? -0.125 -14.066 -9.180 1.00 94.12 810 THR A O 1
ATOM 6581 N N . ASN A 1 811 ? 1.294 -12.638 -10.160 1.00 93.75 811 ASN A N 1
ATOM 6582 C CA . ASN A 1 811 ? 0.380 -12.243 -11.230 1.00 93.75 811 ASN A CA 1
ATOM 6583 C C . ASN A 1 811 ? -0.016 -13.404 -12.160 1.00 93.75 811 ASN A C 1
ATOM 6585 O O . ASN A 1 811 ? -1.020 -13.297 -12.866 1.00 93.75 811 ASN A O 1
ATOM 6589 N N . LEU A 1 812 ? 0.698 -14.539 -12.137 1.00 95.38 812 LEU A N 1
ATOM 6590 C CA . LEU A 1 812 ? 0.280 -15.737 -12.872 1.00 95.38 812 LEU A CA 1
ATOM 6591 C C . LEU A 1 812 ? -1.098 -16.235 -12.424 1.00 95.38 812 LEU A C 1
ATOM 6593 O O . LEU A 1 812 ? -1.886 -16.657 -13.267 1.00 95.38 812 LEU A O 1
ATOM 6597 N N . TRP A 1 813 ? -1.416 -16.151 -11.129 1.00 95.50 813 TRP A N 1
ATOM 6598 C CA . TRP A 1 813 ? -2.719 -16.566 -10.606 1.00 95.50 813 TRP A CA 1
ATOM 6599 C C . TRP A 1 813 ? -3.839 -15.638 -11.064 1.00 95.50 813 TRP A C 1
ATOM 6601 O O . TRP A 1 813 ? -4.885 -16.127 -11.496 1.00 95.50 813 TRP A O 1
ATOM 6611 N N . SER A 1 814 ? -3.608 -14.322 -11.050 1.00 92.38 814 SER A N 1
ATOM 6612 C CA . SER A 1 814 ? -4.562 -13.338 -11.566 1.00 92.38 814 SER A CA 1
ATOM 6613 C C . SER A 1 814 ? -4.916 -13.620 -13.018 1.00 92.38 814 SER A C 1
ATOM 6615 O O . SER A 1 814 ? -6.092 -13.771 -13.351 1.00 92.38 814 SER A O 1
ATOM 6617 N N . VAL A 1 815 ? -3.902 -13.765 -13.874 1.00 92.19 815 VAL A N 1
ATOM 6618 C CA . VAL A 1 815 ? -4.113 -14.034 -15.300 1.00 92.19 815 VAL A CA 1
ATOM 6619 C C . VAL A 1 815 ? -4.797 -15.388 -15.494 1.00 92.19 815 VAL A C 1
ATOM 6621 O O . VAL A 1 815 ? -5.796 -15.467 -16.208 1.00 92.19 815 VAL A O 1
ATOM 6624 N N . TYR A 1 816 ? -4.323 -16.444 -14.826 1.00 94.88 816 TYR A N 1
ATOM 6625 C CA . TYR A 1 816 ? -4.860 -17.794 -14.994 1.00 94.88 816 TYR A CA 1
ATOM 6626 C C . TYR A 1 816 ? -6.338 -17.894 -14.617 1.00 94.88 816 TYR A C 1
ATOM 6628 O O . TYR A 1 816 ? -7.136 -18.440 -15.380 1.00 94.88 816 TYR A O 1
ATOM 6636 N N . ILE A 1 817 ? -6.728 -17.357 -13.459 1.00 94.00 817 ILE A N 1
ATOM 6637 C CA . ILE A 1 817 ? -8.110 -17.435 -12.972 1.00 94.00 817 ILE A CA 1
ATOM 6638 C C . ILE A 1 817 ? -9.035 -16.594 -13.857 1.00 94.00 817 ILE A C 1
ATOM 6640 O O . ILE A 1 817 ? -10.119 -17.055 -14.227 1.00 94.00 817 ILE A O 1
ATOM 6644 N N . LEU A 1 818 ? -8.614 -15.384 -14.239 1.00 90.44 818 LEU A N 1
ATOM 6645 C CA . LEU A 1 818 ? -9.413 -14.521 -15.109 1.00 90.44 818 LEU A CA 1
ATOM 6646 C C . LEU A 1 818 ? -9.623 -15.152 -16.493 1.00 90.44 818 LEU A C 1
ATOM 6648 O O . LEU A 1 818 ? -10.752 -15.188 -16.981 1.00 90.44 818 LEU A O 1
ATOM 6652 N N . GLU A 1 819 ? -8.587 -15.734 -17.093 1.00 89.06 819 GLU A N 1
ATOM 6653 C CA . GLU A 1 819 ? -8.712 -16.388 -18.398 1.00 89.06 819 GLU A CA 1
ATOM 6654 C C . GLU A 1 819 ? -9.545 -17.673 -18.330 1.00 89.06 819 GLU A C 1
ATOM 6656 O O . GLU A 1 819 ? -10.456 -17.873 -19.135 1.00 89.06 819 GLU A O 1
ATOM 6661 N N . THR A 1 820 ? -9.248 -18.560 -17.377 1.00 91.69 820 THR A N 1
ATOM 6662 C CA . THR A 1 820 ? -9.765 -19.939 -17.405 1.00 91.69 820 THR A CA 1
ATOM 6663 C C . THR A 1 820 ? -11.067 -20.136 -16.639 1.00 91.69 820 THR A C 1
ATOM 6665 O O . THR A 1 820 ? -11.857 -21.012 -16.995 1.00 91.69 820 THR A O 1
ATOM 6668 N N . ILE A 1 821 ? -11.324 -19.326 -15.607 1.00 92.38 821 ILE A N 1
ATOM 6669 C CA . ILE A 1 821 ? -12.508 -19.461 -14.746 1.00 92.38 821 ILE A CA 1
ATOM 6670 C C . ILE A 1 821 ? -13.537 -18.379 -15.038 1.00 92.38 821 ILE A C 1
ATOM 6672 O O . ILE A 1 821 ? -14.731 -18.694 -15.118 1.00 92.38 821 ILE A O 1
ATOM 6676 N N . ALA A 1 822 ? -13.086 -17.134 -15.212 1.00 85.88 822 ALA A N 1
ATOM 6677 C CA . ALA A 1 822 ? -13.957 -16.013 -15.553 1.00 85.88 822 ALA A CA 1
ATOM 6678 C C . ALA A 1 822 ? -14.244 -15.905 -17.060 1.00 85.88 822 ALA A C 1
ATOM 6680 O O . ALA A 1 822 ? -15.213 -15.252 -17.444 1.00 85.88 822 ALA A O 1
ATOM 6681 N N . GLY A 1 823 ? -13.438 -16.555 -17.909 1.00 85.25 823 GLY A N 1
ATOM 6682 C CA . GLY A 1 823 ? -13.569 -16.469 -19.366 1.00 85.25 823 GLY A CA 1
ATOM 6683 C C . GLY A 1 823 ? -13.223 -15.084 -19.917 1.00 85.25 823 GLY A C 1
ATOM 6684 O O . GLY A 1 823 ? -13.693 -14.716 -20.994 1.00 85.25 823 GLY A O 1
ATOM 6685 N N . LEU A 1 824 ? -12.444 -14.298 -19.169 1.00 83.81 824 LEU A N 1
ATOM 6686 C CA . LEU A 1 824 ? -12.041 -12.954 -19.547 1.00 83.81 824 LEU A CA 1
ATOM 6687 C C . LEU A 1 824 ? -10.749 -13.028 -20.358 1.00 83.81 824 LEU A C 1
ATOM 6689 O O . LEU A 1 824 ? -9.698 -13.404 -19.846 1.00 83.81 824 LEU A O 1
ATOM 6693 N N . GLU A 1 825 ? -10.826 -12.673 -21.639 1.00 78.31 825 GLU A N 1
ATOM 6694 C CA . GLU A 1 825 ? -9.637 -12.615 -22.489 1.00 78.31 825 GLU A CA 1
ATOM 6695 C C . GLU A 1 825 ? -8.636 -11.590 -21.940 1.00 78.31 825 GLU A C 1
ATOM 6697 O O . GLU A 1 825 ? -9.027 -10.501 -21.527 1.00 78.31 825 GLU A O 1
ATOM 6702 N N . ARG A 1 826 ? -7.338 -11.892 -22.032 1.00 77.00 826 ARG A N 1
ATOM 6703 C CA . ARG A 1 826 ? -6.238 -11.035 -21.555 1.00 77.00 826 ARG A CA 1
ATOM 6704 C C . ARG A 1 826 ? -6.290 -9.583 -22.044 1.00 77.00 826 ARG A C 1
ATOM 6706 O O . ARG A 1 826 ? -5.937 -8.664 -21.328 1.00 77.00 826 ARG A O 1
ATOM 6713 N N . LYS A 1 827 ? -6.757 -9.343 -23.271 1.00 73.44 827 LYS A N 1
ATOM 6714 C CA . LYS A 1 827 ? -6.916 -7.974 -23.807 1.00 73.44 827 LYS A CA 1
ATOM 6715 C C . LYS A 1 827 ? -8.072 -7.190 -23.166 1.00 73.44 827 LYS A C 1
ATOM 6717 O O . LYS A 1 827 ? -8.136 -5.977 -23.324 1.00 73.44 827 LYS A O 1
ATOM 6722 N N . ASN A 1 828 ? -8.974 -7.893 -22.484 1.00 70.94 828 ASN A N 1
ATOM 6723 C CA . ASN A 1 828 ? -10.143 -7.358 -21.794 1.00 70.94 828 ASN A CA 1
ATOM 6724 C C . ASN A 1 828 ? -9.962 -7.398 -20.266 1.00 70.94 828 ASN A C 1
ATOM 6726 O O . ASN A 1 828 ? -10.882 -7.020 -19.541 1.00 70.94 828 ASN A O 1
ATOM 6730 N N . THR A 1 829 ? -8.817 -7.875 -19.756 1.00 66.75 829 THR A N 1
ATOM 6731 C CA . THR A 1 829 ? -8.521 -7.795 -18.325 1.00 66.75 829 THR A CA 1
ATOM 6732 C C . THR A 1 829 ? -8.246 -6.350 -17.963 1.00 66.75 829 THR A C 1
ATOM 6734 O O . THR A 1 829 ? -7.394 -5.693 -18.556 1.00 66.75 829 THR A O 1
ATOM 6737 N N . TRP A 1 830 ? -8.991 -5.853 -16.986 1.00 59.97 830 TRP A N 1
ATOM 6738 C CA . TRP A 1 830 ? -8.840 -4.502 -16.487 1.00 59.97 830 TRP A CA 1
ATOM 6739 C C . TRP A 1 830 ? -7.884 -4.533 -15.291 1.00 59.97 830 TRP A C 1
ATOM 6741 O O . TRP A 1 830 ? -8.281 -4.748 -14.150 1.00 59.97 830 TRP A O 1
ATOM 6751 N N . ASP A 1 831 ? -6.605 -4.394 -15.605 1.00 59.94 831 ASP A N 1
ATOM 6752 C CA . ASP A 1 831 ? -5.435 -4.417 -14.721 1.00 59.94 831 ASP A CA 1
ATOM 6753 C C . ASP A 1 831 ? -4.742 -3.043 -14.663 1.00 59.94 831 ASP A C 1
ATOM 6755 O O . ASP A 1 831 ? -3.577 -2.948 -14.306 1.00 59.94 831 ASP A O 1
ATOM 6759 N N . GLY A 1 832 ? -5.429 -1.971 -15.075 1.00 57.00 832 GLY A N 1
ATOM 6760 C CA . GLY A 1 832 ? -4.792 -0.696 -15.428 1.00 57.00 832 GLY A CA 1
ATOM 6761 C C . GLY A 1 832 ? -4.333 -0.617 -16.894 1.00 57.00 832 GLY A C 1
ATOM 6762 O O . GLY A 1 832 ? -3.572 0.279 -17.251 1.00 57.00 832 GLY A O 1
ATOM 6763 N N . MET A 1 833 ? -4.821 -1.521 -17.755 1.00 58.62 833 MET A N 1
ATOM 6764 C CA . MET A 1 833 ? -4.436 -1.689 -19.167 1.00 58.62 833 MET A CA 1
ATOM 6765 C C . MET A 1 833 ? -3.014 -2.250 -19.370 1.00 58.62 833 MET A C 1
ATOM 6767 O O . MET A 1 833 ? -2.459 -2.123 -20.467 1.00 58.62 833 MET A O 1
ATOM 6771 N N . LEU A 1 834 ? -2.417 -2.871 -18.349 1.00 67.69 834 LEU A N 1
ATOM 6772 C CA . LEU A 1 834 ? -1.056 -3.418 -18.380 1.00 67.69 834 LEU A CA 1
ATOM 6773 C C . LEU A 1 834 ? -0.910 -4.517 -19.427 1.00 67.69 834 LEU A C 1
ATOM 6775 O O . LEU A 1 834 ? 0.096 -4.547 -20.138 1.00 67.69 834 LEU A O 1
ATOM 6779 N N . LEU A 1 835 ? -1.916 -5.379 -19.554 1.00 76.50 835 LEU A N 1
ATOM 6780 C CA . LEU A 1 835 ? -1.940 -6.478 -20.511 1.00 76.50 835 LEU A CA 1
ATOM 6781 C C . LEU A 1 835 ? -2.622 -6.125 -21.840 1.00 76.50 835 LEU A C 1
ATOM 6783 O O . LEU A 1 835 ? -2.775 -6.984 -22.717 1.00 76.50 835 LEU A O 1
ATOM 6787 N N . PHE A 1 836 ? -2.968 -4.852 -22.050 1.00 77.12 836 PHE A N 1
ATOM 6788 C CA . PHE A 1 836 ? -3.479 -4.396 -23.336 1.00 77.12 836 PHE A CA 1
ATOM 6789 C C . PHE A 1 836 ? -2.398 -4.568 -24.420 1.00 77.12 836 PHE A C 1
ATOM 6791 O O . PHE A 1 836 ? -1.272 -4.095 -24.222 1.00 77.12 836 PHE A O 1
ATOM 6798 N N . PRO A 1 837 ? -2.693 -5.181 -25.586 1.00 75.00 837 PRO A N 1
ATOM 6799 C CA . PRO A 1 837 ? -1.663 -5.558 -26.563 1.00 75.00 837 PRO A CA 1
ATOM 6800 C C . PRO A 1 837 ? -0.703 -4.420 -26.946 1.00 75.00 837 PRO A C 1
ATOM 6802 O O . PRO A 1 837 ? 0.513 -4.606 -26.972 1.00 75.00 837 PRO A O 1
ATOM 6805 N N . GLY A 1 838 ? -1.231 -3.208 -27.156 1.00 73.56 838 GLY A N 1
ATOM 6806 C CA . GLY A 1 838 ? -0.417 -2.035 -27.488 1.00 73.56 838 GLY A CA 1
ATOM 6807 C C . GLY A 1 838 ? 0.513 -1.565 -26.360 1.00 73.56 838 GLY A C 1
ATOM 6808 O O . GLY A 1 838 ? 1.583 -1.026 -26.638 1.00 73.56 838 GLY A O 1
ATOM 6809 N N . LYS A 1 839 ? 0.143 -1.772 -25.090 1.00 77.62 839 LYS A N 1
ATOM 6810 C CA . LYS A 1 839 ? 0.971 -1.425 -23.922 1.00 77.62 839 LYS A CA 1
ATOM 6811 C C . LYS A 1 839 ? 2.071 -2.459 -23.703 1.00 77.62 839 LYS A C 1
ATOM 6813 O O . LYS A 1 839 ? 3.228 -2.058 -23.589 1.00 77.62 839 LYS A O 1
ATOM 6818 N N . ARG A 1 840 ? 1.739 -3.754 -23.778 1.00 82.62 840 ARG A N 1
ATOM 6819 C CA . ARG A 1 840 ? 2.714 -4.862 -23.740 1.00 82.62 840 ARG A CA 1
ATOM 6820 C C . ARG A 1 840 ? 3.806 -4.666 -24.797 1.00 82.62 840 ARG A C 1
ATOM 6822 O O . ARG A 1 840 ? 4.992 -4.661 -24.477 1.00 82.62 840 ARG A O 1
ATOM 6829 N N . GLN A 1 841 ? 3.409 -4.378 -26.043 1.00 76.62 841 GLN A N 1
ATOM 6830 C CA . GLN A 1 841 ? 4.354 -4.131 -27.137 1.00 76.62 841 GLN A CA 1
ATOM 6831 C C . GLN A 1 841 ? 5.255 -2.918 -26.873 1.00 76.62 841 GLN A C 1
ATOM 6833 O O . GLN A 1 841 ? 6.465 -2.990 -27.077 1.00 76.62 841 GLN A O 1
ATOM 6838 N N . LYS A 1 842 ? 4.684 -1.802 -26.401 1.00 79.44 842 LYS A N 1
ATOM 6839 C CA . LYS A 1 842 ? 5.465 -0.608 -26.042 1.00 79.44 842 LYS A CA 1
ATOM 6840 C C . LYS A 1 842 ? 6.462 -0.896 -24.916 1.00 79.44 842 LYS A C 1
ATOM 6842 O O . LYS A 1 842 ? 7.592 -0.420 -24.995 1.00 79.44 842 LYS A O 1
ATOM 6847 N N . ARG A 1 843 ? 6.075 -1.684 -23.904 1.00 85.88 843 ARG A N 1
ATOM 6848 C CA . ARG A 1 843 ? 6.950 -2.077 -22.785 1.00 85.88 843 ARG A CA 1
ATOM 6849 C C . ARG A 1 843 ? 8.132 -2.918 -23.277 1.00 85.88 843 ARG A C 1
ATOM 6851 O O . ARG A 1 843 ? 9.275 -2.594 -22.968 1.00 85.88 843 ARG A O 1
ATOM 6858 N N . ILE A 1 844 ? 7.868 -3.914 -24.126 1.00 80.62 844 ILE A N 1
ATOM 6859 C CA . ILE A 1 844 ? 8.905 -4.762 -24.737 1.00 80.62 844 ILE A CA 1
ATOM 6860 C C . ILE A 1 844 ? 9.849 -3.937 -25.623 1.00 80.62 844 ILE A C 1
ATOM 6862 O O . ILE A 1 844 ? 11.064 -4.075 -25.508 1.00 80.62 844 ILE A O 1
ATOM 6866 N N . ASN A 1 845 ? 9.326 -3.040 -26.466 1.00 78.06 845 ASN A N 1
ATOM 6867 C CA . ASN A 1 845 ? 10.165 -2.177 -27.308 1.00 78.06 845 ASN A CA 1
ATOM 6868 C C . ASN A 1 845 ? 11.078 -1.288 -26.454 1.00 78.06 845 ASN A C 1
ATOM 6870 O O . ASN A 1 845 ? 12.277 -1.226 -26.694 1.00 78.06 845 ASN A O 1
ATOM 6874 N N . LYS A 1 846 ? 10.538 -0.687 -25.388 1.00 81.50 846 LYS A N 1
ATOM 6875 C CA . LYS A 1 846 ? 11.315 0.129 -24.448 1.00 81.50 846 LYS A CA 1
ATOM 6876 C C . LYS A 1 846 ? 12.419 -0.675 -23.752 1.00 81.50 846 LYS A C 1
ATOM 6878 O O . LYS A 1 846 ? 13.505 -0.146 -23.532 1.00 81.50 846 LYS A O 1
ATOM 6883 N N . PHE A 1 847 ? 12.167 -1.937 -23.408 1.00 83.31 847 PHE A N 1
ATOM 6884 C CA . PHE A 1 847 ? 13.188 -2.833 -22.856 1.00 83.31 847 PHE A CA 1
ATOM 6885 C C . PHE A 1 847 ? 14.302 -3.137 -23.867 1.00 83.31 847 PHE A C 1
ATOM 6887 O O . PHE A 1 847 ? 15.486 -3.081 -23.523 1.00 83.31 847 PHE A O 1
ATOM 6894 N N . ILE A 1 848 ? 13.926 -3.401 -25.121 1.00 77.88 848 ILE A N 1
ATOM 6895 C CA . ILE A 1 848 ? 14.861 -3.617 -26.229 1.00 77.88 848 ILE A CA 1
ATOM 6896 C C . ILE A 1 848 ? 15.747 -2.382 -26.438 1.00 77.88 848 ILE A C 1
ATOM 6898 O O . ILE A 1 848 ? 16.971 -2.517 -26.480 1.00 77.88 848 ILE A O 1
ATOM 6902 N N . ASP A 1 849 ? 15.144 -1.194 -26.496 1.00 77.12 849 ASP A N 1
ATOM 6903 C CA . ASP A 1 849 ? 15.836 0.080 -26.723 1.00 77.12 849 ASP A CA 1
ATOM 6904 C C . ASP A 1 849 ? 16.798 0.435 -25.577 1.00 77.12 849 ASP A C 1
ATOM 6906 O O . ASP A 1 849 ? 17.815 1.093 -25.789 1.00 77.12 849 ASP A O 1
ATOM 6910 N N . ARG A 1 850 ? 16.512 -0.041 -24.358 1.00 79.88 850 ARG A N 1
ATOM 6911 C CA . ARG A 1 850 ? 17.353 0.149 -23.165 1.00 79.88 850 ARG A CA 1
ATOM 6912 C C . ARG A 1 850 ? 18.446 -0.915 -22.989 1.00 79.88 850 ARG A C 1
ATOM 6914 O O . ARG A 1 850 ? 19.129 -0.915 -21.970 1.00 79.88 850 ARG A O 1
ATOM 6921 N N . GLY A 1 851 ? 18.639 -1.805 -23.964 1.00 78.25 851 GLY A N 1
ATOM 6922 C CA . GLY A 1 851 ? 19.787 -2.718 -24.000 1.00 78.25 851 GLY A CA 1
ATOM 6923 C C . GLY A 1 851 ? 19.580 -4.095 -23.361 1.00 78.25 851 GLY A C 1
ATOM 6924 O O . GLY A 1 851 ? 20.563 -4.805 -23.171 1.00 78.25 851 GLY A O 1
ATOM 6925 N N . ARG A 1 852 ? 18.332 -4.504 -23.080 1.00 82.75 852 ARG A N 1
ATOM 6926 C CA . ARG A 1 852 ? 17.965 -5.877 -22.668 1.00 82.75 852 ARG A CA 1
ATOM 6927 C C . ARG A 1 852 ? 18.736 -6.444 -21.453 1.00 82.75 852 ARG A C 1
ATOM 6929 O O . ARG A 1 852 ? 19.214 -7.575 -21.503 1.00 82.75 852 ARG A O 1
ATOM 6936 N N . SER A 1 853 ? 18.898 -5.691 -20.362 1.00 88.88 853 SER A N 1
ATOM 6937 C CA . SER A 1 853 ? 19.635 -6.175 -19.177 1.00 88.88 853 SER A CA 1
ATOM 6938 C C . SER A 1 853 ? 18.729 -6.812 -18.115 1.00 88.88 853 SER A C 1
ATOM 6940 O O . SER A 1 853 ? 17.588 -6.388 -17.925 1.00 88.88 853 SER A O 1
ATOM 6942 N N . PHE A 1 854 ? 19.258 -7.790 -17.366 1.00 90.19 854 PHE A N 1
ATOM 6943 C CA . PHE A 1 854 ? 18.533 -8.405 -16.246 1.00 90.19 854 PHE A CA 1
ATOM 6944 C C . PHE A 1 854 ? 18.117 -7.390 -15.180 1.00 90.19 854 PHE A C 1
ATOM 6946 O O . PHE A 1 854 ? 17.019 -7.492 -14.659 1.00 90.19 854 PHE A O 1
ATOM 6953 N N . ALA A 1 855 ? 18.954 -6.390 -14.884 1.00 90.00 855 ALA A N 1
ATOM 6954 C CA . ALA A 1 855 ? 18.643 -5.374 -13.879 1.00 90.00 855 ALA A CA 1
ATOM 6955 C C . ALA A 1 855 ? 17.389 -4.558 -14.246 1.00 90.00 855 ALA A C 1
ATOM 6957 O O . ALA A 1 855 ? 16.568 -4.268 -13.383 1.00 90.00 855 ALA A O 1
ATOM 6958 N N . ILE A 1 856 ? 17.202 -4.239 -15.535 1.00 86.94 856 ILE A N 1
ATOM 6959 C CA . ILE A 1 856 ? 15.984 -3.562 -16.011 1.00 86.94 856 ILE A CA 1
ATOM 6960 C C . ILE A 1 856 ? 14.772 -4.484 -15.872 1.00 86.94 856 ILE A C 1
ATOM 6962 O O . ILE A 1 856 ? 13.712 -4.029 -15.458 1.00 86.94 856 ILE A O 1
ATOM 6966 N N . LEU A 1 857 ? 14.929 -5.767 -16.217 1.00 87.56 857 LEU A N 1
ATOM 6967 C CA . LEU A 1 857 ? 13.870 -6.762 -16.053 1.00 87.56 857 LEU A CA 1
ATOM 6968 C C . LEU A 1 857 ? 13.476 -6.915 -14.577 1.00 87.56 857 LEU A C 1
ATOM 6970 O O . LEU A 1 857 ? 12.297 -6.931 -14.257 1.00 87.56 857 LEU A O 1
ATOM 6974 N N . GLN A 1 858 ? 14.463 -7.013 -13.688 1.00 89.06 858 GLN A N 1
ATOM 6975 C CA . GLN A 1 858 ? 14.289 -7.234 -12.255 1.00 89.06 858 GLN A CA 1
ATOM 6976 C C . GLN A 1 858 ? 13.614 -6.048 -11.553 1.00 89.06 858 GLN A C 1
ATOM 6978 O O . GLN A 1 858 ? 12.849 -6.253 -10.617 1.00 89.06 858 GLN A O 1
ATOM 6983 N N . ALA A 1 859 ? 13.871 -4.823 -12.017 1.00 88.56 859 ALA A N 1
ATOM 6984 C CA . ALA A 1 859 ? 13.295 -3.605 -11.452 1.00 88.56 859 ALA A CA 1
ATOM 6985 C C . ALA A 1 859 ? 11.856 -3.305 -11.923 1.00 88.56 859 ALA A C 1
ATOM 6987 O O . ALA A 1 859 ? 11.214 -2.419 -11.363 1.00 88.56 859 ALA A O 1
ATOM 6988 N N . ASP A 1 860 ? 11.348 -3.996 -12.951 1.00 89.94 860 ASP A N 1
ATOM 6989 C CA . ASP A 1 860 ? 10.024 -3.747 -13.539 1.00 89.94 860 ASP A CA 1
ATOM 6990 C C . ASP A 1 860 ? 9.180 -5.037 -13.525 1.00 89.94 860 ASP A C 1
ATOM 6992 O O . ASP A 1 860 ? 9.302 -5.877 -14.427 1.00 89.94 860 ASP A O 1
ATOM 6996 N N . PRO A 1 861 ? 8.295 -5.210 -12.523 1.00 90.06 861 PRO A N 1
ATOM 6997 C CA . PRO A 1 861 ? 7.503 -6.424 -12.389 1.00 90.06 861 PRO A CA 1
ATOM 6998 C C . PRO A 1 861 ? 6.573 -6.698 -13.573 1.00 90.06 861 PRO A C 1
ATOM 7000 O O . PRO A 1 861 ? 6.337 -7.852 -13.938 1.00 90.06 861 PRO A O 1
ATOM 7003 N N . GLU A 1 862 ? 6.060 -5.643 -14.208 1.00 88.06 862 GLU A N 1
ATOM 7004 C CA . GLU A 1 862 ? 5.166 -5.774 -15.352 1.00 88.06 862 GLU A CA 1
ATOM 7005 C C . GLU A 1 862 ? 5.923 -6.250 -16.594 1.00 88.06 862 GLU A C 1
ATOM 7007 O O . GLU A 1 862 ? 5.387 -7.001 -17.409 1.00 88.06 862 GLU A O 1
ATOM 7012 N N . LEU A 1 863 ? 7.169 -5.804 -16.764 1.00 90.00 863 LEU A N 1
ATOM 7013 C CA . LEU A 1 863 ? 8.062 -6.283 -17.814 1.00 90.00 863 LEU A CA 1
ATOM 7014 C C . LEU A 1 863 ? 8.521 -7.719 -17.536 1.00 90.00 863 LEU A C 1
ATOM 7016 O O . LEU A 1 863 ? 8.525 -8.543 -18.448 1.00 90.00 863 LEU A O 1
ATOM 7020 N N . ALA A 1 864 ? 8.863 -8.047 -16.291 1.00 92.56 864 ALA A N 1
ATOM 7021 C CA . ALA A 1 864 ? 9.239 -9.402 -15.893 1.00 92.56 864 ALA A CA 1
ATOM 7022 C C . ALA A 1 864 ? 8.108 -10.419 -16.107 1.00 92.56 864 ALA A C 1
ATOM 7024 O O . ALA A 1 864 ? 8.360 -11.559 -16.525 1.00 92.56 864 ALA A O 1
ATOM 7025 N N . LEU A 1 865 ? 6.859 -9.992 -15.889 1.00 93.50 865 LEU A N 1
ATOM 7026 C CA . LEU A 1 865 ? 5.667 -10.781 -16.178 1.00 93.50 865 LEU A CA 1
ATOM 7027 C C . LEU A 1 865 ? 5.547 -11.102 -17.675 1.00 93.50 865 LEU A C 1
ATOM 7029 O O . LEU A 1 865 ? 5.172 -12.222 -18.013 1.00 93.50 865 LEU A O 1
ATOM 7033 N N . GLU A 1 866 ? 5.922 -10.189 -18.581 1.00 90.44 866 GLU A N 1
ATOM 7034 C CA . GLU A 1 866 ? 5.869 -10.445 -20.031 1.00 90.44 866 GLU A CA 1
ATOM 7035 C C . GLU A 1 866 ? 6.679 -11.675 -20.442 1.00 90.44 866 GLU A C 1
ATOM 7037 O O . GLU A 1 866 ? 6.229 -12.466 -21.272 1.00 90.44 866 GLU A O 1
ATOM 7042 N N . HIS A 1 867 ? 7.842 -11.884 -19.825 1.00 89.56 867 HIS A N 1
ATOM 7043 C CA . HIS A 1 867 ? 8.661 -13.064 -20.085 1.00 89.56 867 HIS A CA 1
ATOM 7044 C C . HIS A 1 867 ? 7.924 -14.363 -19.683 1.00 89.56 867 HIS A C 1
ATOM 7046 O O . HIS A 1 867 ? 7.940 -15.346 -20.430 1.00 89.56 867 HIS A O 1
ATOM 7052 N N . LEU A 1 868 ? 7.225 -14.363 -18.540 1.00 94.00 868 LEU A N 1
ATOM 7053 C CA . LEU A 1 868 ? 6.438 -15.511 -18.080 1.00 94.00 868 LEU A CA 1
ATOM 7054 C C . LEU A 1 868 ? 5.222 -15.743 -18.983 1.00 94.00 868 LEU A C 1
ATOM 7056 O O . LEU A 1 868 ? 4.899 -16.883 -19.320 1.00 94.00 868 LEU A O 1
ATOM 7060 N N . LEU A 1 869 ? 4.570 -14.665 -19.416 1.00 91.50 869 LEU A N 1
ATOM 7061 C CA . LEU A 1 869 ? 3.424 -14.733 -20.312 1.00 91.50 869 LEU A CA 1
ATOM 7062 C C . LEU A 1 869 ? 3.806 -15.223 -21.710 1.00 91.50 869 LEU A C 1
ATOM 7064 O O . LEU A 1 869 ? 3.034 -15.962 -22.305 1.00 91.50 869 LEU A O 1
ATOM 7068 N N . GLN A 1 870 ? 4.997 -14.906 -22.220 1.00 88.81 870 GLN A N 1
ATOM 7069 C CA . GLN A 1 870 ? 5.480 -15.480 -23.482 1.00 88.81 870 GLN A CA 1
ATOM 7070 C C . GLN A 1 870 ? 5.750 -16.984 -23.367 1.00 88.81 870 GLN A C 1
ATOM 7072 O O . GLN A 1 870 ? 5.423 -17.745 -24.280 1.00 88.81 870 GLN A O 1
ATOM 7077 N N . LEU A 1 871 ? 6.298 -17.443 -22.236 1.00 89.94 871 LEU A N 1
ATOM 7078 C CA . LEU A 1 871 ? 6.415 -18.878 -21.960 1.00 89.94 871 LEU A CA 1
ATOM 7079 C C . LEU A 1 871 ? 5.029 -19.543 -21.927 1.00 89.94 871 LEU A C 1
ATOM 7081 O O . LEU A 1 871 ? 4.839 -20.592 -22.547 1.00 89.94 871 LEU A O 1
ATOM 7085 N N . GLN A 1 872 ? 4.054 -18.903 -21.276 1.00 92.50 872 GLN A N 1
ATOM 7086 C CA . GLN A 1 872 ? 2.661 -19.354 -21.249 1.00 92.50 872 GLN A CA 1
ATOM 7087 C C . GLN A 1 872 ? 2.045 -19.412 -22.657 1.00 92.50 872 GLN A C 1
ATOM 7089 O O . GLN A 1 872 ? 1.433 -20.413 -23.016 1.00 92.50 872 GLN A O 1
ATOM 7094 N N . GLU A 1 873 ? 2.221 -18.378 -23.478 1.00 88.12 873 GLU A N 1
ATOM 7095 C CA . GLU A 1 873 ? 1.652 -18.284 -24.830 1.00 88.12 873 GLU A CA 1
ATOM 7096 C C . GLU A 1 873 ? 2.196 -19.381 -25.765 1.00 88.12 873 GLU A C 1
ATOM 7098 O O . GLU A 1 873 ? 1.490 -19.866 -26.653 1.00 88.12 873 GLU A O 1
ATOM 7103 N N . VAL A 1 874 ? 3.449 -19.803 -25.564 1.00 85.62 874 VAL A N 1
ATOM 7104 C CA . VAL A 1 874 ? 4.111 -20.819 -26.396 1.00 85.62 874 VAL A CA 1
ATOM 7105 C C . VAL A 1 874 ? 3.809 -22.244 -25.934 1.00 85.62 874 VAL A C 1
ATOM 7107 O O . VAL A 1 874 ? 3.622 -23.127 -26.779 1.00 85.62 874 VAL A O 1
ATOM 7110 N N . PHE A 1 875 ? 3.821 -22.483 -24.621 1.00 88.88 875 PHE A N 1
ATOM 7111 C CA . PHE A 1 875 ? 3.803 -23.828 -24.038 1.00 88.88 875 PHE A CA 1
ATOM 7112 C C . PHE A 1 875 ? 2.521 -24.167 -23.269 1.00 88.88 875 PHE A C 1
ATOM 7114 O O . PHE A 1 875 ? 2.340 -25.328 -22.910 1.00 88.88 875 PHE A O 1
ATOM 7121 N N . GLY A 1 876 ? 1.630 -23.198 -23.061 1.00 91.00 876 GLY A N 1
ATOM 7122 C CA . GLY A 1 876 ? 0.402 -23.356 -22.288 1.00 91.00 876 GLY A CA 1
ATOM 7123 C C . GLY A 1 876 ? 0.605 -23.196 -20.780 1.00 91.00 876 GLY A C 1
ATOM 7124 O O . GLY A 1 876 ? 1.720 -23.034 -20.278 1.00 91.00 876 GLY A O 1
ATOM 7125 N N . TRP A 1 877 ? -0.504 -23.253 -20.041 1.00 95.50 877 TRP A N 1
ATOM 7126 C CA . TRP A 1 877 ? -0.508 -23.202 -18.573 1.00 95.50 877 TRP A CA 1
ATOM 7127 C C . TRP A 1 877 ? 0.087 -24.470 -17.943 1.00 95.50 877 TRP A C 1
ATOM 7129 O O . TRP A 1 877 ? 0.617 -24.429 -16.833 1.00 95.50 877 TRP A O 1
ATOM 7139 N N . GLU A 1 878 ? 0.079 -25.577 -18.686 1.00 95.56 878 GLU A N 1
ATOM 7140 C CA . GLU A 1 878 ? 0.665 -26.863 -18.313 1.00 95.56 878 GLU A CA 1
ATOM 7141 C C . GLU A 1 878 ? 2.166 -26.758 -18.018 1.00 95.56 878 GLU A C 1
ATOM 7143 O O . GLU A 1 878 ? 2.677 -27.523 -17.201 1.00 95.56 878 GLU A O 1
ATOM 7148 N N . LEU A 1 879 ? 2.872 -25.795 -18.628 1.00 96.06 879 LEU A N 1
ATOM 7149 C CA . LEU A 1 879 ? 4.268 -25.506 -18.300 1.00 96.06 879 LEU A CA 1
ATOM 7150 C C . LEU A 1 879 ? 4.425 -25.123 -16.827 1.00 96.06 879 LEU A C 1
ATOM 7152 O O . LEU A 1 879 ? 5.277 -25.682 -16.142 1.00 96.06 879 LEU A O 1
ATOM 7156 N N . PHE A 1 880 ? 3.616 -24.182 -16.339 1.00 97.56 880 PHE A N 1
ATOM 7157 C CA . PHE A 1 880 ? 3.722 -23.692 -14.966 1.00 97.56 880 PHE A CA 1
ATOM 7158 C C . PHE A 1 880 ? 3.281 -24.747 -13.959 1.00 97.56 880 PHE A C 1
ATOM 7160 O O . PHE A 1 880 ? 3.947 -24.917 -12.946 1.00 97.56 880 PHE A O 1
ATOM 7167 N N . MET A 1 881 ? 2.245 -25.529 -14.270 1.00 97.25 881 MET A N 1
ATOM 7168 C CA . MET A 1 881 ? 1.866 -26.679 -13.443 1.00 97.25 881 MET A CA 1
ATOM 7169 C C . MET A 1 881 ? 3.015 -27.694 -13.352 1.00 97.25 881 MET A C 1
ATOM 7171 O O . MET A 1 881 ? 3.457 -28.060 -12.267 1.00 97.25 881 MET A O 1
ATOM 7175 N N . ALA A 1 882 ? 3.595 -28.092 -14.487 1.00 97.44 882 ALA A N 1
ATOM 7176 C CA . ALA A 1 882 ? 4.736 -29.005 -14.492 1.00 97.44 882 ALA A CA 1
ATOM 7177 C C . ALA A 1 882 ? 5.970 -28.416 -13.782 1.00 97.44 882 ALA A C 1
ATOM 7179 O O . ALA A 1 882 ? 6.725 -29.155 -13.150 1.00 97.44 882 ALA A O 1
ATOM 7180 N N . LEU A 1 883 ? 6.173 -27.098 -13.858 1.00 96.75 883 LEU A N 1
ATOM 7181 C CA . LEU A 1 883 ? 7.250 -26.403 -13.158 1.00 96.75 883 LEU A CA 1
ATOM 7182 C C . LEU A 1 883 ? 7.053 -26.472 -11.644 1.00 96.75 883 LEU A C 1
ATOM 7184 O O . LEU A 1 883 ? 7.957 -26.930 -10.947 1.00 96.75 883 LEU A O 1
ATOM 7188 N N . HIS A 1 884 ? 5.876 -26.083 -11.156 1.00 95.50 884 HIS A N 1
ATOM 7189 C CA . HIS A 1 884 ? 5.500 -26.157 -9.748 1.00 95.50 884 HIS A CA 1
ATOM 7190 C C . HIS A 1 884 ? 5.600 -27.592 -9.214 1.00 95.50 884 HIS A C 1
ATOM 7192 O O . HIS A 1 884 ? 6.271 -27.822 -8.210 1.00 95.50 884 HIS A O 1
ATOM 7198 N N . GLN A 1 885 ? 5.067 -28.580 -9.943 1.00 95.06 885 GLN A N 1
ATOM 7199 C CA . GLN A 1 885 ? 5.233 -29.996 -9.600 1.00 95.06 885 GLN A CA 1
ATOM 7200 C C . GLN A 1 885 ? 6.711 -30.403 -9.526 1.00 95.06 885 GLN A C 1
ATOM 7202 O O . GLN A 1 885 ? 7.103 -31.122 -8.613 1.00 95.06 885 GLN A O 1
ATOM 7207 N N . SER A 1 886 ? 7.560 -29.916 -10.438 1.00 95.56 886 SER A N 1
ATOM 7208 C CA . SER A 1 886 ? 8.991 -30.235 -10.401 1.00 95.56 886 SER A CA 1
ATOM 7209 C C . SER A 1 886 ? 9.673 -29.734 -9.124 1.00 95.56 886 SER A C 1
ATOM 7211 O O . SER A 1 886 ? 10.603 -30.383 -8.636 1.00 95.56 886 SER A O 1
ATOM 7213 N N . TYR A 1 887 ? 9.249 -28.581 -8.596 1.00 93.44 887 TYR A N 1
ATOM 7214 C CA . TYR A 1 887 ? 9.764 -28.030 -7.343 1.00 93.44 887 TYR A CA 1
ATOM 7215 C C . TYR A 1 887 ? 9.203 -28.773 -6.129 1.00 93.44 887 TYR A C 1
ATOM 7217 O O . TYR A 1 887 ? 9.973 -29.055 -5.219 1.00 93.44 887 TYR A O 1
ATOM 7225 N N . HIS A 1 888 ? 7.940 -29.211 -6.153 1.00 90.50 888 HIS A N 1
ATOM 7226 C CA . HIS A 1 888 ? 7.404 -30.120 -5.127 1.00 90.50 888 HIS A CA 1
ATOM 7227 C C . HIS A 1 888 ? 8.166 -31.449 -5.071 1.00 90.50 888 HIS A C 1
ATOM 7229 O O . HIS A 1 888 ? 8.532 -31.913 -3.994 1.00 90.50 888 HIS A O 1
ATOM 7235 N N . ASP A 1 889 ? 8.447 -32.046 -6.232 1.00 91.19 889 ASP A N 1
ATOM 7236 C CA . ASP A 1 889 ? 9.159 -33.326 -6.332 1.00 91.19 889 ASP A CA 1
ATOM 7237 C C . ASP A 1 889 ? 10.624 -33.209 -5.894 1.00 91.19 889 ASP A C 1
ATOM 7239 O O . ASP A 1 889 ? 11.209 -34.146 -5.344 1.00 91.19 889 ASP A O 1
ATOM 7243 N N . LYS A 1 890 ? 11.249 -32.070 -6.211 1.00 89.69 890 LYS A N 1
ATOM 7244 C CA . LYS A 1 890 ? 12.657 -31.779 -5.933 1.00 89.69 890 LYS A CA 1
ATOM 7245 C C . LYS A 1 890 ? 12.807 -30.309 -5.535 1.00 89.69 890 LYS A C 1
ATOM 7247 O O . LYS A 1 890 ? 13.146 -29.503 -6.410 1.00 89.69 890 LYS A O 1
ATOM 7252 N N . PRO A 1 891 ? 12.595 -29.967 -4.255 1.00 85.56 891 PRO A N 1
ATOM 7253 C CA . PRO A 1 891 ? 12.767 -28.604 -3.767 1.00 85.56 891 PRO A CA 1
ATOM 7254 C C . PRO A 1 891 ? 14.208 -28.135 -3.937 1.00 85.56 891 PRO A C 1
ATOM 7256 O O . PRO A 1 891 ? 15.140 -28.948 -3.971 1.00 85.56 891 PRO A O 1
ATOM 7259 N N . VAL A 1 892 ? 14.406 -26.825 -4.027 1.00 80.12 892 VAL A N 1
ATOM 7260 C CA . VAL A 1 892 ? 15.749 -26.257 -3.948 1.00 80.12 892 VAL A CA 1
ATOM 7261 C C . VAL A 1 892 ? 16.117 -26.157 -2.468 1.00 80.12 892 VAL A C 1
ATOM 7263 O O . VAL A 1 892 ? 15.279 -25.875 -1.614 1.00 80.12 892 VAL A O 1
ATOM 7266 N N . HIS A 1 893 ? 17.363 -26.474 -2.113 1.00 72.19 893 HIS A N 1
ATOM 7267 C CA . HIS A 1 893 ? 17.781 -26.443 -0.711 1.00 72.19 893 HIS A CA 1
ATOM 7268 C C . HIS A 1 893 ? 17.544 -25.057 -0.0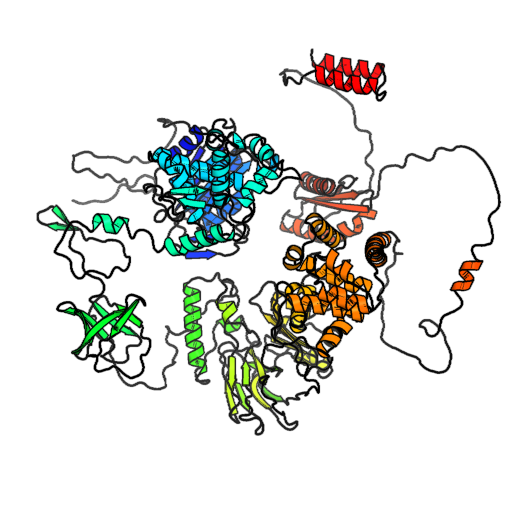85 1.00 72.19 893 HIS A C 1
ATOM 7270 O O . HIS A 1 893 ? 17.725 -24.028 -0.735 1.00 72.19 893 HIS A O 1
ATOM 7276 N N . LYS A 1 894 ? 17.171 -25.019 1.202 1.00 65.56 894 LYS A N 1
ATOM 7277 C CA . LYS A 1 894 ? 17.076 -23.754 1.947 1.00 65.56 894 LYS A CA 1
ATOM 7278 C C . LYS A 1 894 ? 18.443 -23.052 1.917 1.00 65.56 894 LYS A C 1
ATOM 7280 O O . LYS A 1 894 ? 19.454 -23.704 2.167 1.00 65.56 894 LYS A O 1
ATOM 7285 N N . ASN A 1 895 ? 18.444 -21.740 1.663 1.00 72.19 895 ASN A N 1
ATOM 7286 C CA . ASN A 1 895 ? 19.619 -20.849 1.593 1.00 72.19 895 ASN A CA 1
ATOM 7287 C C . ASN A 1 895 ? 20.450 -20.894 0.295 1.00 72.19 895 ASN A C 1
ATOM 7289 O O . ASN A 1 895 ? 21.629 -20.546 0.322 1.00 72.19 895 ASN A O 1
ATOM 7293 N N . VAL A 1 896 ? 19.864 -21.287 -0.838 1.00 82.62 896 VAL A N 1
ATOM 7294 C CA . VAL A 1 896 ? 20.502 -21.068 -2.150 1.00 82.62 896 VAL A CA 1
ATOM 7295 C C . VAL A 1 896 ? 20.503 -19.595 -2.554 1.00 82.62 896 VAL A C 1
ATOM 7297 O O . VAL A 1 896 ? 19.597 -18.836 -2.196 1.00 82.62 896 VAL A O 1
ATOM 7300 N N . SER A 1 897 ? 21.504 -19.206 -3.339 1.00 90.12 897 SER A N 1
ATOM 7301 C CA . SER A 1 897 ? 21.578 -17.865 -3.918 1.00 90.12 897 SER A CA 1
ATOM 7302 C C . SER A 1 897 ? 20.510 -17.654 -4.995 1.00 90.12 897 SER A C 1
ATOM 7304 O O . SER A 1 897 ? 20.065 -18.593 -5.658 1.00 90.12 897 SER A O 1
ATOM 7306 N N . ASP A 1 898 ? 20.129 -16.401 -5.229 1.00 92.69 898 ASP A N 1
ATOM 7307 C CA . ASP A 1 898 ? 19.174 -16.055 -6.286 1.00 92.69 898 ASP A CA 1
ATOM 7308 C C . ASP A 1 898 ? 19.662 -16.461 -7.678 1.00 92.69 898 ASP A C 1
ATOM 7310 O O . ASP A 1 898 ? 18.887 -16.952 -8.498 1.00 92.69 898 ASP A O 1
ATOM 7314 N N . ASN A 1 899 ? 20.968 -16.361 -7.922 1.00 92.94 899 ASN A N 1
ATOM 7315 C CA . ASN A 1 899 ? 21.564 -16.819 -9.168 1.00 92.94 899 ASN A CA 1
ATOM 7316 C C . ASN A 1 899 ? 21.396 -18.338 -9.372 1.00 92.94 899 ASN A C 1
ATOM 7318 O O . ASN A 1 899 ? 21.052 -18.775 -10.469 1.00 92.94 899 ASN A O 1
ATOM 7322 N N . GLU A 1 900 ? 21.551 -19.152 -8.324 1.00 91.88 900 GLU A N 1
ATOM 7323 C CA . GLU A 1 900 ? 21.290 -20.596 -8.408 1.00 91.88 900 GLU A CA 1
ATOM 7324 C C . GLU A 1 900 ? 19.813 -20.896 -8.700 1.00 91.88 900 GLU A C 1
ATOM 7326 O O . GLU A 1 900 ? 19.521 -21.770 -9.522 1.00 91.88 900 GLU A O 1
ATOM 7331 N N . LYS A 1 901 ? 18.876 -20.155 -8.089 1.00 94.44 901 LYS A N 1
ATOM 7332 C CA . LYS A 1 901 ? 17.439 -20.279 -8.397 1.00 94.44 901 LYS A CA 1
ATOM 7333 C C . LYS A 1 901 ? 17.155 -19.957 -9.863 1.00 94.44 901 LYS A C 1
ATOM 7335 O O . LYS A 1 901 ? 16.427 -20.707 -10.513 1.00 94.44 901 LYS A O 1
ATOM 7340 N N . ILE A 1 902 ? 17.776 -18.904 -10.399 1.00 95.62 902 ILE A N 1
ATOM 7341 C CA . ILE A 1 902 ? 17.682 -18.529 -11.816 1.00 95.62 902 ILE A CA 1
ATOM 7342 C C . ILE A 1 902 ? 18.185 -19.670 -12.713 1.00 95.62 902 ILE A C 1
ATOM 7344 O O . ILE A 1 902 ? 17.477 -20.076 -13.638 1.00 95.62 902 ILE A O 1
ATOM 7348 N N . GLN A 1 903 ? 19.360 -20.246 -12.427 1.00 96.19 903 GLN A N 1
ATOM 7349 C CA . GLN A 1 903 ? 19.880 -21.370 -13.219 1.00 96.19 903 GLN A CA 1
ATOM 7350 C C . GLN A 1 903 ? 18.931 -22.579 -13.172 1.00 96.19 903 GLN A C 1
ATOM 7352 O O . GLN A 1 903 ? 18.642 -23.189 -14.205 1.00 96.19 903 GLN A O 1
ATOM 7357 N N . GLN A 1 904 ? 18.401 -22.916 -11.991 1.00 95.56 904 GLN A N 1
ATOM 7358 C CA . GLN A 1 904 ? 17.444 -24.015 -11.832 1.00 95.56 904 GLN A CA 1
ATOM 7359 C C . GLN A 1 904 ? 16.137 -23.764 -12.582 1.00 95.56 904 GLN A C 1
ATOM 7361 O O . GLN A 1 904 ? 15.625 -24.688 -13.216 1.00 95.56 904 GLN A O 1
ATOM 7366 N N . PHE A 1 905 ? 15.624 -22.534 -12.563 1.00 96.25 905 PHE A N 1
ATOM 7367 C CA . PHE A 1 905 ? 14.430 -22.150 -13.308 1.00 96.25 905 PHE A CA 1
ATOM 7368 C C . PHE A 1 905 ? 14.626 -22.399 -14.809 1.00 96.25 905 PHE A C 1
ATOM 7370 O O . PHE A 1 905 ? 13.833 -23.112 -15.423 1.00 96.25 905 PHE A O 1
ATOM 7377 N N . VAL A 1 906 ? 15.742 -21.926 -15.375 1.00 96.31 906 VAL A N 1
ATOM 7378 C CA . VAL A 1 906 ? 16.100 -22.101 -16.796 1.00 96.31 906 VAL A CA 1
ATOM 7379 C C . VAL A 1 906 ? 16.253 -23.577 -17.175 1.00 96.31 906 VAL A C 1
ATOM 7381 O O . VAL A 1 906 ? 15.789 -24.012 -18.236 1.00 96.31 906 VAL A O 1
ATOM 7384 N N . ILE A 1 907 ? 16.899 -24.370 -16.315 1.00 95.62 907 ILE A N 1
ATOM 7385 C CA . ILE A 1 907 ? 17.081 -25.809 -16.533 1.00 95.62 907 ILE A CA 1
ATOM 7386 C C . ILE A 1 907 ? 15.733 -26.527 -16.530 1.00 95.62 907 ILE A C 1
ATOM 7388 O O . ILE A 1 907 ? 15.447 -27.301 -17.448 1.00 95.62 907 ILE A O 1
ATOM 7392 N N . ARG A 1 908 ? 14.897 -26.272 -15.520 1.00 96.44 908 ARG A N 1
ATOM 7393 C CA . ARG A 1 908 ? 13.615 -26.962 -15.336 1.00 96.44 908 ARG A CA 1
ATOM 7394 C C . ARG A 1 908 ? 12.651 -26.640 -16.462 1.00 96.44 908 ARG A C 1
ATOM 7396 O O . ARG A 1 908 ? 12.119 -27.567 -17.069 1.00 96.44 908 ARG A O 1
ATOM 7403 N N . THR A 1 909 ? 12.486 -25.368 -16.821 1.00 96.19 909 THR A N 1
ATOM 7404 C CA . THR A 1 909 ? 11.619 -24.982 -17.944 1.00 96.19 909 THR A CA 1
ATOM 7405 C C . THR A 1 909 ? 12.110 -25.589 -19.261 1.00 96.19 909 THR A C 1
ATOM 7407 O O . THR A 1 909 ? 11.302 -26.123 -20.024 1.00 96.19 909 THR A O 1
ATOM 7410 N N . SER A 1 910 ? 13.424 -25.640 -19.507 1.00 94.50 910 SER A N 1
ATOM 7411 C CA . SER A 1 910 ? 13.988 -26.297 -20.699 1.00 94.50 910 SER A CA 1
ATOM 7412 C C . SER A 1 910 ? 13.726 -27.812 -20.719 1.00 94.50 910 SER A C 1
ATOM 7414 O O . SER A 1 910 ? 13.355 -28.392 -21.742 1.00 94.50 910 SER A O 1
ATOM 7416 N N . GLN A 1 911 ? 13.878 -28.482 -19.574 1.00 94.50 911 GLN A N 1
ATOM 7417 C CA . GLN A 1 911 ? 13.641 -29.922 -19.443 1.00 94.50 911 GLN A CA 1
ATOM 7418 C C . GLN A 1 911 ? 12.164 -30.307 -19.549 1.00 94.50 911 GLN A C 1
ATOM 7420 O O . GLN A 1 911 ? 11.866 -31.371 -20.102 1.00 94.50 911 GLN A O 1
ATOM 7425 N N . ILE A 1 912 ? 11.260 -29.479 -19.024 1.00 95.62 912 ILE A N 1
ATOM 7426 C CA . ILE A 1 912 ? 9.807 -29.676 -19.089 1.00 95.62 912 ILE A CA 1
ATOM 7427 C C . ILE A 1 912 ? 9.328 -29.496 -20.528 1.00 95.62 912 ILE A C 1
ATOM 7429 O O . ILE A 1 912 ? 8.664 -30.372 -21.078 1.00 95.62 912 ILE A O 1
ATOM 7433 N N . THR A 1 913 ? 9.739 -28.404 -21.174 1.00 90.94 913 THR A N 1
ATOM 7434 C CA . THR A 1 913 ? 9.351 -28.085 -22.558 1.00 90.94 913 THR A CA 1
ATOM 7435 C C . THR A 1 913 ? 10.073 -28.927 -23.611 1.00 90.94 913 THR A C 1
ATOM 7437 O O . THR A 1 913 ? 9.749 -28.831 -24.798 1.00 90.94 913 THR A O 1
ATOM 7440 N N . LYS A 1 914 ? 11.079 -29.723 -23.207 1.00 90.75 914 LYS A N 1
ATOM 7441 C CA . LYS A 1 914 ? 11.990 -30.459 -24.104 1.00 90.75 914 LYS A CA 1
ATOM 7442 C C . LYS A 1 914 ? 12.570 -29.556 -25.197 1.00 90.75 914 LYS A C 1
ATOM 7444 O O . LYS A 1 914 ? 12.734 -29.973 -26.340 1.00 90.75 914 LYS A O 1
ATOM 7449 N N . THR A 1 915 ? 12.837 -28.302 -24.843 1.00 86.94 915 THR A N 1
ATOM 7450 C CA . THR A 1 915 ? 13.323 -27.247 -25.733 1.00 86.94 915 THR A CA 1
ATOM 7451 C C . THR A 1 915 ? 14.489 -26.558 -25.043 1.00 86.94 915 THR A C 1
ATOM 7453 O O . THR A 1 915 ? 14.440 -26.314 -23.842 1.00 86.94 915 THR A O 1
ATOM 7456 N N . ASN A 1 916 ? 15.556 -26.249 -25.777 1.00 87.19 916 ASN A N 1
ATOM 7457 C CA . ASN A 1 916 ? 16.649 -25.476 -25.200 1.00 87.19 916 ASN A CA 1
ATOM 7458 C C . ASN A 1 916 ? 16.248 -23.990 -25.152 1.00 87.19 916 ASN A C 1
ATOM 7460 O O . ASN A 1 916 ? 16.211 -23.339 -26.194 1.00 87.19 916 ASN A O 1
ATOM 7464 N N . LEU A 1 917 ? 15.924 -23.470 -23.961 1.00 89.69 917 LEU A N 1
ATOM 7465 C CA . LEU A 1 917 ? 15.444 -22.094 -23.769 1.00 89.69 917 LEU A CA 1
ATOM 7466 C C . LEU A 1 917 ? 16.561 -21.083 -23.464 1.00 89.69 917 LEU A C 1
ATOM 7468 O O . LEU A 1 917 ? 16.265 -19.919 -23.209 1.00 89.69 917 LEU A O 1
ATOM 7472 N N . ILE A 1 918 ? 17.840 -21.479 -23.509 1.00 89.94 918 ILE A N 1
ATOM 7473 C CA . ILE A 1 918 ? 18.974 -20.592 -23.181 1.00 89.94 918 ILE A CA 1
ATOM 7474 C C . ILE A 1 918 ? 18.911 -19.273 -23.953 1.00 89.94 918 ILE A C 1
ATOM 7476 O O . ILE A 1 918 ? 19.088 -18.208 -23.368 1.00 89.94 918 ILE A O 1
ATOM 7480 N N . ASN A 1 919 ? 18.661 -19.334 -25.260 1.00 84.56 919 ASN A N 1
ATOM 7481 C CA . ASN A 1 919 ? 18.644 -18.141 -26.102 1.00 84.56 919 ASN A CA 1
ATOM 7482 C C . ASN A 1 919 ? 17.440 -17.246 -25.797 1.00 84.56 919 ASN A C 1
ATOM 7484 O O . ASN A 1 919 ? 17.603 -16.035 -25.726 1.00 84.56 919 ASN A O 1
ATOM 7488 N N . PHE A 1 920 ? 16.272 -17.828 -25.510 1.00 86.75 920 PHE A N 1
ATOM 7489 C CA . PHE A 1 920 ? 15.110 -17.071 -25.043 1.00 86.75 920 PHE A CA 1
ATOM 7490 C C . PHE A 1 920 ? 15.430 -16.279 -23.767 1.00 86.75 920 PHE A C 1
ATOM 7492 O O . PHE A 1 920 ? 15.182 -15.079 -23.707 1.00 86.75 920 PHE A O 1
ATOM 7499 N N . TYR A 1 921 ? 16.047 -16.918 -22.771 1.00 92.69 921 TYR A N 1
ATOM 7500 C CA . TYR A 1 921 ? 16.411 -16.237 -21.529 1.00 92.69 921 TYR A CA 1
ATOM 7501 C C . TYR A 1 921 ? 17.503 -15.177 -21.725 1.00 92.69 921 TYR A C 1
ATOM 7503 O O . TYR A 1 921 ? 17.445 -14.121 -21.100 1.00 92.69 921 TYR A O 1
ATOM 7511 N N . LYS A 1 922 ? 18.460 -15.405 -22.634 1.00 87.44 922 LYS A N 1
ATOM 7512 C CA . LYS A 1 922 ? 19.464 -14.396 -23.009 1.00 87.44 922 LYS A CA 1
ATOM 7513 C C . LYS A 1 922 ? 18.851 -13.161 -23.672 1.00 87.44 922 LYS A C 1
ATOM 7515 O O . LYS A 1 922 ? 19.293 -12.059 -23.371 1.00 87.44 922 LYS A O 1
ATOM 7520 N N . GLU A 1 923 ? 17.834 -13.319 -24.520 1.00 84.81 923 GLU A N 1
ATOM 7521 C CA . GLU A 1 923 ? 17.101 -12.181 -25.112 1.00 84.81 923 GLU A CA 1
ATOM 7522 C C . GLU A 1 923 ? 16.367 -11.346 -24.054 1.00 84.81 923 GLU A C 1
ATOM 7524 O O . GLU A 1 923 ? 16.197 -10.138 -24.212 1.00 84.81 923 GLU A O 1
ATOM 7529 N N . TRP A 1 924 ? 15.986 -11.977 -22.945 1.00 88.81 924 TRP A N 1
ATOM 7530 C CA . TRP A 1 924 ? 15.431 -11.322 -21.762 1.00 88.81 924 TRP A CA 1
ATOM 7531 C C . TRP A 1 924 ? 16.498 -10.868 -20.753 1.00 88.81 924 TRP A C 1
ATOM 7533 O O . TRP A 1 924 ? 16.170 -10.429 -19.655 1.00 88.81 924 TRP A O 1
ATOM 7543 N N . GLY A 1 925 ? 17.780 -10.946 -21.113 1.00 89.62 925 GLY A N 1
ATOM 7544 C CA . GLY A 1 925 ? 18.884 -10.431 -20.311 1.00 89.62 925 GLY A CA 1
ATOM 7545 C C . GLY A 1 925 ? 19.317 -11.314 -19.143 1.00 89.62 925 GLY A C 1
ATOM 7546 O O . GLY A 1 925 ? 20.200 -10.892 -18.406 1.00 89.62 925 GLY A O 1
ATOM 7547 N N . PHE A 1 926 ? 18.750 -12.513 -18.961 1.00 94.69 926 PHE A N 1
ATOM 7548 C CA . PHE A 1 926 ? 19.056 -13.380 -17.816 1.00 94.69 926 PHE A CA 1
ATOM 7549 C C . PHE A 1 926 ? 20.552 -13.749 -17.739 1.00 94.69 926 PHE A C 1
ATOM 7551 O O . PHE A 1 926 ? 21.165 -14.071 -18.766 1.00 94.69 926 PHE A O 1
ATOM 7558 N N . PRO A 1 927 ? 21.135 -13.798 -16.525 1.00 94.88 927 PRO A N 1
ATOM 7559 C CA . PRO A 1 927 ? 22.537 -14.150 -16.323 1.00 94.88 927 PRO A CA 1
ATOM 7560 C C . PRO A 1 927 ? 22.744 -15.669 -16.441 1.00 94.88 927 PRO A C 1
ATOM 7562 O O . PRO A 1 927 ? 22.829 -16.382 -15.448 1.00 94.88 927 PRO A O 1
ATOM 7565 N N . ILE A 1 928 ? 22.792 -16.202 -17.664 1.00 94.75 928 ILE A N 1
ATOM 7566 C CA . ILE A 1 928 ? 22.950 -17.649 -17.884 1.00 94.75 928 ILE A CA 1
ATOM 7567 C C . ILE A 1 928 ? 24.409 -18.079 -17.721 1.00 94.75 928 ILE A C 1
ATOM 7569 O O . ILE A 1 928 ? 25.282 -17.658 -18.484 1.00 94.75 928 ILE A O 1
ATOM 7573 N N . GLU A 1 929 ? 24.662 -18.991 -16.785 1.00 95.62 929 GLU A N 1
ATOM 7574 C CA . GLU A 1 929 ? 25.998 -19.529 -16.542 1.00 95.62 929 GLU A CA 1
ATOM 7575 C C . GLU A 1 929 ? 26.443 -20.550 -17.590 1.00 95.62 929 GLU A C 1
ATOM 7577 O O . GLU A 1 929 ? 25.649 -21.272 -18.201 1.00 95.62 929 GLU A O 1
ATOM 7582 N N . ARG A 1 930 ? 27.765 -20.681 -17.749 1.00 93.12 930 ARG A N 1
ATOM 7583 C CA . ARG A 1 930 ? 28.360 -21.677 -18.645 1.00 93.12 930 ARG A CA 1
ATOM 7584 C C . ARG A 1 930 ? 28.010 -23.112 -18.240 1.00 93.12 930 ARG A C 1
ATOM 7586 O O . ARG A 1 930 ? 27.725 -23.925 -19.114 1.00 93.12 930 ARG A O 1
ATOM 7593 N N . SER A 1 931 ? 27.973 -23.387 -16.939 1.00 93.44 931 SER A N 1
ATOM 7594 C CA . SER A 1 931 ? 27.554 -24.663 -16.345 1.00 93.44 931 SER A CA 1
ATOM 7595 C C . SER A 1 931 ? 26.157 -25.082 -16.828 1.00 93.44 931 SER A C 1
ATOM 7597 O O . SER A 1 931 ? 25.974 -26.205 -17.296 1.00 93.44 931 SER A O 1
ATOM 7599 N N . THR A 1 932 ? 25.192 -24.161 -16.803 1.00 94.00 932 THR A N 1
ATOM 7600 C CA . THR A 1 932 ? 23.818 -24.346 -17.297 1.00 94.00 932 THR A CA 1
ATOM 7601 C C . THR A 1 932 ? 23.793 -24.614 -18.802 1.00 94.00 932 THR A C 1
ATOM 7603 O O . THR A 1 932 ? 23.076 -25.506 -19.263 1.00 94.00 932 THR A O 1
ATOM 7606 N N . ILE A 1 933 ? 24.609 -23.884 -19.575 1.00 91.88 933 ILE A N 1
ATOM 7607 C CA . ILE A 1 933 ? 24.734 -24.077 -21.027 1.00 91.88 933 ILE A CA 1
ATOM 7608 C C . ILE A 1 933 ? 25.243 -25.481 -21.354 1.00 91.88 933 ILE A C 1
ATOM 7610 O O . ILE A 1 933 ? 24.619 -26.196 -22.141 1.00 91.88 933 ILE A O 1
ATOM 7614 N N . ASP A 1 934 ? 26.354 -25.878 -20.737 1.00 92.12 934 ASP A N 1
ATOM 7615 C CA . ASP A 1 934 ? 26.985 -27.175 -20.974 1.00 92.12 934 ASP A CA 1
ATOM 7616 C C . ASP A 1 934 ? 26.090 -28.323 -20.484 1.00 92.12 934 ASP A C 1
ATOM 7618 O O . ASP A 1 934 ? 25.985 -29.357 -21.144 1.00 92.12 934 ASP A O 1
ATOM 7622 N N . PHE A 1 935 ? 25.369 -28.127 -19.374 1.00 93.56 935 PHE A N 1
ATOM 7623 C CA . PHE A 1 935 ? 24.392 -29.092 -18.881 1.00 93.56 935 PHE A CA 1
ATOM 7624 C C . PHE A 1 935 ? 23.269 -29.335 -19.897 1.00 93.56 935 PHE A C 1
ATOM 7626 O O . PHE A 1 935 ? 22.999 -30.487 -20.245 1.00 93.56 935 PHE A O 1
ATOM 7633 N N . LEU A 1 936 ? 22.633 -28.273 -20.406 1.00 90.19 936 LEU A N 1
ATOM 7634 C CA . LEU A 1 936 ? 21.512 -28.386 -21.347 1.00 90.19 936 LEU A CA 1
ATOM 7635 C C . LEU A 1 936 ? 21.936 -28.866 -22.743 1.00 90.19 936 LEU A C 1
ATOM 7637 O O . LEU A 1 936 ? 21.137 -29.508 -23.429 1.00 90.19 936 LEU A O 1
ATOM 7641 N N . ALA A 1 937 ? 23.189 -28.634 -23.149 1.00 87.81 937 ALA A N 1
ATOM 7642 C CA . ALA A 1 937 ? 23.734 -29.148 -24.406 1.00 87.81 937 ALA A CA 1
ATOM 7643 C C . ALA A 1 937 ? 23.708 -30.688 -24.489 1.00 87.81 937 ALA A C 1
ATOM 7645 O O . ALA A 1 937 ? 23.550 -31.239 -25.577 1.00 87.81 937 ALA A O 1
ATOM 7646 N N . ASN A 1 938 ? 23.769 -31.389 -23.351 1.00 88.19 938 ASN A N 1
ATOM 7647 C CA . ASN A 1 938 ? 23.762 -32.857 -23.303 1.00 88.19 938 ASN A CA 1
ATOM 7648 C C . ASN A 1 938 ? 22.411 -33.500 -23.666 1.00 88.19 938 ASN A C 1
ATOM 7650 O O . ASN A 1 938 ? 22.344 -34.713 -23.857 1.00 88.19 938 ASN A O 1
ATOM 7654 N N . PHE A 1 939 ? 21.323 -32.726 -23.746 1.00 82.50 939 PHE A N 1
ATOM 7655 C CA . PHE A 1 939 ? 19.970 -33.266 -23.924 1.00 82.50 939 PHE A CA 1
ATOM 7656 C C . PHE A 1 939 ? 19.477 -33.291 -25.384 1.00 82.50 939 PHE A C 1
ATOM 7658 O O . PHE A 1 939 ? 18.363 -33.752 -25.629 1.00 82.50 939 PHE A O 1
ATOM 7665 N N . ASN A 1 940 ? 20.275 -32.819 -26.357 1.00 79.81 940 ASN A N 1
ATOM 7666 C CA . ASN A 1 940 ? 19.905 -32.726 -27.784 1.00 79.81 940 ASN A CA 1
ATOM 7667 C C . ASN A 1 940 ? 18.523 -32.083 -28.040 1.00 79.81 940 ASN A C 1
ATOM 7669 O O . ASN A 1 940 ? 17.826 -32.430 -28.996 1.00 79.81 940 ASN A O 1
ATOM 7673 N N . TYR A 1 941 ? 18.097 -31.150 -27.184 1.00 81.31 941 TYR A N 1
ATOM 7674 C CA . TYR A 1 941 ? 16.833 -30.445 -27.378 1.00 81.31 941 TYR A CA 1
ATOM 7675 C C . TYR A 1 941 ? 16.920 -29.487 -28.575 1.00 81.31 941 TYR A C 1
ATOM 7677 O O . TYR A 1 941 ? 17.951 -28.835 -28.755 1.00 81.31 941 TYR A O 1
ATOM 7685 N N . PRO A 1 942 ? 15.851 -29.356 -29.384 1.00 72.06 942 PRO A N 1
ATOM 7686 C CA . PRO A 1 942 ? 15.828 -28.394 -30.475 1.00 72.06 942 PRO A CA 1
ATOM 7687 C C . PRO A 1 942 ? 15.989 -26.969 -29.928 1.00 72.06 942 PRO A C 1
ATOM 7689 O O . PRO A 1 942 ? 15.308 -26.590 -28.970 1.00 72.06 942 PRO A O 1
ATOM 7692 N N . SER A 1 943 ? 16.853 -26.169 -30.559 1.00 62.53 943 SER A N 1
ATOM 7693 C CA . SER A 1 943 ? 16.832 -24.717 -30.387 1.00 62.53 943 SER A CA 1
ATOM 7694 C C . SER A 1 943 ? 15.677 -24.163 -31.221 1.00 62.53 943 SER A C 1
ATOM 7696 O O . SER A 1 943 ? 15.633 -24.299 -32.444 1.00 62.53 943 SER A O 1
ATOM 7698 N N . LYS A 1 944 ? 14.666 -23.591 -30.567 1.00 56.44 944 LYS A N 1
ATOM 7699 C CA . LYS A 1 944 ? 13.535 -22.943 -31.250 1.00 56.44 944 LYS A CA 1
ATOM 7700 C C . LYS A 1 944 ? 13.694 -21.426 -31.213 1.00 56.44 944 LYS A C 1
ATOM 7702 O O . LYS A 1 944 ? 12.795 -20.720 -30.776 1.00 56.44 944 LYS A O 1
ATOM 7707 N N . ASP A 1 945 ? 14.815 -20.932 -31.726 1.00 55.41 945 ASP A N 1
ATOM 7708 C CA . ASP A 1 945 ? 15.103 -19.492 -31.730 1.00 55.41 945 ASP A CA 1
ATOM 7709 C C . ASP A 1 945 ? 14.236 -18.741 -32.753 1.00 55.41 945 ASP A C 1
ATOM 7711 O O . ASP A 1 945 ? 13.726 -17.661 -32.471 1.00 55.41 945 ASP A O 1
ATOM 7715 N N . LEU A 1 946 ? 13.969 -19.347 -33.918 1.00 42.97 946 LEU A N 1
ATOM 7716 C CA . LEU A 1 946 ? 13.151 -18.717 -34.963 1.00 42.97 946 LEU A CA 1
ATOM 7717 C C . LEU A 1 946 ? 11.645 -18.935 -34.776 1.00 42.97 946 LEU A C 1
ATOM 7719 O O . LEU A 1 946 ? 10.861 -18.029 -35.026 1.00 42.97 946 LEU A O 1
ATOM 7723 N N . ALA A 1 947 ? 11.227 -20.123 -34.335 1.00 42.81 947 ALA A N 1
ATOM 7724 C CA . ALA A 1 947 ? 9.811 -20.494 -34.298 1.00 42.81 947 ALA A CA 1
ATOM 7725 C C . ALA A 1 947 ? 9.043 -19.847 -33.133 1.00 42.81 947 ALA A C 1
ATOM 7727 O O . ALA A 1 947 ? 7.841 -19.639 -33.248 1.00 42.81 947 ALA A O 1
ATOM 7728 N N . ILE A 1 948 ? 9.712 -19.535 -32.016 1.00 49.69 948 ILE A N 1
ATOM 7729 C CA . ILE A 1 948 ? 9.100 -18.838 -30.874 1.00 49.69 948 ILE A CA 1
ATOM 7730 C C . ILE A 1 948 ? 8.995 -17.342 -31.169 1.00 49.69 948 ILE A C 1
ATOM 7732 O O . ILE A 1 948 ? 7.911 -16.787 -31.038 1.00 49.69 948 ILE A O 1
ATOM 7736 N N . ALA A 1 949 ? 10.054 -16.721 -31.696 1.00 45.28 949 ALA A N 1
ATOM 7737 C CA . ALA A 1 949 ? 10.000 -15.346 -32.189 1.00 45.28 949 ALA A CA 1
ATOM 7738 C C . ALA A 1 949 ? 8.966 -15.173 -33.323 1.00 45.28 949 ALA A C 1
ATOM 7740 O O . ALA A 1 949 ? 8.217 -14.199 -33.331 1.00 45.28 949 ALA A O 1
ATOM 7741 N N . GLN A 1 950 ? 8.856 -16.144 -34.243 1.00 42.06 950 GLN A N 1
ATOM 7742 C CA . GLN A 1 950 ? 7.822 -16.163 -35.286 1.00 42.06 950 GLN A CA 1
ATOM 7743 C C . GLN A 1 950 ? 6.419 -16.378 -34.720 1.00 42.06 950 GLN A C 1
ATOM 7745 O O . GLN A 1 950 ? 5.508 -15.685 -35.152 1.00 42.06 950 GLN A O 1
ATOM 7750 N N . LYS A 1 951 ? 6.225 -17.261 -33.733 1.00 45.75 951 LYS A N 1
ATOM 7751 C CA . LYS A 1 951 ? 4.920 -17.444 -33.077 1.00 45.75 951 LYS A CA 1
ATOM 7752 C C . LYS A 1 951 ? 4.497 -16.237 -32.246 1.00 45.75 951 LYS A C 1
ATOM 7754 O O . LYS A 1 951 ? 3.319 -15.911 -32.250 1.00 45.75 951 LYS A O 1
ATOM 7759 N N . ILE A 1 952 ? 5.433 -15.554 -31.590 1.00 45.94 952 ILE A N 1
ATOM 7760 C CA . ILE A 1 952 ? 5.186 -14.286 -30.891 1.00 45.94 952 ILE A CA 1
ATOM 7761 C C . ILE A 1 952 ? 4.801 -13.210 -31.920 1.00 45.94 952 ILE A C 1
ATOM 7763 O O . ILE A 1 952 ? 3.772 -12.556 -31.770 1.00 45.94 952 ILE A O 1
ATOM 7767 N N . ALA A 1 953 ? 5.530 -13.101 -33.036 1.00 40.53 953 ALA A N 1
ATOM 7768 C CA . ALA A 1 953 ? 5.193 -12.189 -34.134 1.00 40.53 953 ALA A CA 1
ATOM 7769 C C . ALA A 1 953 ? 3.856 -12.528 -34.834 1.00 40.53 953 ALA A C 1
ATOM 7771 O O . ALA A 1 953 ? 3.140 -11.630 -35.278 1.00 40.53 953 ALA A O 1
ATOM 7772 N N . GLU A 1 954 ? 3.494 -13.808 -34.942 1.00 40.12 954 GLU A N 1
ATOM 7773 C CA . GLU A 1 954 ? 2.219 -14.278 -35.497 1.00 40.12 954 GLU A CA 1
ATOM 7774 C C . GLU A 1 954 ? 1.053 -14.085 -34.521 1.00 40.12 954 GLU A C 1
ATOM 7776 O O . GLU A 1 954 ? -0.029 -13.697 -34.958 1.00 40.12 954 GLU A O 1
ATOM 7781 N N . ALA A 1 955 ? 1.263 -14.274 -33.215 1.00 41.28 955 ALA A N 1
ATOM 7782 C CA . ALA A 1 955 ? 0.280 -13.985 -32.172 1.00 41.28 955 ALA A CA 1
ATOM 7783 C C . ALA A 1 955 ? -0.065 -12.487 -32.152 1.00 41.28 955 ALA A C 1
ATOM 7785 O O . ALA A 1 955 ? -1.246 -12.135 -32.201 1.00 41.28 955 ALA A O 1
ATOM 7786 N N . ILE A 1 956 ? 0.951 -11.621 -32.235 1.00 40.81 956 ILE A N 1
ATOM 7787 C CA . ILE A 1 956 ? 0.807 -10.162 -32.363 1.00 40.81 956 ILE A CA 1
ATOM 7788 C C . ILE A 1 956 ? 0.035 -9.791 -33.646 1.00 40.81 956 ILE A C 1
ATOM 7790 O O . ILE A 1 956 ? -0.933 -9.032 -33.595 1.00 40.81 956 ILE A O 1
ATOM 7794 N N . LYS A 1 957 ? 0.357 -10.405 -34.793 1.00 37.69 957 LYS A N 1
ATOM 7795 C CA . LYS A 1 957 ? -0.378 -10.184 -36.059 1.00 37.69 957 LYS A CA 1
ATOM 7796 C C . LYS A 1 957 ? -1.804 -10.747 -36.059 1.00 37.69 957 LYS A C 1
ATOM 7798 O O . LYS A 1 957 ? -2.676 -10.246 -36.766 1.00 37.69 957 LYS A O 1
ATOM 7803 N N . SER A 1 958 ? -2.069 -11.811 -35.304 1.00 37.09 958 SER A N 1
ATOM 7804 C CA . SER A 1 958 ? -3.396 -12.433 -35.237 1.00 37.09 958 SER A CA 1
ATOM 7805 C C . SER A 1 958 ? -4.394 -11.607 -34.419 1.00 37.09 958 SER A C 1
ATOM 7807 O O . SER A 1 958 ? -5.584 -11.607 -34.746 1.00 37.09 958 SER A O 1
ATOM 7809 N N . SER A 1 959 ? -3.918 -10.820 -33.440 1.00 37.81 959 SER A N 1
ATOM 7810 C CA . SER A 1 959 ? -4.762 -9.868 -32.707 1.00 37.81 959 SER A CA 1
ATOM 7811 C C . SER A 1 959 ? -5.297 -8.721 -33.574 1.00 37.81 959 SER A C 1
ATOM 7813 O O . SER A 1 959 ? -6.383 -8.221 -33.289 1.00 37.81 959 SER A O 1
ATOM 7815 N N . GLU A 1 960 ? -4.630 -8.390 -34.687 1.00 36.03 960 GLU A N 1
ATOM 7816 C CA . GLU A 1 960 ? -5.069 -7.365 -35.652 1.00 36.03 960 GLU A CA 1
ATOM 7817 C C . GLU A 1 960 ? -6.115 -7.875 -36.658 1.00 36.03 960 GLU A C 1
ATOM 7819 O O . GLU A 1 960 ? -6.893 -7.098 -37.203 1.00 36.03 960 GLU A O 1
ATOM 7824 N N . LYS A 1 961 ? -6.181 -9.190 -36.917 1.00 32.75 961 LYS A N 1
ATOM 7825 C CA . LYS A 1 961 ? -7.136 -9.759 -37.890 1.00 32.75 961 LYS A CA 1
ATOM 7826 C C . LYS A 1 961 ? -8.505 -10.108 -37.304 1.00 32.75 961 LYS A C 1
ATOM 7828 O O . LYS A 1 961 ? -9.437 -10.343 -38.072 1.00 32.75 961 LYS A O 1
ATOM 7833 N N . SER A 1 962 ? -8.658 -10.134 -35.978 1.00 31.28 962 SER A N 1
ATOM 7834 C CA . SER A 1 962 ? -9.955 -10.424 -35.340 1.00 31.28 962 SER A CA 1
ATOM 7835 C C . SER A 1 962 ? -10.906 -9.218 -35.270 1.00 31.28 962 SER A C 1
ATOM 7837 O O . SER A 1 962 ? -12.094 -9.406 -35.033 1.00 31.28 962 SER A O 1
ATOM 7839 N N . SER A 1 963 ? -10.426 -8.000 -35.547 1.00 31.67 963 SER A N 1
ATOM 7840 C CA . SER A 1 963 ? -11.217 -6.759 -35.509 1.00 31.67 963 SER A CA 1
ATOM 7841 C C . SER A 1 963 ? -11.940 -6.416 -36.822 1.00 31.67 963 SER A C 1
ATOM 7843 O O . SER A 1 963 ? -12.654 -5.422 -36.870 1.00 31.67 963 SER A O 1
ATOM 7845 N N . SER A 1 964 ? -11.815 -7.228 -37.882 1.00 31.58 964 SER A N 1
ATOM 7846 C CA . SER A 1 964 ? -12.387 -6.919 -39.211 1.00 31.58 964 SER A CA 1
ATOM 7847 C C . SER A 1 964 ? -13.472 -7.881 -39.719 1.00 31.58 964 SER A C 1
ATOM 7849 O O . SER A 1 964 ? -13.902 -7.775 -40.868 1.00 31.58 964 SER A O 1
ATOM 7851 N N . LYS A 1 965 ? -14.000 -8.791 -38.887 1.00 30.86 965 LYS A N 1
ATOM 7852 C CA . LYS A 1 965 ? -15.231 -9.528 -39.230 1.00 30.86 965 LYS A CA 1
ATOM 7853 C C . LYS A 1 965 ? -16.433 -8.927 -38.510 1.00 30.86 965 LYS A C 1
ATOM 7855 O O . LYS A 1 965 ? -16.592 -9.118 -37.310 1.00 30.86 965 LYS A O 1
ATOM 7860 N N . LYS A 1 966 ? -17.292 -8.251 -39.286 1.00 29.66 966 LYS A N 1
ATOM 7861 C CA . LYS A 1 966 ? -18.656 -7.848 -38.908 1.00 29.66 966 LYS A CA 1
ATOM 7862 C C . LYS A 1 966 ? -19.344 -8.968 -38.114 1.00 29.66 966 LYS A C 1
ATOM 7864 O O . LYS A 1 966 ? -19.584 -10.050 -38.653 1.00 29.66 966 LYS A O 1
ATOM 7869 N N . LEU A 1 967 ? -19.670 -8.687 -36.853 1.00 25.22 967 LEU A N 1
ATOM 7870 C CA . LEU A 1 967 ? -20.662 -9.440 -36.091 1.00 25.22 967 LEU A CA 1
ATOM 7871 C C . LEU A 1 967 ? -22.022 -9.316 -36.803 1.00 25.22 967 LEU A C 1
ATOM 7873 O O . LEU A 1 967 ? -22.403 -8.200 -37.162 1.00 25.22 967 LEU A O 1
ATOM 7877 N N . PRO A 1 968 ? -22.765 -10.414 -37.028 1.00 27.66 968 PRO A N 1
ATOM 7878 C CA . PRO A 1 968 ? -24.160 -10.319 -37.410 1.00 27.66 968 PRO A CA 1
ATOM 7879 C C . PRO A 1 968 ? -24.991 -9.892 -36.198 1.00 27.66 968 PRO A C 1
ATOM 7881 O O . PRO A 1 968 ? -24.892 -10.469 -35.115 1.00 27.66 968 PRO A O 1
ATOM 7884 N N . ASP A 1 969 ? -25.812 -8.878 -36.424 1.00 29.86 969 ASP A N 1
ATOM 7885 C CA . ASP A 1 969 ? -26.824 -8.369 -35.513 1.00 29.86 969 ASP A CA 1
ATOM 7886 C C . ASP A 1 969 ? -27.866 -9.451 -35.171 1.00 29.86 969 ASP A C 1
ATOM 7888 O O . ASP A 1 969 ? -28.358 -10.145 -36.068 1.00 29.86 969 ASP A O 1
ATOM 7892 N N . ASN A 1 970 ? -28.191 -9.601 -33.883 1.00 26.41 970 ASN A N 1
ATOM 7893 C CA . ASN A 1 970 ? -29.560 -9.489 -33.363 1.00 26.41 970 ASN A CA 1
ATOM 7894 C C . ASN A 1 970 ? -29.714 -10.086 -31.956 1.00 26.41 970 ASN A C 1
ATOM 7896 O O . ASN A 1 970 ? -29.624 -11.292 -31.725 1.00 26.41 970 ASN A O 1
ATOM 7900 N N . SER A 1 971 ? -30.055 -9.193 -31.032 1.00 29.09 971 SER A N 1
ATOM 7901 C CA . SER A 1 971 ? -31.110 -9.345 -30.026 1.00 29.09 971 SER A CA 1
ATOM 7902 C C . SER A 1 971 ? -31.880 -10.690 -29.992 1.00 29.09 971 SER A C 1
ATOM 7904 O O . SER A 1 971 ? -32.696 -10.987 -30.863 1.00 29.09 971 SER A O 1
ATOM 7906 N N . LYS A 1 972 ? -31.692 -11.469 -28.910 1.00 25.30 972 LYS A N 1
ATOM 7907 C CA . LYS A 1 972 ? -32.740 -12.207 -28.158 1.00 25.30 972 LYS A CA 1
ATOM 7908 C C . LYS A 1 972 ? -32.129 -13.036 -27.018 1.00 25.30 972 LYS A C 1
ATOM 7910 O O . LYS A 1 972 ? -31.476 -14.050 -27.231 1.00 25.30 972 LYS A O 1
ATOM 7915 N N . PHE A 1 973 ? -32.409 -12.628 -25.784 1.00 25.77 973 PHE A N 1
ATOM 7916 C CA . PHE A 1 973 ? -32.280 -13.468 -24.590 1.00 25.77 973 PHE A CA 1
ATOM 7917 C C . PHE A 1 973 ? -33.219 -14.691 -24.677 1.00 25.77 973 PHE A C 1
ATOM 7919 O O . PHE A 1 973 ? -34.402 -14.492 -24.933 1.00 25.77 973 PHE A O 1
ATOM 7926 N N . SER A 1 974 ? -32.751 -15.906 -24.335 1.00 24.53 974 SER A N 1
ATOM 7927 C CA . SER A 1 974 ? -33.379 -16.748 -23.286 1.00 24.53 974 SER A CA 1
ATOM 7928 C C . SER A 1 974 ? -32.699 -18.118 -23.040 1.00 24.53 974 SER A C 1
ATOM 7930 O O . SER A 1 974 ? -32.650 -18.948 -23.938 1.00 24.53 974 SER A O 1
ATOM 7932 N N . ARG A 1 975 ? -32.360 -18.359 -21.759 1.00 26.70 975 ARG A N 1
ATOM 7933 C CA . ARG A 1 975 ? -32.514 -19.583 -20.920 1.00 26.70 975 ARG A CA 1
ATOM 7934 C C . ARG A 1 975 ? -31.837 -20.941 -21.253 1.00 26.70 975 ARG A C 1
ATOM 7936 O O . ARG A 1 975 ? -32.014 -21.495 -22.326 1.00 26.70 975 ARG A O 1
ATOM 7943 N N . ASN A 1 976 ? -31.364 -21.554 -20.143 1.00 26.30 976 ASN A N 1
ATOM 7944 C CA . ASN A 1 976 ? -31.104 -22.985 -19.812 1.00 26.30 976 ASN A CA 1
ATOM 7945 C C . ASN A 1 976 ? -29.762 -23.605 -20.260 1.00 26.30 976 ASN A C 1
ATOM 7947 O O . ASN A 1 976 ? -29.233 -23.213 -21.284 1.00 26.30 976 ASN A O 1
ATOM 7951 N N . ARG A 1 977 ? -29.222 -24.690 -19.671 1.00 27.09 977 ARG A N 1
ATOM 7952 C CA . ARG A 1 977 ? -29.069 -25.279 -18.306 1.00 27.09 977 ARG A CA 1
ATOM 7953 C C . ARG A 1 977 ? -28.076 -26.481 -18.500 1.00 27.09 977 ARG A C 1
ATOM 7955 O O . ARG A 1 977 ? -28.050 -27.034 -19.593 1.00 27.09 977 ARG A O 1
ATOM 7962 N N . TYR A 1 978 ? -27.271 -26.856 -17.496 1.00 27.08 978 TYR A N 1
ATOM 7963 C CA . TYR A 1 978 ? -26.205 -27.904 -17.461 1.00 27.08 978 TYR A CA 1
ATOM 7964 C C . TYR A 1 978 ? -26.437 -29.294 -18.140 1.00 27.08 978 TYR A C 1
ATOM 7966 O O . TYR A 1 978 ? -27.561 -29.788 -18.141 1.00 27.08 978 TYR A O 1
ATOM 7974 N N . GLY A 1 979 ? -25.340 -29.997 -18.530 1.00 24.36 979 GLY A N 1
ATOM 7975 C CA . GLY A 1 979 ? -25.237 -31.486 -18.553 1.00 24.36 979 GLY A CA 1
ATOM 7976 C C . GLY A 1 979 ? -24.199 -32.147 -19.511 1.00 24.36 979 GLY A C 1
ATOM 7977 O O . GLY A 1 979 ? -24.279 -31.962 -20.718 1.00 24.36 979 GLY A O 1
ATOM 7978 N N . PHE A 1 980 ? -23.260 -32.967 -18.996 1.00 26.09 980 PHE A N 1
ATOM 7979 C CA . PHE A 1 980 ? -22.176 -33.692 -19.718 1.00 26.09 980 PHE A CA 1
ATOM 7980 C C . PHE A 1 980 ? -22.475 -35.191 -20.050 1.00 26.09 980 PHE A C 1
ATOM 7982 O O . PHE A 1 980 ? -23.112 -35.873 -19.255 1.00 26.09 980 PHE A O 1
ATOM 7989 N N . LYS A 1 981 ? -21.797 -35.697 -21.112 1.00 31.02 981 LYS A N 1
ATOM 7990 C CA . LYS A 1 981 ? -21.300 -37.075 -21.457 1.00 31.02 981 LYS A CA 1
ATOM 7991 C C . LYS A 1 981 ? -22.190 -38.163 -22.113 1.00 31.02 981 LYS A C 1
ATOM 7993 O O . LYS A 1 981 ? -23.259 -38.511 -21.635 1.00 31.02 981 LYS A O 1
ATOM 7998 N N . CYS A 1 982 ? -21.583 -38.854 -23.100 1.00 28.66 982 CYS A N 1
ATOM 7999 C CA . CYS A 1 982 ? -21.793 -40.279 -23.425 1.00 28.66 982 CYS A CA 1
ATOM 8000 C C . CYS A 1 982 ? -20.459 -40.983 -23.776 1.00 28.66 982 CYS A C 1
ATOM 8002 O O . CYS A 1 982 ? -19.618 -40.416 -24.473 1.00 28.66 982 CYS A O 1
ATOM 8004 N N . ASN A 1 983 ? -20.300 -42.224 -23.294 1.00 38.06 983 ASN A N 1
ATOM 8005 C CA . ASN A 1 983 ? -19.191 -43.167 -23.508 1.00 38.06 983 ASN A CA 1
ATOM 8006 C C . ASN A 1 983 ? -19.767 -44.534 -23.956 1.00 38.06 983 ASN A C 1
ATOM 8008 O O . ASN A 1 983 ? -20.889 -44.866 -23.591 1.00 38.06 983 ASN A O 1
ATOM 8012 N N . SER A 1 984 ? -18.969 -45.293 -24.720 1.00 36.94 984 SER A N 1
ATOM 8013 C CA . SER A 1 984 ? -19.109 -46.695 -25.188 1.00 36.94 984 SER A CA 1
ATOM 8014 C C . SER A 1 984 ? -20.454 -47.172 -25.781 1.00 36.94 984 SER A C 1
ATOM 8016 O O . SER A 1 984 ? -21.327 -47.626 -25.048 1.00 36.94 984 SER A O 1
ATOM 8018 N N . GLY A 1 985 ? -20.532 -47.220 -27.126 1.00 42.75 985 GLY A N 1
ATOM 8019 C CA . GLY A 1 985 ? -21.412 -48.166 -27.842 1.00 42.75 985 GLY A CA 1
ATOM 8020 C C . GLY A 1 985 ? -22.283 -47.686 -29.024 1.00 42.75 985 GLY A C 1
ATOM 8021 O O . GLY A 1 985 ? -23.304 -48.322 -29.228 1.00 42.75 985 GLY A O 1
ATOM 8022 N N . PHE A 1 986 ? -21.910 -46.654 -29.815 1.00 35.75 986 PHE A N 1
ATOM 8023 C CA . PHE A 1 986 ? -22.679 -46.080 -30.972 1.00 35.75 986 PHE A CA 1
ATOM 8024 C C . PHE A 1 986 ? -24.064 -45.463 -30.593 1.00 35.75 986 PHE A C 1
ATOM 8026 O O . PHE A 1 986 ? -24.634 -45.847 -29.589 1.00 35.75 986 PHE A O 1
ATOM 8033 N N . LYS A 1 987 ? -24.764 -44.550 -31.300 1.00 30.62 987 LYS A N 1
ATOM 8034 C CA . LYS A 1 987 ? -24.508 -43.389 -32.191 1.00 30.62 987 LYS A CA 1
ATOM 8035 C C . LYS A 1 987 ? -25.728 -42.423 -32.035 1.00 30.62 987 LYS A C 1
ATOM 8037 O O . LYS A 1 987 ? -26.844 -42.915 -32.014 1.00 30.62 987 LYS A O 1
ATOM 8042 N N . ARG A 1 988 ? -25.472 -41.098 -32.049 1.00 37.53 988 ARG A N 1
ATOM 8043 C CA . ARG A 1 988 ? -26.220 -39.932 -32.629 1.00 37.53 988 ARG A CA 1
ATOM 8044 C C . ARG A 1 988 ? -27.714 -39.645 -32.353 1.00 37.53 988 ARG A C 1
ATOM 8046 O O . ARG A 1 988 ? -28.554 -40.482 -32.621 1.00 37.53 988 ARG A O 1
ATOM 8053 N N . GLU A 1 989 ? -28.025 -38.353 -32.163 1.00 30.28 989 GLU A N 1
ATOM 8054 C CA . GLU A 1 989 ? -28.654 -37.464 -33.171 1.00 30.28 989 GLU A CA 1
ATOM 8055 C C . GLU A 1 989 ? -28.671 -36.006 -32.680 1.00 30.28 989 GLU A C 1
ATOM 8057 O O . GLU A 1 989 ? -28.999 -35.736 -31.530 1.00 30.28 989 GLU A O 1
ATOM 8062 N N . GLY A 1 990 ? -28.312 -35.058 -33.548 1.00 44.16 990 GLY A N 1
ATOM 8063 C CA . GLY A 1 990 ? -28.346 -33.635 -33.200 1.00 44.16 990 GLY A CA 1
ATOM 8064 C C . GLY A 1 990 ? -27.252 -33.165 -32.233 1.00 44.16 990 GLY A C 1
ATOM 8065 O O . GLY A 1 990 ? -26.430 -33.933 -31.733 1.00 44.16 990 GLY A O 1
ATOM 8066 N N . ASN A 1 991 ? -27.185 -31.842 -32.081 1.00 36.81 991 ASN A N 1
ATOM 8067 C CA . ASN A 1 991 ? -25.984 -31.097 -31.706 1.00 36.81 991 ASN A CA 1
ATOM 8068 C C . ASN A 1 991 ? -25.594 -31.254 -30.224 1.00 36.81 991 ASN A C 1
ATOM 8070 O O . ASN A 1 991 ? -26.040 -30.474 -29.389 1.00 36.81 991 ASN A O 1
ATOM 8074 N N . ASN A 1 992 ? -24.743 -32.241 -29.907 1.00 33.94 992 ASN A N 1
ATOM 8075 C CA . ASN A 1 992 ? -23.400 -32.028 -29.329 1.00 33.94 992 ASN A CA 1
ATOM 8076 C C . ASN A 1 992 ? -22.586 -33.358 -29.238 1.00 33.94 992 ASN A C 1
ATOM 8078 O O . ASN A 1 992 ? -23.054 -34.367 -28.726 1.00 33.94 992 ASN A O 1
ATOM 8082 N N . MET A 1 993 ? -21.373 -33.312 -29.818 1.00 42.91 993 MET A N 1
ATOM 8083 C CA . MET A 1 993 ? -20.402 -34.321 -30.336 1.00 42.91 993 MET A CA 1
ATOM 8084 C C . MET A 1 993 ? -20.054 -35.643 -29.594 1.00 42.91 993 MET A C 1
ATOM 8086 O O . MET A 1 993 ? -19.936 -35.657 -28.376 1.00 42.91 993 MET A O 1
ATOM 8090 N N . CYS A 1 994 ? -19.669 -36.690 -30.379 1.00 31.36 994 CYS A N 1
ATOM 8091 C CA . CYS A 1 994 ? -18.375 -37.418 -30.236 1.00 31.36 994 CYS A CA 1
ATOM 8092 C C . CYS A 1 994 ? -17.983 -38.410 -31.380 1.00 31.36 994 CYS A C 1
ATOM 8094 O O . CYS A 1 994 ? -18.791 -39.217 -31.839 1.00 31.36 994 CYS A O 1
ATOM 8096 N N . THR A 1 995 ? -16.674 -38.391 -31.711 1.00 35.28 995 THR A N 1
ATOM 8097 C CA . THR A 1 995 ? -15.807 -39.216 -32.609 1.00 35.28 995 THR A CA 1
ATOM 8098 C C . THR A 1 995 ? -15.884 -39.035 -34.134 1.00 35.28 995 THR A C 1
ATOM 8100 O O . THR A 1 995 ? -16.962 -39.055 -34.716 1.00 35.28 995 THR A O 1
ATOM 8103 N N . LYS A 1 996 ? -14.778 -38.976 -34.885 1.00 32.66 996 LYS A N 1
ATOM 8104 C CA . LYS A 1 996 ? -13.351 -38.614 -34.690 1.00 32.66 996 LYS A CA 1
ATOM 8105 C C . LYS A 1 996 ? -12.777 -38.561 -36.125 1.00 32.66 996 LYS A C 1
ATOM 8107 O O . LYS A 1 996 ? -13.229 -39.377 -36.915 1.00 32.66 996 LYS A O 1
ATOM 8112 N N . ASP A 1 997 ? -11.880 -37.614 -36.415 1.00 36.75 997 ASP A N 1
ATOM 8113 C CA . ASP A 1 997 ? -10.897 -37.482 -37.519 1.00 36.75 997 ASP A CA 1
ATOM 8114 C C . ASP A 1 997 ? -11.028 -38.279 -38.840 1.00 36.75 997 ASP A C 1
ATOM 8116 O O . ASP A 1 997 ? -11.511 -39.400 -38.892 1.00 36.75 997 ASP A O 1
ATOM 8120 N N . LEU A 1 998 ? -10.411 -37.738 -39.903 1.00 32.97 998 LEU A N 1
ATOM 8121 C CA . LEU A 1 998 ? -10.058 -38.448 -41.152 1.00 32.97 998 LEU A CA 1
ATOM 8122 C C . LEU A 1 998 ? -11.084 -38.389 -42.312 1.00 32.97 998 LEU A C 1
ATOM 8124 O O . LEU A 1 998 ? -11.466 -39.406 -42.876 1.00 32.97 998 LEU A O 1
ATOM 8128 N N . ALA A 1 999 ? -11.512 -37.189 -42.729 1.00 32.84 999 ALA A N 1
ATOM 8129 C CA . ALA A 1 999 ? -12.142 -37.011 -44.059 1.00 32.84 999 ALA A CA 1
ATOM 8130 C C . ALA A 1 999 ? -12.057 -35.587 -44.644 1.00 32.84 999 ALA A C 1
ATOM 8132 O O . ALA A 1 999 ? -12.281 -35.390 -45.838 1.00 32.84 999 ALA A O 1
ATOM 8133 N N . ILE A 1 1000 ? -11.729 -34.574 -43.836 1.00 34.62 1000 ILE A N 1
ATOM 8134 C CA . ILE A 1 1000 ? -11.748 -33.166 -44.279 1.00 34.62 1000 ILE A CA 1
ATOM 8135 C C . ILE A 1 1000 ? -10.392 -32.724 -44.856 1.00 34.62 1000 ILE A C 1
ATOM 8137 O O . ILE A 1 1000 ? -10.356 -31.907 -45.772 1.00 34.62 1000 ILE A O 1
ATOM 8141 N N . ALA A 1 1001 ? -9.290 -33.361 -44.446 1.00 32.22 1001 ALA A N 1
ATOM 8142 C CA . ALA A 1 1001 ? -7.966 -33.128 -45.029 1.00 32.22 1001 ALA A CA 1
ATOM 8143 C C . ALA A 1 1001 ? -7.818 -33.646 -46.479 1.00 32.22 1001 ALA A C 1
ATOM 8145 O O . ALA A 1 1001 ? -6.887 -33.248 -47.168 1.00 32.22 1001 ALA A O 1
ATOM 8146 N N . GLN A 1 1002 ? -8.738 -34.487 -46.973 1.00 34.62 1002 GLN A N 1
ATOM 8147 C CA . GLN A 1 1002 ? -8.713 -34.999 -48.354 1.00 34.62 1002 GLN A CA 1
ATOM 8148 C C . GLN A 1 1002 ? -9.730 -34.322 -49.291 1.00 34.62 1002 GLN A C 1
ATOM 8150 O O . GLN A 1 1002 ? -9.481 -34.256 -50.487 1.00 34.62 1002 GLN A O 1
ATOM 8155 N N . LYS A 1 1003 ? -10.814 -33.718 -48.781 1.00 39.50 1003 LYS A N 1
ATOM 8156 C CA . LYS A 1 1003 ? -11.813 -33.029 -49.630 1.00 39.50 1003 LYS A CA 1
ATOM 8157 C C . LYS A 1 1003 ? -11.479 -31.577 -49.981 1.00 39.50 1003 LYS A C 1
ATOM 8159 O O . LYS A 1 1003 ? -12.013 -31.054 -50.953 1.00 39.50 1003 LYS A O 1
ATOM 8164 N N . ILE A 1 1004 ? -10.581 -30.929 -49.239 1.00 38.69 1004 ILE A N 1
ATOM 8165 C CA . ILE A 1 1004 ? -10.143 -29.554 -49.542 1.00 38.69 1004 ILE A CA 1
ATOM 8166 C C . ILE A 1 1004 ? -9.054 -29.546 -50.635 1.00 38.69 1004 ILE A C 1
ATOM 8168 O O . ILE A 1 1004 ? -8.980 -28.606 -51.420 1.00 38.69 1004 ILE A O 1
ATOM 8172 N N . ALA A 1 1005 ? -8.285 -30.634 -50.775 1.00 33.22 1005 ALA A N 1
ATOM 8173 C CA . ALA A 1 1005 ? -7.286 -30.800 -51.836 1.00 33.22 1005 ALA A CA 1
ATOM 8174 C C . ALA A 1 1005 ? -7.893 -31.118 -53.224 1.00 33.22 1005 ALA A C 1
ATOM 8176 O O . ALA A 1 1005 ? -7.245 -30.882 -54.243 1.00 33.22 1005 ALA A O 1
ATOM 8177 N N . GLU A 1 1006 ? -9.140 -31.602 -53.287 1.00 35.09 1006 GLU A N 1
ATOM 8178 C CA . GLU A 1 1006 ? -9.848 -31.900 -54.546 1.00 35.09 1006 GLU A CA 1
ATOM 8179 C C . GLU A 1 1006 ? -10.791 -30.777 -55.012 1.00 35.09 1006 GLU A C 1
ATOM 8181 O O . GLU A 1 1006 ? -11.094 -30.696 -56.200 1.00 35.09 1006 GLU A O 1
ATOM 8186 N N . ALA A 1 1007 ? -11.188 -29.846 -54.137 1.00 32.97 1007 ALA A N 1
ATOM 8187 C CA . ALA A 1 1007 ? -12.046 -28.713 -54.511 1.00 32.97 1007 ALA A CA 1
ATOM 8188 C C . ALA A 1 1007 ? -11.295 -27.551 -55.203 1.00 32.97 1007 ALA A C 1
ATOM 8190 O O . ALA A 1 1007 ? -11.926 -26.655 -55.755 1.00 32.97 1007 ALA A O 1
ATOM 8191 N N . ILE A 1 1008 ? -9.956 -27.573 -55.216 1.00 35.25 1008 ILE A N 1
ATOM 8192 C CA . ILE A 1 1008 ? -9.104 -26.533 -55.831 1.00 35.25 1008 ILE A CA 1
ATOM 8193 C C . ILE A 1 1008 ? -8.846 -26.801 -57.334 1.00 35.25 1008 ILE A C 1
ATOM 8195 O O . ILE A 1 1008 ? -8.261 -25.972 -58.025 1.00 35.25 1008 ILE A O 1
ATOM 8199 N N . LYS A 1 1009 ? -9.309 -27.927 -57.899 1.00 31.66 1009 LYS A N 1
ATOM 8200 C CA . LYS A 1 1009 ? -8.881 -28.380 -59.240 1.00 31.66 1009 LYS A CA 1
ATOM 8201 C C . LYS A 1 1009 ? -9.876 -28.235 -60.396 1.00 31.66 1009 LYS A C 1
ATOM 8203 O O . LYS A 1 1009 ? -9.560 -28.684 -61.495 1.00 31.66 1009 LYS A O 1
ATOM 8208 N N . THR A 1 1010 ? -11.028 -27.590 -60.224 1.00 29.30 1010 THR A N 1
ATOM 8209 C CA . THR A 1 1010 ? -12.009 -27.468 -61.320 1.00 29.30 1010 THR A CA 1
ATOM 8210 C C . THR A 1 1010 ? -12.710 -26.115 -61.352 1.00 29.30 1010 THR A C 1
ATOM 8212 O O . THR A 1 1010 ? -13.759 -25.948 -60.738 1.00 29.30 1010 THR A O 1
ATOM 8215 N N . SER A 1 1011 ? -12.143 -25.174 -62.116 1.00 27.25 1011 SER A N 1
ATOM 8216 C CA . SER A 1 1011 ? -12.809 -24.397 -63.187 1.00 27.25 1011 SER A CA 1
ATOM 8217 C C . SER A 1 1011 ? -12.260 -22.967 -63.332 1.00 27.25 1011 SER A C 1
ATOM 8219 O O . SER A 1 1011 ? -12.890 -21.983 -62.971 1.00 27.25 1011 SER A O 1
ATOM 8221 N N . GLU A 1 1012 ? -11.094 -22.841 -63.968 1.00 33.31 1012 GLU A N 1
ATOM 8222 C CA . GLU A 1 1012 ? -10.807 -21.678 -64.815 1.00 33.31 1012 GLU A CA 1
ATOM 8223 C C . GLU A 1 1012 ? -11.269 -21.995 -66.246 1.00 33.31 1012 GLU A C 1
ATOM 8225 O O . GLU A 1 1012 ? -10.856 -23.024 -66.790 1.00 33.31 1012 GLU A O 1
ATOM 8230 N N . LYS A 1 1013 ? -12.082 -21.118 -66.862 1.00 26.30 1013 LYS A N 1
ATOM 8231 C CA . LYS A 1 1013 ? -11.922 -20.621 -68.254 1.00 26.30 1013 LYS A CA 1
ATOM 8232 C C . LYS A 1 1013 ? -13.146 -19.849 -68.776 1.00 26.30 1013 LYS A C 1
ATOM 8234 O O . LYS A 1 1013 ? -14.196 -20.442 -68.994 1.00 26.30 1013 LYS A O 1
ATOM 8239 N N . SER A 1 1014 ? -12.925 -18.571 -69.113 1.00 27.05 1014 SER A N 1
ATOM 8240 C CA . SER A 1 1014 ? -13.283 -17.835 -70.363 1.00 27.05 1014 SER A CA 1
ATOM 8241 C C . SER A 1 1014 ? -13.494 -16.335 -70.044 1.00 27.05 1014 SER A C 1
ATOM 8243 O O . SER A 1 1014 ? -14.271 -16.014 -69.159 1.00 27.05 1014 SER A O 1
ATOM 8245 N N . LYS A 1 1015 ? -12.592 -15.421 -70.471 1.00 25.44 1015 LYS A N 1
ATOM 8246 C CA . LYS A 1 1015 ? -12.610 -14.568 -71.704 1.00 25.44 1015 LYS A CA 1
ATOM 8247 C C . LYS A 1 1015 ? -13.918 -13.747 -71.836 1.00 25.44 1015 LYS A C 1
ATOM 8249 O O . LYS A 1 1015 ? -14.965 -14.363 -71.798 1.00 25.44 1015 LYS A O 1
ATOM 8254 N N . SER A 1 1016 ? -13.982 -12.424 -72.063 1.00 22.52 1016 SER A N 1
ATOM 8255 C CA . SER A 1 1016 ? -13.056 -11.425 -72.640 1.00 22.52 1016 SER A CA 1
ATOM 8256 C C . SER A 1 1016 ? -13.687 -10.001 -72.653 1.00 22.52 1016 SER A C 1
ATOM 8258 O O . SER A 1 1016 ? -14.874 -9.915 -72.929 1.00 22.52 1016 SER A O 1
ATOM 8260 N N . VAL A 1 1017 ? -12.854 -8.946 -72.518 1.00 22.27 1017 VAL A N 1
ATOM 8261 C CA . VAL A 1 1017 ? -12.843 -7.638 -73.257 1.00 22.27 1017 VAL A CA 1
ATOM 8262 C C . VAL A 1 1017 ? -14.005 -6.618 -73.096 1.00 22.27 1017 VAL A C 1
ATOM 8264 O O . VAL A 1 1017 ? -15.085 -6.872 -73.601 1.00 22.27 1017 VAL A O 1
ATOM 8267 N N . SER A 1 1018 ? -13.737 -5.414 -72.535 1.00 21.38 1018 SER A N 1
ATOM 8268 C CA . SER A 1 1018 ? -13.656 -4.083 -73.219 1.00 21.38 1018 SER A CA 1
ATOM 8269 C C . SER A 1 1018 ? -13.861 -2.864 -72.283 1.00 21.38 1018 SER A C 1
ATOM 8271 O O . SER A 1 1018 ? -14.826 -2.834 -71.539 1.00 21.38 1018 SER A O 1
ATOM 8273 N N . GLN A 1 1019 ? -12.965 -1.873 -72.425 1.00 23.33 1019 GLN A N 1
ATOM 8274 C CA . GLN A 1 1019 ? -13.091 -0.398 -72.306 1.00 23.33 1019 GLN A CA 1
ATOM 8275 C C . GLN A 1 1019 ? -13.853 0.311 -71.156 1.00 23.33 1019 GLN A C 1
ATOM 8277 O O . GLN A 1 1019 ? -15.052 0.163 -70.989 1.00 23.33 1019 GLN A O 1
ATOM 8282 N N . SER A 1 1020 ? -13.085 1.190 -70.488 1.00 28.92 1020 SER A N 1
ATOM 8283 C CA . SER A 1 1020 ? -13.394 2.516 -69.909 1.00 28.92 1020 SER A CA 1
ATOM 8284 C C . SER A 1 1020 ? -14.843 2.881 -69.565 1.00 28.92 1020 SER A C 1
ATOM 8286 O O . SER A 1 1020 ? -15.599 3.257 -70.454 1.00 28.92 1020 SER A O 1
ATOM 8288 N N . GLU A 1 1021 ? -15.114 2.989 -68.265 1.00 22.27 1021 GLU A N 1
ATOM 8289 C CA . GLU A 1 1021 ? -16.069 3.934 -67.678 1.00 22.27 1021 GLU A CA 1
ATOM 8290 C C . GLU A 1 1021 ? -15.470 4.477 -66.369 1.00 22.27 1021 GLU A C 1
ATOM 8292 O O . GLU A 1 1021 ? -14.847 3.741 -65.598 1.00 22.27 1021 GLU A O 1
ATOM 8297 N N . GLU A 1 1022 ? -15.596 5.791 -66.180 1.00 31.89 1022 GLU A N 1
ATOM 8298 C CA . GLU A 1 1022 ? -15.371 6.500 -64.921 1.00 31.89 1022 GLU A CA 1
ATOM 8299 C C . GLU A 1 1022 ? -16.120 5.811 -63.775 1.00 31.89 1022 GLU A C 1
ATOM 8301 O O . GLU A 1 1022 ? -17.303 5.496 -63.901 1.00 31.89 1022 GLU A O 1
ATOM 8306 N N . TYR A 1 1023 ? -15.449 5.640 -62.634 1.00 21.67 1023 TYR A N 1
ATOM 8307 C CA . TYR A 1 1023 ? -16.125 5.388 -61.365 1.00 21.67 1023 TYR A CA 1
ATOM 8308 C C . TYR A 1 1023 ? -16.041 6.636 -60.482 1.00 21.67 1023 TYR A C 1
ATOM 8310 O O . TYR A 1 1023 ? -15.034 7.346 -60.521 1.00 21.67 1023 TYR A O 1
ATOM 8318 N N . PRO A 1 1024 ? -17.115 6.928 -59.733 1.00 24.81 1024 PRO A N 1
ATOM 8319 C CA . PRO A 1 1024 ? -17.460 8.263 -59.279 1.00 24.81 1024 PRO A CA 1
ATOM 8320 C C . PRO A 1 1024 ? -16.549 8.721 -58.147 1.00 24.81 1024 PRO A C 1
ATOM 8322 O O . PRO A 1 1024 ? -16.108 7.920 -57.322 1.00 24.81 1024 PRO A O 1
ATOM 8325 N N . THR A 1 1025 ? -16.348 10.033 -58.078 1.00 36.22 1025 THR A N 1
ATOM 8326 C CA . THR A 1 1025 ? -15.999 10.758 -56.854 1.00 36.22 1025 THR A CA 1
ATOM 8327 C C . THR A 1 1025 ? -16.817 10.212 -55.682 1.00 36.22 1025 THR A C 1
ATOM 8329 O O . THR A 1 1025 ? -18.040 10.364 -55.664 1.00 36.22 1025 THR A O 1
ATOM 8332 N N . ALA A 1 1026 ? -16.159 9.533 -54.739 1.00 24.41 1026 ALA A N 1
ATOM 8333 C CA . ALA A 1 1026 ? -16.790 9.134 -53.491 1.00 24.41 1026 ALA A CA 1
ATOM 8334 C C . ALA A 1 1026 ? -16.939 10.384 -52.618 1.00 24.41 1026 ALA A C 1
ATOM 8336 O O . ALA A 1 1026 ? -15.959 11.002 -52.209 1.00 24.41 1026 ALA A O 1
ATOM 8337 N N . ASP A 1 1027 ? -18.202 10.743 -52.457 1.00 28.98 1027 ASP A N 1
ATOM 8338 C CA . ASP A 1 1027 ? -18.786 11.810 -51.663 1.00 28.98 1027 ASP A CA 1
ATOM 8339 C C . ASP A 1 1027 ? -18.404 11.673 -50.176 1.00 28.98 1027 ASP A C 1
ATOM 8341 O O . ASP A 1 1027 ? -18.520 10.590 -49.592 1.00 28.98 1027 ASP A O 1
ATOM 8345 N N . TYR A 1 1028 ? -17.921 12.759 -49.573 1.00 38.72 1028 TYR A N 1
ATOM 8346 C CA . TYR A 1 1028 ? -17.606 12.842 -48.147 1.00 38.72 1028 TYR A CA 1
ATOM 8347 C C . TYR A 1 1028 ? -18.922 12.935 -47.364 1.00 38.72 1028 TYR A C 1
ATOM 8349 O O . TYR A 1 1028 ? -19.554 13.978 -47.447 1.00 38.72 1028 TYR A O 1
ATOM 8357 N N . ASN A 1 1029 ? -19.339 11.879 -46.640 1.00 43.06 1029 ASN A N 1
ATOM 8358 C CA . ASN A 1 1029 ? -20.193 11.942 -45.429 1.00 43.06 1029 ASN A CA 1
ATOM 8359 C C . ASN A 1 1029 ? -20.530 10.543 -44.853 1.00 43.06 1029 ASN A C 1
ATOM 8361 O O . ASN A 1 1029 ? -21.331 9.793 -45.417 1.00 43.06 1029 ASN A O 1
ATOM 8365 N N . THR A 1 1030 ? -19.992 10.204 -43.675 1.00 50.12 1030 THR A N 1
ATOM 8366 C CA . THR A 1 1030 ? -20.429 9.060 -42.843 1.00 50.12 1030 THR A CA 1
ATOM 8367 C C . THR A 1 1030 ? -21.405 9.519 -41.756 1.00 50.12 1030 THR A C 1
ATOM 8369 O O . THR A 1 1030 ? -21.110 10.445 -41.010 1.00 50.12 1030 THR A O 1
ATOM 8372 N N . LYS A 1 1031 ? -22.570 8.864 -41.631 1.00 57.75 1031 LYS A N 1
ATOM 8373 C CA . LYS A 1 1031 ? -23.631 9.240 -40.675 1.00 57.75 1031 LYS A CA 1
ATOM 8374 C C . LYS A 1 1031 ? -23.185 9.099 -39.210 1.00 57.75 1031 LYS A C 1
ATOM 8376 O O . LYS A 1 1031 ? -22.914 7.989 -38.750 1.00 57.75 1031 LYS A O 1
ATOM 8381 N N . LEU A 1 1032 ? -23.225 10.207 -38.466 1.00 61.94 1032 LEU A N 1
ATOM 8382 C CA . LEU A 1 1032 ? -22.876 10.327 -37.043 1.00 61.94 1032 LEU A CA 1
ATOM 8383 C C . LEU A 1 1032 ? -23.563 9.272 -36.144 1.00 61.94 1032 LEU A C 1
ATOM 8385 O O . LEU A 1 1032 ? -22.907 8.619 -35.336 1.00 61.94 1032 LEU A O 1
ATOM 8389 N N . ASP A 1 1033 ? -24.868 9.037 -36.332 1.00 56.81 1033 ASP A N 1
ATOM 8390 C CA . ASP A 1 1033 ? -25.651 8.063 -35.544 1.00 56.81 1033 ASP A CA 1
ATOM 8391 C C . ASP A 1 1033 ? -25.357 6.587 -35.890 1.00 56.81 1033 ASP A C 1
ATOM 8393 O O . ASP A 1 1033 ? -25.680 5.681 -35.121 1.00 56.81 1033 ASP A O 1
ATOM 8397 N N . GLU A 1 1034 ? -24.734 6.303 -37.035 1.00 58.47 1034 GLU A N 1
ATOM 8398 C CA . GLU A 1 1034 ? -24.397 4.930 -37.434 1.00 58.47 1034 GLU A CA 1
ATOM 8399 C C . GLU A 1 1034 ? -23.016 4.516 -36.903 1.00 58.47 1034 GLU A C 1
ATOM 8401 O O . GLU A 1 1034 ? -22.822 3.368 -36.501 1.00 58.47 1034 GLU A O 1
ATOM 8406 N N . VAL A 1 1035 ? -22.082 5.470 -36.830 1.00 64.62 1035 VAL A N 1
ATOM 8407 C CA . VAL A 1 1035 ? -20.705 5.244 -36.366 1.00 64.62 1035 VAL A CA 1
ATOM 8408 C C . VAL A 1 1035 ? -20.573 5.466 -34.853 1.00 64.62 1035 VAL A C 1
ATOM 8410 O O . VAL A 1 1035 ? -19.979 4.644 -34.156 1.00 64.62 1035 VAL A O 1
ATOM 8413 N N . CYS A 1 1036 ? -21.190 6.520 -34.306 1.00 71.12 1036 CYS A N 1
ATOM 8414 C CA . CYS A 1 1036 ? -20.975 6.946 -32.916 1.00 71.12 1036 CYS A CA 1
ATOM 8415 C C . CYS A 1 1036 ? -22.038 6.482 -31.923 1.00 71.12 1036 CYS A C 1
ATOM 8417 O O . CYS A 1 1036 ? -21.976 6.845 -30.746 1.00 71.12 1036 CYS A O 1
ATOM 8419 N N . ARG A 1 1037 ? -22.976 5.624 -32.344 1.00 66.94 1037 ARG A N 1
ATOM 8420 C CA . ARG A 1 1037 ? -24.097 5.149 -31.514 1.00 66.94 1037 ARG A CA 1
ATOM 8421 C C . ARG A 1 1037 ? -23.672 4.608 -30.146 1.00 66.94 1037 ARG A C 1
ATOM 8423 O O . ARG A 1 1037 ? -24.359 4.821 -29.152 1.00 66.94 1037 ARG A O 1
ATOM 8430 N N . GLY A 1 1038 ? -22.549 3.890 -30.090 1.00 56.00 1038 GLY A N 1
ATOM 8431 C CA . GLY A 1 1038 ? -22.026 3.309 -28.849 1.00 56.00 1038 GLY A CA 1
ATOM 8432 C C . GLY A 1 1038 ? -21.509 4.358 -27.863 1.00 56.00 1038 GLY A C 1
ATOM 8433 O O . GLY A 1 1038 ? -21.822 4.287 -26.677 1.00 56.00 1038 GLY A O 1
ATOM 8434 N N . LEU A 1 1039 ? -20.760 5.346 -28.358 1.00 71.00 1039 LEU A N 1
ATOM 8435 C CA . LEU A 1 1039 ? -20.251 6.452 -27.548 1.00 71.00 1039 LEU A CA 1
ATOM 8436 C C . LEU A 1 1039 ? -21.399 7.344 -27.079 1.00 71.00 1039 LEU A C 1
ATOM 8438 O O . LEU A 1 1039 ? -21.505 7.617 -25.891 1.00 71.00 1039 LEU A O 1
ATOM 8442 N N . ILE A 1 1040 ? -22.315 7.695 -27.980 1.00 74.69 1040 ILE A N 1
ATOM 8443 C CA . ILE A 1 1040 ? -23.495 8.497 -27.657 1.00 74.69 1040 ILE A CA 1
ATOM 8444 C C . ILE A 1 1040 ? -24.333 7.810 -26.571 1.00 74.69 1040 ILE A C 1
ATOM 8446 O O . ILE A 1 1040 ? -24.618 8.430 -25.556 1.00 74.69 1040 ILE A O 1
ATOM 8450 N N . ASN A 1 1041 ? -24.658 6.519 -26.702 1.00 65.62 1041 ASN A N 1
ATOM 8451 C CA . ASN A 1 1041 ? -25.472 5.817 -25.698 1.00 65.62 1041 ASN A CA 1
ATOM 8452 C C . ASN A 1 1041 ? -24.806 5.725 -24.316 1.00 65.62 1041 ASN A C 1
ATOM 8454 O O . ASN A 1 1041 ? -25.499 5.760 -23.298 1.00 65.62 1041 ASN A O 1
ATOM 8458 N N . ASN A 1 1042 ? -23.477 5.603 -24.268 1.00 57.94 1042 ASN A N 1
ATOM 8459 C CA . ASN A 1 1042 ? -22.731 5.520 -23.013 1.00 57.94 1042 ASN A CA 1
ATOM 8460 C C . ASN A 1 1042 ? -22.515 6.900 -22.375 1.00 57.94 1042 ASN A C 1
ATOM 8462 O O . ASN A 1 1042 ? -22.603 7.030 -21.154 1.00 57.94 1042 ASN A O 1
ATOM 8466 N N . SER A 1 1043 ? -22.277 7.925 -23.193 1.00 66.75 1043 SER A N 1
ATOM 8467 C CA . SER A 1 1043 ? -22.002 9.290 -22.742 1.00 66.75 1043 SER A CA 1
ATOM 8468 C C . SER A 1 1043 ? -23.272 10.101 -22.489 1.00 66.75 1043 SER A C 1
ATOM 8470 O O . SER A 1 1043 ? -23.216 11.072 -21.744 1.00 66.75 1043 SER A O 1
ATOM 8472 N N . TRP A 1 1044 ? -24.429 9.699 -23.031 1.00 79.00 1044 TRP A N 1
ATOM 8473 C CA . TRP A 1 1044 ? -25.683 10.450 -22.907 1.00 79.00 1044 TRP A CA 1
ATOM 8474 C C . TRP A 1 1044 ? -26.131 10.635 -21.456 1.00 79.00 1044 TRP A C 1
ATOM 8476 O O . TRP A 1 1044 ? -26.445 11.746 -21.040 1.00 79.00 1044 TRP A O 1
ATOM 8486 N N . ASN A 1 1045 ? -26.106 9.569 -20.652 1.00 74.12 1045 ASN A N 1
ATOM 8487 C CA . ASN A 1 1045 ? -26.499 9.664 -19.242 1.00 74.12 1045 ASN A CA 1
ATOM 8488 C C . ASN A 1 1045 ? -25.509 10.504 -18.423 1.00 74.12 1045 ASN A C 1
ATOM 8490 O O . ASN A 1 1045 ? -25.932 11.224 -17.524 1.00 74.12 1045 ASN A O 1
ATOM 8494 N N . GLY A 1 1046 ? -24.213 10.441 -18.753 1.00 71.88 1046 GLY A N 1
ATOM 8495 C CA . GLY A 1 1046 ? -23.188 11.282 -18.129 1.00 71.88 1046 GLY A CA 1
ATOM 8496 C C . GLY A 1 1046 ? -23.353 12.755 -18.499 1.00 71.88 1046 GLY A C 1
ATOM 8497 O O . GLY A 1 1046 ? -23.334 13.616 -17.625 1.00 71.88 1046 GLY A O 1
ATOM 8498 N N . TYR A 1 1047 ? -23.616 13.042 -19.775 1.00 83.94 1047 TYR A N 1
ATOM 8499 C CA . TYR A 1 1047 ? -23.954 14.382 -20.240 1.00 83.94 1047 TYR A CA 1
ATOM 8500 C C . TYR A 1 1047 ? -25.211 14.918 -19.552 1.00 83.94 1047 TYR A C 1
ATOM 8502 O O . TYR A 1 1047 ? -25.182 16.045 -19.079 1.00 83.94 1047 TYR A O 1
ATOM 8510 N N . LEU A 1 1048 ? -26.291 14.136 -19.436 1.00 77.44 1048 LEU A N 1
ATOM 8511 C CA . LEU A 1 1048 ? -27.516 14.578 -18.760 1.00 77.44 1048 LEU A CA 1
ATOM 8512 C C . LEU A 1 1048 ? -27.291 14.893 -17.275 1.00 77.44 1048 LEU A C 1
ATOM 8514 O O . LEU A 1 1048 ? -27.867 15.859 -16.774 1.00 77.44 1048 LEU A O 1
ATOM 8518 N N . ASP A 1 1049 ? -26.467 14.108 -16.579 1.00 73.69 1049 ASP A N 1
ATOM 8519 C CA . ASP A 1 1049 ? -26.157 14.327 -15.163 1.00 73.69 1049 ASP A CA 1
ATOM 8520 C C . ASP A 1 1049 ? -25.319 15.600 -14.960 1.00 73.69 1049 ASP A C 1
ATOM 8522 O O . ASP A 1 1049 ? -25.694 16.478 -14.179 1.00 73.69 1049 ASP A O 1
ATOM 8526 N N . ILE A 1 1050 ? -24.256 15.774 -15.753 1.00 75.38 1050 ILE A N 1
ATOM 8527 C CA . ILE A 1 1050 ? -23.430 16.992 -15.748 1.00 75.38 1050 ILE A CA 1
ATOM 8528 C C . ILE A 1 1050 ? -24.271 18.202 -16.166 1.00 75.38 1050 ILE A C 1
ATOM 8530 O O . ILE A 1 1050 ? -24.236 19.257 -15.534 1.00 75.38 1050 ILE A O 1
ATOM 8534 N N . ASN A 1 1051 ? -25.090 18.059 -17.205 1.00 84.31 1051 ASN A N 1
ATOM 8535 C CA . ASN A 1 1051 ? -25.921 19.144 -17.693 1.00 84.31 1051 ASN A CA 1
ATOM 8536 C C . ASN A 1 1051 ? -26.912 19.611 -16.615 1.00 84.31 1051 ASN A C 1
ATOM 8538 O O . ASN A 1 1051 ? -27.046 20.813 -16.388 1.00 84.31 1051 ASN A O 1
ATOM 8542 N N . LYS A 1 1052 ? -27.551 18.683 -15.891 1.00 78.12 1052 LYS A N 1
ATOM 8543 C CA . LYS A 1 1052 ? -28.476 19.004 -14.792 1.00 78.12 1052 LYS A CA 1
ATOM 8544 C C . LYS A 1 1052 ? -27.783 19.644 -13.599 1.00 78.12 1052 LYS A C 1
ATOM 8546 O O . LYS A 1 1052 ? -28.264 20.667 -13.113 1.00 78.12 1052 LYS A O 1
ATOM 8551 N N . ASN A 1 1053 ? -26.673 19.065 -13.151 1.00 71.00 1053 ASN A N 1
ATOM 8552 C CA . ASN A 1 1053 ? -26.047 19.437 -11.884 1.00 71.00 1053 ASN A CA 1
ATOM 8553 C C . ASN A 1 1053 ? -25.068 20.611 -12.017 1.00 71.00 1053 ASN A C 1
ATOM 8555 O O . ASN A 1 1053 ? -24.911 21.384 -11.074 1.00 71.00 1053 ASN A O 1
ATOM 8559 N N . GLU A 1 1054 ? -24.436 20.775 -13.181 1.00 77.50 1054 GLU A N 1
ATOM 8560 C CA . GLU A 1 1054 ? -23.365 21.757 -13.392 1.00 77.50 1054 GLU A CA 1
ATOM 8561 C C . GLU A 1 1054 ? -23.744 22.846 -14.405 1.00 77.50 1054 GLU A C 1
ATOM 8563 O O . GLU A 1 1054 ? -23.338 24.003 -14.260 1.00 77.50 1054 GLU A O 1
ATOM 8568 N N . PHE A 1 1055 ? -24.557 22.525 -15.420 1.00 80.50 1055 PHE A N 1
ATOM 8569 C CA . PHE A 1 1055 ? -24.921 23.474 -16.486 1.00 80.50 1055 PHE A CA 1
ATOM 8570 C C . PHE A 1 1055 ? -26.366 23.999 -16.399 1.00 80.50 1055 PHE A C 1
ATOM 8572 O O . PHE A 1 1055 ? -26.788 24.767 -17.269 1.00 80.50 1055 PHE A O 1
ATOM 8579 N N . ASN A 1 1056 ? -27.113 23.657 -15.341 1.00 86.19 1056 ASN A N 1
ATOM 8580 C CA . ASN A 1 1056 ? -28.522 24.026 -15.129 1.00 86.19 1056 ASN A CA 1
ATOM 8581 C C . ASN A 1 1056 ? -29.444 23.651 -16.306 1.00 86.19 1056 ASN A C 1
ATOM 8583 O O . ASN A 1 1056 ? -30.334 24.418 -16.678 1.00 86.19 1056 ASN A O 1
ATOM 8587 N N . SER A 1 1057 ? -29.227 22.472 -16.891 1.00 86.62 1057 SER A N 1
ATOM 8588 C CA . SER A 1 1057 ? -29.981 21.905 -18.023 1.00 86.62 1057 SER A CA 1
ATOM 8589 C C . SER A 1 1057 ? -29.910 22.731 -19.320 1.00 86.62 1057 SER A C 1
ATOM 8591 O O . SER A 1 1057 ? -30.786 22.621 -20.175 1.00 86.62 1057 SER A O 1
ATOM 8593 N N . LYS A 1 1058 ? -28.879 23.576 -19.481 1.00 88.62 1058 LYS A N 1
ATOM 8594 C CA . LYS A 1 1058 ? -28.662 24.453 -20.656 1.00 88.62 1058 LYS A CA 1
ATOM 8595 C C . LYS A 1 1058 ? -27.349 24.186 -21.409 1.00 88.62 1058 LYS A C 1
ATOM 8597 O O . LYS A 1 1058 ? -26.894 25.037 -22.166 1.00 88.62 1058 LYS A O 1
ATOM 8602 N N . GLY A 1 1059 ? -26.706 23.055 -21.152 1.00 88.88 1059 GLY A N 1
ATOM 8603 C CA . GLY A 1 1059 ? -25.470 22.633 -21.804 1.00 88.88 1059 GLY A CA 1
ATOM 8604 C C . GLY A 1 1059 ? -25.683 22.108 -23.222 1.00 88.88 1059 GLY A C 1
ATOM 8605 O O . GLY A 1 1059 ? -26.805 21.867 -23.650 1.00 88.88 1059 GLY A O 1
ATOM 8606 N N . TYR A 1 1060 ? -24.589 21.885 -23.937 1.00 93.88 1060 TYR A N 1
ATOM 8607 C CA . TYR A 1 1060 ? -24.536 21.462 -25.336 1.00 93.88 1060 TYR A CA 1
ATOM 8608 C C . TYR A 1 1060 ? -23.606 20.260 -25.469 1.00 93.88 1060 TYR A C 1
ATOM 8610 O O . TYR A 1 1060 ? -22.644 20.150 -24.707 1.00 93.88 1060 TYR A O 1
ATOM 8618 N N . MET A 1 1061 ? -23.868 19.394 -26.444 1.00 92.31 1061 MET A N 1
ATOM 8619 C CA . MET A 1 1061 ? -23.003 18.267 -26.797 1.00 92.31 1061 MET A CA 1
ATOM 8620 C C . MET A 1 1061 ? -22.692 18.308 -28.290 1.00 92.31 1061 MET A C 1
ATOM 8622 O O . MET A 1 1061 ? -23.613 18.399 -29.099 1.00 92.31 1061 MET A O 1
ATOM 8626 N N . PHE A 1 1062 ? -21.413 18.215 -28.644 1.00 92.12 1062 PHE A N 1
ATOM 8627 C CA . PHE A 1 1062 ? -20.934 18.000 -30.009 1.00 92.12 1062 PHE A CA 1
ATOM 8628 C C . PHE A 1 1062 ? -20.311 16.616 -30.127 1.00 92.12 1062 PHE A C 1
ATOM 8630 O O . PHE A 1 1062 ? -19.707 16.124 -29.176 1.00 92.12 1062 PHE A O 1
ATOM 8637 N N . VAL A 1 1063 ? -20.454 15.989 -31.288 1.00 89.06 1063 VAL A N 1
ATOM 8638 C CA . VAL A 1 1063 ? -19.898 14.663 -31.571 1.00 89.06 1063 VAL A CA 1
ATOM 8639 C C . VAL A 1 1063 ? -19.220 14.701 -32.931 1.00 89.06 1063 VAL A C 1
ATOM 8641 O O . VAL A 1 1063 ? -19.705 15.359 -33.847 1.00 89.06 1063 VAL A O 1
ATOM 8644 N N . VAL A 1 1064 ? -18.113 13.980 -33.070 1.00 85.81 1064 VAL A N 1
ATOM 8645 C CA . VAL A 1 1064 ? -17.431 13.770 -34.346 1.00 85.81 1064 VAL A CA 1
ATOM 8646 C C . VAL A 1 1064 ? -17.350 12.285 -34.663 1.00 85.81 1064 VAL A C 1
ATOM 8648 O O . VAL A 1 1064 ? -16.980 11.477 -33.810 1.00 85.81 1064 VAL A O 1
ATOM 8651 N N . ALA A 1 1065 ? -17.679 11.941 -35.907 1.00 82.62 1065 ALA A N 1
ATOM 8652 C CA . ALA A 1 1065 ? -17.461 10.621 -36.482 1.00 82.62 1065 ALA A CA 1
ATOM 8653 C C . ALA A 1 1065 ? -16.273 10.670 -37.444 1.00 82.62 1065 ALA A C 1
ATOM 8655 O O . ALA A 1 1065 ? -16.268 11.457 -38.389 1.00 82.62 1065 ALA A O 1
ATOM 8656 N N . GLY A 1 1066 ? -15.279 9.819 -37.207 1.00 74.19 1066 GLY A N 1
ATOM 8657 C CA . GLY A 1 1066 ? -14.158 9.612 -38.113 1.00 74.19 1066 GLY A CA 1
ATOM 8658 C C . GLY A 1 1066 ? -14.486 8.639 -39.237 1.00 74.19 1066 GLY A C 1
ATOM 8659 O O . GLY A 1 1066 ? -15.172 7.639 -39.019 1.00 74.19 1066 GLY A O 1
ATOM 8660 N N . GLU A 1 1067 ? -13.911 8.867 -40.418 1.00 61.72 1067 GLU A N 1
ATOM 8661 C CA . GLU A 1 1067 ? -14.020 7.963 -41.580 1.00 61.72 1067 GLU A CA 1
ATOM 8662 C C . GLU A 1 1067 ? -13.517 6.528 -41.307 1.00 61.72 1067 GLU A C 1
ATOM 8664 O O . GLU A 1 1067 ? -13.904 5.582 -41.993 1.00 61.72 1067 GLU A O 1
ATOM 8669 N N . ASP A 1 1068 ? -12.678 6.337 -40.284 1.00 61.25 1068 ASP A N 1
ATOM 8670 C CA . ASP A 1 1068 ? -12.145 5.039 -39.850 1.00 61.25 1068 ASP A CA 1
ATOM 8671 C C . ASP A 1 1068 ? -12.994 4.329 -38.777 1.00 61.25 1068 ASP A C 1
ATOM 8673 O O . ASP A 1 1068 ? -12.604 3.278 -38.258 1.00 61.25 1068 ASP A O 1
ATOM 8677 N N . GLY A 1 1069 ? -14.165 4.883 -38.457 1.00 59.59 1069 GLY A N 1
ATOM 8678 C CA . GLY A 1 1069 ? -15.127 4.309 -37.524 1.00 59.59 1069 GLY A CA 1
ATOM 8679 C C . GLY A 1 1069 ? -14.927 4.700 -36.055 1.00 59.59 1069 GLY A C 1
ATOM 8680 O O . GLY A 1 1069 ? -15.643 4.180 -35.198 1.00 59.59 1069 GLY A O 1
ATOM 8681 N N . ARG A 1 1070 ? -13.961 5.574 -35.738 1.00 72.25 1070 ARG A N 1
ATOM 8682 C CA . ARG A 1 1070 ? -13.740 6.115 -34.384 1.00 72.25 1070 ARG A CA 1
ATOM 8683 C C . ARG A 1 1070 ? -14.618 7.341 -34.126 1.00 72.25 1070 ARG A C 1
ATOM 8685 O O . ARG A 1 1070 ? -15.003 8.035 -35.061 1.00 72.25 1070 ARG A O 1
ATOM 8692 N N . CYS A 1 1071 ? -14.919 7.613 -32.858 1.00 79.19 1071 CYS A N 1
ATOM 8693 C CA . CYS A 1 1071 ? -15.802 8.706 -32.455 1.00 79.19 1071 CYS A CA 1
ATOM 8694 C C . CYS A 1 1071 ? -15.321 9.384 -31.187 1.00 79.19 1071 CYS A C 1
ATOM 8696 O O . CYS A 1 1071 ? -14.814 8.704 -30.299 1.00 79.19 1071 CYS A O 1
ATOM 8698 N N . GLU A 1 1072 ? -15.573 10.684 -31.090 1.00 86.44 1072 GLU A N 1
ATOM 8699 C CA . GLU A 1 1072 ? -15.349 11.480 -29.883 1.00 86.44 1072 GLU A CA 1
ATOM 8700 C C . GLU A 1 1072 ? -16.491 12.476 -29.676 1.00 86.44 1072 GLU A C 1
ATOM 8702 O O . GLU A 1 1072 ? -17.278 12.743 -30.588 1.00 86.44 1072 GLU A O 1
ATOM 8707 N N . SER A 1 1073 ? -16.598 13.021 -28.465 1.00 88.38 1073 SER A N 1
ATOM 8708 C CA . SER A 1 1073 ? -17.590 14.046 -28.135 1.00 88.38 1073 SER A CA 1
ATOM 8709 C C . SER A 1 1073 ? -17.029 15.108 -27.204 1.00 88.38 1073 SER A C 1
ATOM 8711 O O . SER A 1 1073 ? -16.204 14.802 -26.350 1.00 88.38 1073 SER A O 1
ATOM 8713 N N . GLY A 1 1074 ? -17.544 16.326 -27.314 1.00 88.56 1074 GLY A N 1
ATOM 8714 C CA . GLY A 1 1074 ? -17.311 17.411 -26.364 1.00 88.56 1074 GLY A CA 1
ATOM 8715 C C . GLY A 1 1074 ? -18.625 17.897 -25.771 1.00 88.56 1074 GLY A C 1
ATOM 8716 O O . GLY A 1 1074 ? -19.652 17.909 -26.455 1.00 88.56 1074 GLY A O 1
ATOM 8717 N N . ILE A 1 1075 ? -18.611 18.296 -24.503 1.00 89.50 1075 ILE A N 1
ATOM 8718 C CA . ILE A 1 1075 ? -19.779 18.820 -23.798 1.00 89.50 1075 ILE A CA 1
ATOM 8719 C C . ILE A 1 1075 ? -19.442 20.151 -23.136 1.00 89.50 1075 ILE A C 1
ATOM 8721 O O . ILE A 1 1075 ? -18.329 20.413 -22.706 1.00 89.50 1075 ILE A O 1
ATOM 8725 N N . GLY A 1 1076 ? -20.413 21.045 -23.020 1.00 87.06 1076 GLY A N 1
ATOM 8726 C CA . GLY A 1 1076 ? -20.111 22.339 -22.429 1.00 87.06 1076 GLY A CA 1
ATOM 8727 C C . GLY A 1 1076 ? -21.329 23.175 -22.132 1.00 87.06 1076 GLY A C 1
ATOM 8728 O O . GLY A 1 1076 ? -22.374 23.041 -22.759 1.00 87.06 1076 GLY A O 1
ATOM 8729 N N . ARG A 1 1077 ? -21.179 24.099 -21.183 1.00 81.94 1077 ARG A N 1
ATOM 8730 C CA . ARG A 1 1077 ? -22.243 25.037 -20.802 1.00 81.94 1077 ARG A CA 1
ATOM 8731 C C . ARG A 1 1077 ? -22.641 26.000 -21.930 1.00 81.94 1077 ARG A C 1
ATOM 8733 O O . ARG A 1 1077 ? -23.752 26.517 -21.923 1.00 81.94 1077 ARG A O 1
ATOM 8740 N N . ALA A 1 1078 ? -21.740 26.248 -22.880 1.00 85.19 1078 ALA A N 1
ATOM 8741 C CA . ALA A 1 1078 ? -21.978 27.049 -24.077 1.00 85.19 1078 ALA A CA 1
ATOM 8742 C C . ALA A 1 1078 ? -21.622 26.241 -25.330 1.00 85.19 1078 ALA A C 1
ATOM 8744 O O . ALA A 1 1078 ? -20.709 25.413 -25.298 1.00 85.19 1078 ALA A O 1
ATOM 8745 N N . LYS A 1 1079 ? -22.316 26.521 -26.438 1.00 80.06 1079 LYS A N 1
ATOM 8746 C CA . LYS A 1 1079 ? -22.164 25.812 -27.717 1.00 80.06 1079 LYS A CA 1
ATOM 8747 C C . LYS A 1 1079 ? -20.718 25.820 -28.231 1.00 80.06 1079 LYS A C 1
ATOM 8749 O O . LYS A 1 1079 ? -20.230 24.799 -28.696 1.00 80.06 1079 LYS A O 1
ATOM 8754 N N . GLU A 1 1080 ? -20.022 26.944 -28.070 1.00 77.00 1080 GLU A N 1
ATOM 8755 C CA . GLU A 1 1080 ? -18.620 27.116 -28.473 1.00 77.00 1080 GLU A CA 1
ATOM 8756 C C . GLU A 1 1080 ? -17.650 26.281 -27.619 1.00 77.00 1080 GLU A C 1
ATOM 8758 O O . GLU A 1 1080 ? -16.708 25.703 -28.149 1.00 77.00 1080 GLU A O 1
ATOM 8763 N N . ASN A 1 1081 ? -17.923 26.116 -26.319 1.00 77.12 1081 ASN A N 1
ATOM 8764 C CA . ASN A 1 1081 ? -17.095 25.289 -25.433 1.00 77.12 1081 ASN A CA 1
ATOM 8765 C C . ASN A 1 1081 ? -17.218 23.803 -25.782 1.00 77.12 1081 ASN A C 1
ATOM 8767 O O . ASN A 1 1081 ? -16.209 23.110 -25.867 1.00 77.12 1081 ASN A O 1
ATOM 8771 N N . ALA A 1 1082 ? -18.448 23.335 -26.014 1.00 82.00 1082 ALA A N 1
ATOM 8772 C CA . ALA A 1 1082 ? -18.710 21.952 -26.402 1.00 82.00 1082 ALA A CA 1
ATOM 8773 C C . ALA A 1 1082 ? -18.083 21.618 -27.769 1.00 82.00 1082 ALA A C 1
ATOM 8775 O O . ALA A 1 1082 ? -17.508 20.545 -27.939 1.00 82.00 1082 ALA A O 1
ATOM 8776 N N . LEU A 1 1083 ? -18.143 22.558 -28.722 1.00 79.50 1083 LEU A N 1
ATOM 8777 C CA . LEU A 1 1083 ? -17.490 22.424 -30.024 1.00 79.50 1083 LEU A CA 1
ATOM 8778 C C . LEU A 1 1083 ? -15.964 22.394 -29.887 1.00 79.50 1083 LEU A C 1
ATOM 8780 O O . LEU A 1 1083 ? -15.338 21.486 -30.415 1.00 79.50 1083 LEU A O 1
ATOM 8784 N N . ASN A 1 1084 ? -15.367 23.327 -29.142 1.00 78.62 1084 ASN A N 1
ATOM 8785 C CA . ASN A 1 1084 ? -13.914 23.380 -28.960 1.00 78.62 1084 ASN A CA 1
ATOM 8786 C C . ASN A 1 1084 ? -13.371 22.132 -28.261 1.00 78.62 1084 ASN A C 1
ATOM 8788 O O . ASN A 1 1084 ? -12.300 21.648 -28.615 1.00 78.62 1084 ASN A O 1
ATOM 8792 N N . GLU A 1 1085 ? -14.108 21.588 -27.292 1.00 81.50 1085 GLU A N 1
ATOM 8793 C CA . GLU A 1 1085 ? -13.733 20.334 -26.646 1.00 81.50 1085 GLU A CA 1
ATOM 8794 C C . GLU A 1 1085 ? -13.835 19.148 -27.615 1.00 81.50 1085 GLU A C 1
ATOM 8796 O O . GLU A 1 1085 ? -12.907 18.346 -27.693 1.00 81.50 1085 GLU A O 1
ATOM 8801 N N . CYS A 1 1086 ? -14.905 19.069 -28.410 1.00 85.69 1086 CYS A N 1
ATOM 8802 C CA . CYS A 1 1086 ? -15.034 18.041 -29.439 1.00 85.69 1086 CYS A CA 1
ATOM 8803 C C . CYS A 1 1086 ? -13.884 18.131 -30.459 1.00 85.69 1086 CYS A C 1
ATOM 8805 O O . CYS A 1 1086 ? -13.239 17.122 -30.736 1.00 85.69 1086 CYS A O 1
ATOM 8807 N N . THR A 1 1087 ? -13.576 19.330 -30.966 1.00 79.25 1087 THR A N 1
ATOM 8808 C CA . THR A 1 1087 ? -12.507 19.560 -31.952 1.00 79.25 1087 THR A CA 1
ATOM 8809 C C . THR A 1 1087 ? -11.134 19.247 -31.369 1.00 79.25 1087 THR A C 1
ATOM 8811 O O . THR A 1 1087 ? -10.299 18.644 -32.035 1.00 79.25 1087 THR A O 1
ATOM 8814 N N . LYS A 1 1088 ? -10.903 19.570 -30.094 1.00 80.50 1088 LYS A N 1
ATOM 8815 C CA . LYS A 1 1088 ? -9.678 19.182 -29.394 1.00 80.50 1088 LYS A CA 1
ATOM 8816 C C . LYS A 1 1088 ? -9.520 17.661 -29.366 1.00 80.50 1088 LYS A C 1
ATOM 8818 O O . LYS A 1 1088 ? -8.465 17.159 -29.742 1.00 80.50 1088 LYS A O 1
ATOM 8823 N N . TRP A 1 1089 ? -10.555 16.921 -28.961 1.00 72.12 1089 TRP A N 1
ATOM 8824 C CA . TRP A 1 1089 ? -10.496 15.456 -28.937 1.00 72.12 1089 TRP A CA 1
ATOM 8825 C C . TRP A 1 1089 ? -10.391 14.854 -30.335 1.00 72.12 1089 TRP A C 1
ATOM 8827 O O . TRP A 1 1089 ? -9.710 13.846 -30.520 1.00 72.12 1089 TRP A O 1
ATOM 8837 N N . GLN A 1 1090 ? -11.004 15.494 -31.327 1.00 84.25 1090 GLN A N 1
ATOM 8838 C CA . GLN A 1 1090 ? -10.846 15.144 -32.727 1.00 84.25 1090 GLN A CA 1
ATOM 8839 C C . GLN A 1 1090 ? -9.376 15.245 -33.169 1.00 84.25 1090 GLN A C 1
ATOM 8841 O O . GLN A 1 1090 ? -8.840 14.294 -33.738 1.00 84.25 1090 GLN A O 1
ATOM 8846 N N . GLU A 1 1091 ? -8.721 16.376 -32.905 1.00 70.06 1091 GLU A N 1
ATOM 8847 C CA . GLU A 1 1091 ? -7.338 16.648 -33.311 1.00 70.06 1091 GLU A CA 1
ATOM 8848 C C . GLU A 1 1091 ? -6.335 15.784 -32.538 1.00 70.06 1091 GLU A C 1
ATOM 8850 O O . GLU A 1 1091 ? -5.455 15.165 -33.137 1.00 70.06 1091 GLU A O 1
ATOM 8855 N N . GLU A 1 1092 ? -6.498 15.669 -31.218 1.00 67.19 1092 GLU A N 1
ATOM 8856 C CA . GLU A 1 1092 ? -5.619 14.873 -30.354 1.00 67.19 1092 GLU A CA 1
ATOM 8857 C C . GLU A 1 1092 ? -5.674 13.377 -30.691 1.00 67.19 1092 GLU A C 1
ATOM 8859 O O . GLU A 1 1092 ? -4.652 12.688 -30.631 1.00 67.19 1092 GLU A O 1
ATOM 8864 N N . ASN A 1 1093 ? -6.842 12.877 -31.107 1.00 61.06 1093 ASN A N 1
ATOM 8865 C CA . ASN A 1 1093 ? -7.010 11.491 -31.542 1.00 61.06 1093 ASN A CA 1
ATOM 8866 C C . ASN A 1 1093 ? -6.862 11.302 -33.060 1.00 61.06 1093 ASN A C 1
ATOM 8868 O O . ASN A 1 1093 ? -7.005 10.178 -33.559 1.00 61.06 1093 ASN A O 1
ATOM 8872 N N . ASN A 1 1094 ? -6.529 12.372 -33.787 1.00 74.62 1094 ASN A N 1
ATOM 8873 C CA . ASN A 1 1094 ? -6.313 12.385 -35.229 1.00 74.62 1094 ASN A CA 1
ATOM 8874 C C . ASN A 1 1094 ? -7.501 11.769 -36.000 1.00 74.62 1094 ASN A C 1
ATOM 8876 O O . ASN A 1 1094 ? -7.344 10.819 -36.775 1.00 74.62 1094 ASN A O 1
ATOM 8880 N N . ILE A 1 1095 ? -8.709 12.251 -35.697 1.00 69.31 1095 ILE A N 1
ATOM 8881 C CA . ILE A 1 1095 ? -9.981 11.810 -36.277 1.00 69.31 1095 ILE A CA 1
ATOM 8882 C C . ILE A 1 1095 ? -10.314 12.708 -37.473 1.00 69.31 1095 ILE A C 1
ATOM 8884 O O . ILE A 1 1095 ? -10.488 13.918 -37.342 1.00 69.31 1095 ILE A O 1
ATOM 8888 N N . ILE A 1 1096 ? -10.410 12.106 -38.658 1.00 74.56 1096 ILE A N 1
ATOM 8889 C CA . ILE A 1 1096 ? -10.786 12.805 -39.892 1.00 74.56 1096 ILE A CA 1
ATOM 8890 C C . ILE A 1 1096 ? -12.318 12.825 -39.959 1.00 74.56 1096 ILE A C 1
ATOM 8892 O O . ILE A 1 1096 ? -12.929 11.822 -40.318 1.00 74.56 1096 ILE A O 1
ATOM 8896 N N . GLY A 1 1097 ? -12.918 13.936 -39.534 1.00 74.88 1097 GLY A N 1
ATOM 8897 C CA . GLY A 1 1097 ? -14.364 14.154 -39.437 1.00 74.88 1097 GLY A CA 1
ATOM 8898 C C . GLY A 1 1097 ? -14.675 15.619 -39.113 1.00 74.88 1097 GLY A C 1
ATOM 8899 O O . GLY A 1 1097 ? -13.767 16.447 -39.084 1.00 74.88 1097 GLY A O 1
ATOM 8900 N N . VAL A 1 1098 ? -15.937 15.967 -38.869 1.00 80.94 1098 VAL A N 1
ATOM 8901 C CA . VAL A 1 1098 ? -16.316 17.310 -38.393 1.00 80.94 1098 VAL A CA 1
ATOM 8902 C C . VAL A 1 1098 ? -17.163 17.165 -37.134 1.00 80.94 1098 VAL A C 1
ATOM 8904 O O . VAL A 1 1098 ? -18.052 16.318 -37.079 1.00 80.94 1098 VAL A O 1
ATOM 8907 N N . CYS A 1 1099 ? -16.870 17.966 -36.110 1.00 85.19 1099 CYS A N 1
ATOM 8908 C CA . CYS A 1 1099 ? -17.694 18.040 -34.908 1.00 85.19 1099 CYS A CA 1
ATOM 8909 C C . CYS A 1 1099 ? -19.048 18.688 -35.209 1.00 85.19 1099 CYS A C 1
ATOM 8911 O O . CYS A 1 1099 ? -19.132 19.877 -35.518 1.00 85.19 1099 CYS A O 1
ATOM 8913 N N . GLU A 1 1100 ? -20.117 17.913 -35.051 1.00 85.00 1100 GLU A N 1
ATOM 8914 C CA . GLU A 1 1100 ? -21.496 18.331 -35.287 1.00 85.00 1100 GLU A CA 1
ATOM 8915 C C . GLU A 1 1100 ? -22.259 18.483 -33.971 1.00 85.00 1100 GLU A C 1
ATOM 8917 O O . GLU A 1 1100 ? -22.031 17.742 -33.010 1.00 85.00 1100 GLU A O 1
ATOM 8922 N N . LEU A 1 1101 ? -23.181 19.452 -33.914 1.00 88.94 1101 LEU A N 1
ATOM 8923 C CA . LEU A 1 1101 ? -24.018 19.648 -32.732 1.00 88.94 1101 LEU A CA 1
ATOM 8924 C C . LEU A 1 1101 ? -24.970 18.465 -32.592 1.00 88.94 1101 LEU A C 1
ATOM 8926 O O . LEU A 1 1101 ? -25.832 18.254 -33.442 1.00 88.94 1101 LEU A O 1
ATOM 8930 N N . TYR A 1 1102 ? -24.849 17.753 -31.479 1.00 86.25 1102 TYR A N 1
ATOM 8931 C CA . TYR A 1 1102 ? -25.668 16.592 -31.190 1.00 86.25 1102 TYR A CA 1
ATOM 8932 C C . TYR A 1 1102 ? -26.871 16.916 -30.293 1.00 86.25 1102 TYR A C 1
ATOM 8934 O O . TYR A 1 1102 ? -27.998 16.522 -30.594 1.00 86.25 1102 TYR A O 1
ATOM 8942 N N . ALA A 1 1103 ? -26.662 17.668 -29.208 1.00 86.81 1103 ALA A N 1
ATOM 8943 C CA . ALA A 1 1103 ? -27.718 17.996 -28.249 1.00 86.81 1103 ALA A CA 1
ATOM 8944 C C . ALA A 1 1103 ? -27.622 19.421 -27.698 1.00 86.81 1103 ALA A C 1
ATOM 8946 O O . ALA A 1 1103 ? -26.529 19.976 -27.553 1.00 86.81 1103 ALA A O 1
ATOM 8947 N N . GLU A 1 1104 ? -28.783 19.980 -27.363 1.00 92.12 1104 GLU A N 1
ATOM 8948 C CA . GLU A 1 1104 ? -28.950 21.260 -26.681 1.00 92.12 1104 GLU A CA 1
ATOM 8949 C C . GLU A 1 1104 ? -29.934 21.072 -25.521 1.00 92.12 1104 GLU A C 1
ATOM 8951 O O . GLU A 1 1104 ? -31.067 20.621 -25.692 1.00 92.12 1104 GLU A O 1
ATOM 8956 N N . GLY A 1 1105 ? -29.486 21.390 -24.309 1.00 90.56 1105 GLY A N 1
ATOM 8957 C CA . GLY A 1 1105 ? -30.223 21.053 -23.099 1.00 90.56 1105 GLY A CA 1
ATOM 8958 C C . GLY A 1 1105 ? -30.359 19.537 -22.934 1.00 90.56 1105 GLY A C 1
ATOM 8959 O O . GLY A 1 1105 ? -29.384 18.797 -23.004 1.00 90.56 1105 GLY A O 1
ATOM 8960 N N . GLU A 1 1106 ? -31.566 19.059 -22.662 1.00 85.50 1106 GLU A N 1
ATOM 8961 C CA . GLU A 1 1106 ? -31.832 17.620 -22.515 1.00 85.50 1106 GLU A CA 1
ATOM 8962 C C . GLU A 1 1106 ? -32.345 16.974 -23.811 1.00 85.50 1106 GLU A C 1
ATOM 8964 O O . GLU A 1 1106 ? -32.666 15.785 -23.818 1.00 85.50 1106 GLU A O 1
ATOM 8969 N N . GLU A 1 1107 ? -32.428 17.740 -24.903 1.00 81.94 1107 GLU A N 1
ATOM 8970 C CA . GLU A 1 1107 ? -32.960 17.279 -26.183 1.00 81.94 1107 GLU A CA 1
ATOM 8971 C C . GLU A 1 1107 ? -31.843 17.070 -27.211 1.00 81.94 1107 GLU A C 1
ATOM 8973 O O . GLU A 1 1107 ? -30.917 17.873 -27.353 1.00 81.94 1107 GLU A O 1
ATOM 8978 N N . VAL A 1 1108 ? -31.936 15.965 -27.952 1.00 83.62 1108 VAL A N 1
ATOM 8979 C CA . VAL A 1 1108 ? -31.093 15.718 -29.127 1.00 83.62 1108 VAL A CA 1
ATOM 8980 C C . VAL A 1 1108 ? -31.615 16.602 -30.258 1.00 83.62 1108 VAL A C 1
ATOM 8982 O O . VAL A 1 1108 ? -32.773 16.473 -30.652 1.00 83.62 1108 VAL A O 1
ATOM 8985 N N . VAL A 1 1109 ? -30.767 17.498 -30.765 1.00 80.81 1109 VAL A N 1
ATOM 8986 C CA . VAL A 1 1109 ? -31.125 18.502 -31.789 1.00 80.81 1109 VAL A CA 1
ATOM 8987 C C . VAL A 1 1109 ? -30.459 18.246 -33.140 1.00 80.81 1109 VAL A C 1
ATOM 8989 O O . VAL A 1 1109 ? -30.607 19.037 -34.068 1.00 80.81 1109 VAL A O 1
ATOM 8992 N N . TRP A 1 1110 ? -29.723 17.144 -33.260 1.00 76.75 1110 TRP A N 1
ATOM 8993 C CA . TRP A 1 1110 ? -29.108 16.719 -34.511 1.00 76.75 1110 TRP A CA 1
ATOM 8994 C C . TRP A 1 1110 ? -30.167 16.294 -35.536 1.00 76.75 1110 TRP A C 1
ATOM 8996 O O . TRP A 1 1110 ? -30.963 15.391 -35.270 1.00 76.75 1110 TRP A O 1
ATOM 9006 N N . ASP A 1 1111 ? -30.180 16.936 -36.709 1.00 55.75 1111 ASP A N 1
ATOM 9007 C CA . ASP A 1 1111 ? -31.202 16.732 -37.748 1.00 55.75 1111 ASP A CA 1
ATOM 9008 C C . ASP A 1 1111 ? -30.769 15.803 -38.899 1.00 55.75 1111 ASP A C 1
ATOM 9010 O O . ASP A 1 1111 ? -31.584 15.437 -39.749 1.00 55.75 1111 ASP A O 1
ATOM 9014 N N . GLY A 1 1112 ? -29.500 15.384 -38.913 1.00 55.22 1112 GLY A N 1
ATOM 9015 C CA . GLY A 1 1112 ? -28.937 14.486 -39.919 1.00 55.22 1112 GLY A CA 1
ATOM 9016 C C . GLY A 1 1112 ? -28.785 15.078 -41.324 1.00 55.22 1112 GLY A C 1
ATOM 9017 O O . GLY A 1 1112 ? -28.692 14.301 -42.280 1.00 55.22 1112 GLY A O 1
ATOM 9018 N N . SER A 1 1113 ? -28.785 16.408 -41.484 1.00 41.78 1113 SER A N 1
ATOM 9019 C CA . SER A 1 1113 ? -28.651 17.071 -42.788 1.00 41.78 1113 SER A CA 1
ATOM 9020 C C . SER A 1 1113 ? -27.211 17.497 -43.134 1.00 41.78 1113 SER A C 1
ATOM 9022 O O . SER A 1 1113 ? -26.441 17.941 -42.290 1.00 41.78 1113 SER A O 1
ATOM 9024 N N . VAL A 1 1114 ? -26.854 17.332 -44.415 1.00 38.25 1114 VAL A N 1
ATOM 9025 C CA . VAL A 1 1114 ? -25.542 17.623 -45.027 1.00 38.25 1114 VAL A CA 1
ATOM 9026 C C . VAL A 1 1114 ? -25.336 19.138 -45.184 1.00 38.25 1114 VAL A C 1
ATOM 9028 O O . VAL A 1 1114 ? -26.217 19.818 -45.711 1.00 38.25 1114 VAL A O 1
ATOM 9031 N N . TRP A 1 1115 ? -24.180 19.673 -44.773 1.00 28.78 1115 TRP A N 1
ATOM 9032 C CA . TRP A 1 1115 ? -23.815 21.087 -44.967 1.00 28.78 1115 TRP A CA 1
ATOM 9033 C C . TRP A 1 1115 ? -23.430 21.364 -46.435 1.00 28.78 1115 TRP A C 1
ATOM 9035 O O . TRP A 1 1115 ? -22.513 20.742 -46.963 1.00 28.78 1115 TRP A O 1
ATOM 9045 N N . ASP A 1 1116 ? -24.153 22.280 -47.088 1.00 27.48 1116 ASP A N 1
ATOM 9046 C CA . ASP A 1 1116 ? -23.980 22.680 -48.495 1.00 27.48 1116 ASP A CA 1
ATOM 9047 C C . ASP A 1 1116 ? -22.973 23.843 -48.664 1.00 27.48 1116 ASP A C 1
ATOM 9049 O O . ASP A 1 1116 ? -22.942 24.792 -47.878 1.00 27.48 1116 ASP A O 1
ATOM 9053 N N . ASP A 1 1117 ? -22.197 23.788 -49.749 1.00 32.66 1117 ASP A N 1
ATOM 9054 C CA . ASP A 1 1117 ? -21.039 24.617 -50.132 1.00 32.66 1117 ASP A CA 1
ATOM 9055 C C . ASP A 1 1117 ? -21.385 26.054 -50.612 1.00 32.66 1117 ASP A C 1
ATOM 9057 O O . ASP A 1 1117 ? -20.633 26.690 -51.359 1.00 32.66 1117 ASP A O 1
ATOM 9061 N N . SER A 1 1118 ? -22.528 26.626 -50.222 1.00 26.47 1118 SER A N 1
ATOM 9062 C CA . SER A 1 1118 ? -23.153 27.716 -50.994 1.00 26.47 1118 SER A CA 1
ATOM 9063 C C . SER A 1 1118 ? -23.487 29.012 -50.236 1.00 26.47 1118 SER A C 1
ATOM 9065 O O . SER A 1 1118 ? -24.507 29.639 -50.506 1.00 26.47 1118 SER A O 1
ATOM 9067 N N . VAL A 1 1119 ? -22.612 29.532 -49.357 1.00 27.97 1119 VAL A N 1
ATOM 9068 C CA . VAL A 1 1119 ? -22.774 30.919 -48.846 1.00 27.97 1119 VAL A CA 1
ATOM 9069 C C . VAL A 1 1119 ? -21.478 31.738 -48.899 1.00 27.97 1119 VAL A C 1
ATOM 9071 O O . VAL A 1 1119 ? -20.824 32.026 -47.899 1.00 27.97 1119 VAL A O 1
ATOM 9074 N N . LYS A 1 1120 ? -21.158 32.227 -50.103 1.00 31.03 1120 LYS A N 1
ATOM 9075 C CA . LYS A 1 1120 ? -20.453 33.503 -50.301 1.00 31.03 1120 LYS A CA 1
ATOM 9076 C C . LYS A 1 1120 ? -21.300 34.431 -51.181 1.00 31.03 1120 LYS A C 1
ATOM 9078 O O . LYS A 1 1120 ? -21.717 34.039 -52.262 1.00 31.03 1120 LYS A O 1
ATOM 9083 N N . ALA A 1 1121 ? -21.380 35.693 -50.739 1.00 24.98 1121 ALA A N 1
ATOM 9084 C CA . ALA A 1 1121 ? -21.677 36.932 -51.479 1.00 24.98 1121 ALA A CA 1
ATOM 9085 C C . ALA A 1 1121 ? -23.128 37.469 -51.530 1.00 24.98 1121 ALA A C 1
ATOM 9087 O O . ALA A 1 1121 ? -23.945 37.011 -52.314 1.00 24.98 1121 ALA A O 1
ATOM 9088 N N . SER A 1 1122 ? -23.356 38.619 -50.870 1.00 24.34 1122 SER A N 1
ATOM 9089 C CA . SER A 1 1122 ? -23.678 39.880 -51.575 1.00 24.34 1122 SER A CA 1
ATOM 9090 C C . SER A 1 1122 ? -23.552 41.120 -50.668 1.00 24.34 1122 SER A C 1
ATOM 9092 O O . SER A 1 1122 ? -24.004 41.126 -49.529 1.00 24.34 1122 SER A O 1
ATOM 9094 N N . LYS A 1 1123 ? -22.903 42.152 -51.222 1.00 28.45 1123 LYS A N 1
ATOM 9095 C CA . LYS A 1 1123 ? -22.525 43.473 -50.683 1.00 28.45 1123 LYS A CA 1
ATOM 9096 C C . LYS A 1 1123 ? -23.692 44.478 -50.633 1.00 28.45 1123 LYS A C 1
ATOM 9098 O O . LYS A 1 1123 ? -24.458 44.499 -51.587 1.00 28.45 1123 LYS A O 1
ATOM 9103 N N . SER A 1 1124 ? -23.663 45.420 -49.675 1.00 23.64 1124 SER A N 1
ATOM 9104 C CA . SER A 1 1124 ? -23.782 46.897 -49.869 1.00 23.64 1124 SER A CA 1
ATOM 9105 C C . SER A 1 1124 ? -23.965 47.596 -48.505 1.00 23.64 1124 SER A C 1
ATOM 9107 O O . SER A 1 1124 ? -24.977 47.365 -47.855 1.00 23.64 1124 SER A O 1
ATOM 9109 N N . ALA A 1 1125 ? -22.957 48.292 -47.955 1.00 25.27 1125 ALA A N 1
ATOM 9110 C CA . ALA A 1 1125 ? -22.654 49.744 -48.066 1.00 25.27 1125 ALA A CA 1
ATOM 9111 C C . ALA A 1 1125 ? -22.945 50.410 -46.696 1.00 25.27 1125 ALA A C 1
ATOM 9113 O O . ALA A 1 1125 ? -23.976 50.110 -46.114 1.00 25.27 1125 ALA A O 1
ATOM 9114 N N . SER A 1 1126 ? -22.159 51.286 -46.058 1.00 24.62 1126 SER A N 1
ATOM 9115 C CA . SER A 1 1126 ? -20.957 52.108 -46.330 1.00 24.62 1126 SER A CA 1
ATOM 9116 C C . SER A 1 1126 ? -20.560 52.732 -44.958 1.00 24.62 1126 SER A C 1
ATOM 9118 O O . SER A 1 1126 ? -21.473 52.966 -44.172 1.00 24.62 1126 SER A O 1
ATOM 9120 N N . LYS A 1 1127 ? -19.306 53.012 -44.553 1.00 25.09 1127 LYS A N 1
ATOM 9121 C CA . LYS A 1 1127 ? -18.424 54.103 -45.024 1.00 25.09 1127 LYS A CA 1
ATOM 9122 C C . LYS A 1 1127 ? -17.101 54.149 -44.203 1.00 25.09 1127 LYS A C 1
ATOM 9124 O O . LYS A 1 1127 ? -17.156 53.947 -42.998 1.00 25.09 1127 LYS A O 1
ATOM 9129 N N . GLU A 1 1128 ? -16.003 54.495 -44.896 1.00 25.11 1128 GLU A N 1
ATOM 9130 C CA . GLU A 1 1128 ? -14.778 55.249 -44.485 1.00 25.11 1128 GLU A CA 1
ATOM 9131 C C . GLU A 1 1128 ? -13.912 54.735 -43.301 1.00 25.11 1128 GLU A C 1
ATOM 9133 O O . GLU A 1 1128 ? -14.305 54.827 -42.149 1.00 25.11 1128 GLU A O 1
ATOM 9138 N N . VAL A 1 1129 ? -12.785 54.037 -43.541 1.00 28.34 1129 VAL A N 1
ATOM 9139 C CA . VAL A 1 1129 ? -11.394 54.487 -43.867 1.00 28.34 1129 VAL A CA 1
ATOM 9140 C C . VAL A 1 1129 ? -10.618 55.093 -42.682 1.00 28.34 1129 VAL A C 1
ATOM 9142 O O . VAL A 1 1129 ? -10.779 56.267 -42.372 1.00 28.34 1129 VAL A O 1
ATOM 9145 N N . SER A 1 1130 ? -9.648 54.337 -42.148 1.00 22.36 1130 SER A N 1
ATOM 9146 C CA . SER A 1 1130 ? -8.264 54.809 -41.963 1.00 22.36 1130 SER A CA 1
ATOM 9147 C C . SER A 1 1130 ? -7.285 53.626 -41.851 1.00 22.36 1130 SER A C 1
ATOM 9149 O O . SER A 1 1130 ? -7.554 52.604 -41.226 1.00 22.36 1130 SER A O 1
ATOM 9151 N N . THR A 1 1131 ? -6.174 53.759 -42.563 1.00 31.36 1131 THR A N 1
ATOM 9152 C CA . THR A 1 1131 ? -5.025 52.854 -42.694 1.00 31.36 1131 THR A CA 1
ATOM 9153 C C . THR A 1 1131 ? -4.115 52.892 -41.465 1.00 31.36 1131 THR A C 1
ATOM 9155 O O . THR A 1 1131 ? -3.840 53.988 -40.983 1.00 31.36 1131 THR A O 1
ATOM 9158 N N . LEU A 1 1132 ? -3.556 51.750 -41.045 1.00 24.50 1132 LEU A N 1
ATOM 9159 C CA . LEU A 1 1132 ? -2.279 51.679 -40.318 1.00 24.50 1132 LEU A CA 1
ATOM 9160 C C . LEU A 1 1132 ? -1.572 50.348 -40.621 1.00 24.50 1132 LEU A C 1
ATOM 9162 O O . LEU A 1 1132 ? -2.156 49.271 -40.518 1.00 24.50 1132 LEU A O 1
ATOM 9166 N N . GLU A 1 1133 ? -0.331 50.490 -41.070 1.00 27.33 1133 GLU A N 1
ATOM 9167 C CA . GLU A 1 1133 ? 0.580 49.484 -41.610 1.00 27.33 1133 GLU A CA 1
ATOM 9168 C C . GLU A 1 1133 ? 1.141 48.544 -40.531 1.00 27.33 1133 GLU A C 1
ATOM 9170 O O . GLU A 1 1133 ? 1.466 48.960 -39.420 1.00 27.33 1133 GLU A O 1
ATOM 9175 N N . THR A 1 1134 ? 1.343 47.281 -40.907 1.00 29.67 1134 THR A N 1
ATOM 9176 C CA . THR A 1 1134 ? 2.237 46.326 -40.240 1.00 29.67 1134 THR A CA 1
ATOM 9177 C C . THR A 1 1134 ? 3.507 46.185 -41.075 1.00 29.67 1134 THR A C 1
ATOM 9179 O O . THR A 1 1134 ? 3.411 45.818 -42.244 1.00 29.67 1134 THR A O 1
ATOM 9182 N N . ASN A 1 1135 ? 4.683 46.409 -40.484 1.00 31.45 1135 ASN A N 1
ATOM 9183 C CA . ASN A 1 1135 ? 5.974 46.056 -41.082 1.00 31.45 1135 ASN A CA 1
ATOM 9184 C C . ASN A 1 1135 ? 6.655 44.967 -40.236 1.00 31.45 1135 ASN A C 1
ATOM 9186 O O . ASN A 1 1135 ? 7.282 45.263 -39.222 1.00 31.45 1135 ASN A O 1
ATOM 9190 N N . GLU A 1 1136 ? 6.553 43.712 -40.683 1.00 36.41 1136 GLU A N 1
ATOM 9191 C CA . GLU A 1 1136 ? 7.505 42.638 -40.374 1.00 36.41 1136 GLU A CA 1
ATOM 9192 C C . GLU A 1 1136 ? 8.388 42.426 -41.611 1.00 36.41 1136 GLU A C 1
ATOM 9194 O O . GLU A 1 1136 ? 7.905 42.032 -42.673 1.00 36.41 1136 GLU A O 1
ATOM 9199 N N . SER A 1 1137 ? 9.693 42.678 -41.502 1.00 38.41 1137 SER A N 1
ATOM 9200 C CA . SER A 1 1137 ? 10.633 42.427 -42.596 1.00 38.41 1137 SER A CA 1
ATOM 9201 C C . SER A 1 1137 ? 11.053 40.950 -42.616 1.00 38.41 1137 SER A C 1
ATOM 9203 O O . SER A 1 1137 ? 11.969 40.549 -41.897 1.00 38.41 1137 SER A O 1
ATOM 9205 N N . VAL A 1 1138 ? 10.400 40.138 -43.450 1.00 51.25 1138 VAL A N 1
ATOM 9206 C CA . VAL A 1 1138 ? 10.864 38.793 -43.835 1.00 51.25 1138 VAL A CA 1
ATOM 9207 C C . VAL A 1 1138 ? 11.607 38.899 -45.169 1.00 51.25 1138 VAL A C 1
ATOM 9209 O O . VAL A 1 1138 ? 11.087 39.483 -46.117 1.00 51.25 1138 VAL A O 1
ATOM 9212 N N . ASP A 1 1139 ? 12.817 38.336 -45.241 1.00 62.19 1139 ASP A N 1
ATOM 9213 C CA . ASP A 1 1139 ? 13.705 38.399 -46.410 1.00 62.19 1139 ASP A CA 1
ATOM 9214 C C . ASP A 1 1139 ? 13.060 37.771 -47.662 1.00 62.19 1139 ASP A C 1
ATOM 9216 O O . ASP A 1 1139 ? 12.977 36.553 -47.848 1.00 62.19 1139 ASP A O 1
ATOM 9220 N N . TYR A 1 1140 ? 12.578 38.655 -48.527 1.00 62.19 1140 TYR A N 1
ATOM 9221 C CA . TYR A 1 1140 ? 11.912 38.385 -49.793 1.00 62.19 1140 TYR A CA 1
ATOM 9222 C C . TYR A 1 1140 ? 12.744 37.523 -50.758 1.00 62.19 1140 TYR A C 1
ATOM 9224 O O . TYR A 1 1140 ? 12.193 36.736 -51.538 1.00 62.19 1140 TYR A O 1
ATOM 9232 N N . VAL A 1 1141 ? 14.074 37.626 -50.683 1.00 67.06 1141 VAL A N 1
ATOM 9233 C CA . VAL A 1 1141 ? 14.987 36.897 -51.571 1.00 67.06 1141 VAL A CA 1
ATOM 9234 C C . VAL A 1 1141 ? 14.862 35.388 -51.356 1.00 67.06 1141 VAL A C 1
ATOM 9236 O O . VAL A 1 1141 ? 14.903 34.617 -52.317 1.00 67.06 1141 VAL A O 1
ATOM 9239 N N . GLU A 1 1142 ? 14.633 34.955 -50.117 1.00 65.69 1142 GLU A N 1
ATOM 9240 C CA . GLU A 1 1142 ? 14.522 33.538 -49.780 1.00 65.69 1142 GLU A CA 1
ATOM 9241 C C . GLU A 1 1142 ? 13.193 32.940 -50.268 1.00 65.69 1142 GLU A C 1
ATOM 9243 O O . GLU A 1 1142 ? 13.160 31.822 -50.788 1.00 65.69 1142 GLU A O 1
ATOM 9248 N N . ARG A 1 1143 ? 12.103 33.718 -50.216 1.00 70.94 1143 ARG A N 1
ATOM 9249 C CA . ARG A 1 1143 ? 10.794 33.296 -50.742 1.00 70.94 1143 ARG A CA 1
ATOM 9250 C C . ARG A 1 1143 ? 10.806 33.163 -52.261 1.00 70.94 1143 ARG A C 1
ATOM 9252 O O . ARG A 1 1143 ? 10.275 32.185 -52.784 1.00 70.94 1143 ARG A O 1
ATOM 9259 N N . LEU A 1 1144 ? 11.473 34.077 -52.969 1.00 76.94 1144 LEU A N 1
ATOM 9260 C CA . LEU A 1 1144 ? 11.664 33.949 -54.414 1.00 76.94 1144 LEU A CA 1
ATOM 9261 C C . LEU A 1 1144 ? 12.489 32.715 -54.802 1.00 76.94 1144 LEU A C 1
ATOM 9263 O O . LEU A 1 1144 ? 12.162 32.054 -55.788 1.00 76.94 1144 LEU A O 1
ATOM 9267 N N . LYS A 1 1145 ? 13.540 32.378 -54.042 1.00 80.19 1145 LYS A N 1
ATOM 9268 C CA . LYS A 1 1145 ? 14.321 31.154 -54.287 1.00 80.19 1145 LYS A CA 1
ATOM 9269 C C . LYS A 1 1145 ? 13.469 29.901 -54.096 1.00 80.19 1145 LYS A C 1
ATOM 9271 O O . LYS A 1 1145 ? 13.564 28.979 -54.901 1.00 80.19 1145 LYS A O 1
ATOM 9276 N N . GLN A 1 1146 ? 12.616 29.880 -53.073 1.00 76.56 1146 GLN A N 1
ATOM 9277 C CA . GLN A 1 1146 ? 11.735 28.745 -52.792 1.00 76.56 1146 GLN A CA 1
ATOM 9278 C C . GLN A 1 1146 ? 10.715 28.521 -53.909 1.00 76.56 1146 GLN A C 1
ATOM 9280 O O . GLN A 1 1146 ? 10.598 27.402 -54.404 1.00 76.56 1146 GLN A O 1
ATOM 9285 N N . ILE A 1 1147 ? 10.038 29.571 -54.386 1.00 81.88 1147 ILE A N 1
ATOM 9286 C CA . ILE A 1 1147 ? 9.102 29.400 -55.507 1.00 81.88 1147 ILE A CA 1
ATOM 9287 C C . ILE A 1 1147 ? 9.827 29.076 -56.822 1.00 81.88 1147 ILE A C 1
ATOM 9289 O O . ILE A 1 1147 ? 9.290 28.343 -57.650 1.00 81.88 1147 ILE A O 1
ATOM 9293 N N . LYS A 1 1148 ? 11.076 29.533 -57.006 1.00 79.75 1148 LYS A N 1
ATOM 9294 C CA . LYS A 1 1148 ? 11.875 29.175 -58.188 1.00 79.75 1148 LYS A CA 1
ATOM 9295 C C . LYS A 1 1148 ? 12.292 27.705 -58.157 1.00 79.75 1148 LYS A C 1
ATOM 9297 O O . LYS A 1 1148 ? 12.219 27.047 -59.188 1.00 79.75 1148 LYS A O 1
ATOM 9302 N N . ALA A 1 1149 ? 12.605 27.159 -56.982 1.00 79.88 1149 ALA A N 1
ATOM 9303 C CA . ALA A 1 1149 ? 12.864 25.730 -56.814 1.00 79.88 1149 ALA A CA 1
ATOM 9304 C C . ALA A 1 1149 ? 11.632 24.862 -57.146 1.00 79.88 1149 ALA A C 1
ATOM 9306 O O . ALA A 1 1149 ? 11.783 23.764 -57.681 1.00 79.88 1149 ALA A O 1
ATOM 9307 N N . LEU A 1 1150 ? 10.413 25.354 -56.895 1.00 74.62 1150 LEU A N 1
ATOM 9308 C CA . LEU A 1 1150 ? 9.175 24.666 -57.293 1.00 74.62 1150 LEU A CA 1
ATOM 9309 C C . LEU A 1 1150 ? 8.971 24.667 -58.815 1.00 74.62 1150 LEU A C 1
ATOM 9311 O O . LEU A 1 1150 ? 8.514 23.674 -59.377 1.00 74.62 1150 LEU A O 1
ATOM 9315 N N . LEU A 1 1151 ? 9.344 25.756 -59.491 1.00 80.69 1151 LEU A N 1
ATOM 9316 C CA . LEU A 1 1151 ? 9.329 25.820 -60.952 1.00 80.69 1151 LEU A CA 1
ATOM 9317 C C . LEU A 1 1151 ? 10.397 24.901 -61.562 1.00 80.69 1151 LEU A C 1
ATOM 9319 O O . LEU A 1 1151 ? 10.116 24.152 -62.493 1.00 80.69 1151 LEU A O 1
ATOM 9323 N N . ASP A 1 1152 ? 11.614 24.921 -61.016 1.00 68.75 1152 ASP A N 1
ATOM 9324 C CA . ASP A 1 1152 ? 12.738 24.127 -61.527 1.00 68.75 1152 ASP A CA 1
ATOM 9325 C C . ASP A 1 1152 ? 12.553 22.620 -61.276 1.00 68.75 1152 ASP A C 1
ATOM 9327 O O . ASP A 1 1152 ? 13.075 21.797 -62.026 1.00 68.75 1152 ASP A O 1
ATOM 9331 N N . SER A 1 1153 ? 11.762 22.249 -60.264 1.00 73.62 1153 SER A N 1
ATOM 9332 C CA . SER A 1 1153 ? 11.324 20.867 -60.018 1.00 73.62 1153 SER A CA 1
ATOM 9333 C C . SER A 1 1153 ? 10.080 20.460 -60.819 1.00 73.62 1153 SER A C 1
ATOM 9335 O O . SER A 1 1153 ? 9.637 19.317 -60.716 1.00 73.62 1153 SER A O 1
ATOM 9337 N N . GLY A 1 1154 ? 9.519 21.365 -61.630 1.00 64.44 1154 GLY A N 1
ATOM 9338 C CA . GLY A 1 1154 ? 8.344 21.113 -62.468 1.00 64.44 1154 GLY A CA 1
ATOM 9339 C C . GLY A 1 1154 ? 7.030 20.973 -61.695 1.00 64.44 1154 GLY A C 1
ATOM 9340 O O . GLY A 1 1154 ? 6.031 20.565 -62.282 1.00 64.44 1154 GLY A O 1
ATOM 9341 N N . ILE A 1 1155 ? 7.022 21.302 -60.397 1.00 68.88 1155 ILE A N 1
ATOM 9342 C CA . ILE A 1 1155 ? 5.829 21.257 -59.537 1.00 68.88 1155 ILE A CA 1
ATOM 9343 C C . ILE A 1 1155 ? 4.847 22.362 -59.934 1.00 68.88 1155 ILE A C 1
ATOM 9345 O O . ILE A 1 1155 ? 3.635 22.163 -59.885 1.00 68.88 1155 ILE A O 1
ATOM 9349 N N . ILE A 1 1156 ? 5.367 23.516 -60.353 1.00 80.31 1156 ILE A N 1
ATOM 9350 C CA . ILE A 1 1156 ? 4.575 24.617 -60.907 1.00 80.31 1156 ILE A CA 1
ATOM 9351 C C . ILE A 1 1156 ? 5.090 24.976 -62.302 1.00 80.31 1156 ILE A C 1
ATOM 9353 O O . ILE A 1 1156 ? 6.271 24.799 -62.598 1.00 80.31 1156 ILE A O 1
ATOM 9357 N N . ASN A 1 1157 ? 4.210 25.471 -63.172 1.00 76.25 1157 ASN A N 1
ATOM 9358 C CA . ASN A 1 1157 ? 4.594 25.926 -64.510 1.00 76.25 1157 ASN A CA 1
ATOM 9359 C C . ASN A 1 1157 ? 5.062 27.396 -64.490 1.00 76.25 1157 ASN A C 1
ATOM 9361 O O . ASN A 1 1157 ? 4.945 28.097 -63.482 1.00 76.25 1157 ASN A O 1
ATOM 9365 N N . GLN A 1 1158 ? 5.605 27.868 -65.617 1.00 82.81 1158 GLN A N 1
ATOM 9366 C CA . GLN A 1 1158 ? 6.180 29.213 -65.719 1.00 82.81 1158 GLN A CA 1
ATOM 9367 C C . GLN A 1 1158 ? 5.157 30.329 -65.434 1.00 82.81 1158 GLN A C 1
ATOM 9369 O O . GLN A 1 1158 ? 5.523 31.332 -64.824 1.00 82.81 1158 GLN A O 1
ATOM 9374 N N . ASP A 1 1159 ? 3.889 30.148 -65.813 1.00 77.50 1159 ASP A N 1
ATOM 9375 C CA . ASP A 1 1159 ? 2.830 31.140 -65.581 1.00 77.50 1159 ASP A CA 1
ATOM 9376 C C . ASP A 1 1159 ? 2.448 31.226 -64.097 1.00 77.50 1159 ASP A C 1
ATOM 9378 O O . ASP A 1 1159 ? 2.241 32.319 -63.565 1.00 77.50 1159 ASP A O 1
ATOM 9382 N N . ASP A 1 1160 ? 2.392 30.087 -63.407 1.00 73.19 1160 ASP A N 1
ATOM 9383 C CA . ASP A 1 1160 ? 2.127 30.027 -61.968 1.00 73.19 1160 ASP A CA 1
ATOM 9384 C C . ASP A 1 1160 ? 3.300 30.593 -61.165 1.00 73.19 1160 ASP A C 1
ATOM 9386 O O . ASP A 1 1160 ? 3.093 31.325 -60.194 1.00 73.19 1160 ASP A O 1
ATOM 9390 N N . PHE A 1 1161 ? 4.532 30.347 -61.618 1.00 86.75 1161 PHE A N 1
ATOM 9391 C CA . PHE A 1 1161 ? 5.716 30.967 -61.039 1.00 86.75 1161 PHE A CA 1
ATOM 9392 C C . PHE A 1 1161 ? 5.708 32.491 -61.195 1.00 86.75 1161 PHE A C 1
ATOM 9394 O O . PHE A 1 1161 ? 5.926 33.183 -60.203 1.00 86.75 1161 PHE A O 1
ATOM 9401 N N . GLU A 1 1162 ? 5.426 33.039 -62.384 1.00 82.25 1162 GLU A N 1
ATOM 9402 C CA . GLU A 1 1162 ? 5.389 34.499 -62.562 1.00 82.25 1162 GLU A CA 1
ATOM 9403 C C . GLU A 1 1162 ? 4.227 35.143 -61.790 1.00 82.25 1162 GLU A C 1
ATOM 9405 O O . GLU A 1 1162 ? 4.415 36.209 -61.208 1.00 82.25 1162 GLU A O 1
ATOM 9410 N N . LYS A 1 1163 ? 3.065 34.483 -61.663 1.00 81.94 1163 LYS A N 1
ATOM 9411 C CA . LYS A 1 1163 ? 1.977 34.966 -60.791 1.00 81.94 1163 LYS A CA 1
ATOM 9412 C C . LYS A 1 1163 ? 2.379 34.978 -59.322 1.00 81.94 1163 LYS A C 1
ATOM 9414 O O . LYS A 1 1163 ? 2.101 35.953 -58.632 1.00 81.94 1163 LYS A O 1
ATOM 9419 N N . MET A 1 1164 ? 3.019 33.917 -58.830 1.00 82.69 1164 MET A N 1
ATOM 9420 C CA . MET A 1 1164 ? 3.463 33.844 -57.435 1.00 82.69 1164 MET A CA 1
ATOM 9421 C C . MET A 1 1164 ? 4.578 34.847 -57.163 1.00 82.69 1164 MET A C 1
ATOM 9423 O O . MET A 1 1164 ? 4.496 35.587 -56.192 1.00 82.69 1164 MET A O 1
ATOM 9427 N N . LYS A 1 1165 ? 5.569 34.943 -58.049 1.00 83.75 1165 LYS A N 1
ATOM 9428 C CA . LYS A 1 1165 ? 6.635 35.943 -57.981 1.00 83.75 1165 LYS A CA 1
ATOM 9429 C C . LYS A 1 1165 ? 6.070 37.359 -57.973 1.00 83.75 1165 LYS A C 1
ATOM 9431 O O . LYS A 1 1165 ? 6.443 38.128 -57.094 1.00 83.75 1165 LYS A O 1
ATOM 9436 N N . GLN A 1 1166 ? 5.139 37.683 -58.873 1.00 78.88 1166 GLN A N 1
ATOM 9437 C CA . GLN A 1 1166 ? 4.494 38.995 -58.900 1.00 78.88 1166 GLN A CA 1
ATOM 9438 C C . GLN A 1 1166 ? 3.720 39.260 -57.608 1.00 78.88 1166 GLN A C 1
ATOM 9440 O O . GLN A 1 1166 ? 3.849 40.331 -57.043 1.00 78.88 1166 GLN A O 1
ATOM 9445 N N . LYS A 1 1167 ? 3.023 38.260 -57.061 1.00 74.50 1167 LYS A N 1
ATOM 9446 C CA . LYS A 1 1167 ? 2.303 38.389 -55.788 1.00 74.50 1167 LYS A CA 1
ATOM 9447 C C . LYS A 1 1167 ? 3.229 38.650 -54.599 1.00 74.50 1167 LYS A C 1
ATOM 9449 O O . LYS A 1 1167 ? 2.833 39.355 -53.680 1.00 74.50 1167 LYS A O 1
ATOM 9454 N N . ILE A 1 1168 ? 4.444 38.092 -54.615 1.00 76.81 1168 ILE A N 1
ATOM 9455 C CA . ILE A 1 1168 ? 5.454 38.368 -53.588 1.00 76.81 1168 ILE A CA 1
ATOM 9456 C C . ILE A 1 1168 ? 6.056 39.779 -53.808 1.00 76.81 1168 ILE A C 1
ATOM 9458 O O . ILE A 1 1168 ? 6.242 40.496 -52.827 1.00 76.81 1168 ILE A O 1
ATOM 9462 N N . ILE A 1 1169 ? 6.300 40.214 -55.059 1.00 70.25 1169 ILE A N 1
ATOM 9463 C CA . ILE A 1 1169 ? 6.722 41.598 -55.394 1.00 70.25 1169 ILE A CA 1
ATOM 9464 C C . ILE A 1 1169 ? 5.663 42.613 -54.950 1.00 70.25 1169 ILE A C 1
ATOM 9466 O O . ILE A 1 1169 ? 5.998 43.636 -54.367 1.00 70.25 1169 ILE A O 1
ATOM 9470 N N . ASP A 1 1170 ? 4.388 42.324 -55.203 1.00 70.44 1170 ASP A N 1
ATOM 9471 C CA . ASP A 1 1170 ? 3.263 43.210 -54.899 1.00 70.44 1170 ASP A CA 1
ATOM 9472 C C . ASP A 1 1170 ? 3.029 43.344 -53.390 1.00 70.44 1170 ASP A C 1
ATOM 9474 O O . ASP A 1 1170 ? 2.462 44.331 -52.952 1.00 70.44 1170 ASP A O 1
ATOM 9478 N N . THR A 1 1171 ? 3.490 42.388 -52.578 1.00 60.97 1171 THR A N 1
ATOM 9479 C CA . THR A 1 1171 ? 3.530 42.538 -51.113 1.00 60.97 1171 THR A CA 1
ATOM 9480 C C . THR A 1 1171 ? 4.705 43.384 -50.603 1.00 60.97 1171 THR A C 1
ATOM 9482 O O . THR A 1 1171 ? 4.801 43.588 -49.396 1.00 60.97 1171 THR A O 1
ATOM 9485 N N . MET A 1 1172 ? 5.603 43.857 -51.479 1.00 54.53 1172 MET A N 1
ATOM 9486 C CA . MET A 1 1172 ? 6.710 44.762 -51.125 1.00 54.53 1172 MET A CA 1
ATOM 9487 C C . MET A 1 1172 ? 6.454 46.246 -51.450 1.00 54.53 1172 MET A C 1
ATOM 9489 O O . MET A 1 1172 ? 7.210 47.082 -50.957 1.00 54.53 1172 MET A O 1
ATOM 9493 N N . ASN A 1 1173 ? 5.461 46.566 -52.289 1.00 38.09 1173 ASN A N 1
ATOM 9494 C CA . ASN A 1 1173 ? 5.069 47.931 -52.685 1.00 38.09 1173 ASN A CA 1
ATOM 9495 C C . ASN A 1 1173 ? 3.714 48.293 -52.081 1.00 38.09 1173 ASN A C 1
ATOM 9497 O O . ASN A 1 1173 ? 3.488 49.504 -51.868 1.00 38.09 1173 ASN A O 1
#

Foldseek 3Di:
DDDDDDADPVGDDWDWDADPVGDIDGDDDDDDDDDDPDDDDPQAEDEAAPDPDDPVLLVCLLVVLVVLADDDDNLHHEYEYAAAFAAWFAWDQLPVLLVGHIWTFTHQPDDPVRLVVVLVVLVVVLVVSPLPPDPDSVSVSLSVCNVGLTADFAKADRDFLYIYTYGRYHCVQAPQPDQDALDPSHHHPSLSSQLRSLLSRLGPCVPPLDDPQFAADVLQSLQLSNLQSLCVSCVVVVNNVCSQQSLLSSLLQDDDDPALQQRDDDRHSLSVLLVSVCCVVVVDPSSCSNNVVCRNRSPNVCVQGPDVPNSVLSSQWSQQWDQDPNGIDTDSVDDPVRSSVSSVVCVVCVVPPPPPVVVVVPPDDDDDDDDDPDDDDDDDDFDFDQDPNDTDTDDDDRPQFAWKAWPPRPDQQRTFTWDDDPHFTKTQTSVRDMFTWDQPPVVRDIHTDPSPPPDDPDDDDIDMDGDDDPDDDPDDDDDDDPDDPPDDVVLQQDLDQLQPDQDGPVNLVSLVSNVVSQVVQQVPLVRFAAHNLLCVPVRFFDPPDFWDKDKDADDFDDDPDPPDLPFPDWFWDFDQWKAGASWKKKKQWFPLCAVLFKKKKWADDDQLVVLSPDRQFNGSSPQMDIDTRNDRMDIGHGNNMHGMIITHGPVGPRDGDRPTMMIMTRIWGAQEAEAPPDDLVCNLPPRLVTGRQWYWYDYQAEIEIAGSVLCNPLSCSNVLHVLVLVLSLLLCLLLLHDSGDSHHAYEHADCSACAAWAAHRHTYGHRVCVNVSSDLVPAQAQRLQRVQLSVLLSSDDPLQDDQLCSSARSSVSSQRSCCPRSVQDQCSRHNVSLSNLVNLVVLLVVCVVVPQAPVVLSNDNSSVNSLVVLLCLVPNSVLSSQLSVVCVVPPDDPPDHNLVSLLVSQLSSCVSSLANCVVVVVSNNRPHDPVSVVVSVVSPRHHPPPVSVVSVVVVSVVVVVVVPDDDDDDDDDDDDDDDDDDDDDDDDDDDDDDDDDDDPVPVVVVVVPDDDDDDDDDDDDDDDDDDDDDFQCVLCVVVCVVCLVVLLVCCVPPLVLFKWKWKWAAPVSDIDMAIGSDPVRRQVRRVVVCVVVVGDTHTDTQDGRNDGPDPRDDDDPDDDDDDDDDDDDDDDDDDDDDPLVVVLVVLVVCCVVVVDDPVVSVVVNVVSVVVVD

Secondary structure (DSSP, 8-state):
--------TTSPPP---B-TTS-B--PPP----------S--SSEEEEE-SSS-HHHHHHHHHHHHHH-S---TT-EEEEEEEEEEEEEEEEEEEGGGTTEEEEEEEE-S-HHHHHHHHHHHHHHHHHTT-TT---HHHHHHHHHHHHTB-EEEEEEEETTEEEEEEEE-TTTS-TTSPP-S-GGG--HHHHHHHHHHTTTS-SHHHHT--TTPPP-HHHHHHHHHHHHHHHHHHHTT-GGGHHHHHHHHHHHS---S---TTSS-HHHHHHHHHHHHHHTTSS-HHHHHTSGGGSSSHHHHHHHSSHHHHHHHHHHTT-EEEETTEEEE-TTS-HHHHHHHHHHHHHHTTTTTSHHHHTTTTS--S--------------PPEEEETTEEEEPPPPPTT-EEEEEES--STTSEEEEEEETTEEEEEETTS-EEEEEEETTTTEEEEPTT-TT--SS----EEEEESS----PPP-S---TT-----TTSPPP---TTS----HHHHHHHHHHHHHHHHHTT-TTTPPPPGGGGTTT--PPTT---EEEEEE------S--------S-EEEEEEEEEPTT-EEEEE--GGGTTSS-EEEE-S---HHHHHTSS---S-S---EEEE--SSEEEEE-SS-EEEEEEE-TT------TT-EEEEEEEEEP-EEETTTS-HHHHHHTGGG-S-SEEEEE-SSEEEEEEHHHHTT---HHHHHHHHHHHHHHHHHHTT--S--SS-EEEEEETT-SS-EE-SSSEEEEGGGHHHHT-GGGTTSHHHHHHHHHHHHHH--GGG--TT-HHHHTHHHHHHHHHHTS---GGG--SSSTTSHHHHHHHHHHHHHTT--HHHHHH-HHHHHHHHHHHHHHH-THHHHHHHHHHHHSPPPTT--HHHHHHHHHHHHHHHHTSB-HHHHHHTT----HHHHHHHHTT---B-HHHHHHHHHHHHHHHHHTTSS-PPP--------------SS----SSS-----SSHHHHTTTTTSS---------------------HHHHSHHHHHHHHHHHHHHHHHTSTT--EEEEEE-TTS-EEEEEESSHHHHHHHHHHHHHHTT--S-EEEEEETTEE----PPPPS----------------------HHHHHHHHHHHHHTTSS-HHHHHHHHHHHHHT--

=== Feature glossary ===
The record interleaves many kinds of information about one protein. Here is each kind framed as the question it answers.

Q: What does the local fold look like, residue by residue?
A: The Foldseek 3Di string encodes local tertiary geometry as a 20-letter alphabet — one character per residue — derived from the relative positions of nearby Cα atoms. Unlike the amino-acid sequence, 3Di is a direct function of the 3D structure, so two proteins with the same fold have similar 3Di strings even at low sequence identity.

Q: Which residues are in helices, strands, or loops?
A: The SS8 string is DSSP's per-residue secondary-structure call. α-helix (H) means an i→i+4 H-bond ladder; β-strand (E) means the residue participates in a β-sheet; 3₁₀ (G) and π (I) are tighter and wider helices; T/S are turns/bends; '-' is loop.

Q: How big and how compact is the whole molecule?
A: Radius of gyration (Rg) is the root-mean-square distance of Cα atoms from their centroid — a single number for overall size and compactness. A globular domain of N residues has Rg ≈ 2.2·N^0.38 Å; an extended or disordered chain has a much larger Rg. The Cα contact count is the number of residue pairs whose Cα atoms are within 8 Å and are more than four positions apart in sequence — a standard proxy for tertiary packing density. The bounding box is the smallest axis-aligned box enclosing all Cα atoms.

Q: Where is each backbone atom in 3D?
A: Structure coordinates are given as an mmCIF _atom_site loop: one row per atom with element, residue name, chain id, sequence number, and x/y/z position in Å. Only the four main-chain atoms per residue are included here; side chains are omitted to keep the record compact.

Q: What is the amino-acid chain?
A: Primary structure: the covalent order of the twenty standard amino acids along the backbone. Two proteins with the same sequence will (almost always) fold to the same structure; two with 30% identity often share a fold but not the details.

Q: What if only a Cα trace is available?
A: Three-state secondary structure (P-SEA) collapses the eight DSSP classes into helix (a), strand (b), and coil (c). P-SEA assigns these from Cα geometry alone — distances and angles — without requiring backbone oxygens, so it works on any Cα trace.

Q: What family and function is it annotated with?
A: Database cross-references. InterPro integrates a dozen domain/family signature databases into unified entries with residue-range hits. GO terms attach function/process/location labels with evidence codes. CATH codes position the fold in a four-level structural taxonomy. Organism is the NCBI-taxonomy species name.

Q: How confident is the AlphaFold model at each residue?
A: pLDDT is the predicted lDDT-Cα score: AlphaFold's confidence that the local environment of each residue (all inter-atomic distances within 15 Å) is correctly placed. It is a per-residue number between 0 and 100, with higher meaning more reliable.

Q: How mobile is each atom in the crystal?
A: B-factor (Debye–Waller factor) reflects atomic displacement in the crystal lattice. It is an experimental observable (units Å²), not a prediction; low values mean the atom is pinned down, high values mean it moves or is heterogeneous across the crystal.

Q: Which residues are buried vs exposed?
A: SASA measures how much of the protein is reachable by solvent. It is computed by rolling a water-sized probe over the atomic surface and summing the exposed area (Å²). Per-residue SASA distinguishes core (buried, low SASA) from surface (exposed, high SASA) residues; total SASA is a whole-molecule size measure.

Q: What do the diagnostic plots show?
A: Plot images: a contact map (which residues are close in 3D, as an N×N binary image), a Ramachandran scatter (backbone torsion angles, revealing secondary-structure composition at a glance), and — for AlphaFold structures — a PAE heatmap (pairwise prediction confidence).

Q: What known structures does this most resemble?
A: The Foldseek neighbor list gives the closest experimentally determined structures in the PDB, ranked by structural alignment. TM-score near 1 means near-identical fold; near 0.3 means only rough topology match. This is how one finds what a novel AlphaFold prediction most resembles in the solved-structure universe.

Q: Are the domains correctly placed relative to each other?
A: Predicted aligned error is AlphaFold's pairwise confidence. Unlike pLDDT (per-residue), PAE is per-residue-pair and captures whether two parts of the structure are correctly placed relative to each other. Units are ångströms of expected positional error.

Q: What do the rendered images show?
A: Structure images are PyMOL renders from six orthogonal camera directions. Cartoon representation draws helices as coils and strands as arrows; sticks shows the backbone as bonds; surface shows the solvent-excluded envelope. Rainbow coloring maps sequence position to hue (blue→red, N→C); chain coloring assigns a distinct color per polypeptide.

Q: What are the backbone torsion angles?
A: φ (phi) and ψ (psi) are the two rotatable backbone dihedrals per residue: φ is the C(i-1)–N–Cα–C torsion, ψ is the N–Cα–C–N(i+1) torsion, both in degrees on (−180°, 180°]. α-helical residues cluster near (−60°, −45°); β-strand residues near (−120°, +130°). A Ramachandran plot is simply a scatter of (φ, ψ) for every residue.